Protein AF-A0AAE0QLU2-F1 (afdb_monomer)

Radius of gyration: 35.69 Å; Cα contacts (8 Å, |Δi|>4): 1053; chains: 1; bounding box: 98×75×108 Å

Foldseek 3Di:
DWADDDVQKTFDAFFFDFDFFTWTWIAGNPPRDIKIKTKGFCVVPVVLVVLVVQLQVLQCVFDFPQAWHWDDWDDDDRIIITITHDFLLFFLLLVQAAQFFADLVLLLQQLLQLLCQFDDDDDFDDDDDDDDDDDDDDDDDDDLVLLVQLQVVVVVVDQLVVNCVVSVHDSVVSVVSNVCCVVPVGSDDDPPDDDDQLADPVLLVVLLVVCVVPVVDALVVSQVVVVVVVRHDDSVSSQVSCVVVVHHDDDDDDAFDDDVQLVVLVVVQCVVCVPPDVVLQQLEKEKEKDKAALADDPDDDDDDDDPPCCPPPVNDRDDDPPRRDMWMKIWIAGPLATWDIDTDPDDDALVVVLVCCVVTVVVRCVVSVHDPLREYEDAPDCSCVPPVNVVSCVVVVHHYDDDRHRPPVPRCCVVVVVVLSVSLVSVNDPDNVSSRVSSRVVRVCPVVTDHQVPQQKFQLAQARQQWGAHPVRRIHGHDSSVMDGQDDPRDGAWDQDDDYQALLAALCNVVDRTDDRQLSSLSSSLQRSLCNQRSDGQWNHCDPPTPSNVCVVVVVLCDPPNVSHDPQSSVLSNQSNDNDSVSRDGSVVSCVRPSSVDDDDPDDDDDPDDDDDDDDDDDDDDDDDDDDDDDDDDDDDDDDDDDDDDDDDDDDDDDDDDPDDGDRGGTDDDDPPLPDDDDDDDDDDDDDDSVVVPNPRLLKFKFPDDQVVVVVLLVVLCVVVVWDWDAPDSFKIKIWDAFPVRDIWIWMWGWHDDPNITMIGIGTDDDDPSSVSVVSVVSCVVCVVGTDPDPDDDDDD

Sequence (797 aa):
MAVPFVQDWDLVQTLGEGAYGEVRLLVNRKTEEAVAVKVVDMSTAKDCMDNVKKEVCVHKMLSHPNIVRFYGHRSEGSIHYIFLEYCSGGELFDRIEPDVGMPEKDAHRFFQQLIAGVYKRHLSTTSNSQTPNSTMAKTKELSKDTRNKIVDLHQAGKTESAIGKQLGLKKSTVGAIIRKWKTYKTTNNLPRSGAPRKISPRGVKMITRTVSKNPRKTRGDLVNDLQRAGTKVTKATISNTLRHQGLKSCSARRVPLLKPVHVRARLKFAREHLDDPEEDWENVIWADETKIELFGKNSTCRVWRRKNAELHPKNTIPTVKHGGGNIMLWGCFSAKGPGRLIRVKERMNGAMYREILSKNLLPSARALKMKRGWVFQHDSDPKHTARATKEWLRKKHFKVLEWPSQSPDLNPIENLWRELKIRVAQRQPQNITALEEICMEEWAKLPATEYLHSIGITHRDIKPENILLDDKDNLKITDFGLATMFRHRGRERKLARLCGTLPYVAPELMSRSEFNAQPADVWACGIVLTAMLAGELPWDQPSESCQEYSDWLQKKTYLTPWKKIDSMPLGLLTKILLHSPEDRITIPEIKKHRWFSRSFKSGGKRQPDIHGPLTKMLRSDSERLQLAQTNSGERVQISSSQPEPQGLWEVREDVVHTEGAQVSFSQPACPDHMLLGSQLLGTPGASQNPWQRLVRRMTRFFTTLKAEASCTALRDTCINLGYTWKQSCTNQATVSTLDRRNNKLIFKIHFLEMEERILVDFRLSRGDGLEFKTIFVNLKQKLSDIISNQRVPVVFT

pLDDT: mean 73.14, std 21.71, range [20.12, 97.56]

Structure (mmCIF, N/CA/C/O backbone):
data_AF-A0AAE0QLU2-F1
#
_entry.id   AF-A0AAE0QLU2-F1
#
loop_
_atom_site.group_PDB
_atom_site.id
_atom_site.type_symbol
_atom_site.label_atom_id
_atom_site.label_alt_id
_atom_site.label_comp_id
_atom_site.label_asym_id
_atom_site.label_entity_id
_atom_site.label_seq_id
_atom_site.pdbx_PDB_ins_code
_atom_site.Cartn_x
_atom_site.Cartn_y
_atom_site.Cartn_z
_atom_site.occupancy
_atom_site.B_iso_or_equiv
_atom_site.auth_seq_id
_atom_site.auth_comp_id
_atom_site.auth_asym_id
_atom_site.auth_atom_id
_atom_site.pdbx_PDB_model_num
ATOM 1 N N . MET A 1 1 ? 9.824 13.783 -30.137 1.00 46.34 1 MET A N 1
ATOM 2 C CA . MET A 1 1 ? 11.269 14.079 -29.905 1.00 46.34 1 MET A CA 1
ATOM 3 C C . MET A 1 1 ? 11.643 13.772 -28.459 1.00 46.34 1 MET A C 1
ATOM 5 O O . MET A 1 1 ? 10.990 14.300 -27.567 1.00 46.34 1 MET A O 1
ATOM 9 N N . ALA A 1 2 ? 12.678 12.958 -28.228 1.00 58.88 2 ALA A N 1
ATOM 10 C CA . ALA A 1 2 ? 13.189 12.663 -26.885 1.00 58.88 2 ALA A CA 1
ATOM 11 C C . ALA A 1 2 ? 14.148 13.762 -26.382 1.00 58.88 2 ALA A C 1
ATOM 13 O O . ALA A 1 2 ? 14.882 14.355 -27.172 1.00 58.88 2 ALA A O 1
ATOM 14 N N . VAL A 1 3 ? 14.146 14.025 -25.072 1.00 74.00 3 VAL A N 1
ATOM 15 C CA . VAL A 1 3 ? 14.954 15.074 -24.423 1.00 74.00 3 VAL A CA 1
ATOM 16 C C . VAL A 1 3 ? 15.936 14.436 -23.432 1.00 74.00 3 VAL A C 1
ATOM 18 O O . VAL A 1 3 ? 15.477 13.745 -22.520 1.00 74.00 3 VAL A O 1
ATOM 21 N N . PRO A 1 4 ? 17.258 14.665 -23.542 1.00 77.00 4 PRO A N 1
ATOM 22 C CA . PRO A 1 4 ? 18.224 14.153 -22.573 1.00 77.00 4 PRO A CA 1
ATOM 23 C C . PRO A 1 4 ? 17.948 14.622 -21.144 1.00 77.00 4 PRO A C 1
ATOM 25 O O . PRO A 1 4 ? 17.712 15.806 -20.913 1.00 77.00 4 PRO A O 1
ATOM 28 N N . PHE A 1 5 ? 17.988 13.692 -20.186 1.00 79.56 5 PHE A N 1
ATOM 29 C CA . PHE A 1 5 ? 17.699 13.969 -18.775 1.00 79.56 5 PHE A CA 1
ATOM 30 C C . PHE A 1 5 ? 18.921 13.763 -17.880 1.00 79.56 5 PHE A C 1
ATOM 32 O O . PHE A 1 5 ? 19.340 14.682 -17.183 1.00 79.56 5 PHE A O 1
ATOM 39 N N . VAL A 1 6 ? 19.524 12.574 -17.929 1.00 80.56 6 VAL A N 1
ATOM 40 C CA . VAL A 1 6 ? 20.828 12.279 -17.309 1.00 80.56 6 VAL A CA 1
ATOM 41 C C . VAL A 1 6 ? 21.634 11.368 -18.238 1.00 80.56 6 VAL A C 1
ATOM 43 O O . VAL A 1 6 ? 21.174 11.013 -19.323 1.00 80.56 6 VAL A O 1
ATOM 46 N N . GLN A 1 7 ? 22.854 10.989 -17.848 1.00 77.94 7 GLN A N 1
ATOM 47 C CA . GLN A 1 7 ? 23.693 10.116 -18.669 1.00 77.94 7 GLN A CA 1
ATOM 48 C C . GLN A 1 7 ? 22.946 8.828 -19.057 1.00 77.94 7 GLN A C 1
ATOM 50 O O . GLN A 1 7 ? 22.469 8.085 -18.202 1.00 77.94 7 GLN A O 1
ATOM 55 N N . ASP A 1 8 ? 22.852 8.598 -20.367 1.00 74.38 8 ASP A N 1
ATOM 56 C CA . ASP A 1 8 ? 22.162 7.479 -21.021 1.00 74.38 8 ASP A CA 1
ATOM 57 C C . ASP A 1 8 ? 20.642 7.361 -20.800 1.00 74.38 8 ASP A C 1
ATOM 59 O O . ASP A 1 8 ? 20.056 6.425 -21.336 1.00 74.38 8 ASP A O 1
ATOM 63 N N . TRP A 1 9 ? 19.985 8.301 -20.110 1.00 79.25 9 TRP A N 1
ATOM 64 C CA . TRP A 1 9 ? 18.529 8.304 -19.902 1.00 79.25 9 TRP A CA 1
ATOM 65 C C . TRP A 1 9 ? 17.857 9.530 -20.524 1.00 79.25 9 TRP A C 1
ATOM 67 O O . TRP A 1 9 ? 18.190 10.670 -20.184 1.00 79.25 9 TRP A O 1
ATOM 77 N N . ASP A 1 10 ? 16.841 9.283 -21.351 1.00 73.94 10 ASP A N 1
ATOM 78 C CA . ASP A 1 10 ? 16.086 10.319 -22.056 1.00 73.94 10 ASP A CA 1
ATOM 79 C C . ASP A 1 10 ? 14.620 10.361 -21.612 1.00 73.94 10 ASP A C 1
ATOM 81 O O . ASP A 1 10 ? 13.965 9.329 -21.446 1.00 73.94 10 ASP A O 1
ATOM 85 N N . LEU A 1 11 ? 14.091 11.576 -21.452 1.00 78.00 11 LEU A N 1
ATOM 86 C CA . LEU A 1 11 ? 12.667 11.853 -21.295 1.00 78.00 11 LEU A CA 1
ATOM 87 C C . LEU A 1 11 ? 11.986 11.747 -22.660 1.00 78.00 11 LEU A C 1
ATOM 89 O O . LEU A 1 11 ? 12.156 12.603 -23.528 1.00 78.00 11 LEU A O 1
ATOM 93 N N . VAL A 1 12 ? 11.201 10.689 -22.829 1.00 69.69 12 VAL A N 1
ATOM 94 C CA . VAL A 1 12 ? 10.640 10.260 -24.113 1.00 69.69 12 VAL A CA 1
ATOM 95 C C . VAL A 1 12 ? 9.268 10.876 -24.400 1.00 69.69 12 VAL A C 1
ATOM 97 O O . VAL A 1 12 ? 9.055 11.441 -25.469 1.00 69.69 12 VAL A O 1
ATOM 100 N N . GLN A 1 13 ? 8.328 10.784 -23.458 1.00 63.75 13 GLN A N 1
ATOM 101 C CA . GLN A 1 13 ? 6.951 11.271 -23.627 1.00 63.75 13 GLN A CA 1
ATOM 102 C C . GLN A 1 13 ? 6.318 11.617 -22.279 1.00 63.75 13 GLN A C 1
ATOM 104 O O . GLN A 1 13 ? 6.710 11.052 -21.259 1.00 63.75 13 GLN A O 1
ATOM 109 N N . THR A 1 14 ? 5.305 12.480 -22.268 1.00 71.25 14 THR A N 1
ATOM 110 C CA . THR A 1 14 ? 4.490 12.745 -21.074 1.00 71.25 14 THR A CA 1
ATOM 111 C C . THR A 1 14 ? 3.438 11.644 -20.906 1.00 71.25 14 THR A C 1
ATOM 113 O O . THR A 1 14 ? 2.433 11.605 -21.610 1.00 71.25 14 THR A O 1
ATOM 116 N N . LEU A 1 15 ? 3.690 10.753 -19.944 1.00 65.00 15 LEU A N 1
ATOM 117 C CA . LEU A 1 15 ? 2.789 9.734 -19.397 1.00 65.00 15 LEU A CA 1
ATOM 118 C C . LEU A 1 15 ? 1.792 10.323 -18.376 1.00 65.00 15 LEU A C 1
ATOM 120 O O . LEU A 1 15 ? 1.421 9.634 -17.431 1.00 65.00 15 LEU A O 1
ATOM 124 N N . GLY A 1 16 ? 1.349 11.571 -18.534 1.00 62.50 16 GLY A N 1
ATOM 125 C CA . GLY A 1 16 ? 0.202 12.099 -17.792 1.00 62.50 16 GLY A CA 1
ATOM 126 C C . GLY A 1 16 ? 0.360 13.515 -17.270 1.00 62.50 16 GLY A C 1
ATOM 127 O O . GLY A 1 16 ? 1.461 13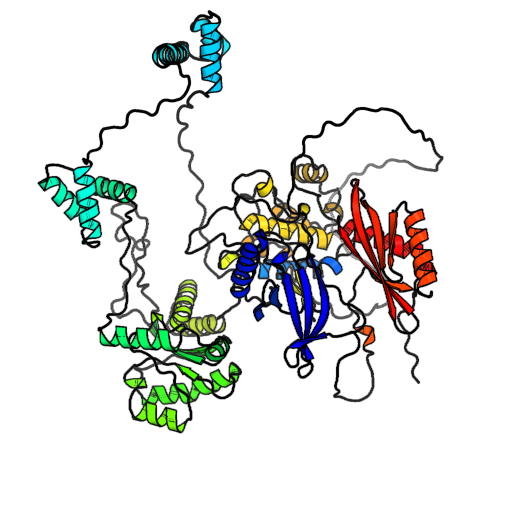.974 -16.998 1.00 62.50 16 GLY A O 1
ATOM 128 N N . GLU A 1 17 ? -0.773 14.179 -17.073 1.00 62.84 17 GLU A N 1
ATOM 129 C CA . GLU A 1 17 ? -0.896 15.520 -16.497 1.00 62.84 17 GLU A CA 1
ATOM 130 C C . GLU A 1 17 ? -1.829 15.434 -15.278 1.00 62.84 17 GLU A C 1
ATOM 132 O O . GLU A 1 17 ? -2.842 14.734 -15.318 1.00 62.84 17 GLU A O 1
ATOM 137 N N . GLY A 1 18 ? -1.517 16.145 -14.195 1.00 58.00 18 GLY A N 1
ATOM 138 C CA . GLY A 1 18 ? -2.383 16.249 -13.020 1.00 58.00 18 GLY A CA 1
ATOM 139 C C . GLY A 1 18 ? -2.135 17.537 -12.237 1.00 58.00 18 GLY A C 1
ATOM 140 O O . GLY A 1 18 ? -1.241 18.315 -12.560 1.00 58.00 18 GLY A O 1
ATOM 141 N N . ALA A 1 19 ? -2.924 17.772 -11.186 1.00 52.91 19 ALA A N 1
ATOM 142 C CA . ALA A 1 19 ? -3.040 19.081 -10.522 1.00 52.91 19 ALA A CA 1
ATOM 143 C C . ALA A 1 19 ? -1.746 19.662 -9.900 1.00 52.91 19 ALA A C 1
ATOM 145 O O . ALA A 1 19 ? -1.751 20.814 -9.473 1.00 52.91 19 ALA A O 1
ATOM 146 N N . TYR A 1 20 ? -0.659 18.885 -9.834 1.00 59.34 20 TYR A N 1
ATOM 147 C CA . TYR A 1 20 ? 0.623 19.282 -9.236 1.00 59.34 20 TYR A CA 1
ATOM 148 C C . TYR A 1 20 ? 1.846 18.993 -10.129 1.00 59.34 20 TYR A C 1
ATOM 150 O O . TYR A 1 20 ? 2.976 19.174 -9.682 1.00 59.34 20 TYR A O 1
ATOM 158 N N . GLY A 1 21 ? 1.658 18.509 -11.362 1.00 69.00 21 GLY A N 1
ATOM 159 C CA . GLY A 1 21 ? 2.773 18.154 -12.244 1.00 69.00 21 GLY A CA 1
ATOM 160 C C . GLY A 1 21 ? 2.435 17.114 -13.312 1.00 69.00 21 GLY A C 1
ATOM 161 O O . GLY A 1 21 ? 1.274 16.746 -13.500 1.00 69.00 21 GLY A O 1
ATOM 162 N N . GLU A 1 22 ? 3.467 16.627 -13.997 1.00 78.62 22 GLU A N 1
ATOM 163 C CA . GLU A 1 22 ? 3.362 15.648 -15.082 1.00 78.62 22 GLU A CA 1
ATOM 164 C C . GLU A 1 22 ? 4.066 14.328 -14.736 1.00 78.62 22 GLU A C 1
ATOM 166 O O . GLU A 1 22 ? 5.022 14.293 -13.967 1.00 78.62 22 GLU A O 1
ATOM 171 N N . VAL A 1 23 ? 3.621 13.217 -15.317 1.00 80.75 23 VAL A N 1
ATOM 172 C CA . VAL A 1 23 ? 4.369 11.951 -15.314 1.00 80.75 23 VAL A CA 1
ATOM 173 C C . VAL A 1 23 ? 4.975 11.781 -16.699 1.00 80.75 23 VAL A C 1
ATOM 175 O O . VAL A 1 23 ? 4.337 12.095 -17.696 1.00 80.75 23 VAL A O 1
ATOM 178 N N . ARG A 1 24 ? 6.213 11.298 -16.800 1.00 81.69 24 ARG A N 1
ATOM 179 C CA . ARG A 1 24 ? 6.928 11.129 -18.071 1.00 81.69 24 ARG A CA 1
ATOM 180 C C . ARG A 1 24 ? 7.547 9.742 -18.174 1.00 81.69 24 ARG A C 1
ATOM 182 O O . ARG A 1 24 ? 7.889 9.138 -17.162 1.00 81.69 24 ARG A O 1
ATOM 189 N N . LEU A 1 25 ? 7.703 9.238 -19.391 1.00 80.31 25 LEU A N 1
ATOM 190 C CA . LEU A 1 25 ? 8.492 8.044 -19.665 1.00 80.31 25 LEU A CA 1
ATOM 191 C C . LEU A 1 25 ? 9.965 8.441 -19.725 1.00 80.31 25 LEU A C 1
ATOM 193 O O . LEU A 1 25 ? 10.333 9.347 -20.473 1.00 80.31 25 LEU A O 1
ATOM 197 N N . LEU A 1 26 ? 10.786 7.728 -18.971 1.00 81.44 26 LEU A N 1
ATOM 198 C CA . LEU A 1 26 ? 12.233 7.773 -19.022 1.00 81.44 26 LEU A CA 1
ATOM 199 C C . LEU A 1 26 ? 12.724 6.441 -19.606 1.00 81.44 26 LEU A C 1
ATOM 201 O O . LEU A 1 26 ? 12.332 5.383 -19.109 1.00 81.44 26 LEU A O 1
ATOM 205 N N . VAL A 1 27 ? 13.547 6.480 -20.655 1.00 75.81 27 VAL A N 1
ATOM 206 C CA . VAL A 1 27 ? 14.111 5.272 -21.291 1.00 75.81 27 VAL A CA 1
ATOM 207 C C . VAL A 1 27 ? 15.629 5.346 -21.296 1.00 75.81 27 VAL A C 1
ATOM 209 O O . VAL A 1 27 ? 16.199 6.396 -21.603 1.00 75.81 27 VAL A O 1
ATOM 212 N N . ASN A 1 28 ? 16.289 4.237 -20.968 1.00 76.19 28 ASN A N 1
ATOM 213 C CA . ASN A 1 28 ? 17.735 4.132 -21.085 1.00 76.19 28 ASN A CA 1
ATOM 214 C C . ASN A 1 28 ? 18.152 3.750 -22.518 1.00 76.19 28 ASN A C 1
ATOM 216 O O . ASN A 1 28 ? 17.778 2.690 -23.018 1.00 76.19 28 ASN A O 1
ATOM 220 N N . ARG A 1 29 ? 18.995 4.570 -23.157 1.00 73.81 29 ARG A N 1
ATOM 221 C CA . ARG A 1 29 ? 19.495 4.361 -24.531 1.00 73.81 29 ARG A CA 1
ATOM 222 C C . ARG A 1 29 ? 20.338 3.096 -24.733 1.00 73.81 29 ARG A C 1
ATOM 224 O O . ARG A 1 29 ? 20.568 2.716 -25.875 1.00 73.81 29 ARG A O 1
ATOM 231 N N . LYS A 1 30 ? 20.870 2.497 -23.662 1.00 61.56 30 LYS A N 1
ATOM 232 C CA . LYS A 1 30 ? 21.804 1.356 -23.713 1.00 61.56 30 LYS A CA 1
ATOM 233 C C . LYS A 1 30 ? 21.201 0.048 -23.210 1.00 61.56 30 LYS A C 1
ATOM 235 O O . LYS A 1 30 ? 21.652 -1.009 -23.639 1.00 61.56 30 LYS A O 1
ATOM 240 N N . THR A 1 31 ? 20.236 0.104 -22.292 1.00 59.25 31 THR A N 1
ATOM 241 C CA . THR A 1 31 ? 19.589 -1.088 -21.713 1.00 59.25 31 THR A CA 1
ATOM 242 C C . THR A 1 31 ? 18.137 -1.282 -22.154 1.00 59.25 31 THR A C 1
ATOM 244 O O . THR A 1 31 ? 17.541 -2.289 -21.787 1.00 59.25 31 THR A O 1
ATOM 247 N N . GLU A 1 32 ? 17.565 -0.332 -22.909 1.00 61.66 32 GLU A N 1
ATOM 248 C CA . GLU A 1 32 ? 16.131 -0.246 -23.257 1.00 61.66 32 GLU A CA 1
ATOM 249 C C . GLU A 1 32 ? 15.186 -0.237 -22.026 1.00 61.66 32 GLU A C 1
ATOM 251 O O . GLU A 1 32 ? 13.967 -0.354 -22.156 1.00 61.66 32 GLU A O 1
ATOM 256 N N . GLU A 1 33 ? 15.720 -0.062 -20.809 1.00 68.75 33 GLU A N 1
ATOM 257 C CA . GLU A 1 33 ? 14.933 -0.062 -19.573 1.00 68.75 33 GLU A CA 1
ATOM 258 C C . GLU A 1 33 ? 14.012 1.162 -19.494 1.00 68.75 33 GLU A C 1
ATOM 260 O O . GLU A 1 33 ? 14.434 2.298 -19.718 1.00 68.75 33 GLU A O 1
ATOM 265 N N . ALA A 1 34 ? 12.747 0.918 -19.141 1.00 76.12 34 ALA A N 1
ATOM 266 C CA . ALA A 1 34 ? 11.672 1.905 -19.128 1.00 76.12 34 ALA A CA 1
ATOM 267 C C . ALA A 1 34 ? 11.172 2.185 -17.700 1.00 76.12 34 ALA A C 1
ATOM 269 O O . ALA A 1 34 ? 10.788 1.273 -16.965 1.00 76.12 34 ALA A O 1
ATOM 270 N N . VAL A 1 35 ? 11.139 3.463 -17.319 1.00 81.81 35 VAL A N 1
ATOM 271 C CA . VAL A 1 35 ? 10.765 3.955 -15.983 1.00 81.81 35 VAL A CA 1
ATOM 272 C C . VAL A 1 35 ? 9.762 5.098 -16.131 1.00 81.81 35 VAL A C 1
ATOM 274 O O . VAL A 1 35 ? 9.942 5.980 -16.964 1.00 81.81 35 VAL A O 1
ATOM 277 N N . ALA A 1 36 ? 8.713 5.127 -15.310 1.00 85.75 36 ALA A N 1
ATOM 278 C CA . ALA A 1 36 ? 7.830 6.287 -15.217 1.00 85.75 36 ALA A CA 1
ATOM 279 C C . ALA A 1 36 ? 8.388 7.267 -14.172 1.00 85.75 36 ALA A C 1
ATOM 281 O O . ALA A 1 36 ? 8.611 6.882 -13.027 1.00 85.75 36 ALA A O 1
ATOM 282 N N . VAL A 1 37 ? 8.613 8.530 -14.534 1.00 88.69 37 VAL A N 1
ATOM 283 C CA . VAL A 1 37 ? 9.050 9.585 -13.608 1.00 88.69 37 VAL A CA 1
ATOM 284 C C . VAL A 1 37 ? 7.939 10.615 -13.403 1.00 88.69 37 VAL A C 1
ATOM 286 O O . VAL A 1 37 ? 7.558 11.321 -14.332 1.00 88.69 37 VAL A O 1
ATOM 289 N N . LYS A 1 38 ? 7.397 10.702 -12.182 1.00 87.00 38 LYS A N 1
ATOM 290 C CA . LYS A 1 38 ? 6.434 11.737 -11.765 1.00 87.00 38 LYS A CA 1
ATOM 291 C C . LYS A 1 38 ? 7.221 12.991 -11.372 1.00 87.00 38 LYS A C 1
ATOM 293 O O . LYS A 1 38 ? 7.983 12.961 -10.406 1.00 87.00 38 LYS A O 1
ATOM 298 N N . VAL A 1 39 ? 7.071 14.047 -12.165 1.00 87.12 39 VAL A N 1
ATOM 299 C CA . VAL A 1 39 ? 7.706 15.362 -12.041 1.00 87.12 39 VAL A CA 1
ATOM 300 C C . VAL A 1 39 ? 6.713 16.313 -11.377 1.00 87.12 39 VAL A C 1
ATOM 302 O O . VAL A 1 39 ? 5.619 16.531 -11.891 1.00 87.12 39 VAL A O 1
ATOM 305 N N . VAL A 1 40 ? 7.076 16.873 -10.227 1.00 82.94 40 VAL A N 1
ATOM 306 C CA . VAL A 1 40 ? 6.217 17.746 -9.412 1.00 82.94 40 VAL A CA 1
ATOM 307 C C . VAL A 1 40 ? 6.960 19.048 -9.151 1.00 82.94 40 VAL A C 1
ATOM 309 O O . VAL A 1 40 ? 8.033 19.013 -8.550 1.00 82.94 40 VAL A O 1
ATOM 312 N N . ASP A 1 41 ? 6.412 20.188 -9.575 1.00 82.00 41 ASP A N 1
ATOM 313 C CA . ASP A 1 41 ? 7.007 21.495 -9.274 1.00 82.00 41 ASP A CA 1
ATOM 314 C C . ASP A 1 41 ? 6.378 22.111 -8.022 1.00 82.00 41 ASP A C 1
ATOM 316 O O . ASP A 1 41 ? 5.174 22.350 -7.936 1.00 82.00 41 ASP A O 1
ATOM 320 N N . MET A 1 42 ? 7.228 22.407 -7.044 1.00 74.25 42 MET A N 1
ATOM 321 C CA . MET A 1 42 ? 6.845 23.039 -5.793 1.00 74.25 42 MET A CA 1
ATOM 322 C C . MET A 1 42 ? 6.549 24.538 -5.911 1.00 74.25 42 MET A C 1
ATOM 324 O O . MET A 1 42 ? 5.968 25.095 -4.978 1.00 74.25 42 MET A O 1
ATOM 328 N N . SER A 1 43 ? 6.925 25.201 -7.013 1.00 68.31 43 SER A N 1
ATOM 329 C CA . SER A 1 43 ? 6.665 26.638 -7.193 1.00 68.31 43 SER A CA 1
ATOM 330 C C . SER A 1 43 ? 5.163 26.961 -7.227 1.00 68.31 43 SER A C 1
ATOM 332 O O . SER A 1 43 ? 4.728 27.979 -6.685 1.00 68.31 43 SER A O 1
ATOM 334 N N . THR A 1 44 ? 4.361 26.052 -7.791 1.00 60.09 44 THR A N 1
ATOM 335 C CA . THR A 1 44 ? 2.931 26.247 -8.072 1.00 60.09 44 THR A CA 1
ATOM 336 C C . THR A 1 44 ? 1.995 25.862 -6.921 1.00 60.09 44 THR A C 1
ATOM 338 O O . THR A 1 44 ? 0.826 26.243 -6.951 1.00 60.09 44 THR A O 1
ATOM 341 N N . ALA A 1 45 ? 2.462 25.145 -5.887 1.00 54.69 45 ALA A N 1
ATOM 342 C CA . ALA A 1 45 ? 1.588 24.643 -4.818 1.00 54.69 45 ALA A CA 1
ATOM 343 C C . ALA A 1 45 ? 2.288 24.514 -3.446 1.00 54.69 45 ALA A C 1
ATOM 345 O O . ALA A 1 45 ? 2.901 23.492 -3.129 1.00 54.69 45 ALA A O 1
ATOM 346 N N . LYS A 1 46 ? 2.131 25.524 -2.576 1.00 51.00 46 LYS A N 1
ATOM 347 C CA . LYS A 1 46 ? 2.794 25.587 -1.253 1.00 51.00 46 LYS A CA 1
ATOM 348 C C . LYS A 1 46 ? 2.449 24.409 -0.327 1.00 51.00 46 LYS A C 1
ATOM 350 O O . LYS A 1 46 ? 3.353 23.832 0.275 1.00 51.00 46 LYS A O 1
ATOM 355 N N . ASP A 1 47 ? 1.186 23.983 -0.274 1.00 55.75 47 ASP A N 1
ATOM 356 C CA . ASP A 1 47 ? 0.748 22.835 0.542 1.00 55.75 47 ASP A CA 1
ATOM 357 C C . ASP A 1 47 ? 1.148 21.462 -0.028 1.00 55.75 47 ASP A C 1
ATOM 359 O O . ASP A 1 47 ? 0.972 20.428 0.624 1.00 55.75 47 ASP A O 1
ATOM 363 N N . CYS A 1 48 ? 1.715 21.415 -1.239 1.00 59.81 48 CYS A N 1
ATOM 364 C CA . CYS A 1 48 ? 2.063 20.157 -1.895 1.00 59.81 48 CYS A CA 1
ATOM 365 C C . CYS A 1 48 ? 3.247 19.448 -1.217 1.00 59.81 48 CYS A C 1
ATOM 367 O O . CYS A 1 48 ? 3.270 18.219 -1.156 1.00 59.81 48 CYS A O 1
ATOM 369 N N . MET A 1 49 ? 4.185 20.191 -0.613 1.00 64.56 49 MET A N 1
ATOM 370 C CA . MET A 1 49 ? 5.455 19.643 -0.109 1.00 64.56 49 MET A CA 1
ATOM 371 C C . MET A 1 49 ? 5.225 18.547 0.928 1.00 64.56 49 MET A C 1
ATOM 373 O O . MET A 1 49 ? 5.901 17.517 0.948 1.00 64.56 49 MET A O 1
ATOM 377 N N . ASP A 1 50 ? 4.246 18.779 1.797 1.00 66.31 50 ASP A N 1
ATOM 378 C CA . ASP A 1 50 ? 3.913 17.871 2.875 1.00 66.31 50 ASP A CA 1
ATOM 379 C C . ASP A 1 50 ? 3.158 16.638 2.349 1.00 66.31 50 ASP A C 1
ATOM 381 O O . ASP A 1 50 ? 3.166 15.600 3.003 1.00 66.31 50 ASP A O 1
ATOM 385 N N . ASN A 1 51 ? 2.523 16.707 1.175 1.00 67.25 51 ASN A N 1
ATOM 386 C CA . ASN A 1 51 ? 1.870 15.566 0.526 1.00 67.25 51 ASN A CA 1
ATOM 387 C C . ASN A 1 51 ? 2.866 14.758 -0.319 1.00 67.25 51 ASN A C 1
ATOM 389 O O . ASN A 1 51 ? 2.914 13.545 -0.153 1.00 67.25 51 ASN A O 1
ATOM 393 N N . VAL A 1 52 ? 3.755 15.401 -1.087 1.00 71.88 52 VAL A N 1
ATOM 394 C CA . VAL A 1 52 ? 4.859 14.738 -1.817 1.00 71.88 52 VAL A CA 1
ATOM 395 C C . VAL A 1 52 ? 5.758 13.951 -0.859 1.00 71.88 52 VAL A C 1
ATOM 397 O O . VAL A 1 52 ? 6.049 12.779 -1.089 1.00 71.88 52 VAL A O 1
ATOM 400 N N . LYS A 1 53 ? 6.137 14.547 0.281 1.00 72.50 53 LYS A N 1
ATOM 401 C CA . LYS A 1 53 ? 6.915 13.855 1.325 1.00 72.50 53 LYS A CA 1
ATOM 402 C C . LYS A 1 53 ? 6.166 12.662 1.930 1.00 72.50 53 LYS A C 1
ATOM 404 O O . LYS A 1 53 ? 6.803 11.670 2.280 1.00 72.50 53 LYS A O 1
ATOM 409 N N . LYS A 1 54 ? 4.833 12.729 2.052 1.00 70.69 54 LYS A N 1
ATOM 410 C CA . LYS A 1 54 ? 4.004 11.596 2.503 1.00 70.69 54 LYS A CA 1
ATOM 411 C C . LYS A 1 54 ? 3.908 10.513 1.430 1.00 70.69 54 LYS A C 1
ATOM 413 O O . LYS A 1 54 ? 4.051 9.351 1.787 1.00 70.69 54 LYS A O 1
ATOM 418 N N . GLU A 1 55 ? 3.729 10.881 0.162 1.00 80.00 55 GLU A N 1
ATOM 419 C CA . GLU A 1 55 ? 3.686 9.963 -0.981 1.00 80.00 55 GLU A CA 1
ATOM 420 C C . GLU A 1 55 ? 4.990 9.166 -1.079 1.00 80.00 55 GLU A C 1
ATOM 422 O O . GLU A 1 55 ? 4.958 7.947 -0.956 1.00 80.00 55 GLU A O 1
ATOM 427 N N . VAL A 1 56 ? 6.144 9.840 -1.159 1.00 76.50 56 VAL A N 1
ATOM 428 C CA . VAL A 1 56 ? 7.472 9.197 -1.209 1.00 76.50 56 VAL A CA 1
ATOM 429 C C . VAL A 1 56 ? 7.721 8.305 0.015 1.00 76.50 56 VAL A C 1
ATOM 431 O O . VAL A 1 56 ? 8.171 7.168 -0.126 1.00 76.50 56 VAL A O 1
ATOM 434 N N . CYS A 1 57 ? 7.397 8.784 1.221 1.00 73.81 57 CYS A N 1
ATOM 435 C CA . CYS A 1 57 ? 7.587 8.025 2.462 1.00 73.81 57 CYS A CA 1
ATOM 436 C C . CYS A 1 57 ? 6.682 6.782 2.540 1.00 73.81 57 CYS A C 1
ATOM 438 O O . CYS A 1 57 ? 7.141 5.717 2.947 1.00 73.81 57 CYS A O 1
ATOM 440 N N . VAL A 1 58 ? 5.418 6.892 2.116 1.00 72.88 58 VAL A N 1
ATOM 441 C CA . VAL A 1 58 ? 4.501 5.751 2.004 1.00 72.88 58 VAL A CA 1
ATOM 442 C C . VAL A 1 58 ? 5.004 4.781 0.943 1.00 72.88 58 VAL A C 1
ATOM 444 O O . VAL A 1 58 ? 5.164 3.603 1.243 1.00 72.88 58 VAL A O 1
ATOM 447 N N . HIS A 1 59 ? 5.278 5.256 -0.272 1.00 78.38 59 HIS A N 1
ATOM 448 C CA . HIS A 1 59 ? 5.559 4.415 -1.435 1.00 78.38 59 HIS A CA 1
ATOM 449 C C . HIS A 1 59 ? 6.885 3.658 -1.298 1.00 78.38 59 HIS A C 1
ATOM 451 O O . HIS A 1 59 ? 6.931 2.474 -1.624 1.00 78.38 59 HIS A O 1
ATOM 457 N N . LYS A 1 60 ? 7.921 4.260 -0.691 1.00 73.81 60 LYS A N 1
ATOM 458 C CA . LYS A 1 60 ? 9.174 3.553 -0.356 1.00 73.81 60 LYS A CA 1
ATOM 459 C C . LYS A 1 60 ? 8.978 2.405 0.655 1.00 73.81 60 LYS A C 1
ATOM 461 O O . LYS A 1 60 ? 9.794 1.489 0.702 1.00 73.81 60 LYS A O 1
ATOM 466 N N . MET A 1 61 ? 7.892 2.399 1.437 1.00 67.19 61 MET A N 1
ATOM 467 C CA . MET A 1 61 ? 7.533 1.272 2.314 1.00 67.19 61 MET A CA 1
ATOM 468 C C . MET A 1 61 ? 6.753 0.152 1.596 1.00 67.19 61 MET A C 1
ATOM 470 O O . MET A 1 61 ? 6.438 -0.857 2.229 1.00 67.19 61 MET A O 1
ATOM 474 N N . LEU A 1 62 ? 6.408 0.305 0.311 1.00 73.38 62 LEU A N 1
ATOM 475 C CA . LEU A 1 62 ? 5.567 -0.644 -0.424 1.00 73.38 62 LEU A CA 1
ATOM 476 C C . LEU A 1 62 ? 6.386 -1.552 -1.338 1.00 73.38 62 LEU A C 1
ATOM 478 O O . LEU A 1 62 ? 7.202 -1.110 -2.142 1.00 73.38 62 LEU A O 1
ATOM 482 N N . SER A 1 63 ? 6.096 -2.849 -1.271 1.00 75.56 63 SER A N 1
ATOM 483 C CA . SER A 1 63 ? 6.601 -3.834 -2.223 1.00 75.56 63 SER A CA 1
ATOM 484 C C . SER A 1 63 ? 5.569 -4.946 -2.350 1.00 75.56 63 SER A C 1
ATOM 486 O O . SER A 1 63 ? 5.393 -5.744 -1.435 1.00 75.56 63 SER A O 1
ATOM 488 N N . HIS A 1 64 ? 4.830 -4.985 -3.456 1.00 79.81 64 HIS A N 1
ATOM 489 C CA . HIS A 1 64 ? 3.818 -6.009 -3.721 1.00 79.81 64 HIS A CA 1
ATOM 490 C C . HIS A 1 64 ? 3.651 -6.168 -5.238 1.00 79.81 64 HIS A C 1
ATOM 492 O O . HIS A 1 64 ? 3.665 -5.154 -5.925 1.00 79.81 64 HIS A O 1
ATOM 498 N N . PRO A 1 65 ? 3.454 -7.383 -5.794 1.00 82.62 65 PRO A N 1
ATOM 499 C CA . PRO A 1 65 ? 3.299 -7.569 -7.242 1.00 82.62 65 PRO A CA 1
ATOM 500 C C . PRO A 1 65 ? 2.168 -6.726 -7.847 1.00 82.62 65 PRO A C 1
ATOM 502 O O . PRO A 1 65 ? 2.287 -6.306 -8.991 1.00 82.62 65 PRO A O 1
ATOM 505 N N . ASN A 1 66 ? 1.116 -6.449 -7.062 1.00 91.31 66 ASN A N 1
ATOM 506 C CA . ASN A 1 66 ? -0.035 -5.625 -7.452 1.00 91.31 66 ASN A CA 1
ATOM 507 C C . ASN A 1 66 ? -0.000 -4.169 -6.952 1.00 91.31 66 ASN A C 1
ATOM 509 O O . ASN A 1 66 ? -1.044 -3.542 -6.790 1.00 91.31 66 ASN A O 1
ATOM 513 N N . ILE A 1 67 ? 1.186 -3.635 -6.672 1.00 89.69 67 ILE A N 1
ATOM 514 C CA . ILE A 1 67 ? 1.434 -2.210 -6.422 1.00 89.69 67 ILE A CA 1
ATOM 515 C C . ILE A 1 67 ? 2.549 -1.789 -7.385 1.00 89.69 67 ILE A C 1
ATOM 517 O O . ILE A 1 67 ? 3.494 -2.554 -7.577 1.00 89.69 67 ILE A O 1
ATOM 521 N N . VAL A 1 68 ? 2.442 -0.604 -7.994 1.00 88.81 68 VAL A N 1
ATOM 522 C CA . VAL A 1 68 ? 3.522 -0.013 -8.805 1.00 88.81 68 VAL A CA 1
ATOM 523 C C . VAL A 1 68 ? 4.792 0.058 -7.960 1.00 88.81 68 VAL A C 1
ATOM 525 O O . VAL A 1 68 ? 4.778 0.650 -6.880 1.00 88.81 68 VAL A O 1
ATOM 528 N N . ARG A 1 69 ? 5.898 -0.541 -8.408 1.00 83.19 69 ARG A N 1
ATOM 529 C CA . ARG A 1 69 ? 7.163 -0.479 -7.664 1.00 83.19 69 ARG A CA 1
ATOM 530 C C . ARG A 1 69 ? 7.731 0.947 -7.665 1.00 83.19 69 ARG A C 1
ATOM 532 O O . ARG A 1 69 ? 7.831 1.583 -8.708 1.00 83.19 69 ARG A O 1
ATOM 539 N N . PHE A 1 70 ? 8.149 1.415 -6.491 1.00 83.38 70 PHE A N 1
ATOM 540 C CA . PHE A 1 70 ? 8.967 2.617 -6.322 1.00 83.38 70 PHE A CA 1
ATOM 541 C C . PHE A 1 70 ? 10.447 2.275 -6.555 1.00 83.38 70 PHE A C 1
ATOM 543 O O . PHE A 1 70 ? 10.942 1.289 -6.000 1.00 83.38 70 PHE A O 1
ATOM 550 N N . TYR A 1 71 ? 11.151 3.079 -7.354 1.00 80.69 71 TYR A N 1
ATOM 551 C CA . TYR A 1 71 ? 12.595 2.951 -7.589 1.00 80.69 71 TYR A CA 1
ATOM 552 C C . TYR A 1 71 ? 13.414 4.012 -6.849 1.00 80.69 71 TYR A C 1
ATOM 554 O O . TYR A 1 71 ? 14.480 3.689 -6.338 1.00 80.69 71 TYR A O 1
ATOM 562 N N . GLY A 1 72 ? 12.935 5.257 -6.755 1.00 77.56 72 GLY A N 1
ATOM 563 C CA . GLY A 1 72 ? 13.695 6.331 -6.113 1.00 77.56 72 GLY A CA 1
ATOM 564 C C . GLY A 1 72 ? 13.007 7.694 -6.131 1.00 77.56 72 GLY A C 1
ATOM 565 O O . GLY A 1 72 ? 11.940 7.870 -6.718 1.00 77.56 72 GLY A O 1
ATOM 566 N N . HIS A 1 73 ? 13.649 8.679 -5.502 1.00 86.75 73 HIS A N 1
ATOM 567 C CA . HIS A 1 73 ? 13.241 10.088 -5.503 1.00 86.75 73 HIS A CA 1
ATOM 568 C C . HIS A 1 73 ? 14.476 10.991 -5.633 1.00 86.75 73 HIS A C 1
ATOM 570 O O . HIS A 1 73 ? 15.523 10.683 -5.068 1.00 86.75 73 HIS A O 1
ATOM 576 N N . ARG A 1 74 ? 14.352 12.098 -6.372 1.00 84.25 74 ARG A N 1
ATOM 577 C CA . ARG A 1 74 ? 15.364 13.160 -6.509 1.00 84.25 74 ARG A CA 1
ATOM 578 C C . ARG A 1 74 ? 14.698 14.531 -6.364 1.00 84.25 74 ARG A C 1
ATOM 580 O O . ARG A 1 74 ? 13.526 14.702 -6.698 1.00 84.25 74 ARG A O 1
ATOM 587 N N . SER A 1 75 ? 15.447 15.523 -5.894 1.00 82.62 75 SER A N 1
ATOM 588 C CA . SER A 1 75 ? 15.014 16.922 -5.803 1.00 82.62 75 SER A CA 1
ATOM 589 C C . SER A 1 75 ? 16.039 17.860 -6.428 1.00 82.62 75 SER A C 1
ATOM 591 O O . SER A 1 75 ? 17.232 17.694 -6.186 1.00 82.62 75 SER A O 1
ATOM 593 N N . GLU A 1 76 ? 15.574 18.858 -7.172 1.00 82.75 76 GLU A N 1
ATOM 594 C CA . GLU A 1 76 ? 16.404 19.834 -7.878 1.00 82.75 76 GLU A CA 1
ATOM 595 C C . GLU A 1 76 ? 15.690 21.190 -7.899 1.00 82.75 76 GLU A C 1
ATOM 597 O O . GLU A 1 76 ? 14.673 21.362 -8.569 1.00 82.75 76 GLU A O 1
ATOM 602 N N . GLY A 1 77 ? 16.173 22.147 -7.101 1.00 83.19 77 GLY A N 1
ATOM 603 C CA . GLY A 1 77 ? 15.463 23.410 -6.879 1.00 83.19 77 GLY A CA 1
ATOM 604 C C . GLY A 1 77 ? 14.064 23.176 -6.295 1.00 83.19 77 GLY A C 1
ATOM 605 O O . GLY A 1 77 ? 13.924 22.558 -5.238 1.00 83.19 77 GLY A O 1
ATOM 606 N N . SER A 1 78 ? 13.030 23.661 -6.988 1.00 80.19 78 SER A N 1
ATOM 607 C CA . SER A 1 78 ? 11.623 23.404 -6.656 1.00 80.19 78 SER A CA 1
ATOM 608 C C . SER A 1 78 ? 11.080 22.086 -7.225 1.00 80.19 78 SER A C 1
ATOM 610 O O . SER A 1 78 ? 9.978 21.687 -6.860 1.00 80.19 78 SER A O 1
ATOM 612 N N . ILE A 1 79 ? 11.815 21.388 -8.094 1.00 85.06 79 ILE A N 1
ATOM 613 C CA . ILE A 1 79 ? 11.300 20.221 -8.815 1.00 85.06 79 ILE A CA 1
ATOM 614 C C . ILE A 1 79 ? 11.620 18.929 -8.051 1.00 85.06 79 ILE A C 1
ATOM 616 O O . ILE A 1 79 ? 12.747 18.684 -7.608 1.00 85.06 79 ILE A O 1
ATOM 620 N N . HIS A 1 80 ? 10.615 18.071 -7.905 1.00 84.50 80 HIS A N 1
ATOM 621 C CA . HIS A 1 80 ? 10.730 16.721 -7.368 1.00 84.50 80 HIS A CA 1
ATOM 622 C C . HIS A 1 80 ? 10.473 15.683 -8.462 1.00 84.50 80 HIS A C 1
ATOM 624 O O . HIS A 1 80 ? 9.480 15.760 -9.177 1.00 84.50 80 HIS A O 1
ATOM 630 N N . TYR A 1 81 ? 11.346 14.681 -8.540 1.00 88.25 81 TYR A N 1
ATOM 631 C CA . TYR A 1 81 ? 11.253 13.549 -9.457 1.00 88.25 81 TYR A CA 1
ATOM 632 C C . TYR A 1 81 ? 11.035 12.270 -8.649 1.00 88.25 81 TYR A C 1
ATOM 634 O O . TYR A 1 81 ? 11.840 11.961 -7.770 1.00 88.25 81 TYR A O 1
ATOM 642 N N . ILE A 1 82 ? 9.970 11.520 -8.928 1.00 87.94 82 ILE A N 1
ATOM 643 C CA . ILE A 1 82 ? 9.672 10.225 -8.298 1.00 87.94 82 ILE A CA 1
ATOM 644 C C . ILE A 1 82 ? 9.715 9.144 -9.379 1.00 87.94 82 ILE A C 1
ATOM 646 O O . ILE A 1 82 ? 8.924 9.187 -10.316 1.00 87.94 82 ILE A O 1
ATOM 650 N N . PHE A 1 83 ? 10.628 8.182 -9.250 1.00 87.62 83 PHE A N 1
ATOM 651 C CA . PHE A 1 83 ? 10.880 7.138 -10.247 1.00 87.62 83 PHE A CA 1
ATOM 652 C C . PHE A 1 83 ? 10.119 5.854 -9.896 1.00 87.62 83 PHE A C 1
ATOM 654 O O . PHE A 1 83 ? 10.246 5.336 -8.783 1.00 87.62 83 PHE A O 1
ATOM 661 N N . LEU A 1 84 ? 9.338 5.343 -10.848 1.00 88.62 84 LEU A N 1
ATOM 662 C CA . LEU A 1 84 ? 8.314 4.310 -10.679 1.00 88.62 84 LEU A CA 1
ATOM 663 C C . LEU A 1 84 ? 8.347 3.264 -11.809 1.00 88.62 84 LEU A C 1
ATOM 665 O O . LEU A 1 84 ? 8.815 3.520 -12.917 1.00 88.62 84 LEU A O 1
ATOM 669 N N . GLU A 1 85 ? 7.790 2.086 -11.539 1.00 85.75 85 GLU A N 1
ATOM 670 C CA . GLU A 1 85 ? 7.542 1.025 -12.522 1.00 85.75 85 GLU A CA 1
ATOM 671 C C . GLU A 1 85 ? 6.617 1.497 -13.653 1.00 85.75 85 GLU A C 1
ATOM 673 O O . GLU A 1 85 ? 5.456 1.849 -13.424 1.00 85.75 85 GLU A O 1
ATOM 678 N N . TYR A 1 86 ? 7.125 1.483 -14.888 1.00 85.94 86 TYR A N 1
ATOM 679 C CA . TYR A 1 86 ? 6.316 1.769 -16.068 1.00 85.94 86 TYR A CA 1
ATOM 680 C C . TYR A 1 86 ? 5.346 0.611 -16.349 1.00 85.94 86 TYR A C 1
ATOM 682 O O . TYR A 1 86 ? 5.747 -0.548 -16.450 1.00 85.94 86 TYR A O 1
ATOM 690 N N . CYS A 1 87 ? 4.057 0.931 -16.475 1.00 83.31 87 CYS A N 1
ATOM 691 C CA . CYS A 1 87 ? 2.974 -0.039 -16.622 1.00 83.31 87 CYS A CA 1
ATOM 692 C C . CYS A 1 87 ? 2.384 0.049 -18.038 1.00 83.31 87 CYS A C 1
ATOM 694 O O . CYS A 1 87 ? 1.409 0.756 -18.289 1.00 83.31 87 CYS A O 1
ATOM 696 N N . SER A 1 88 ? 3.013 -0.655 -18.982 1.00 76.31 88 SER A N 1
ATOM 697 C CA . SER A 1 88 ? 2.731 -0.558 -20.424 1.00 76.31 88 SER A CA 1
ATOM 698 C C . SER A 1 88 ? 1.338 -1.035 -20.859 1.00 76.31 88 SER A C 1
ATOM 700 O O . SER A 1 88 ? 0.911 -0.725 -21.971 1.00 76.31 88 SER A O 1
ATOM 702 N N . GLY A 1 89 ? 0.606 -1.752 -20.002 1.00 69.12 89 GLY A N 1
ATOM 703 C CA . GLY A 1 89 ? -0.781 -2.155 -20.241 1.00 69.12 89 GLY A CA 1
ATOM 704 C C . GLY A 1 89 ? -1.803 -1.018 -20.095 1.00 69.12 89 GLY A C 1
ATOM 705 O O . GLY A 1 89 ? -2.974 -1.228 -20.430 1.00 69.12 89 GLY A O 1
ATOM 706 N N . GLY A 1 90 ? -1.383 0.165 -19.630 1.00 77.62 90 GLY A N 1
ATOM 707 C CA . GLY A 1 90 ? -2.239 1.337 -19.435 1.00 77.62 90 GLY A CA 1
ATOM 708 C C . GLY A 1 90 ? -3.096 1.252 -18.171 1.00 77.62 90 GLY A C 1
ATOM 709 O O . GLY A 1 90 ? -2.762 0.544 -17.222 1.00 77.62 90 GLY A O 1
ATOM 710 N N . GLU A 1 91 ? -4.209 1.981 -18.151 1.00 80.06 91 GLU A N 1
ATOM 711 C CA . GLU A 1 91 ? -5.140 2.015 -17.018 1.00 80.06 91 GLU A CA 1
ATOM 712 C C . GLU A 1 91 ? -6.166 0.874 -17.095 1.00 80.06 91 GLU A C 1
ATOM 714 O O . GLU A 1 91 ? -6.641 0.507 -18.172 1.00 80.06 91 GLU A O 1
ATOM 719 N N . LEU A 1 92 ? -6.594 0.349 -15.944 1.00 83.81 92 LEU A N 1
ATOM 720 C CA . LEU A 1 92 ? -7.756 -0.538 -15.857 1.00 83.81 92 LEU A CA 1
ATOM 721 C C . LEU A 1 92 ? -9.017 0.185 -16.348 1.00 83.81 92 LEU A C 1
ATOM 723 O O . LEU A 1 92 ? -9.865 -0.440 -16.985 1.00 83.81 92 LEU A O 1
ATOM 727 N N . PHE A 1 93 ? -9.103 1.501 -16.118 1.00 79.00 93 PHE A N 1
ATOM 728 C CA . PHE A 1 93 ? -10.146 2.356 -16.677 1.00 79.00 93 PHE A CA 1
ATOM 729 C C . PHE A 1 93 ? -10.309 2.166 -18.189 1.00 79.00 93 PHE A C 1
ATOM 731 O O . PHE A 1 93 ? -11.437 1.994 -18.649 1.00 79.00 93 PHE A O 1
ATOM 738 N N . ASP A 1 94 ? -9.217 2.119 -18.967 1.00 75.19 94 ASP A N 1
ATOM 739 C CA . ASP A 1 94 ? -9.276 1.944 -20.425 1.00 75.19 94 ASP A CA 1
ATOM 740 C C . ASP A 1 94 ? -10.001 0.653 -20.831 1.00 75.19 94 ASP A C 1
ATOM 742 O O . ASP A 1 94 ? -10.695 0.654 -21.849 1.00 75.19 94 ASP A O 1
ATOM 746 N N . ARG A 1 95 ? -9.897 -0.408 -20.016 1.00 79.44 95 ARG A N 1
ATOM 747 C CA . ARG A 1 95 ? -10.458 -1.746 -20.278 1.00 79.44 95 ARG A CA 1
ATOM 748 C C . ARG A 1 95 ? -11.951 -1.890 -19.961 1.00 79.44 95 ARG A C 1
ATOM 750 O O . ARG A 1 95 ? -12.519 -2.924 -20.294 1.00 79.44 95 ARG A O 1
ATOM 757 N N . ILE A 1 96 ? -12.569 -0.903 -19.310 1.00 75.12 96 ILE A N 1
ATOM 758 C CA . ILE A 1 96 ? -14.011 -0.890 -19.021 1.00 75.12 96 ILE A CA 1
ATOM 759 C C . ILE A 1 96 ? -14.755 -0.328 -20.241 1.00 75.12 96 ILE A C 1
ATOM 761 O O . ILE A 1 96 ? -14.560 0.836 -20.605 1.00 75.12 96 ILE A O 1
ATOM 765 N N . GLU A 1 97 ? -15.601 -1.138 -20.874 1.00 75.75 97 GLU A N 1
ATOM 766 C CA . GLU A 1 97 ? -16.507 -0.695 -21.937 1.00 75.75 97 GLU A CA 1
ATOM 767 C C . GLU A 1 97 ? -17.720 0.028 -21.316 1.00 75.75 97 GLU A C 1
ATOM 769 O O . GLU A 1 97 ? -18.234 -0.437 -20.293 1.00 75.75 97 GLU A O 1
ATOM 774 N N . PRO A 1 98 ? -18.181 1.173 -21.853 1.00 73.50 98 PRO A N 1
ATOM 775 C CA . PRO A 1 98 ? -19.236 1.966 -21.229 1.00 73.50 98 PRO A CA 1
ATOM 776 C C . PRO A 1 98 ? -20.564 1.245 -21.385 1.00 73.50 98 PRO A C 1
ATOM 778 O O . PRO A 1 98 ? -20.784 0.572 -22.390 1.00 73.50 98 PRO A O 1
ATOM 781 N N . ASP A 1 99 ? -21.439 1.360 -20.392 1.00 70.06 99 ASP A N 1
ATOM 782 C CA . ASP A 1 99 ? -22.739 0.680 -20.350 1.00 70.06 99 ASP A CA 1
ATOM 783 C C . ASP A 1 99 ? -22.700 -0.875 -20.411 1.00 70.06 99 ASP A C 1
ATOM 785 O O . ASP A 1 99 ? -23.741 -1.503 -20.207 1.00 70.06 99 ASP A O 1
ATOM 789 N N . VAL A 1 100 ? -21.531 -1.502 -20.620 1.00 80.62 100 VAL A N 1
ATOM 790 C CA . VAL A 1 100 ? -21.341 -2.955 -20.825 1.00 80.62 100 VAL A CA 1
ATOM 791 C C . VAL A 1 100 ? -20.398 -3.589 -19.791 1.00 80.62 100 VAL A C 1
ATOM 793 O O . VAL A 1 100 ? -20.659 -4.695 -19.324 1.00 80.62 100 VAL A O 1
ATOM 796 N N . GLY A 1 101 ? -19.314 -2.910 -19.399 1.00 82.12 101 GLY A N 1
ATOM 797 C CA . GLY A 1 101 ? -18.326 -3.408 -18.436 1.00 82.12 101 GLY A CA 1
ATOM 798 C C . GLY A 1 101 ? -17.186 -4.197 -19.089 1.00 82.12 101 GLY A C 1
ATOM 799 O O . GLY A 1 101 ? -16.538 -3.724 -20.019 1.00 82.12 101 GLY A O 1
ATOM 800 N N . MET A 1 102 ? -16.887 -5.381 -18.559 1.00 90.31 102 MET A N 1
ATOM 801 C CA . MET A 1 102 ? -15.939 -6.352 -19.114 1.00 90.31 102 MET A CA 1
ATOM 802 C C . MET A 1 102 ? -16.355 -7.783 -18.717 1.00 90.31 102 MET A C 1
ATOM 804 O O . MET A 1 102 ? -17.147 -7.950 -17.786 1.00 90.31 102 MET A O 1
ATOM 808 N N . PRO A 1 103 ? -15.819 -8.842 -19.358 1.00 93.56 103 PRO A N 1
ATOM 809 C CA . PRO A 1 103 ? -16.187 -10.221 -19.038 1.00 93.56 103 PRO A CA 1
ATOM 810 C C . PRO A 1 103 ? -16.009 -10.568 -17.551 1.00 93.56 103 PRO A C 1
ATOM 812 O O . PRO A 1 103 ? -14.970 -10.268 -16.960 1.00 93.56 103 PRO A O 1
ATOM 815 N N . GLU A 1 104 ? -16.978 -11.285 -16.964 1.00 93.25 104 GLU A N 1
ATOM 816 C CA . GLU A 1 104 ? -17.001 -11.650 -15.532 1.00 93.25 104 GLU A CA 1
ATOM 817 C C . GLU A 1 104 ? -15.673 -12.274 -15.057 1.00 93.25 104 GLU A C 1
ATOM 819 O O . GLU A 1 104 ? -15.198 -11.992 -13.958 1.00 93.25 104 GLU A O 1
ATOM 824 N N . LYS A 1 105 ? -15.038 -13.086 -15.914 1.00 93.50 105 LYS A N 1
ATOM 825 C CA . LYS A 1 105 ? -13.739 -13.732 -15.669 1.00 93.50 105 LYS A CA 1
ATOM 826 C C . LYS A 1 105 ? -12.591 -12.728 -15.487 1.00 93.50 105 LYS A C 1
ATOM 828 O O . LYS A 1 105 ? -11.718 -12.954 -14.649 1.00 93.50 105 LYS A O 1
ATOM 833 N N . ASP A 1 106 ? -12.567 -11.651 -16.265 1.00 92.31 106 ASP A N 1
ATOM 834 C CA . ASP A 1 106 ? -11.515 -10.635 -16.199 1.00 92.31 106 ASP A CA 1
ATOM 835 C C . ASP A 1 106 ? -11.769 -9.657 -15.052 1.00 92.31 106 ASP A C 1
ATOM 837 O O . ASP A 1 106 ? -10.861 -9.415 -14.257 1.00 92.31 106 ASP A O 1
ATOM 841 N N . ALA A 1 107 ? -13.022 -9.231 -14.856 1.00 95.00 107 ALA A N 1
ATOM 842 C CA . ALA A 1 107 ? -13.435 -8.488 -13.664 1.00 95.00 107 ALA A CA 1
ATOM 843 C C . ALA A 1 107 ? -13.096 -9.255 -12.367 1.00 95.00 107 ALA A C 1
ATOM 845 O O . ALA A 1 107 ? -12.605 -8.671 -11.401 1.00 95.00 107 ALA A O 1
ATOM 846 N N . HIS A 1 108 ? -13.286 -10.580 -12.352 1.00 96.44 108 HIS A N 1
ATOM 847 C CA . HIS A 1 108 ? -12.887 -11.467 -11.254 1.00 96.44 108 HIS A CA 1
ATOM 848 C C . HIS A 1 108 ? -11.369 -11.522 -11.056 1.00 96.44 108 HIS A C 1
ATOM 850 O O . HIS A 1 108 ? -10.902 -11.301 -9.936 1.00 96.44 108 HIS A O 1
ATOM 856 N N . ARG A 1 109 ? -10.591 -11.739 -12.127 1.00 95.25 109 ARG A N 1
ATOM 857 C CA . ARG A 1 109 ? -9.116 -11.741 -12.094 1.00 95.25 109 ARG A CA 1
ATOM 858 C C . ARG A 1 109 ? -8.562 -10.430 -11.533 1.00 95.25 109 ARG A C 1
ATOM 860 O O . ARG A 1 109 ? -7.758 -10.458 -10.599 1.00 95.25 109 ARG A O 1
ATOM 867 N N . PHE A 1 110 ? -9.015 -9.292 -12.055 1.00 95.38 110 PHE A N 1
ATOM 868 C CA . PHE A 1 110 ? -8.582 -7.980 -11.579 1.00 95.38 110 PHE A CA 1
ATOM 869 C C . PHE A 1 110 ? -9.047 -7.724 -10.142 1.00 95.38 110 PHE A C 1
ATOM 871 O O . PHE A 1 110 ? -8.242 -7.303 -9.315 1.00 95.38 110 PHE A O 1
ATOM 878 N N . PHE A 1 111 ? -10.285 -8.070 -9.775 1.00 96.25 111 PHE A N 1
ATOM 879 C CA . PHE A 1 111 ? -10.749 -7.910 -8.394 1.00 96.25 111 PHE A CA 1
ATOM 880 C C . PHE A 1 111 ? -9.946 -8.760 -7.397 1.00 96.25 111 PHE A C 1
ATOM 882 O O . PHE A 1 111 ? -9.609 -8.272 -6.318 1.00 96.25 111 PHE A O 1
ATOM 889 N N . GLN A 1 112 ? -9.561 -9.994 -7.751 1.00 93.25 112 GLN A N 1
ATOM 890 C CA . GLN A 1 112 ? -8.665 -10.811 -6.924 1.00 93.25 112 GLN A CA 1
ATOM 891 C C . GLN A 1 112 ? -7.299 -10.138 -6.707 1.00 93.25 112 GLN A C 1
ATOM 893 O O . GLN A 1 112 ? -6.785 -10.157 -5.584 1.00 93.25 112 GLN A O 1
ATOM 898 N N . GLN A 1 113 ? -6.729 -9.520 -7.746 1.00 93.25 113 GLN A N 1
ATOM 899 C CA . GLN A 1 113 ? -5.444 -8.814 -7.684 1.00 93.25 113 GLN A CA 1
ATOM 900 C C . GLN A 1 113 ? -5.527 -7.482 -6.911 1.00 93.25 113 GLN A C 1
ATOM 902 O O . GLN A 1 113 ? -4.665 -7.211 -6.072 1.00 93.25 113 GLN A O 1
ATOM 907 N N . LEU A 1 114 ? -6.593 -6.694 -7.100 1.00 94.31 114 LEU A N 1
ATOM 908 C CA . LEU A 1 114 ? -6.887 -5.476 -6.329 1.00 94.31 114 LEU A CA 1
ATOM 909 C C . LEU A 1 114 ? -6.978 -5.792 -4.830 1.00 94.31 114 LEU A C 1
ATOM 911 O O . LEU A 1 114 ? -6.270 -5.219 -4.000 1.00 94.31 114 LEU A O 1
ATOM 915 N N . ILE A 1 115 ? -7.788 -6.795 -4.492 1.00 93.31 115 ILE A N 1
ATOM 916 C CA . ILE A 1 115 ? -7.971 -7.291 -3.127 1.00 93.31 115 ILE A CA 1
ATOM 917 C C . ILE A 1 115 ? -6.682 -7.919 -2.554 1.00 93.31 115 ILE A C 1
ATOM 919 O O . ILE A 1 115 ? -6.526 -7.984 -1.332 1.00 93.31 115 ILE A O 1
ATOM 923 N N . ALA A 1 116 ? -5.734 -8.367 -3.385 1.00 86.00 116 ALA A N 1
ATOM 924 C CA . ALA A 1 116 ? -4.405 -8.782 -2.934 1.00 86.00 116 ALA A CA 1
ATOM 925 C C . ALA A 1 116 ? -3.504 -7.582 -2.589 1.00 86.00 116 ALA A C 1
ATOM 927 O O . ALA A 1 116 ? -2.918 -7.583 -1.507 1.00 86.00 116 ALA A O 1
ATOM 928 N N . GLY A 1 117 ? -3.446 -6.556 -3.450 1.00 84.62 117 GLY A N 1
ATOM 929 C CA . GLY A 1 117 ? -2.669 -5.330 -3.215 1.00 84.62 117 GLY A CA 1
ATOM 930 C C . GLY A 1 117 ? -3.127 -4.546 -1.983 1.00 84.62 117 GLY A C 1
ATOM 931 O O . GLY A 1 117 ? -2.306 -4.138 -1.159 1.00 84.62 117 GLY A O 1
ATOM 932 N N . VAL A 1 118 ? -4.444 -4.422 -1.787 1.00 85.19 118 VAL A N 1
ATOM 933 C CA . VAL A 1 118 ? -5.011 -3.823 -0.568 1.00 85.19 118 VAL A CA 1
ATOM 934 C C . VAL A 1 118 ? -4.779 -4.724 0.658 1.00 85.19 118 VAL A C 1
ATOM 936 O O . VAL A 1 118 ? -4.479 -4.212 1.742 1.00 85.19 118 VAL A O 1
ATOM 939 N N . TYR A 1 119 ? -4.895 -6.059 0.521 1.00 78.25 119 TYR A N 1
ATOM 940 C CA . TYR A 1 119 ? -4.921 -6.977 1.671 1.00 78.25 119 TYR A CA 1
ATOM 941 C C . TYR A 1 119 ? -4.374 -8.410 1.442 1.00 78.25 119 TYR A C 1
ATOM 943 O O . TYR A 1 119 ? -5.033 -9.276 0.860 1.00 78.25 119 TYR A O 1
ATOM 951 N N . LYS A 1 120 ? -3.233 -8.751 2.060 1.00 61.16 120 LYS A N 1
ATOM 952 C CA . LYS A 1 120 ? -2.552 -10.066 1.983 1.00 61.16 120 LYS A CA 1
ATOM 953 C C . LYS A 1 120 ? -2.263 -10.689 3.366 1.00 61.16 120 LYS A C 1
ATOM 955 O O . LYS A 1 120 ? -1.123 -10.917 3.750 1.00 61.16 120 LYS A O 1
ATOM 960 N N . ARG A 1 121 ? -3.329 -10.962 4.126 1.00 51.69 121 ARG A N 1
ATOM 961 C CA . ARG A 1 121 ? -3.365 -11.688 5.419 1.00 51.69 121 ARG A CA 1
ATOM 962 C C . ARG A 1 121 ? -2.183 -12.641 5.716 1.00 51.69 121 ARG A C 1
ATOM 964 O O . ARG A 1 121 ? -2.085 -13.700 5.102 1.00 51.69 121 ARG A O 1
ATOM 971 N N . HIS A 1 122 ? -1.443 -12.371 6.799 1.00 43.50 122 HIS A N 1
ATOM 972 C CA . HIS A 1 122 ? -0.740 -13.413 7.571 1.00 43.50 122 HIS A CA 1
ATOM 973 C C . HIS A 1 122 ? -1.746 -14.386 8.195 1.00 43.50 122 HIS A C 1
ATOM 975 O O . HIS A 1 122 ? -2.791 -13.969 8.703 1.00 43.50 122 HIS A O 1
ATOM 981 N N . LEU A 1 123 ? -1.417 -15.677 8.222 1.00 33.38 123 LEU A N 1
ATOM 982 C CA . LEU A 1 123 ? -2.263 -16.727 8.796 1.00 33.38 123 LEU A CA 1
ATOM 983 C C . LEU A 1 123 ? -2.281 -16.695 10.338 1.00 33.38 123 LEU A C 1
ATOM 985 O O . LEU A 1 123 ? -1.662 -17.521 11.001 1.00 33.38 123 LEU A O 1
ATOM 989 N N . SER A 1 124 ? -3.059 -15.776 10.918 1.00 31.78 124 SER A N 1
ATOM 990 C CA . SER A 1 124 ? -3.360 -15.750 12.355 1.00 31.78 124 SER A CA 1
ATOM 991 C C . SER A 1 124 ? -4.859 -15.917 12.648 1.00 31.78 124 SER A C 1
ATOM 993 O O . SER A 1 124 ? -5.717 -15.161 12.189 1.00 31.78 124 SER A O 1
ATOM 995 N N . THR A 1 125 ? -5.141 -16.988 13.385 1.00 27.55 125 THR A N 1
ATOM 996 C CA . THR A 1 125 ? -6.407 -17.499 13.945 1.00 27.55 125 THR A CA 1
ATOM 997 C C . THR A 1 125 ? -7.513 -16.493 14.292 1.00 27.55 125 THR A C 1
ATOM 999 O O . THR A 1 125 ? -7.255 -15.383 14.747 1.00 27.55 125 THR A O 1
ATOM 1002 N N . THR A 1 126 ? -8.758 -16.962 14.179 1.00 27.09 126 THR A N 1
ATOM 1003 C CA . THR A 1 126 ? -9.997 -16.332 14.663 1.00 27.09 126 THR A CA 1
ATOM 1004 C C . THR A 1 126 ? -9.936 -15.911 16.136 1.00 27.09 126 THR A C 1
ATOM 1006 O O . THR A 1 126 ? -9.398 -16.629 16.976 1.00 27.09 126 THR A O 1
ATOM 1009 N N . SER A 1 127 ? -10.597 -14.799 16.465 1.00 26.86 127 SER A N 1
ATOM 1010 C CA . SER A 1 127 ? -10.962 -14.422 17.835 1.00 26.86 127 SER A CA 1
ATOM 1011 C C . SER A 1 127 ? -12.444 -14.055 17.873 1.00 26.86 127 SER A C 1
ATOM 1013 O O . SER A 1 127 ? -12.840 -13.088 17.225 1.00 26.86 127 SER A O 1
ATOM 1015 N N . ASN A 1 128 ? -13.258 -14.815 18.609 1.00 28.33 128 ASN A N 1
ATOM 1016 C CA . ASN A 1 128 ? -14.701 -14.573 18.680 1.00 28.33 128 ASN A CA 1
ATOM 1017 C C . ASN A 1 128 ? -15.006 -13.214 19.324 1.00 28.33 128 ASN A C 1
ATOM 1019 O O . ASN A 1 128 ? -14.581 -12.941 20.449 1.00 28.33 128 ASN A O 1
ATOM 1023 N N . SER A 1 129 ? -15.805 -12.398 18.642 1.00 26.75 129 SER A N 1
ATOM 1024 C CA . SER A 1 129 ? -16.457 -11.225 19.218 1.00 26.75 129 SER A CA 1
ATOM 1025 C C . SER A 1 129 ? -17.528 -11.668 20.218 1.00 26.75 129 SER A C 1
ATOM 1027 O O . SER A 1 129 ? -18.486 -12.342 19.845 1.00 26.75 129 SER A O 1
ATOM 1029 N N . GLN A 1 130 ? -17.382 -11.286 21.488 1.00 28.44 130 GLN A N 1
ATOM 1030 C CA . GLN A 1 130 ? -18.467 -11.413 22.463 1.00 28.44 130 GLN A CA 1
ATOM 1031 C C . GLN A 1 130 ? -19.444 -10.244 22.315 1.00 28.44 130 GLN A C 1
ATOM 1033 O O . GLN A 1 130 ? -19.033 -9.094 22.163 1.00 28.44 130 GLN A O 1
ATOM 1038 N N . THR A 1 131 ? -20.737 -10.549 22.391 1.00 26.94 131 THR A N 1
ATOM 1039 C CA . THR A 1 131 ? -21.828 -9.569 22.391 1.00 26.94 131 THR A CA 1
ATOM 1040 C C . THR A 1 131 ? -21.732 -8.620 23.593 1.00 26.94 131 THR A C 1
ATOM 1042 O O . THR A 1 131 ? -21.447 -9.077 24.705 1.00 26.94 131 THR A O 1
ATOM 1045 N N . PRO A 1 132 ? -22.010 -7.313 23.432 1.00 28.05 132 PRO A N 1
ATOM 1046 C CA . PRO A 1 132 ? -22.058 -6.389 24.558 1.00 28.05 132 PRO A CA 1
ATOM 1047 C C . PRO A 1 132 ? -23.307 -6.653 25.413 1.00 28.05 132 PRO A C 1
ATOM 1049 O O . PRO A 1 132 ? -24.431 -6.425 24.972 1.00 28.05 132 PRO A O 1
ATOM 1052 N N . ASN A 1 133 ? -23.118 -7.103 26.657 1.00 26.72 133 ASN A N 1
ATOM 1053 C CA . ASN A 1 133 ? -24.225 -7.243 27.606 1.00 26.72 133 ASN A CA 1
ATOM 1054 C C . ASN A 1 133 ? -24.900 -5.889 27.872 1.00 26.72 133 ASN A C 1
ATOM 1056 O O . ASN A 1 133 ? -24.233 -4.893 28.172 1.00 26.72 133 ASN A O 1
ATOM 1060 N N . SER A 1 134 ? -26.234 -5.883 27.859 1.00 28.73 134 SER A N 1
ATOM 1061 C CA . SER A 1 134 ? -27.052 -4.747 28.281 1.00 28.73 134 SER A CA 1
ATOM 1062 C C . SER A 1 134 ? -26.696 -4.324 29.709 1.00 28.73 134 SER A C 1
ATOM 1064 O O . SER A 1 134 ? -26.850 -5.103 30.652 1.00 28.73 134 SER A O 1
ATOM 1066 N N . THR A 1 135 ? -26.252 -3.080 29.888 1.00 29.33 135 THR A N 1
ATOM 1067 C CA . THR A 1 135 ? -26.066 -2.476 31.215 1.00 29.33 135 THR A CA 1
ATOM 1068 C C . THR A 1 135 ? -27.152 -1.437 31.469 1.00 29.33 135 THR A C 1
ATOM 1070 O O . THR A 1 135 ? -27.572 -0.729 30.556 1.00 29.33 135 THR A O 1
ATOM 1073 N N . MET A 1 136 ? -27.658 -1.404 32.705 1.00 28.50 136 MET A N 1
ATOM 1074 C CA . MET A 1 136 ? -28.907 -0.719 33.060 1.00 28.50 136 MET A CA 1
ATOM 1075 C C . MET A 1 136 ? -28.907 0.765 32.674 1.00 28.50 136 MET A C 1
ATOM 1077 O O . MET A 1 136 ? -27.923 1.480 32.889 1.00 28.50 136 MET A O 1
ATOM 1081 N N . ALA A 1 137 ? -30.048 1.237 32.167 1.00 28.19 137 ALA A N 1
ATOM 1082 C CA . ALA A 1 137 ? -30.250 2.634 31.818 1.00 28.19 137 ALA A CA 1
ATOM 1083 C C . ALA A 1 137 ? -30.069 3.539 33.049 1.00 28.19 137 ALA A C 1
ATOM 1085 O O . ALA A 1 137 ? -30.863 3.518 33.989 1.00 28.19 137 ALA A O 1
ATOM 1086 N N . LYS A 1 138 ? -29.027 4.376 33.031 1.00 37.41 138 LYS A N 1
ATOM 1087 C CA . LYS A 1 138 ? -28.897 5.482 33.985 1.00 37.41 138 LYS A CA 1
ATOM 1088 C C . LYS A 1 138 ? -29.958 6.534 33.669 1.00 37.41 138 LYS A C 1
ATOM 1090 O O . LYS A 1 138 ? -30.227 6.813 32.502 1.00 37.41 138 LYS A O 1
ATOM 1095 N N . THR A 1 139 ? -30.522 7.144 34.708 1.00 36.66 139 THR A N 1
ATOM 1096 C CA . THR A 1 139 ? -31.492 8.244 34.600 1.00 36.66 139 THR A CA 1
ATOM 1097 C C . THR A 1 139 ? -30.977 9.337 33.658 1.00 36.66 139 THR A C 1
ATOM 1099 O O . THR A 1 139 ? -29.956 9.962 33.957 1.00 36.66 139 THR A O 1
ATOM 1102 N N . LYS A 1 140 ? -31.670 9.578 32.535 1.00 53.94 140 LYS A N 1
ATOM 1103 C CA . LYS A 1 140 ? -31.334 10.668 31.604 1.00 53.94 140 LYS A CA 1
ATOM 1104 C C . LYS A 1 140 ? -31.427 12.016 32.331 1.00 53.94 140 LYS A C 1
ATOM 1106 O O . LYS A 1 140 ? -32.472 12.342 32.890 1.00 53.94 140 LYS A O 1
ATOM 1111 N N . GLU A 1 141 ? -30.353 12.805 32.308 1.00 70.94 141 GLU A N 1
ATOM 1112 C CA . GLU A 1 141 ? -30.425 14.223 32.683 1.00 70.94 141 GLU A CA 1
ATOM 1113 C C . GLU A 1 141 ? -31.203 15.003 31.601 1.00 70.94 141 GLU A C 1
ATOM 1115 O O . GLU A 1 141 ? -31.150 14.657 30.420 1.00 70.94 141 GLU A O 1
ATOM 1120 N N . LEU A 1 142 ? -31.930 16.057 31.988 1.00 78.06 142 LEU A N 1
ATOM 1121 C CA . LEU A 1 142 ? -32.713 16.871 31.047 1.00 78.06 142 LEU A CA 1
ATOM 1122 C C . LEU A 1 142 ? -31.812 17.686 30.105 1.00 78.06 142 LEU A C 1
ATOM 1124 O O . LEU A 1 142 ? -30.763 18.188 30.526 1.00 78.06 142 LEU A O 1
ATOM 1128 N N . SER A 1 143 ? -32.242 17.874 28.849 1.00 80.56 143 SER A N 1
ATOM 1129 C CA . SER A 1 143 ? -31.492 18.666 27.859 1.00 80.56 143 SER A CA 1
ATOM 1130 C C . SER A 1 143 ? -31.318 20.125 28.304 1.00 80.56 143 SER A C 1
ATOM 1132 O O . SER A 1 143 ? -31.988 20.600 29.230 1.00 80.56 143 SER A O 1
ATOM 1134 N N . LYS A 1 144 ? -30.393 20.851 27.666 1.00 81.81 144 LYS A N 1
ATOM 1135 C CA . LYS A 1 144 ? -30.217 22.291 27.911 1.00 81.81 144 LYS A CA 1
ATOM 1136 C C . LYS A 1 144 ? -31.474 23.065 27.504 1.00 81.81 144 LYS A C 1
ATOM 1138 O O . LYS A 1 144 ? -31.944 23.909 28.250 1.00 81.81 144 LYS A O 1
ATOM 1143 N N . ASP A 1 145 ? -32.068 22.699 26.382 1.00 82.19 145 ASP A N 1
ATOM 1144 C CA . ASP A 1 145 ? -33.206 23.380 25.747 1.00 82.19 145 ASP A CA 1
ATOM 1145 C C . ASP A 1 145 ? -34.494 23.151 26.543 1.00 82.19 145 ASP A C 1
ATOM 1147 O O . ASP A 1 145 ? -35.291 24.066 26.721 1.00 82.19 145 ASP A O 1
ATOM 1151 N N . THR A 1 146 ? -34.651 21.959 27.127 1.00 83.06 146 THR A N 1
ATOM 1152 C CA . THR A 1 146 ? -35.730 21.676 28.088 1.00 83.06 146 THR A CA 1
ATOM 1153 C C . THR A 1 146 ? -35.579 22.529 29.353 1.00 83.06 146 THR A C 1
ATOM 1155 O O . THR A 1 146 ? -36.568 22.992 29.912 1.00 83.06 146 THR A O 1
ATOM 1158 N N . ARG A 1 147 ? -34.340 22.778 29.805 1.00 88.12 147 ARG A N 1
ATOM 1159 C CA . ARG A 1 147 ? -34.053 23.652 30.956 1.00 88.12 147 ARG A CA 1
ATOM 1160 C C . ARG A 1 147 ? -34.232 25.135 30.653 1.00 88.12 147 ARG A C 1
ATOM 1162 O O . ARG A 1 147 ? -34.684 25.845 31.542 1.00 88.12 147 ARG A O 1
ATOM 1169 N N . ASN A 1 148 ? -33.910 25.574 29.437 1.00 88.44 148 ASN A N 1
ATOM 1170 C CA . ASN A 1 148 ? -34.233 26.916 28.959 1.00 88.44 148 ASN A CA 1
ATOM 1171 C C . ASN A 1 148 ? -35.755 27.098 28.975 1.00 88.44 148 ASN A C 1
ATOM 1173 O O . ASN A 1 148 ? -36.235 27.887 29.774 1.00 88.44 148 ASN A O 1
ATOM 1177 N N . LYS A 1 149 ? -36.518 26.235 28.287 1.00 88.69 149 LYS A N 1
ATOM 1178 C CA . LYS A 1 149 ? -37.994 26.305 28.235 1.00 88.69 149 LYS A CA 1
ATOM 1179 C C . LYS A 1 149 ? -38.672 26.334 29.614 1.00 88.69 149 LYS A C 1
ATOM 1181 O O . LYS A 1 149 ? -39.702 26.979 29.772 1.00 88.69 149 LYS A O 1
ATOM 1186 N N . ILE A 1 150 ? -38.104 25.674 30.630 1.00 89.50 150 ILE A N 1
ATOM 1187 C CA . ILE A 1 150 ? -38.575 25.771 32.027 1.00 89.50 150 ILE A CA 1
ATOM 1188 C C . ILE A 1 150 ? -38.374 27.176 32.615 1.00 89.50 150 ILE A C 1
ATOM 1190 O O . ILE A 1 150 ? -39.247 27.668 33.325 1.00 89.50 150 ILE A O 1
ATOM 1194 N N . VAL A 1 151 ? -37.227 27.802 32.355 1.00 89.44 151 VAL A N 1
ATOM 1195 C CA . VAL A 1 151 ? -36.925 29.170 32.790 1.00 89.44 151 VAL A CA 1
ATOM 1196 C C . VAL A 1 151 ? -37.746 30.184 31.997 1.00 89.44 151 VAL A C 1
ATOM 1198 O O . VAL A 1 151 ? -38.375 31.036 32.615 1.00 89.44 151 VAL A O 1
ATOM 1201 N N . ASP A 1 152 ? -37.830 30.038 30.675 1.00 90.38 152 ASP A N 1
ATOM 1202 C CA . ASP A 1 152 ? -38.576 30.932 29.784 1.00 90.38 152 ASP A CA 1
ATOM 1203 C C . ASP A 1 152 ? -40.062 30.994 30.195 1.00 90.38 152 ASP A C 1
ATOM 1205 O O . ASP A 1 152 ? -40.622 32.071 30.400 1.00 90.38 152 ASP A O 1
ATOM 1209 N N . LEU A 1 153 ? -40.693 29.833 30.431 1.00 90.31 153 LEU A N 1
ATOM 1210 C CA . LEU A 1 153 ? -42.081 29.754 30.904 1.00 90.31 153 LEU A CA 1
ATOM 1211 C C . LEU A 1 153 ? -42.263 30.269 32.346 1.00 90.31 153 LEU A C 1
ATOM 1213 O O . LEU A 1 153 ? -43.348 30.745 32.678 1.00 90.31 153 LEU A O 1
ATOM 1217 N N . HIS A 1 154 ? -41.231 30.196 33.196 1.00 90.25 154 HIS A N 1
ATOM 1218 C CA . HIS A 1 154 ? -41.251 30.769 34.552 1.00 90.25 154 HIS A CA 1
ATOM 1219 C C . HIS A 1 154 ? -41.096 32.298 34.531 1.00 90.25 154 HIS A C 1
ATOM 1221 O O . HIS A 1 154 ? -41.725 32.992 35.327 1.00 90.25 154 HIS A O 1
ATOM 1227 N N . GLN A 1 155 ? -40.299 32.843 33.605 1.00 88.81 155 GLN A N 1
ATOM 1228 C CA . GLN A 1 155 ? -40.217 34.288 33.359 1.00 88.81 155 GLN A CA 1
ATOM 1229 C C . GLN A 1 155 ? -41.525 34.825 32.761 1.00 88.81 155 GLN A C 1
ATOM 1231 O O . GLN A 1 155 ? -41.972 35.893 33.163 1.00 88.81 155 GLN A O 1
ATOM 1236 N N . ALA A 1 156 ? -42.203 34.041 31.918 1.00 88.31 156 ALA A N 1
ATOM 1237 C CA . ALA A 1 156 ? -43.569 34.294 31.446 1.00 88.31 156 ALA A CA 1
ATOM 1238 C C . ALA A 1 156 ? -44.670 34.010 32.504 1.00 88.31 156 ALA A C 1
ATOM 1240 O O . ALA A 1 156 ? -45.810 33.705 32.156 1.00 88.31 156 ALA A O 1
ATOM 1241 N N . GLY A 1 157 ? -44.335 34.060 33.799 1.00 87.81 157 GLY A N 1
ATOM 1242 C CA . GLY A 1 157 ? -45.286 34.030 34.916 1.00 87.81 157 GLY A CA 1
ATOM 1243 C C . GLY A 1 157 ? -45.971 32.690 35.216 1.00 87.81 157 GLY A C 1
ATOM 1244 O O . GLY A 1 157 ? -46.779 32.626 36.144 1.00 87.81 157 GLY A O 1
ATOM 1245 N N . LYS A 1 158 ? -45.687 31.601 34.486 1.00 89.31 158 LYS A N 1
ATOM 1246 C CA . LYS A 1 158 ? -46.380 30.321 34.715 1.00 89.31 158 LYS A CA 1
ATOM 1247 C C . LYS A 1 158 ? -45.924 29.643 36.008 1.00 89.31 158 LYS A C 1
ATOM 1249 O O . LYS A 1 158 ? -44.745 29.615 36.350 1.00 89.31 158 LYS A O 1
ATOM 1254 N N . THR A 1 159 ? -46.869 29.019 36.711 1.00 90.56 159 THR A N 1
ATOM 1255 C CA . THR A 1 159 ? -46.579 28.274 37.945 1.00 90.56 159 THR A CA 1
ATOM 1256 C C . THR A 1 159 ? -45.811 26.979 37.658 1.00 90.56 159 THR A C 1
ATOM 1258 O O . THR A 1 159 ? -46.007 26.339 36.624 1.00 90.56 159 THR A O 1
ATOM 1261 N N . GLU A 1 160 ? -44.989 26.518 38.610 1.00 90.00 160 GLU A N 1
ATOM 1262 C CA . GLU A 1 160 ? -44.196 25.281 38.462 1.00 90.00 160 GLU A CA 1
ATOM 1263 C C . GLU A 1 160 ? -45.049 24.043 38.120 1.00 90.00 160 GLU A C 1
ATOM 1265 O O . GLU A 1 160 ? -44.577 23.114 37.464 1.00 90.00 160 GLU A O 1
ATOM 1270 N N . SER A 1 161 ? -46.312 24.029 38.564 1.00 85.69 161 SER A N 1
ATOM 1271 C CA . SER A 1 161 ? -47.272 22.958 38.274 1.00 85.69 161 SER A CA 1
ATOM 1272 C C . SER A 1 161 ? -47.745 23.002 36.817 1.00 85.69 161 SER A C 1
ATOM 1274 O O . SER A 1 161 ? -47.752 21.977 36.137 1.00 85.69 161 SER A O 1
ATOM 1276 N N . ALA A 1 162 ? -48.069 24.198 36.307 1.00 86.19 162 ALA A N 1
ATOM 1277 C CA . ALA A 1 162 ? -48.453 24.399 34.912 1.00 86.19 162 ALA A CA 1
ATOM 1278 C C . ALA A 1 162 ? -47.288 24.100 33.954 1.00 86.19 162 ALA A C 1
ATOM 1280 O O . ALA A 1 162 ? -47.482 23.409 32.957 1.00 86.19 162 ALA A O 1
ATOM 1281 N N . ILE A 1 163 ? -46.067 24.536 34.291 1.00 90.25 163 ILE A N 1
ATOM 1282 C CA . ILE A 1 163 ? -44.843 24.227 33.529 1.00 90.25 163 ILE A CA 1
ATOM 1283 C C . ILE A 1 163 ? -44.581 22.713 33.514 1.00 90.25 163 ILE A C 1
ATOM 1285 O O . ILE A 1 163 ? -44.292 22.147 32.461 1.00 90.25 163 ILE A O 1
ATOM 1289 N N . GLY A 1 164 ? -44.733 22.039 34.660 1.00 88.00 164 GLY A N 1
ATOM 1290 C CA . GLY A 1 164 ? -44.618 20.581 34.753 1.00 88.00 164 GLY A CA 1
ATOM 1291 C C . GLY A 1 164 ? -45.624 19.850 33.861 1.00 88.00 164 GLY A C 1
ATOM 1292 O O . GLY A 1 164 ? -45.228 18.989 33.076 1.00 88.00 164 GLY A O 1
ATOM 1293 N N . LYS A 1 165 ? -46.904 20.246 33.909 1.00 88.88 165 LYS A N 1
ATOM 1294 C CA . LYS A 1 165 ? -47.965 19.675 33.061 1.00 88.88 165 LYS A CA 1
ATOM 1295 C C . LYS A 1 165 ? -47.731 19.954 31.569 1.00 88.88 165 LYS A C 1
ATOM 1297 O O . LYS A 1 165 ? -47.920 19.050 30.765 1.00 88.88 165 LYS A O 1
ATOM 1302 N N . GLN A 1 166 ? -47.276 21.157 31.202 1.00 87.81 166 GLN A N 1
ATOM 1303 C CA . GLN A 1 166 ? -47.010 21.543 29.808 1.00 87.81 166 GLN A CA 1
ATOM 1304 C C . GLN A 1 166 ? -45.800 20.808 29.196 1.00 87.81 166 GLN A C 1
ATOM 1306 O O . GLN A 1 166 ? -45.788 20.565 27.993 1.00 87.81 166 GLN A O 1
ATOM 1311 N N . LEU A 1 167 ? -44.783 20.461 29.994 1.00 86.12 167 LEU A N 1
ATOM 1312 C CA . LEU A 1 167 ? -43.541 19.836 29.507 1.00 86.12 167 LEU A CA 1
ATOM 1313 C C . LEU A 1 167 ? -43.422 18.330 29.812 1.00 86.12 167 LEU A C 1
ATOM 1315 O O . LEU A 1 167 ? -42.398 17.729 29.495 1.00 86.12 167 LEU A O 1
ATOM 1319 N N . GLY A 1 168 ? -44.427 17.712 30.444 1.00 84.94 168 GLY A N 1
ATOM 1320 C CA . GLY A 1 168 ? -44.384 16.297 30.844 1.00 84.94 168 GLY A CA 1
ATOM 1321 C C . GLY A 1 168 ? -43.403 16.003 31.990 1.00 84.94 168 GLY A C 1
ATOM 1322 O O . GLY A 1 168 ? -42.844 14.909 32.071 1.00 84.94 168 GLY A O 1
ATOM 1323 N N . LEU A 1 169 ? -43.151 16.979 32.870 1.00 87.06 169 LEU A N 1
ATOM 1324 C CA . LEU A 1 169 ? -42.121 16.916 33.912 1.00 87.06 169 LEU A CA 1
ATOM 1325 C C . LEU A 1 169 ? -42.702 16.993 35.326 1.00 87.06 169 LEU A C 1
ATOM 1327 O O . LEU A 1 169 ? -43.645 17.732 35.607 1.00 87.06 169 LEU A O 1
ATOM 1331 N N . LYS A 1 170 ? -42.072 16.283 36.268 1.00 88.69 170 LYS A N 1
ATOM 1332 C CA . LYS A 1 170 ? -42.430 16.363 37.692 1.00 88.69 170 LYS A CA 1
ATOM 1333 C C . LYS A 1 170 ? -42.173 17.781 38.222 1.00 88.69 170 LYS A C 1
ATOM 1335 O O . LYS A 1 170 ? -41.071 18.308 38.060 1.00 88.69 170 LYS A O 1
ATOM 1340 N N . LYS A 1 171 ? -43.153 18.362 38.932 1.00 89.25 171 LYS A N 1
ATOM 1341 C CA . LYS A 1 171 ? -43.068 19.698 39.570 1.00 89.25 171 LYS A CA 1
ATOM 1342 C C . LYS A 1 171 ? -41.768 19.890 40.367 1.00 89.25 171 LYS A C 1
ATOM 1344 O O . LYS A 1 171 ? -41.126 20.928 40.264 1.00 89.25 171 LYS A O 1
ATOM 1349 N N . SER A 1 172 ? -41.332 18.870 41.109 1.00 84.56 172 SER A N 1
ATOM 1350 C CA . SER A 1 172 ? -40.085 18.900 41.888 1.00 84.56 172 SER A CA 1
ATOM 1351 C C . SER A 1 172 ? -38.822 19.082 41.033 1.00 84.56 172 SER A C 1
ATOM 1353 O O . SER A 1 172 ? -37.881 19.742 41.471 1.00 84.56 172 SER A O 1
ATOM 1355 N N . THR A 1 173 ? -38.800 18.553 39.807 1.00 84.94 173 THR A N 1
ATOM 1356 C CA . THR A 1 173 ? -37.708 18.745 38.840 1.00 84.94 173 THR A CA 1
ATOM 1357 C C . THR A 1 173 ? -37.726 20.162 38.265 1.00 84.94 173 THR A C 1
ATOM 1359 O O . THR A 1 173 ? -36.681 20.809 38.206 1.00 84.94 173 THR A O 1
ATOM 1362 N N . VAL A 1 174 ? -38.913 20.672 37.920 1.00 87.38 174 VAL A N 1
ATOM 1363 C CA . VAL A 1 174 ? -39.130 22.053 37.455 1.00 87.38 174 VAL A CA 1
ATOM 1364 C C . VAL A 1 174 ? -38.659 23.060 38.514 1.00 87.38 174 VAL A C 1
ATOM 1366 O O . VAL A 1 174 ? -37.768 23.864 38.242 1.00 87.38 174 VAL A O 1
ATOM 1369 N N . GLY A 1 175 ? -39.139 22.943 39.756 1.00 86.75 175 GLY A N 1
ATOM 1370 C CA . GLY A 1 175 ? -38.740 23.822 40.860 1.00 86.75 175 GLY A CA 1
ATOM 1371 C C . GLY A 1 175 ? -37.285 23.658 41.319 1.00 86.75 175 GLY A C 1
ATOM 1372 O O . GLY A 1 175 ? -36.707 24.572 41.909 1.00 86.75 175 GLY A O 1
ATOM 1373 N N . ALA A 1 176 ? -36.628 22.526 41.045 1.00 85.00 176 ALA A N 1
ATOM 1374 C CA . ALA A 1 176 ? -35.178 22.396 41.236 1.00 85.00 176 ALA A CA 1
ATOM 1375 C C . ALA A 1 176 ? -34.384 23.213 40.198 1.00 85.00 176 ALA A C 1
ATOM 1377 O O . ALA A 1 176 ? -33.399 23.865 40.547 1.00 85.00 176 ALA A O 1
ATOM 1378 N N . ILE A 1 177 ? -34.834 23.223 38.939 1.00 86.50 177 ILE A N 1
ATOM 1379 C CA . ILE A 1 177 ? -34.216 23.993 37.849 1.00 86.50 177 ILE A CA 1
ATOM 1380 C C . ILE A 1 177 ? -34.444 25.496 38.051 1.00 86.50 177 ILE A C 1
ATOM 1382 O O . ILE A 1 177 ? -33.483 26.261 37.980 1.00 86.50 177 ILE A O 1
ATOM 1386 N N . ILE A 1 178 ? -35.668 25.909 38.400 1.00 87.81 178 ILE A N 1
ATOM 1387 C CA . ILE A 1 178 ? -36.009 27.315 38.672 1.00 87.81 178 ILE A CA 1
ATOM 1388 C C . ILE A 1 178 ? -35.206 27.862 39.859 1.00 87.81 178 ILE A C 1
ATOM 1390 O O . ILE A 1 178 ? -34.608 28.930 39.738 1.00 87.81 178 ILE A O 1
ATOM 1394 N N . ARG A 1 179 ? -35.112 27.132 40.985 1.00 87.75 179 ARG A N 1
ATOM 1395 C CA . ARG A 1 179 ? -34.269 27.546 42.127 1.00 87.75 179 ARG A CA 1
ATOM 1396 C C . ARG A 1 179 ? -32.804 27.710 41.722 1.00 87.75 179 ARG A C 1
ATOM 1398 O O . ARG A 1 179 ? -32.214 28.750 41.994 1.00 87.75 179 ARG A O 1
ATOM 1405 N N . LYS A 1 180 ? -32.238 26.734 41.005 1.00 82.25 180 LYS A N 1
ATOM 1406 C CA . LYS A 1 180 ? -30.850 26.801 40.526 1.00 82.25 180 LYS A CA 1
ATOM 1407 C C . LYS A 1 180 ? -30.614 27.996 39.590 1.00 82.25 180 LYS A C 1
ATOM 1409 O O . LYS A 1 180 ? -29.586 28.658 39.714 1.00 82.25 180 LYS A O 1
ATOM 1414 N N . TRP A 1 181 ? -31.547 28.299 38.685 1.00 87.25 181 TRP A N 1
ATOM 1415 C CA . TRP A 1 181 ? -31.449 29.483 37.828 1.00 87.25 181 TRP A CA 1
ATOM 1416 C C . TRP A 1 181 ? -31.567 30.787 38.630 1.00 87.25 181 TRP A C 1
ATOM 1418 O O . TRP A 1 181 ? -30.783 31.703 38.398 1.00 87.25 181 TRP A O 1
ATOM 1428 N N . LYS A 1 182 ? -32.463 30.868 39.625 1.00 86.12 182 LYS A N 1
ATOM 1429 C CA . LYS A 1 182 ? -32.561 32.044 40.509 1.00 86.12 182 LYS A CA 1
ATOM 1430 C C . LYS A 1 182 ? -31.236 32.326 41.233 1.00 86.12 182 LYS A C 1
ATOM 1432 O O . LYS A 1 182 ? -30.825 33.483 41.262 1.00 86.12 182 LYS A O 1
ATOM 1437 N N . THR A 1 183 ? -30.553 31.291 41.735 1.00 82.19 183 THR A N 1
ATOM 1438 C CA . THR A 1 183 ? -29.258 31.410 42.435 1.00 82.19 183 THR A CA 1
ATOM 1439 C C . THR A 1 183 ? -28.075 31.706 41.506 1.00 82.19 183 THR A C 1
ATOM 1441 O O . THR A 1 183 ? -27.276 32.582 41.812 1.00 82.19 183 THR A O 1
ATOM 1444 N N . TYR A 1 184 ? -27.931 30.981 40.390 1.00 79.00 184 TYR A N 1
ATOM 1445 C CA . TYR A 1 184 ? -26.705 31.002 39.567 1.00 79.00 184 TYR A CA 1
ATOM 1446 C C . TYR A 1 184 ? -26.869 31.652 38.185 1.00 79.00 184 TYR A C 1
ATOM 1448 O O . TYR A 1 184 ? -25.936 31.620 37.386 1.00 79.00 184 TYR A O 1
ATOM 1456 N N . LYS A 1 185 ? -28.063 32.169 37.863 1.00 82.81 185 LYS A N 1
ATOM 1457 C CA . LYS A 1 185 ? -28.427 32.816 36.584 1.00 82.81 185 LYS A CA 1
ATOM 1458 C C . LYS A 1 185 ? -28.073 32.005 35.325 1.00 82.81 185 LYS A C 1
ATOM 1460 O O . LYS A 1 185 ? -27.942 32.554 34.238 1.00 82.81 185 LYS A O 1
ATOM 1465 N N . THR A 1 186 ? -27.954 30.678 35.446 1.00 77.19 186 THR A N 1
ATOM 1466 C CA . THR A 1 186 ? -27.579 29.787 34.340 1.00 77.19 186 THR A CA 1
ATOM 1467 C C . THR A 1 186 ? -28.360 28.472 34.346 1.00 77.19 186 THR A C 1
ATOM 1469 O O . THR A 1 186 ? -28.578 27.852 35.389 1.00 77.19 186 THR A O 1
ATOM 1472 N N . THR A 1 187 ? -28.752 28.015 33.155 1.00 77.38 187 THR A N 1
ATOM 1473 C CA . THR A 1 187 ? -29.371 26.699 32.918 1.00 77.38 187 THR A CA 1
ATOM 1474 C C . THR A 1 187 ? -28.335 25.581 32.740 1.00 77.38 187 THR A C 1
ATOM 1476 O O . THR A 1 187 ? -28.664 24.398 32.903 1.00 77.38 187 THR A O 1
ATOM 1479 N N . ASN A 1 188 ? -27.070 25.929 32.467 1.00 76.62 188 ASN A N 1
ATOM 1480 C CA . ASN A 1 188 ? -25.969 24.992 32.218 1.00 76.62 188 ASN A CA 1
ATOM 1481 C C . ASN A 1 188 ? -25.701 24.060 33.414 1.00 76.62 188 ASN A C 1
ATOM 1483 O O . ASN A 1 188 ? -25.972 24.395 34.570 1.00 76.62 188 ASN A O 1
ATOM 1487 N N . ASN A 1 189 ? -25.133 22.876 33.171 1.00 71.25 189 ASN A N 1
ATOM 1488 C CA . ASN A 1 189 ? -24.620 22.033 34.256 1.00 71.25 189 ASN A CA 1
ATOM 1489 C C . ASN A 1 189 ? -23.348 22.659 34.843 1.00 71.25 189 ASN A C 1
ATOM 1491 O O . ASN A 1 189 ? -22.372 22.857 34.127 1.00 71.25 189 ASN A O 1
ATOM 1495 N N . LEU A 1 190 ? -23.363 22.949 36.147 1.00 65.50 190 LEU A N 1
ATOM 1496 C CA . LEU A 1 190 ? -22.161 23.353 36.873 1.00 65.50 190 LEU A CA 1
ATOM 1497 C C . LEU A 1 190 ? -21.279 22.112 37.099 1.00 65.50 190 LEU A C 1
ATOM 1499 O O . LEU A 1 190 ? -21.824 21.032 37.363 1.00 65.50 190 LEU A O 1
ATOM 1503 N N . PRO A 1 191 ? -19.941 22.230 37.025 1.00 54.06 191 PRO A N 1
ATOM 1504 C CA . PRO A 1 191 ? -19.054 21.138 37.401 1.00 54.06 191 PRO A CA 1
ATOM 1505 C C . PRO A 1 191 ? -19.269 20.800 38.881 1.00 54.06 191 PRO A C 1
ATOM 1507 O O . PRO A 1 191 ? -19.240 21.679 39.740 1.00 54.06 191 PRO A O 1
ATOM 1510 N N . ARG A 1 192 ? -19.499 19.519 39.194 1.00 56.84 192 ARG A N 1
ATOM 1511 C CA . ARG A 1 192 ? -19.666 19.077 40.587 1.00 56.84 192 ARG A CA 1
ATOM 1512 C C . ARG A 1 192 ? -18.346 19.270 41.337 1.00 56.84 192 ARG A C 1
ATOM 1514 O O . ARG A 1 192 ? -17.311 18.800 40.863 1.00 56.84 192 ARG A O 1
ATOM 1521 N N . SER A 1 193 ? -18.395 19.892 42.513 1.00 52.88 193 SER A N 1
ATOM 1522 C CA . SER A 1 193 ? -17.251 20.022 43.421 1.00 52.88 193 SER A CA 1
ATOM 1523 C C . SER A 1 193 ? -16.696 18.638 43.766 1.00 52.88 193 SER A C 1
ATOM 1525 O O . SER A 1 193 ? -17.301 17.880 44.522 1.00 52.88 193 SER A O 1
ATOM 1527 N N . GLY A 1 194 ? -15.565 18.275 43.159 1.00 57.62 194 GLY A N 1
ATOM 1528 C CA . GLY A 1 194 ? -14.918 16.988 43.394 1.00 57.62 194 GLY A CA 1
ATOM 1529 C C . GLY A 1 194 ? -14.357 16.891 44.812 1.00 57.62 194 GLY A C 1
ATOM 1530 O O . GLY A 1 194 ? -13.922 17.891 45.382 1.00 57.62 194 GLY A O 1
ATOM 1531 N N . ALA A 1 195 ? -14.325 15.678 45.370 1.00 62.88 195 ALA A N 1
ATOM 1532 C CA . ALA A 1 195 ? -13.741 15.441 46.689 1.00 62.88 195 ALA A CA 1
ATOM 1533 C C . ALA A 1 195 ? -12.276 15.939 46.758 1.00 62.88 195 ALA A C 1
ATOM 1535 O O . ALA A 1 195 ? -11.527 15.767 45.785 1.00 62.88 195 ALA A O 1
ATOM 1536 N N . PRO A 1 196 ? -11.841 16.532 47.888 1.00 65.75 196 PRO A N 1
ATOM 1537 C CA . PRO A 1 196 ? -10.520 17.143 48.008 1.00 65.75 196 PRO A CA 1
ATOM 1538 C C . PRO A 1 196 ? -9.382 16.146 47.740 1.00 65.75 196 PRO A C 1
ATOM 1540 O O . PRO A 1 196 ? -9.435 14.965 48.099 1.00 65.75 196 PRO A O 1
ATOM 1543 N N . ARG A 1 197 ? -8.322 16.624 47.076 1.00 75.44 197 ARG A N 1
ATOM 1544 C CA . ARG A 1 197 ? -7.204 15.782 46.625 1.00 75.44 197 ARG A CA 1
ATOM 1545 C C . ARG A 1 197 ? -6.398 15.261 47.822 1.00 75.44 197 ARG A C 1
ATOM 1547 O O . ARG A 1 197 ? -5.714 16.033 48.483 1.00 75.44 197 ARG A O 1
ATOM 1554 N N . LYS A 1 198 ? -6.370 13.936 48.020 1.00 81.00 198 LYS A N 1
ATOM 1555 C CA . LYS A 1 198 ? -5.594 13.253 49.085 1.00 81.00 198 LYS A CA 1
ATOM 1556 C C . LYS A 1 198 ? -4.061 13.421 49.020 1.00 81.00 198 LYS A C 1
ATOM 1558 O O . LYS A 1 198 ? -3.371 12.901 49.887 1.00 81.00 198 LYS A O 1
ATOM 1563 N N . ILE A 1 199 ? -3.514 14.087 48.001 1.00 86.12 199 ILE A N 1
ATOM 1564 C CA . ILE A 1 199 ? -2.085 14.422 47.901 1.00 86.12 199 ILE A CA 1
ATOM 1565 C C . ILE A 1 199 ? -1.980 15.924 47.638 1.00 86.12 199 ILE A C 1
ATOM 1567 O O . ILE A 1 199 ? -2.532 16.421 46.653 1.00 86.12 199 ILE A O 1
ATOM 1571 N N . SER A 1 200 ? -1.261 16.634 48.509 1.00 87.12 200 SER A N 1
ATOM 1572 C CA . SER A 1 200 ? -1.016 18.074 48.383 1.00 87.12 200 SER A CA 1
ATOM 1573 C C . SER A 1 200 ? -0.143 18.401 47.158 1.00 87.12 200 SER A C 1
ATOM 1575 O O . SER A 1 200 ? 0.647 17.556 46.729 1.00 87.12 200 SER A O 1
ATOM 1577 N N . PRO A 1 201 ? -0.186 19.630 46.606 1.00 85.62 201 PRO A N 1
ATOM 1578 C CA . PRO A 1 201 ? 0.682 20.020 45.488 1.00 85.62 201 PRO A CA 1
ATOM 1579 C C . PRO A 1 201 ? 2.182 19.821 45.769 1.00 85.62 201 PRO A C 1
ATOM 1581 O O . PRO A 1 201 ? 2.931 19.436 44.870 1.00 85.62 201 PRO A O 1
ATOM 1584 N N . ARG A 1 202 ? 2.619 20.003 47.028 1.00 84.50 202 ARG A N 1
ATOM 1585 C CA . ARG A 1 202 ? 3.988 19.687 47.478 1.00 84.50 202 ARG A CA 1
ATOM 1586 C C . ARG A 1 202 ? 4.273 18.179 47.388 1.00 84.50 202 ARG A C 1
ATOM 1588 O O . ARG A 1 202 ? 5.293 17.792 46.823 1.00 84.50 202 ARG A O 1
ATOM 1595 N N . GLY A 1 203 ? 3.345 17.332 47.844 1.00 87.81 203 GLY A N 1
ATOM 1596 C CA . GLY A 1 203 ? 3.436 15.872 47.718 1.00 87.81 203 GLY A CA 1
ATOM 1597 C C . GLY A 1 203 ? 3.471 15.379 46.265 1.00 87.81 203 GLY A C 1
ATOM 1598 O O . GLY A 1 203 ? 4.247 14.478 45.949 1.00 87.81 203 GLY A O 1
ATOM 1599 N N . VAL A 1 204 ? 2.709 16.007 45.357 1.00 88.19 204 VAL A N 1
ATOM 1600 C CA . VAL A 1 204 ? 2.765 15.712 43.910 1.00 88.19 204 VAL A CA 1
ATOM 1601 C C . VAL A 1 204 ? 4.148 16.046 43.343 1.00 88.19 204 VAL A C 1
ATOM 1603 O O . VAL A 1 204 ? 4.780 15.179 42.739 1.00 88.19 204 VAL A O 1
ATOM 1606 N N . LYS A 1 205 ? 4.663 17.262 43.591 1.00 86.94 205 LYS A N 1
ATOM 1607 C CA . LYS A 1 205 ? 6.016 17.661 43.156 1.00 86.94 205 LYS A CA 1
ATOM 1608 C C . LYS A 1 205 ? 7.095 16.716 43.707 1.00 86.94 205 LYS A C 1
ATOM 1610 O O . LYS A 1 205 ? 8.014 16.360 42.971 1.00 86.94 205 LYS A O 1
ATOM 1615 N N . MET A 1 206 ? 6.962 16.266 44.960 1.00 88.62 206 MET A N 1
ATOM 1616 C CA . MET A 1 206 ? 7.878 15.301 45.575 1.00 88.62 206 MET A CA 1
ATOM 1617 C C . MET A 1 206 ? 7.904 13.967 44.817 1.00 88.62 206 MET A C 1
ATOM 1619 O O . MET A 1 206 ? 8.975 13.563 44.367 1.00 88.62 206 MET A O 1
ATOM 1623 N N . ILE A 1 207 ? 6.758 13.292 44.641 1.00 88.12 207 ILE A N 1
ATOM 1624 C CA . ILE A 1 207 ? 6.746 11.965 43.998 1.00 88.12 207 ILE A CA 1
ATOM 1625 C C . ILE A 1 207 ? 7.167 12.032 42.525 1.00 88.12 207 ILE A C 1
ATOM 1627 O O . ILE A 1 207 ? 7.891 11.148 42.072 1.00 88.12 207 ILE A O 1
ATOM 1631 N N . THR A 1 208 ? 6.810 13.101 41.802 1.00 84.56 208 THR A N 1
ATOM 1632 C CA . THR A 1 208 ? 7.275 13.330 40.425 1.00 84.56 208 THR A CA 1
ATOM 1633 C C . THR A 1 208 ? 8.799 13.479 40.383 1.00 84.56 208 THR A C 1
ATOM 1635 O O . THR A 1 208 ? 9.455 12.745 39.648 1.00 84.56 208 THR A O 1
ATOM 1638 N N . ARG A 1 209 ? 9.395 14.342 41.225 1.00 84.00 209 ARG A N 1
ATOM 1639 C CA . ARG A 1 209 ? 10.860 14.524 41.299 1.00 84.00 209 ARG A CA 1
ATOM 1640 C C . ARG A 1 209 ? 11.588 13.225 41.658 1.00 84.00 209 ARG A C 1
ATOM 1642 O O . ARG A 1 209 ? 12.631 12.929 41.079 1.00 84.00 209 ARG A O 1
ATOM 1649 N N . THR A 1 210 ? 11.039 12.448 42.591 1.00 82.06 210 THR A N 1
ATOM 1650 C CA . THR A 1 210 ? 11.601 11.158 43.015 1.00 82.06 210 THR A CA 1
ATOM 1651 C C . THR A 1 210 ? 11.582 10.125 41.886 1.00 82.06 210 THR A C 1
ATOM 1653 O O . THR A 1 210 ? 12.591 9.455 41.674 1.00 82.06 210 THR A O 1
ATOM 1656 N N . VAL A 1 211 ? 10.488 10.024 41.120 1.00 82.38 211 VAL A N 1
ATOM 1657 C CA . VAL A 1 211 ? 10.404 9.121 39.956 1.00 82.38 211 VAL A CA 1
ATOM 1658 C C . VAL A 1 211 ? 11.317 9.579 38.817 1.00 82.38 211 VAL A C 1
ATOM 1660 O O . VAL A 1 211 ? 11.957 8.736 38.197 1.00 82.38 211 VAL A O 1
ATOM 1663 N N . SER A 1 212 ? 11.451 10.886 38.568 1.00 74.50 212 SER A N 1
ATOM 1664 C CA . SER A 1 212 ? 12.388 11.396 37.556 1.00 74.50 212 SER A CA 1
ATOM 1665 C C . SER A 1 212 ? 13.853 11.117 37.911 1.00 74.50 212 SER A C 1
ATOM 1667 O O . SER A 1 212 ? 14.631 10.786 37.022 1.00 74.50 212 SER A O 1
ATOM 1669 N N . LYS A 1 213 ? 14.237 11.201 39.197 1.00 76.56 213 LYS A N 1
ATOM 1670 C CA . LYS A 1 213 ? 15.596 10.843 39.651 1.00 76.56 213 LYS A CA 1
ATOM 1671 C C . LYS A 1 213 ? 15.845 9.331 39.699 1.00 76.56 213 LYS A C 1
ATOM 1673 O O . LYS A 1 213 ? 16.956 8.899 39.418 1.00 76.56 213 LYS A O 1
ATOM 1678 N N . ASN A 1 214 ? 14.845 8.522 40.058 1.00 78.38 214 ASN A N 1
ATOM 1679 C CA . ASN A 1 214 ? 14.950 7.061 40.055 1.00 78.38 214 ASN A CA 1
ATOM 1680 C C . ASN A 1 214 ? 13.691 6.408 39.448 1.00 78.38 214 ASN A C 1
ATOM 1682 O O . ASN A 1 214 ? 12.774 6.025 40.184 1.00 78.38 214 ASN A O 1
ATOM 1686 N N . PRO A 1 215 ? 13.668 6.189 38.117 1.00 74.75 215 PRO A N 1
ATOM 1687 C CA . PRO A 1 215 ? 12.535 5.570 37.423 1.00 74.75 215 PRO A CA 1
ATOM 1688 C C . PRO A 1 215 ? 12.250 4.108 37.804 1.00 74.75 215 PRO A C 1
ATOM 1690 O O . PRO A 1 215 ? 11.244 3.554 37.361 1.00 74.75 215 PRO A O 1
ATOM 1693 N N . ARG A 1 216 ? 13.120 3.459 38.596 1.00 76.38 216 ARG A N 1
ATOM 1694 C CA . ARG A 1 216 ? 12.905 2.096 39.115 1.00 76.38 216 ARG A CA 1
ATOM 1695 C C . ARG A 1 216 ? 12.162 2.074 40.457 1.00 76.38 216 ARG A C 1
ATOM 1697 O O . ARG A 1 216 ? 11.694 1.004 40.842 1.00 76.38 216 ARG A O 1
ATOM 1704 N N . LYS A 1 217 ? 12.035 3.209 41.163 1.00 81.25 217 LYS A N 1
ATOM 1705 C CA . LYS A 1 217 ? 11.394 3.264 42.488 1.00 81.25 217 LYS A CA 1
ATOM 1706 C C . LYS A 1 217 ? 9.915 2.863 42.402 1.00 81.25 217 LYS A C 1
ATOM 1708 O O . LYS A 1 217 ? 9.182 3.300 41.512 1.00 81.25 217 LYS A O 1
ATOM 1713 N N . THR A 1 218 ? 9.469 1.989 43.300 1.00 82.62 218 THR A N 1
ATOM 1714 C CA . THR A 1 218 ? 8.178 1.311 43.173 1.00 82.62 218 THR A CA 1
ATOM 1715 C C . THR A 1 218 ? 7.004 2.150 43.681 1.00 82.62 218 THR A C 1
ATOM 1717 O O . THR A 1 218 ? 7.130 3.066 44.493 1.00 82.62 218 THR A O 1
ATOM 1720 N N . ARG A 1 219 ? 5.792 1.767 43.256 1.00 86.19 219 ARG A N 1
ATOM 1721 C CA . ARG A 1 219 ? 4.533 2.310 43.796 1.00 86.19 219 ARG A CA 1
ATOM 1722 C C . ARG A 1 219 ? 4.331 2.008 45.288 1.00 86.19 219 ARG A C 1
ATOM 1724 O O . ARG A 1 219 ? 3.471 2.641 45.885 1.00 86.19 219 ARG A O 1
ATOM 1731 N N . GLY A 1 220 ? 5.051 1.044 45.872 1.00 85.25 220 GLY A N 1
ATOM 1732 C CA . GLY A 1 220 ? 5.066 0.817 47.321 1.00 85.25 220 GLY A CA 1
ATOM 1733 C C . GLY A 1 220 ? 5.920 1.863 48.025 1.00 85.25 220 GLY A C 1
ATOM 1734 O O . GLY A 1 220 ? 5.433 2.577 48.890 1.00 85.25 220 GLY A O 1
ATOM 1735 N N . ASP A 1 221 ? 7.155 2.035 47.571 1.00 87.44 221 ASP A N 1
ATOM 1736 C CA . ASP A 1 221 ? 8.122 2.953 48.172 1.00 87.44 221 ASP A CA 1
ATOM 1737 C C . ASP A 1 221 ? 7.616 4.407 48.147 1.00 87.44 221 ASP A C 1
ATOM 1739 O O . ASP A 1 221 ? 7.827 5.146 49.100 1.00 87.44 221 ASP A O 1
ATOM 1743 N N . LEU A 1 222 ? 6.887 4.805 47.095 1.00 88.88 222 LEU A N 1
ATOM 1744 C CA . LEU A 1 222 ? 6.246 6.126 46.995 1.00 88.88 222 LEU A CA 1
ATOM 1745 C C . LEU A 1 222 ? 5.042 6.306 47.940 1.00 88.88 222 LEU A C 1
ATOM 1747 O O . LEU A 1 222 ? 4.759 7.432 48.348 1.00 88.88 222 LEU A O 1
ATOM 1751 N N . VAL A 1 223 ? 4.342 5.224 48.312 1.00 91.88 223 VAL A N 1
ATOM 1752 C CA . VAL A 1 223 ? 3.367 5.257 49.420 1.00 91.88 223 VAL A CA 1
ATOM 1753 C C . VAL A 1 223 ? 4.116 5.433 50.740 1.00 91.88 223 VAL A C 1
ATOM 1755 O O . VAL A 1 223 ? 3.746 6.295 51.528 1.00 91.88 223 VAL A O 1
ATOM 1758 N N . ASN A 1 224 ? 5.205 4.691 50.950 1.00 90.88 224 ASN A N 1
ATOM 1759 C CA . ASN A 1 224 ? 6.002 4.757 52.176 1.00 90.88 224 ASN A CA 1
ATOM 1760 C C . ASN A 1 224 ? 6.725 6.111 52.337 1.00 90.88 224 ASN A C 1
ATOM 1762 O O . ASN A 1 224 ? 6.962 6.548 53.461 1.00 90.88 224 ASN A O 1
ATOM 1766 N N . ASP A 1 225 ? 7.116 6.772 51.241 1.00 87.94 225 ASP A N 1
ATOM 1767 C CA . ASP A 1 225 ? 7.636 8.149 51.229 1.00 87.94 225 ASP A CA 1
ATOM 1768 C C . ASP A 1 225 ? 6.550 9.145 51.674 1.00 87.94 225 ASP A C 1
ATOM 1770 O O . ASP A 1 225 ? 6.777 9.930 52.592 1.00 87.94 225 ASP A O 1
ATOM 1774 N N . LEU A 1 226 ? 5.354 9.099 51.068 1.00 89.19 226 LEU A N 1
ATOM 1775 C CA . LEU A 1 226 ? 4.259 10.005 51.437 1.00 89.19 226 LEU A CA 1
ATOM 1776 C C . LEU A 1 226 ? 3.704 9.732 52.839 1.00 89.19 226 LEU A C 1
ATOM 1778 O O . LEU A 1 226 ? 3.355 10.683 53.529 1.00 89.19 226 LEU A O 1
ATOM 1782 N N . GLN A 1 227 ? 3.678 8.479 53.298 1.00 91.50 227 GLN A N 1
ATOM 1783 C CA . GLN A 1 227 ? 3.254 8.131 54.656 1.00 91.50 227 GLN A CA 1
ATOM 1784 C C . GLN A 1 227 ? 4.219 8.683 55.718 1.00 91.50 227 GLN A C 1
ATOM 1786 O O . GLN A 1 227 ? 3.752 9.171 56.742 1.00 91.50 227 GLN A O 1
ATOM 1791 N N . ARG A 1 228 ? 5.538 8.688 55.460 1.00 87.69 228 ARG A N 1
ATOM 1792 C CA . ARG A 1 228 ? 6.518 9.397 56.310 1.00 87.69 228 ARG A CA 1
ATOM 1793 C C . ARG A 1 228 ? 6.329 10.918 56.277 1.00 87.69 228 ARG A C 1
ATOM 1795 O O . ARG A 1 228 ? 6.558 11.572 57.281 1.00 87.69 228 ARG A O 1
ATOM 1802 N N . ALA A 1 229 ? 5.826 11.468 55.172 1.00 83.56 229 ALA A N 1
ATOM 1803 C CA . ALA A 1 229 ? 5.367 12.858 55.064 1.00 83.56 229 ALA A CA 1
ATOM 1804 C C . ALA A 1 229 ? 3.884 13.050 55.484 1.00 83.56 229 ALA A C 1
ATOM 1806 O O . ALA A 1 229 ? 3.157 13.843 54.878 1.00 83.56 229 ALA A O 1
ATOM 1807 N N . GLY A 1 230 ? 3.397 12.273 56.463 1.00 86.19 230 GLY A N 1
ATOM 1808 C CA . GLY A 1 230 ? 2.051 12.385 57.055 1.00 86.19 230 GLY A CA 1
ATOM 1809 C C . GLY A 1 230 ? 0.861 12.053 56.137 1.00 86.19 230 GLY A C 1
ATOM 1810 O O . GLY A 1 230 ? -0.292 12.151 56.548 1.00 86.19 230 GLY A O 1
ATOM 1811 N N . THR A 1 231 ? 1.097 11.654 54.885 1.00 87.88 231 THR A N 1
ATOM 1812 C CA . THR A 1 231 ? 0.080 11.583 53.824 1.00 87.88 231 THR A CA 1
ATOM 1813 C C . THR A 1 231 ? -0.254 10.126 53.466 1.00 87.88 231 THR A C 1
ATOM 1815 O O . THR A 1 231 ? 0.350 9.523 52.576 1.00 87.88 231 THR A O 1
ATOM 1818 N N . LYS A 1 232 ? -1.238 9.530 54.155 1.00 90.06 232 LYS A N 1
ATOM 1819 C CA . LYS A 1 232 ? -1.644 8.117 53.979 1.00 90.06 232 LYS A CA 1
ATOM 1820 C C . LYS A 1 232 ? -2.439 7.897 52.678 1.00 90.06 232 LYS A C 1
ATOM 1822 O O . LYS A 1 232 ? -3.590 8.319 52.558 1.00 90.06 232 LYS A O 1
ATOM 1827 N N . VAL A 1 233 ? -1.845 7.203 51.700 1.00 90.75 233 VAL A N 1
ATOM 1828 C CA . VAL A 1 233 ? -2.424 6.981 50.354 1.00 90.75 233 VAL A CA 1
ATOM 1829 C C . VAL A 1 233 ? -2.242 5.552 49.836 1.00 90.75 233 VAL A C 1
ATOM 1831 O O . VAL A 1 233 ? -1.489 4.762 50.391 1.00 90.75 233 VAL A O 1
ATOM 1834 N N . THR A 1 234 ? -2.938 5.199 48.749 1.00 90.44 234 THR A N 1
ATOM 1835 C CA . THR A 1 234 ? -2.860 3.856 48.144 1.00 90.44 234 THR A CA 1
ATOM 1836 C C . THR A 1 234 ? -1.925 3.812 46.931 1.00 90.44 234 THR A C 1
ATOM 1838 O O . THR A 1 234 ? -1.721 4.815 46.241 1.00 90.44 234 THR A O 1
ATOM 1841 N N . LYS A 1 235 ? -1.451 2.608 46.575 1.00 87.81 235 LYS A N 1
ATOM 1842 C CA . LYS A 1 235 ? -0.694 2.348 45.330 1.00 87.81 235 LYS A CA 1
ATOM 1843 C C . LYS A 1 235 ? -1.470 2.764 44.062 1.00 87.81 235 LYS A C 1
ATOM 1845 O O . LYS A 1 235 ? -0.851 3.097 43.049 1.00 87.81 235 LYS A O 1
ATOM 1850 N N . ALA A 1 236 ? -2.808 2.769 44.110 1.00 84.69 236 ALA A N 1
ATOM 1851 C CA . ALA A 1 236 ? -3.669 3.256 43.030 1.00 84.69 236 ALA A CA 1
ATOM 1852 C C . ALA A 1 236 ? -3.706 4.794 42.970 1.00 84.69 236 ALA A C 1
ATOM 1854 O O . ALA A 1 236 ? -3.603 5.360 41.883 1.00 84.69 236 ALA A O 1
ATOM 1855 N N . THR A 1 237 ? -3.757 5.469 44.126 1.00 87.88 237 THR A N 1
ATOM 1856 C CA . THR A 1 237 ? -3.659 6.936 44.233 1.00 87.88 237 THR A CA 1
ATOM 1857 C C . THR A 1 237 ? -2.361 7.433 43.592 1.00 87.88 237 THR A C 1
ATOM 1859 O O . THR A 1 237 ? -2.425 8.235 42.664 1.00 87.88 237 THR A O 1
ATOM 1862 N N . ILE A 1 238 ? -1.207 6.866 43.980 1.00 88.38 238 ILE A N 1
ATOM 1863 C CA . ILE A 1 238 ? 0.100 7.146 43.351 1.00 88.38 238 ILE A CA 1
ATOM 1864 C C . ILE A 1 238 ? 0.032 6.959 41.830 1.00 88.38 238 ILE A C 1
ATOM 1866 O O . ILE A 1 238 ? 0.445 7.833 41.069 1.00 88.38 238 ILE A O 1
ATOM 1870 N N . SER A 1 239 ? -0.510 5.825 41.371 1.00 82.94 239 SER A N 1
ATOM 1871 C CA . SER A 1 239 ? -0.555 5.500 39.943 1.00 82.94 239 SER A CA 1
ATOM 1872 C C . SER A 1 239 ? -1.433 6.452 39.127 1.00 82.94 239 SER A C 1
ATOM 1874 O O . SER A 1 239 ? -1.151 6.643 37.947 1.00 82.94 239 SER A O 1
ATOM 1876 N N . ASN A 1 240 ? -2.482 7.028 39.716 1.00 83.06 240 ASN A N 1
ATOM 1877 C CA . ASN A 1 240 ? -3.334 8.007 39.045 1.00 83.06 240 ASN A CA 1
ATOM 1878 C C . ASN A 1 240 ? -2.698 9.402 39.068 1.00 83.06 240 ASN A C 1
ATOM 1880 O O . ASN A 1 240 ? -2.680 10.071 38.039 1.00 83.06 240 ASN A O 1
ATOM 1884 N N . THR A 1 241 ? -2.091 9.812 40.185 1.00 87.69 241 THR A N 1
ATOM 1885 C CA . THR A 1 241 ? -1.360 11.085 40.273 1.00 87.69 241 THR A CA 1
ATOM 1886 C C . THR A 1 241 ? -0.191 11.141 39.288 1.00 87.69 241 THR A C 1
ATOM 1888 O O . THR A 1 241 ? -0.065 12.129 38.575 1.00 87.69 241 THR A O 1
ATOM 1891 N N . LEU A 1 242 ? 0.608 10.073 39.163 1.00 82.31 242 LEU A N 1
ATOM 1892 C CA . LEU A 1 242 ? 1.697 10.015 38.177 1.00 82.31 242 LEU A CA 1
ATOM 1893 C C . LEU A 1 242 ? 1.174 10.085 36.729 1.00 82.31 242 LEU A C 1
ATOM 1895 O O . LEU A 1 242 ? 1.731 10.827 35.924 1.00 82.31 242 LEU A O 1
ATOM 1899 N N . ARG A 1 243 ? 0.055 9.415 36.409 1.00 82.50 243 ARG A N 1
ATOM 1900 C CA . ARG A 1 243 ? -0.604 9.529 35.088 1.00 82.50 243 ARG A CA 1
ATOM 1901 C C . ARG A 1 243 ? -1.058 10.961 34.783 1.00 82.50 243 ARG A C 1
ATOM 1903 O O . ARG A 1 243 ? -0.836 11.430 33.673 1.00 82.50 243 ARG A O 1
ATOM 1910 N N . HIS A 1 244 ? -1.616 11.676 35.764 1.00 81.31 244 HIS A N 1
ATOM 1911 C CA . HIS A 1 244 ? -1.945 13.108 35.658 1.00 81.31 244 HIS A CA 1
ATOM 1912 C C . HIS A 1 244 ? -0.712 14.032 35.573 1.00 81.31 244 HIS A C 1
ATOM 1914 O O . HIS A 1 244 ? -0.858 15.242 35.422 1.00 81.31 244 HIS A O 1
ATOM 1920 N N . GLN A 1 245 ? 0.504 13.491 35.667 1.00 82.62 245 GLN A N 1
ATOM 1921 C CA . GLN A 1 245 ? 1.771 14.186 35.415 1.00 82.62 245 GLN A CA 1
ATOM 1922 C C . GLN A 1 245 ? 2.474 13.634 34.157 1.00 82.62 245 GLN A C 1
ATOM 1924 O O . GLN A 1 245 ? 3.681 13.781 34.004 1.00 82.62 245 GLN A O 1
ATOM 1929 N N . GLY A 1 246 ? 1.742 12.936 33.277 1.00 73.69 246 GLY A N 1
ATOM 1930 C CA . GLY A 1 246 ? 2.266 12.315 32.052 1.00 73.69 246 GLY A CA 1
ATOM 1931 C C . GLY A 1 246 ? 3.091 11.036 32.270 1.00 73.69 246 GLY A C 1
ATOM 1932 O O . GLY A 1 246 ? 3.416 10.334 31.310 1.00 73.69 246 GLY A O 1
ATOM 1933 N N . LEU A 1 247 ? 3.403 10.680 33.520 1.00 70.12 247 LEU A N 1
ATOM 1934 C CA . LEU A 1 247 ? 4.263 9.551 33.860 1.00 70.12 247 LEU A CA 1
ATOM 1935 C C . LEU A 1 247 ? 3.487 8.225 33.836 1.00 70.12 247 LEU A C 1
ATOM 1937 O O . LEU A 1 247 ? 2.555 7.982 34.606 1.00 70.12 247 LEU A O 1
ATOM 1941 N N . LYS A 1 248 ? 3.919 7.325 32.949 1.00 70.38 248 LYS A N 1
ATOM 1942 C CA . LYS A 1 248 ? 3.340 5.992 32.730 1.00 70.38 248 LYS A CA 1
ATOM 1943 C C . LYS A 1 248 ? 4.306 4.890 33.168 1.00 70.38 248 LYS A C 1
ATOM 1945 O O . LYS A 1 248 ? 5.446 4.832 32.715 1.00 70.38 248 LYS A O 1
ATOM 1950 N N . SER A 1 249 ? 3.831 3.965 34.002 1.00 65.06 249 SER A N 1
ATOM 1951 C CA . SER A 1 249 ? 4.591 2.754 34.334 1.00 65.06 249 SER A CA 1
ATOM 1952 C C . SER A 1 249 ? 4.730 1.876 33.085 1.00 65.06 249 SER A C 1
ATOM 1954 O O . SER A 1 249 ? 3.727 1.495 32.481 1.00 65.06 249 SER A O 1
ATOM 1956 N N . CYS A 1 250 ? 5.971 1.588 32.695 1.00 58.06 250 CYS A N 1
ATOM 1957 C CA . CYS A 1 250 ? 6.332 0.761 31.544 1.00 58.06 250 CYS A CA 1
ATOM 1958 C C . CYS A 1 250 ? 7.350 -0.301 31.981 1.00 58.06 250 CYS A C 1
ATOM 1960 O O . CYS A 1 250 ? 8.107 -0.076 32.925 1.00 58.06 250 CYS A O 1
ATOM 1962 N N . SER A 1 251 ? 7.420 -1.428 31.272 1.00 52.78 251 SER A N 1
ATOM 1963 C CA . SER A 1 251 ? 8.556 -2.347 31.400 1.00 52.78 251 SER A CA 1
ATOM 1964 C C . SER A 1 251 ? 9.834 -1.667 30.904 1.00 52.78 251 SER A C 1
ATOM 1966 O O . SER A 1 251 ? 9.820 -1.021 29.854 1.00 52.78 251 SER A O 1
ATOM 1968 N N . ALA A 1 252 ? 10.939 -1.824 31.635 1.00 48.94 252 ALA A N 1
ATOM 1969 C CA . ALA A 1 252 ? 12.248 -1.384 31.162 1.00 48.94 252 ALA A CA 1
ATOM 1970 C C . ALA A 1 252 ? 12.634 -2.143 29.880 1.00 48.94 252 ALA A C 1
ATOM 1972 O O . ALA A 1 252 ? 12.375 -3.344 29.764 1.00 48.94 252 ALA A O 1
ATOM 1973 N N . ARG A 1 253 ? 13.260 -1.451 28.920 1.00 47.44 253 ARG A N 1
ATOM 1974 C CA . ARG A 1 253 ? 13.828 -2.108 27.735 1.00 47.44 253 ARG A CA 1
ATOM 1975 C C . ARG A 1 253 ? 15.025 -2.959 28.161 1.00 47.44 253 ARG A C 1
ATOM 1977 O O . ARG A 1 253 ? 15.860 -2.494 28.933 1.00 47.44 253 ARG A O 1
ATOM 1984 N N . ARG A 1 254 ? 15.113 -4.184 27.638 1.00 58.03 254 ARG A N 1
ATOM 1985 C CA . ARG A 1 254 ? 16.352 -4.971 27.654 1.00 58.03 254 ARG A CA 1
ATOM 1986 C C . ARG A 1 254 ? 17.236 -4.461 26.512 1.00 58.03 254 ARG A C 1
ATOM 1988 O O . ARG A 1 254 ? 16.718 -4.226 25.424 1.00 58.03 254 ARG A O 1
ATOM 1995 N N . VAL A 1 255 ? 18.521 -4.262 26.783 1.00 60.69 255 VAL A N 1
ATOM 1996 C CA . VAL A 1 255 ? 19.551 -3.805 25.833 1.00 60.69 255 VAL A CA 1
ATOM 1997 C C . VAL A 1 255 ? 20.869 -4.532 26.144 1.00 60.69 255 VAL A C 1
ATOM 1999 O O . VAL A 1 255 ? 21.022 -4.982 27.285 1.00 60.69 255 VAL A O 1
ATOM 2002 N N . PRO A 1 256 ? 21.807 -4.666 25.186 1.00 72.00 256 PRO A N 1
ATOM 2003 C CA . PRO A 1 256 ? 23.132 -5.233 25.447 1.00 72.00 256 PRO A CA 1
ATOM 2004 C C . PRO A 1 256 ? 23.903 -4.462 26.529 1.00 72.00 256 PRO A C 1
ATOM 2006 O O . PRO A 1 256 ? 23.741 -3.249 26.682 1.00 72.00 256 PRO A O 1
ATOM 2009 N N . LEU A 1 257 ? 24.778 -5.152 27.267 1.00 79.81 257 LEU A N 1
ATOM 2010 C CA . LEU A 1 257 ? 25.652 -4.520 28.258 1.00 79.81 257 LEU A CA 1
ATOM 2011 C C . LEU A 1 257 ? 26.887 -3.927 27.562 1.00 79.81 257 LEU A C 1
ATOM 2013 O O . LEU A 1 257 ? 27.864 -4.623 27.281 1.00 79.81 257 LEU A O 1
ATOM 2017 N N . LEU A 1 258 ? 26.840 -2.629 27.268 1.00 80.88 258 LEU A N 1
ATOM 2018 C CA . LEU A 1 258 ? 27.922 -1.929 26.576 1.00 80.88 258 LEU A CA 1
ATOM 2019 C C . LEU A 1 258 ? 28.981 -1.403 27.557 1.00 80.88 258 LEU A C 1
ATOM 2021 O O . LEU A 1 258 ? 28.673 -0.642 28.472 1.00 80.88 258 LEU A O 1
ATOM 2025 N N . LYS A 1 259 ? 30.250 -1.763 27.325 1.00 88.94 259 LYS A N 1
ATOM 2026 C CA . LYS A 1 259 ? 31.411 -1.090 27.932 1.00 88.94 259 LYS A CA 1
ATOM 2027 C C . LYS A 1 259 ? 31.690 0.230 27.185 1.00 88.94 259 LYS A C 1
ATOM 2029 O O . LYS A 1 259 ? 31.364 0.309 25.999 1.00 88.94 259 LYS A O 1
ATOM 2034 N N . PRO A 1 260 ? 32.369 1.231 27.783 1.00 89.38 260 PRO A N 1
ATOM 2035 C CA . PRO A 1 260 ? 32.696 2.494 27.101 1.00 89.38 260 PRO A CA 1
ATOM 2036 C C . PRO A 1 260 ? 33.468 2.331 25.779 1.00 89.38 260 PRO A C 1
ATOM 2038 O O . PRO A 1 260 ? 33.321 3.141 24.867 1.00 89.38 260 PRO A O 1
ATOM 2041 N N . VAL A 1 261 ? 34.255 1.258 25.633 1.00 87.88 261 VAL A N 1
ATOM 2042 C CA . VAL A 1 261 ? 34.902 0.896 24.360 1.00 87.88 261 VAL A CA 1
ATOM 2043 C C . VAL A 1 261 ? 33.895 0.454 23.287 1.00 87.88 261 VAL A C 1
ATOM 2045 O O . VAL A 1 261 ? 34.010 0.905 22.152 1.00 87.88 261 VAL A O 1
ATOM 2048 N N . HIS A 1 262 ? 32.856 -0.319 23.636 1.00 86.88 262 HIS A N 1
ATOM 2049 C CA . HIS A 1 262 ? 31.789 -0.686 22.690 1.00 86.88 262 HIS A CA 1
ATOM 2050 C C . HIS A 1 262 ? 31.004 0.558 22.252 1.00 86.88 262 HIS A C 1
ATOM 2052 O O . HIS A 1 262 ? 30.693 0.702 21.077 1.00 86.88 262 HIS A O 1
ATOM 2058 N N . VAL A 1 263 ? 30.717 1.483 23.180 1.00 84.56 263 VAL A N 1
ATOM 2059 C CA . VAL A 1 263 ? 30.012 2.740 22.869 1.00 84.56 263 VAL A CA 1
ATOM 2060 C C . VAL A 1 263 ? 30.812 3.587 21.874 1.00 84.56 263 VAL A C 1
ATOM 2062 O O . VAL A 1 263 ? 30.245 4.043 20.886 1.00 84.56 263 VAL A O 1
ATOM 2065 N N . ARG A 1 264 ? 32.129 3.745 22.083 1.00 91.50 264 ARG A N 1
ATOM 2066 C CA . ARG A 1 264 ? 33.003 4.471 21.145 1.00 91.50 264 ARG A CA 1
ATOM 2067 C C . ARG A 1 264 ? 33.087 3.789 19.777 1.00 91.50 264 ARG A C 1
ATOM 2069 O O . ARG A 1 264 ? 32.901 4.468 18.777 1.00 91.50 264 ARG A O 1
ATOM 2076 N N . ALA A 1 265 ? 33.298 2.471 19.725 1.00 89.88 265 ALA A N 1
ATOM 2077 C CA . ALA A 1 265 ? 33.374 1.728 18.463 1.00 89.88 265 ALA A CA 1
ATOM 2078 C C . ALA A 1 265 ? 32.062 1.802 17.660 1.00 89.88 265 ALA A C 1
ATOM 2080 O O . ALA A 1 265 ? 32.079 2.087 16.467 1.00 89.88 265 ALA A O 1
ATOM 2081 N N . ARG A 1 266 ? 30.914 1.631 18.328 1.00 91.06 266 ARG A N 1
ATOM 2082 C CA . ARG A 1 266 ? 29.585 1.753 17.709 1.00 91.06 266 ARG A CA 1
ATOM 2083 C C . ARG A 1 266 ? 29.293 3.163 17.199 1.00 91.06 266 ARG A C 1
ATOM 2085 O O . ARG A 1 266 ? 28.710 3.302 16.132 1.00 91.06 266 ARG A O 1
ATOM 2092 N N . LEU A 1 267 ? 29.693 4.195 17.947 1.00 89.19 267 LEU A N 1
ATOM 2093 C CA . LEU A 1 267 ? 29.525 5.593 17.538 1.00 89.19 267 LEU A CA 1
ATOM 2094 C C . LEU A 1 267 ? 30.484 5.995 16.406 1.00 89.19 267 LEU A C 1
ATOM 2096 O O . LEU A 1 267 ? 30.118 6.842 15.602 1.00 89.19 267 LEU A O 1
ATOM 2100 N N . LYS A 1 268 ? 31.683 5.399 16.333 1.00 93.50 268 LYS A N 1
ATOM 2101 C CA . LYS A 1 268 ? 32.608 5.549 15.199 1.00 93.50 268 LYS A CA 1
ATOM 2102 C C . LYS A 1 268 ? 31.975 4.957 13.934 1.00 93.50 268 LYS A C 1
ATOM 2104 O O . LYS A 1 268 ? 31.688 5.703 13.006 1.00 93.50 268 LYS A O 1
ATOM 2109 N N . PHE A 1 269 ? 31.634 3.665 13.972 1.00 92.19 269 PHE A N 1
ATOM 2110 C CA . PHE A 1 269 ? 30.993 2.950 12.864 1.00 92.19 269 PHE A CA 1
ATOM 2111 C C . PHE A 1 269 ? 29.756 3.694 12.334 1.00 92.19 269 PHE A C 1
ATOM 2113 O O . PHE A 1 269 ? 29.695 4.012 11.154 1.00 92.19 269 PHE A O 1
ATOM 2120 N N . ALA A 1 270 ? 28.818 4.063 13.215 1.00 88.44 270 ALA A N 1
ATOM 2121 C CA . ALA A 1 270 ? 27.574 4.745 12.843 1.00 88.44 270 ALA A CA 1
ATOM 2122 C C . ALA A 1 270 ? 27.729 6.231 12.441 1.00 88.44 270 ALA A C 1
ATOM 2124 O O . ALA A 1 270 ? 26.724 6.893 12.196 1.00 88.44 270 ALA A O 1
ATOM 2125 N N . ARG A 1 271 ? 28.955 6.772 12.427 1.00 91.94 271 ARG A N 1
ATOM 2126 C CA . ARG A 1 271 ? 29.290 8.078 11.832 1.00 91.94 271 ARG A CA 1
ATOM 2127 C C . ARG A 1 271 ? 29.992 7.912 10.494 1.00 91.94 271 ARG A C 1
ATOM 2129 O O . ARG A 1 271 ? 29.667 8.627 9.563 1.00 91.94 271 ARG A O 1
ATOM 2136 N N . GLU A 1 272 ? 30.929 6.970 10.413 1.00 92.44 272 GLU A N 1
ATOM 2137 C CA . GLU A 1 272 ? 31.631 6.632 9.169 1.00 92.44 272 GLU A CA 1
ATOM 2138 C C . GLU A 1 272 ? 30.671 6.124 8.090 1.00 92.44 272 GLU A C 1
ATOM 2140 O O . GLU A 1 272 ? 30.897 6.390 6.923 1.00 92.44 272 GLU A O 1
ATOM 2145 N N . HIS A 1 273 ? 29.594 5.454 8.510 1.00 87.56 273 HIS A N 1
ATOM 2146 C CA . HIS A 1 273 ? 28.585 4.833 7.654 1.00 87.56 273 HIS A CA 1
ATOM 2147 C C . HIS A 1 273 ? 27.236 5.591 7.670 1.00 87.56 273 HIS A C 1
ATOM 2149 O O . HIS A 1 273 ? 26.180 4.989 7.465 1.00 87.56 273 HIS A O 1
ATOM 2155 N N . LEU A 1 274 ? 27.226 6.882 8.037 1.00 85.31 274 LEU A N 1
ATOM 2156 C CA . LEU A 1 274 ? 25.984 7.664 8.175 1.00 85.31 274 LEU A CA 1
ATOM 2157 C C . LEU A 1 274 ? 25.442 8.153 6.827 1.00 85.31 274 LEU A C 1
ATOM 2159 O O . LEU A 1 274 ? 24.231 8.137 6.614 1.00 85.31 274 LEU A O 1
ATOM 2163 N N . ASP A 1 275 ? 26.354 8.577 5.955 1.00 86.69 275 ASP A N 1
ATOM 2164 C CA . ASP A 1 275 ? 26.074 9.213 4.665 1.00 86.69 275 ASP A CA 1
ATOM 2165 C C . ASP A 1 275 ? 26.361 8.264 3.475 1.00 86.69 275 ASP A C 1
ATOM 2167 O O . ASP A 1 275 ? 26.374 8.691 2.320 1.00 86.69 275 ASP A O 1
ATOM 2171 N N . ASP A 1 276 ? 26.580 6.971 3.756 1.00 84.38 276 ASP A N 1
ATOM 2172 C CA . ASP A 1 276 ? 26.809 5.914 2.760 1.00 84.38 276 ASP A CA 1
ATOM 2173 C C . ASP A 1 276 ? 25.584 5.730 1.834 1.00 84.38 276 ASP A C 1
ATOM 2175 O O . ASP A 1 276 ? 24.453 5.621 2.330 1.00 84.38 276 ASP A O 1
ATOM 2179 N N . PRO A 1 277 ? 25.777 5.616 0.505 1.00 82.56 277 PRO A N 1
ATOM 2180 C CA . PRO A 1 277 ? 24.685 5.488 -0.457 1.00 82.56 277 PRO A CA 1
ATOM 2181 C C . PRO A 1 277 ? 23.950 4.142 -0.348 1.00 82.56 277 PRO A C 1
ATOM 2183 O O . PRO A 1 277 ? 24.502 3.115 0.057 1.00 82.56 277 PRO A O 1
ATOM 2186 N N . GLU A 1 278 ? 22.675 4.119 -0.745 1.00 79.69 278 GLU A N 1
ATOM 2187 C CA . GLU A 1 278 ? 21.808 2.941 -0.592 1.00 79.69 278 GLU A CA 1
ATOM 2188 C C . GLU A 1 278 ? 22.287 1.745 -1.442 1.00 79.69 278 GLU A C 1
ATOM 2190 O O . GLU A 1 278 ? 22.129 0.591 -1.036 1.00 79.69 278 GLU A O 1
ATOM 2195 N N . GLU A 1 279 ? 22.962 2.000 -2.568 1.00 79.25 279 GLU A N 1
ATOM 2196 C CA . GLU A 1 279 ? 23.548 0.992 -3.456 1.00 79.25 279 GLU A CA 1
ATOM 2197 C C . GLU A 1 279 ? 24.706 0.195 -2.837 1.00 79.25 279 GLU A C 1
ATOM 2199 O O . GLU A 1 279 ? 24.924 -0.955 -3.243 1.00 79.25 279 GLU A O 1
ATOM 2204 N N . ASP A 1 280 ? 25.436 0.764 -1.871 1.00 83.94 280 ASP A N 1
ATOM 2205 C CA . ASP A 1 280 ? 26.474 0.033 -1.136 1.00 83.94 280 ASP A CA 1
ATOM 2206 C C . ASP A 1 280 ? 25.828 -0.963 -0.164 1.00 83.94 280 ASP A C 1
ATOM 2208 O O . ASP A 1 280 ? 26.211 -2.138 -0.129 1.00 83.94 280 ASP A O 1
ATOM 2212 N N . TRP A 1 281 ? 24.758 -0.551 0.526 1.00 88.12 281 TRP A N 1
ATOM 2213 C CA . TRP A 1 281 ? 23.954 -1.421 1.392 1.00 88.12 281 TRP A CA 1
ATOM 2214 C C . TRP A 1 281 ? 23.188 -2.501 0.620 1.00 88.12 281 TRP A C 1
ATOM 2216 O O . TRP A 1 281 ? 23.075 -3.630 1.110 1.00 88.12 281 TRP A O 1
ATOM 2226 N N . GLU A 1 282 ? 22.730 -2.221 -0.609 1.00 84.44 282 GLU A N 1
ATOM 2227 C CA . GLU A 1 282 ? 22.204 -3.255 -1.515 1.00 84.44 282 GLU A CA 1
ATOM 2228 C C . GLU A 1 282 ? 23.214 -4.383 -1.765 1.00 84.44 282 GLU A C 1
ATOM 2230 O O . GLU A 1 282 ? 22.820 -5.527 -2.019 1.00 84.44 282 GLU A O 1
ATOM 2235 N N . ASN A 1 283 ? 24.510 -4.056 -1.745 1.00 90.81 283 ASN A N 1
ATOM 2236 C CA . ASN A 1 283 ? 25.599 -4.967 -2.070 1.00 90.81 283 ASN A CA 1
ATOM 2237 C C . ASN A 1 283 ? 26.190 -5.679 -0.834 1.00 90.81 283 ASN A C 1
ATOM 2239 O O . ASN A 1 283 ? 27.174 -6.412 -0.963 1.00 90.81 283 ASN A O 1
ATOM 2243 N N . VAL A 1 284 ? 25.583 -5.516 0.349 1.00 93.00 284 VAL A N 1
ATOM 2244 C CA . VAL A 1 284 ? 25.925 -6.261 1.572 1.00 93.00 284 VAL A CA 1
ATOM 2245 C C . VAL A 1 284 ? 25.104 -7.553 1.667 1.00 93.00 284 VAL A C 1
ATOM 2247 O O . VAL A 1 284 ? 23.879 -7.546 1.535 1.00 93.00 284 VAL A O 1
ATOM 2250 N N . ILE A 1 285 ? 25.772 -8.671 1.963 1.00 93.75 285 ILE A N 1
ATOM 2251 C CA . ILE A 1 285 ? 25.139 -9.883 2.495 1.00 93.75 285 ILE A CA 1
ATOM 2252 C C . ILE A 1 285 ? 25.369 -9.927 4.003 1.00 93.75 285 ILE A C 1
ATOM 2254 O O . ILE A 1 285 ? 26.505 -10.049 4.462 1.00 93.75 285 ILE A O 1
ATOM 2258 N N . TRP A 1 286 ? 24.280 -9.883 4.757 1.00 93.94 286 TRP A N 1
ATOM 2259 C CA . TRP A 1 286 ? 24.252 -10.001 6.212 1.00 93.94 286 TRP A CA 1
ATOM 2260 C C . TRP A 1 286 ? 24.055 -11.464 6.600 1.00 93.94 286 TRP A C 1
ATOM 2262 O O . TRP A 1 286 ? 23.200 -12.128 6.008 1.00 93.94 286 TRP A O 1
ATOM 2272 N N . ALA A 1 287 ? 24.793 -11.971 7.587 1.00 93.69 287 ALA A N 1
ATOM 2273 C CA . ALA A 1 287 ? 24.628 -13.332 8.096 1.00 93.69 287 ALA A CA 1
ATOM 2274 C C . ALA A 1 287 ? 24.790 -13.407 9.616 1.00 93.69 287 ALA A C 1
ATOM 2276 O O . ALA A 1 287 ? 25.594 -12.689 10.208 1.00 93.69 287 ALA A O 1
ATOM 2277 N N . ASP A 1 288 ? 24.022 -14.299 10.240 1.00 93.25 288 ASP A N 1
ATOM 2278 C CA . ASP A 1 288 ? 24.005 -14.486 11.692 1.00 93.25 288 ASP A CA 1
ATOM 2279 C C . ASP A 1 288 ? 23.426 -15.871 12.042 1.00 93.25 288 ASP A C 1
ATOM 2281 O O . ASP A 1 288 ? 22.864 -16.566 11.184 1.00 93.25 288 ASP A O 1
ATOM 2285 N N . GLU A 1 289 ? 23.520 -16.265 13.309 1.00 92.50 289 GLU A N 1
ATOM 2286 C CA . GLU A 1 289 ? 22.829 -17.439 13.836 1.00 92.50 289 GLU A CA 1
ATOM 2287 C C . GLU A 1 289 ? 21.590 -17.057 14.649 1.00 92.50 289 GLU A C 1
ATOM 2289 O O . GLU A 1 289 ? 21.492 -15.992 15.258 1.00 92.50 289 GLU A O 1
ATOM 2294 N N . THR A 1 290 ? 20.613 -17.962 14.720 1.00 91.94 290 THR A N 1
ATOM 2295 C CA . THR A 1 290 ? 19.478 -17.769 15.616 1.00 91.94 290 THR A CA 1
ATOM 2296 C C . THR A 1 290 ? 18.943 -19.072 16.192 1.00 91.94 290 THR A C 1
ATOM 2298 O O . THR A 1 290 ? 18.692 -20.047 15.485 1.00 91.94 290 THR A O 1
ATOM 2301 N N . LYS A 1 291 ? 18.718 -19.071 17.508 1.00 90.50 291 LYS A N 1
ATOM 2302 C CA . LYS A 1 291 ? 18.037 -20.157 18.217 1.00 90.50 291 LYS A CA 1
ATOM 2303 C C . LYS A 1 291 ? 16.522 -19.975 18.104 1.00 90.50 291 LYS A C 1
ATOM 2305 O O . LYS A 1 291 ? 16.011 -18.886 18.387 1.00 90.50 291 LYS A O 1
ATOM 2310 N N . ILE A 1 292 ? 15.804 -21.041 17.755 1.00 87.88 292 ILE A N 1
ATOM 2311 C CA . ILE A 1 292 ? 14.338 -21.108 17.823 1.00 87.88 292 ILE A CA 1
ATOM 2312 C C . ILE A 1 292 ? 13.935 -22.283 18.720 1.00 87.88 292 ILE A C 1
ATOM 2314 O O . ILE A 1 292 ? 14.451 -23.392 18.592 1.00 87.88 292 ILE A O 1
ATOM 2318 N N . GLU A 1 293 ? 13.048 -22.010 19.674 1.00 84.38 293 GLU A N 1
ATOM 2319 C CA . GLU A 1 293 ? 12.616 -22.939 20.725 1.00 84.38 293 GLU A CA 1
ATOM 2320 C C . GLU A 1 293 ? 11.270 -23.564 20.320 1.00 84.38 293 GLU A C 1
ATOM 2322 O O . GLU A 1 293 ? 10.365 -22.844 19.899 1.00 84.38 293 GLU A O 1
ATOM 2327 N N . LEU A 1 294 ? 11.149 -24.894 20.415 1.00 77.56 294 LEU A N 1
ATOM 2328 C CA . LEU A 1 294 ? 9.933 -25.634 20.049 1.00 77.56 294 LEU A CA 1
ATOM 2329 C C . LEU A 1 294 ? 8.838 -25.407 21.101 1.00 77.56 294 LEU A C 1
ATOM 2331 O O . LEU A 1 294 ? 7.739 -24.958 20.778 1.00 77.56 294 LEU A O 1
ATOM 2335 N N . PHE A 1 295 ? 9.168 -25.645 22.373 1.00 64.25 295 PHE A N 1
ATOM 2336 C CA . PHE A 1 295 ? 8.313 -25.326 23.514 1.00 64.25 295 PHE A CA 1
ATOM 2337 C C . PHE A 1 295 ? 8.925 -24.221 24.381 1.00 64.25 295 PHE A C 1
ATOM 2339 O O . PHE A 1 295 ? 10.119 -24.221 24.667 1.00 64.25 295 PHE A O 1
ATOM 2346 N N . GLY A 1 296 ? 8.071 -23.308 24.857 1.00 54.25 296 GLY A N 1
ATOM 2347 C CA . GLY A 1 296 ? 8.447 -22.230 25.776 1.00 54.25 296 GLY A CA 1
ATOM 2348 C C . GLY A 1 296 ? 8.540 -20.852 25.119 1.00 54.25 296 GLY A C 1
ATOM 2349 O O . GLY A 1 296 ? 9.621 -20.346 24.835 1.00 54.25 296 GLY A O 1
ATOM 2350 N N . LYS A 1 297 ? 7.403 -20.159 24.966 1.00 52.59 297 LYS A N 1
ATOM 2351 C CA . LYS A 1 297 ? 7.437 -18.714 24.692 1.00 52.59 297 LYS A CA 1
ATOM 2352 C C . LYS A 1 297 ? 7.980 -17.979 25.920 1.00 52.59 297 LYS A C 1
ATOM 2354 O O . LYS A 1 297 ? 7.273 -17.825 26.910 1.00 52.59 297 LYS A O 1
ATOM 2359 N N . ASN A 1 298 ? 9.176 -17.401 25.801 1.00 47.53 298 ASN A N 1
ATOM 2360 C CA . ASN A 1 298 ? 9.755 -16.462 26.775 1.00 47.53 298 ASN A CA 1
ATOM 2361 C C . ASN A 1 298 ? 8.948 -15.139 26.946 1.00 47.53 298 ASN A C 1
ATOM 2363 O O . ASN A 1 298 ? 9.347 -14.241 27.690 1.00 47.53 298 ASN A O 1
ATOM 2367 N N . SER A 1 299 ? 7.792 -14.999 26.280 1.00 44.81 299 SER A N 1
ATOM 2368 C CA . SER A 1 299 ? 6.788 -13.965 26.549 1.00 44.81 299 SER A CA 1
ATOM 2369 C C . SER A 1 299 ? 5.786 -14.435 27.608 1.00 44.81 299 SER A C 1
ATOM 2371 O O . SER A 1 299 ? 5.075 -15.417 27.394 1.00 44.81 299 SER A O 1
ATOM 2373 N N . THR A 1 300 ? 5.649 -13.691 28.706 1.00 47.47 300 THR A N 1
ATOM 2374 C CA . THR A 1 300 ? 4.665 -13.966 29.763 1.00 47.47 300 THR A CA 1
ATOM 2375 C C . THR A 1 300 ? 3.225 -13.885 29.245 1.00 47.47 300 THR A C 1
ATOM 2377 O O . THR A 1 300 ? 2.652 -12.801 29.113 1.00 47.47 300 THR A O 1
ATOM 2380 N N . CYS A 1 301 ? 2.616 -15.043 28.974 1.00 46.97 301 CYS A N 1
ATOM 2381 C CA . CYS A 1 301 ? 1.195 -15.116 28.652 1.00 46.97 301 CYS A CA 1
ATOM 2382 C C . CYS A 1 301 ? 0.357 -14.731 29.881 1.00 46.97 301 CYS A C 1
ATOM 2384 O O . CYS A 1 301 ? 0.674 -15.112 31.009 1.00 46.97 301 CYS A O 1
ATOM 2386 N N . ARG A 1 302 ? -0.719 -13.969 29.669 1.00 53.22 302 ARG A N 1
ATOM 2387 C CA . ARG A 1 302 ? -1.677 -13.599 30.718 1.00 53.22 302 ARG A CA 1
ATOM 2388 C C . ARG A 1 302 ? -2.982 -14.334 30.468 1.00 53.22 302 ARG A C 1
ATOM 2390 O O . ARG A 1 302 ? -3.677 -14.014 29.508 1.00 53.22 302 ARG A O 1
ATOM 2397 N N . VAL A 1 303 ? -3.316 -15.282 31.338 1.00 46.94 303 VAL A N 1
ATOM 2398 C CA . VAL A 1 303 ? -4.608 -15.974 31.288 1.00 46.94 303 VAL A CA 1
ATOM 2399 C C . VAL A 1 303 ? -5.624 -15.244 32.162 1.00 46.94 303 VAL A C 1
ATOM 2401 O O . VAL A 1 303 ? -5.342 -14.904 33.312 1.00 46.94 303 VAL A O 1
ATOM 2404 N N . TRP A 1 304 ? -6.821 -15.026 31.622 1.00 53.56 304 TRP A N 1
ATOM 2405 C CA . TRP A 1 304 ? -7.979 -14.572 32.385 1.00 53.56 304 TRP A CA 1
ATOM 2406 C C . TRP A 1 304 ? -8.611 -15.774 33.089 1.00 53.56 304 TRP A C 1
ATOM 2408 O O . TRP A 1 304 ? -9.148 -16.663 32.433 1.00 53.56 304 TRP A O 1
ATOM 2418 N N . ARG A 1 305 ? -8.551 -15.812 34.423 1.00 66.19 305 ARG A N 1
ATOM 2419 C CA . ARG A 1 305 ? -9.089 -16.917 35.228 1.00 66.19 305 ARG A CA 1
ATOM 2420 C C . ARG A 1 305 ? -9.835 -16.419 36.461 1.00 66.19 305 ARG A C 1
ATOM 2422 O O . ARG A 1 305 ? -9.548 -15.341 36.978 1.00 66.19 305 ARG A O 1
ATOM 2429 N N . ARG A 1 306 ? -10.779 -17.230 36.944 1.00 49.12 306 ARG A N 1
ATOM 2430 C CA . ARG A 1 306 ? -11.440 -17.023 38.243 1.00 49.12 306 ARG A CA 1
ATOM 2431 C C . ARG A 1 306 ? -10.431 -17.238 39.386 1.00 49.12 306 ARG A C 1
ATOM 2433 O O . ARG A 1 306 ? -9.405 -17.902 39.204 1.00 49.12 306 ARG A O 1
ATOM 2440 N N . LYS A 1 307 ? -10.724 -16.675 40.564 1.00 44.59 307 LYS A N 1
ATOM 2441 C CA . LYS A 1 307 ? -9.955 -16.912 41.800 1.00 44.59 307 LYS A CA 1
ATOM 2442 C C . LYS A 1 307 ? -9.901 -18.424 42.090 1.00 44.59 307 LYS A C 1
ATOM 2444 O O . LYS A 1 307 ? -10.861 -19.123 41.779 1.00 44.59 307 LYS A O 1
ATOM 2449 N N . ASN A 1 308 ? -8.791 -18.919 42.637 1.00 58.12 308 ASN A N 1
ATOM 2450 C CA . ASN A 1 308 ? -8.513 -20.331 42.944 1.00 58.12 308 ASN A CA 1
ATOM 2451 C C . ASN A 1 308 ? -8.401 -21.279 41.728 1.00 58.12 308 ASN A C 1
ATOM 2453 O O . ASN A 1 308 ? -7.930 -22.400 41.882 1.00 58.12 308 ASN A O 1
ATOM 2457 N N . ALA A 1 309 ? -8.732 -20.855 40.501 1.00 58.09 309 ALA A N 1
ATOM 2458 C CA . ALA A 1 309 ? -8.551 -21.668 39.291 1.00 58.09 309 ALA A CA 1
ATOM 2459 C C . ALA A 1 309 ? -7.079 -21.702 38.804 1.00 58.09 309 ALA A C 1
ATOM 2461 O O . ALA A 1 309 ? -6.828 -21.673 37.599 1.00 58.09 309 ALA A O 1
ATOM 2462 N N . GLU A 1 310 ? -6.108 -21.692 39.727 1.00 58.50 310 GLU A N 1
ATOM 2463 C CA . GLU A 1 310 ? -4.669 -21.536 39.455 1.00 58.50 310 GLU A CA 1
ATOM 2464 C C . GLU A 1 310 ? -4.118 -22.678 38.582 1.00 58.50 310 GLU A C 1
ATOM 2466 O O . GLU A 1 310 ? -3.438 -22.426 37.591 1.00 58.50 310 GLU A O 1
ATOM 2471 N N . LEU A 1 311 ? -4.434 -23.922 38.963 1.00 67.50 311 LEU A N 1
ATOM 2472 C CA . LEU A 1 311 ? -3.790 -25.152 38.475 1.00 67.50 311 LEU A CA 1
ATOM 2473 C C . LEU A 1 311 ? -4.553 -25.848 37.336 1.00 67.50 311 LEU A C 1
ATOM 2475 O O . LEU A 1 311 ? -4.121 -26.883 36.838 1.00 67.50 311 LEU A O 1
ATOM 2479 N N . HIS A 1 312 ? -5.697 -25.301 36.922 1.00 63.44 312 HIS A N 1
ATOM 2480 C CA . HIS A 1 312 ? -6.516 -25.889 35.865 1.00 63.44 312 HIS A CA 1
ATOM 2481 C C . HIS A 1 312 ? -5.740 -25.906 34.527 1.00 63.44 312 HIS A C 1
ATOM 2483 O O . HIS A 1 312 ? -5.220 -24.854 34.155 1.00 63.44 312 HIS A O 1
ATOM 2489 N N . PRO A 1 313 ? -5.703 -27.010 33.748 1.00 66.62 313 PRO A N 1
ATOM 2490 C CA . PRO A 1 313 ? -4.830 -27.131 32.568 1.00 66.62 313 PRO A CA 1
ATOM 2491 C C . PRO A 1 313 ? -4.968 -26.024 31.510 1.00 66.62 313 PRO A C 1
ATOM 2493 O O . PRO A 1 313 ? -3.985 -25.624 30.902 1.00 66.62 313 PRO A O 1
ATOM 2496 N N . LYS A 1 314 ? -6.171 -25.458 31.320 1.00 55.84 314 LYS A N 1
ATOM 2497 C CA . LYS A 1 314 ? -6.391 -24.312 30.402 1.00 55.84 314 LYS A CA 1
ATOM 2498 C C . LYS A 1 314 ? -5.800 -22.978 30.909 1.00 55.84 314 LYS A C 1
ATOM 2500 O O . LYS A 1 314 ? -5.815 -21.992 30.179 1.00 55.84 314 LYS A O 1
ATOM 2505 N N . ASN A 1 315 ? -5.319 -22.941 32.154 1.00 61.88 315 ASN A N 1
ATOM 2506 C CA . ASN A 1 315 ? -4.780 -21.763 32.839 1.00 61.88 315 ASN A CA 1
ATOM 2507 C C . ASN A 1 315 ? -3.282 -21.872 33.163 1.00 61.88 315 ASN A C 1
ATOM 2509 O O . ASN A 1 315 ? -2.666 -20.859 33.503 1.00 61.88 315 ASN A O 1
ATOM 2513 N N . THR A 1 316 ? -2.704 -23.069 33.062 1.00 60.69 316 THR A N 1
ATOM 2514 C CA . THR A 1 316 ? -1.273 -23.321 33.234 1.00 60.69 316 THR A CA 1
ATOM 2515 C C . THR A 1 316 ? -0.558 -23.305 31.881 1.00 60.69 316 THR A C 1
ATOM 2517 O O . THR A 1 316 ? -1.163 -23.490 30.827 1.00 60.69 316 THR A O 1
ATOM 2520 N N . ILE A 1 317 ? 0.752 -23.056 31.898 1.00 58.12 317 ILE A N 1
ATOM 2521 C CA . ILE A 1 317 ? 1.631 -23.310 30.750 1.00 58.12 317 ILE A CA 1
ATOM 2522 C C . ILE A 1 317 ? 2.452 -24.544 31.137 1.00 58.12 317 ILE A C 1
ATOM 2524 O O . ILE A 1 317 ? 3.134 -24.474 32.163 1.00 58.12 317 ILE A O 1
ATOM 2528 N N . PRO A 1 318 ? 2.400 -25.659 30.387 1.00 57.66 318 PRO A N 1
ATOM 2529 C CA . PRO A 1 318 ? 3.177 -26.844 30.726 1.00 57.66 318 PRO A CA 1
ATOM 2530 C C . PRO A 1 318 ? 4.675 -26.537 30.632 1.00 57.66 318 PRO A C 1
ATOM 2532 O O . PRO A 1 318 ? 5.175 -26.103 29.593 1.00 57.66 318 PRO A O 1
ATOM 2535 N N . THR A 1 319 ? 5.394 -26.757 31.732 1.00 52.38 319 THR A N 1
ATOM 2536 C CA . THR A 1 319 ? 6.851 -26.632 31.802 1.00 52.38 319 THR A CA 1
ATOM 2537 C C . THR A 1 319 ? 7.496 -28.009 31.694 1.00 52.38 319 THR A C 1
ATOM 2539 O O . THR A 1 319 ? 7.159 -28.947 32.410 1.00 52.38 319 THR A O 1
ATOM 2542 N N . VAL A 1 320 ? 8.445 -28.133 30.772 1.00 55.97 320 VAL A N 1
ATOM 2543 C CA . VAL A 1 320 ? 9.145 -29.383 30.461 1.00 55.97 320 VAL A CA 1
ATOM 2544 C C . VAL A 1 320 ? 10.502 -29.408 31.161 1.00 55.97 320 VAL A C 1
ATOM 2546 O O . VAL A 1 320 ? 11.302 -28.491 30.987 1.00 55.97 320 VAL A O 1
ATOM 2549 N N . LYS A 1 321 ? 10.778 -30.464 31.944 1.00 48.34 321 LYS A N 1
ATOM 2550 C CA . LYS A 1 321 ? 11.998 -30.576 32.776 1.00 48.34 321 LYS A CA 1
ATOM 2551 C C . LYS A 1 321 ? 13.312 -30.468 31.985 1.00 48.34 321 LYS A C 1
ATOM 2553 O O . LYS A 1 321 ? 14.325 -30.081 32.560 1.00 48.34 321 LYS A O 1
ATOM 2558 N N . HIS A 1 322 ? 13.309 -30.791 30.689 1.00 45.44 322 HIS A N 1
ATOM 2559 C CA . HIS A 1 322 ? 14.517 -30.894 29.860 1.00 45.44 322 HIS A CA 1
ATOM 2560 C C . HIS A 1 322 ? 14.447 -30.036 28.584 1.00 45.44 322 HIS A C 1
ATOM 2562 O O . HIS A 1 322 ? 14.549 -30.530 27.466 1.00 45.44 322 HIS A O 1
ATOM 2568 N N . GLY A 1 323 ? 14.260 -28.722 28.743 1.00 52.22 323 GLY A N 1
ATOM 2569 C CA . GLY A 1 323 ? 14.628 -27.728 27.718 1.00 52.22 323 GLY A CA 1
ATOM 2570 C C . GLY A 1 323 ? 13.791 -27.680 26.431 1.00 52.22 323 GLY A C 1
ATOM 2571 O O . GLY A 1 323 ? 14.109 -26.889 25.548 1.00 52.22 323 GLY A O 1
ATOM 2572 N N . GLY A 1 324 ? 12.739 -28.495 26.316 1.00 62.38 324 GLY A N 1
ATOM 2573 C CA . GLY A 1 324 ? 11.625 -28.315 25.375 1.00 62.38 324 GLY A CA 1
ATOM 2574 C C . GLY A 1 324 ? 11.920 -28.400 23.881 1.00 62.38 324 GLY A C 1
ATOM 2575 O O . GLY A 1 324 ? 11.039 -28.072 23.097 1.00 62.38 324 GLY A O 1
ATOM 2576 N N . GLY A 1 325 ? 13.111 -28.848 23.482 1.00 76.88 325 GLY A N 1
ATOM 2577 C CA . GLY A 1 325 ? 13.529 -28.886 22.082 1.00 76.88 325 GLY A CA 1
ATOM 2578 C C . GLY A 1 325 ? 13.837 -27.494 21.518 1.00 76.88 325 GLY A C 1
ATOM 2579 O O . GLY A 1 325 ? 13.142 -26.509 21.759 1.00 76.88 325 GLY A O 1
ATOM 2580 N N . ASN A 1 326 ? 14.916 -27.394 20.753 1.00 85.75 326 ASN A N 1
ATOM 2581 C CA . ASN A 1 326 ? 15.268 -26.184 20.019 1.00 85.75 326 ASN A CA 1
ATOM 2582 C C . ASN A 1 326 ? 16.139 -26.540 18.814 1.00 85.75 326 ASN A C 1
ATOM 2584 O O . ASN A 1 326 ? 16.760 -27.603 18.788 1.00 85.75 326 ASN A O 1
ATOM 2588 N N . ILE A 1 327 ? 16.189 -25.636 17.842 1.00 90.12 327 ILE A N 1
ATOM 2589 C CA . ILE A 1 327 ? 17.142 -25.684 16.735 1.00 90.12 327 ILE A CA 1
ATOM 2590 C C . ILE A 1 327 ? 17.983 -24.412 16.731 1.00 90.12 327 ILE A C 1
ATOM 2592 O O . ILE A 1 327 ? 17.481 -23.321 17.015 1.00 90.12 327 ILE A O 1
ATOM 2596 N N . MET A 1 328 ? 19.262 -24.563 16.393 1.00 91.94 328 MET A N 1
ATOM 2597 C CA . MET A 1 328 ? 20.091 -23.455 15.941 1.00 91.94 328 MET A CA 1
ATOM 2598 C C . MET A 1 328 ? 19.988 -23.388 14.418 1.00 91.94 328 MET A C 1
ATOM 2600 O O . MET A 1 328 ? 20.146 -24.403 13.737 1.00 91.94 328 MET A O 1
ATOM 2604 N N . LEU A 1 329 ? 19.724 -22.200 13.893 1.00 93.69 329 LEU A N 1
ATOM 2605 C CA . LEU A 1 329 ? 19.723 -21.909 12.467 1.00 93.69 329 LEU A CA 1
ATOM 2606 C C . LEU A 1 329 ? 20.892 -20.978 12.144 1.00 93.69 329 LEU A C 1
ATOM 2608 O O . LEU A 1 329 ? 21.193 -20.087 12.933 1.00 93.69 329 LEU A O 1
ATOM 2612 N N . TRP A 1 330 ? 21.509 -21.157 10.980 1.00 95.06 330 TRP A N 1
ATOM 2613 C CA . TRP A 1 330 ? 22.330 -20.134 10.327 1.00 95.06 330 TRP A CA 1
ATOM 2614 C C . TRP A 1 330 ? 21.606 -19.687 9.063 1.00 95.06 330 TRP A C 1
ATOM 2616 O O . TRP A 1 330 ? 21.020 -20.516 8.360 1.00 95.06 330 TRP A O 1
ATOM 2626 N N . GLY A 1 331 ? 21.667 -18.401 8.741 1.00 94.12 331 GLY A N 1
ATOM 2627 C CA . GLY A 1 331 ? 21.201 -17.915 7.450 1.00 94.12 331 GLY A CA 1
ATOM 2628 C C . GLY A 1 331 ? 21.724 -16.529 7.124 1.00 94.12 331 GLY A C 1
ATOM 2629 O O . GLY A 1 331 ? 22.314 -15.848 7.963 1.00 94.12 331 GLY A O 1
ATOM 2630 N N . CYS A 1 332 ? 21.503 -16.123 5.879 1.00 93.88 332 CYS A N 1
ATOM 2631 C CA . CYS A 1 332 ? 21.950 -14.835 5.367 1.00 93.88 332 CYS A CA 1
ATOM 2632 C C . CYS A 1 332 ? 20.894 -14.171 4.478 1.00 93.88 332 CYS A C 1
ATOM 2634 O O . CYS A 1 332 ? 20.046 -14.860 3.915 1.00 93.88 332 CYS A O 1
ATOM 2636 N N . PHE A 1 333 ? 20.956 -12.852 4.299 1.00 93.38 333 PHE A N 1
ATOM 2637 C CA . PHE A 1 333 ? 20.072 -12.101 3.397 1.00 93.38 333 PHE A CA 1
ATOM 2638 C C . PHE A 1 333 ? 20.777 -10.855 2.825 1.00 93.38 333 PHE A C 1
ATOM 2640 O O . PHE A 1 333 ? 21.810 -10.431 3.343 1.00 93.38 333 PHE A O 1
ATOM 2647 N N . SER A 1 334 ? 20.215 -10.258 1.774 1.00 90.38 334 SER A N 1
ATOM 2648 C CA . SER A 1 334 ? 20.558 -8.903 1.307 1.00 90.38 334 SER A CA 1
ATOM 2649 C C . SER A 1 334 ? 19.284 -8.106 1.008 1.00 90.38 334 SER A C 1
ATOM 2651 O O . SER A 1 334 ? 18.177 -8.639 1.121 1.00 90.38 334 SER A O 1
ATOM 2653 N N . ALA A 1 335 ? 19.406 -6.848 0.568 1.00 82.88 335 ALA A N 1
ATOM 2654 C CA . ALA A 1 335 ? 18.259 -6.041 0.122 1.00 82.88 335 ALA A CA 1
ATOM 2655 C C . ALA A 1 335 ? 17.403 -6.731 -0.966 1.00 82.88 335 ALA A C 1
ATOM 2657 O O . ALA A 1 335 ? 16.214 -6.449 -1.105 1.00 82.88 335 ALA A O 1
ATOM 2658 N N . LYS A 1 336 ? 17.992 -7.680 -1.708 1.00 81.31 336 LYS A N 1
ATOM 2659 C CA . LYS A 1 336 ? 17.336 -8.453 -2.773 1.00 81.31 336 LYS A CA 1
ATOM 2660 C C . LYS A 1 336 ? 16.518 -9.647 -2.262 1.00 81.31 336 LYS A C 1
ATOM 2662 O O . LYS A 1 336 ? 15.758 -10.222 -3.037 1.00 81.31 336 LYS A O 1
ATOM 2667 N N . GLY A 1 337 ? 16.653 -10.019 -0.986 1.00 81.75 337 GLY A N 1
ATOM 2668 C CA . GLY A 1 337 ? 15.881 -11.088 -0.350 1.00 81.75 337 GLY A CA 1
ATOM 2669 C C . GLY A 1 337 ? 16.700 -12.042 0.534 1.00 81.75 337 GLY A C 1
ATOM 2670 O O . GLY A 1 337 ? 17.898 -11.836 0.752 1.00 81.75 337 GLY A O 1
ATOM 2671 N N . PRO A 1 338 ? 16.058 -13.098 1.066 1.00 89.00 338 PRO A N 1
ATOM 2672 C CA . PRO A 1 338 ? 16.716 -14.150 1.828 1.00 89.00 338 PRO A CA 1
ATOM 2673 C C . PRO A 1 338 ? 17.658 -14.972 0.945 1.00 89.00 338 PRO A C 1
ATOM 2675 O O . PRO A 1 338 ? 17.305 -15.433 -0.139 1.00 89.00 338 PRO A O 1
ATOM 2678 N N . GLY A 1 339 ? 18.854 -15.216 1.464 1.00 90.06 339 GLY A N 1
ATOM 2679 C CA . GLY A 1 339 ? 19.697 -16.325 1.047 1.00 90.06 339 GLY A CA 1
ATOM 2680 C C . GLY A 1 339 ? 19.265 -17.629 1.721 1.00 90.06 339 GLY A C 1
ATOM 2681 O O . GLY A 1 339 ? 18.157 -17.763 2.247 1.00 90.06 339 GLY A O 1
ATOM 2682 N N . ARG A 1 340 ? 20.160 -18.616 1.724 1.00 92.94 340 ARG A N 1
ATOM 2683 C CA . ARG A 1 340 ? 19.899 -19.931 2.321 1.00 92.94 340 ARG A CA 1
ATOM 2684 C C . ARG A 1 340 ? 19.760 -19.853 3.843 1.00 92.94 340 ARG A C 1
ATOM 2686 O O . ARG A 1 340 ? 20.480 -19.109 4.505 1.00 92.94 340 ARG A O 1
ATOM 2693 N N . LEU A 1 341 ? 18.876 -20.698 4.368 1.00 94.06 341 LEU A N 1
ATOM 2694 C CA . LEU A 1 341 ? 18.742 -21.033 5.783 1.00 94.06 341 LEU A CA 1
ATOM 2695 C C . LEU A 1 341 ? 19.147 -22.498 5.967 1.00 94.06 341 LEU A C 1
ATOM 2697 O O . LEU A 1 341 ? 18.756 -23.343 5.164 1.00 94.06 341 LEU A O 1
ATOM 2701 N N . ILE A 1 342 ? 19.904 -22.803 7.017 1.00 93.62 342 ILE A N 1
ATOM 2702 C CA . ILE A 1 342 ? 20.302 -24.170 7.374 1.00 93.62 342 ILE A CA 1
ATOM 2703 C C . ILE A 1 342 ? 20.141 -24.399 8.875 1.00 93.62 342 ILE A C 1
ATOM 2705 O O . ILE A 1 342 ? 20.333 -23.482 9.675 1.00 93.62 342 ILE A O 1
ATOM 2709 N N . ARG A 1 343 ? 19.870 -25.642 9.275 1.00 93.06 343 ARG A N 1
ATOM 2710 C CA . ARG A 1 343 ? 19.987 -26.072 10.670 1.00 93.06 343 ARG A CA 1
ATOM 2711 C C . ARG A 1 343 ? 21.424 -26.456 10.995 1.00 93.06 343 ARG A C 1
ATOM 2713 O O . ARG A 1 343 ? 22.044 -27.261 10.304 1.00 93.06 343 ARG A O 1
ATOM 2720 N N . VAL A 1 344 ? 21.920 -25.929 12.106 1.00 90.25 344 VAL A N 1
ATOM 2721 C CA . VAL A 1 344 ? 23.209 -26.292 12.693 1.00 90.25 344 VAL A CA 1
ATOM 2722 C C . VAL A 1 344 ? 22.930 -27.352 13.762 1.00 90.25 344 VAL A C 1
ATOM 2724 O O . VAL A 1 344 ? 22.242 -27.080 14.746 1.00 90.25 344 VAL A O 1
ATOM 2727 N N . LYS A 1 345 ? 23.384 -28.592 13.533 1.00 84.19 345 LYS A N 1
ATOM 2728 C CA . LYS A 1 345 ? 23.072 -29.741 14.409 1.00 84.19 345 LYS A CA 1
ATOM 2729 C C . LYS A 1 345 ? 23.902 -29.771 15.697 1.00 84.19 345 LYS A C 1
ATOM 2731 O O . LYS A 1 345 ? 23.433 -30.298 16.700 1.00 84.19 345 LYS A O 1
ATOM 2736 N N . GLU A 1 346 ? 25.098 -29.191 15.670 1.00 85.31 346 GLU A N 1
ATOM 2737 C CA . GLU A 1 346 ? 26.087 -29.234 16.753 1.00 85.31 346 GLU A CA 1
ATOM 2738 C C . GLU A 1 346 ? 26.518 -27.827 17.193 1.00 85.31 346 GLU A C 1
ATOM 2740 O O . GLU A 1 346 ? 26.163 -26.820 16.575 1.00 85.31 346 GLU A O 1
ATOM 2745 N N . ARG A 1 347 ? 27.321 -27.734 18.263 1.00 81.38 347 ARG A N 1
ATOM 2746 C CA . ARG A 1 347 ? 27.900 -26.459 18.704 1.00 81.38 347 ARG A CA 1
ATOM 2747 C C . ARG A 1 347 ? 28.875 -25.940 17.646 1.00 81.38 347 ARG A C 1
ATOM 2749 O O . ARG A 1 347 ? 29.919 -26.542 17.408 1.00 81.38 347 ARG A O 1
ATOM 2756 N N . MET A 1 348 ? 28.558 -24.795 17.043 1.00 84.94 348 MET A N 1
ATOM 2757 C CA . MET A 1 348 ? 29.361 -24.245 15.954 1.00 84.94 348 MET A CA 1
ATOM 2758 C C . MET A 1 348 ? 30.786 -23.890 16.397 1.00 84.94 348 MET A C 1
ATOM 2760 O O . MET A 1 348 ? 30.998 -23.026 17.246 1.00 84.94 348 MET A O 1
ATOM 2764 N N . ASN A 1 349 ? 31.760 -24.558 15.781 1.00 89.94 349 ASN A N 1
ATOM 2765 C CA . ASN A 1 349 ? 33.181 -24.242 15.874 1.00 89.94 349 ASN A CA 1
ATOM 2766 C C . ASN A 1 349 ? 33.655 -23.528 14.591 1.00 89.94 349 ASN A C 1
ATOM 2768 O O . ASN A 1 349 ? 32.950 -23.496 13.579 1.00 89.94 349 ASN A O 1
ATOM 2772 N N . GLY A 1 350 ? 34.869 -22.970 14.609 1.00 88.00 350 GLY A N 1
ATOM 2773 C CA . GLY A 1 350 ? 35.409 -22.221 13.467 1.00 88.00 350 GLY A CA 1
ATOM 2774 C C . GLY A 1 350 ? 35.620 -23.047 12.187 1.00 88.00 350 GLY A C 1
ATOM 2775 O O . GLY A 1 350 ? 35.671 -22.466 11.106 1.00 88.00 350 GLY A O 1
ATOM 2776 N N . ALA A 1 351 ? 35.732 -24.379 12.267 1.00 89.31 351 ALA A N 1
ATOM 2777 C CA . ALA A 1 351 ? 35.836 -25.240 11.086 1.00 89.31 351 ALA A CA 1
ATOM 2778 C C . ALA A 1 351 ? 34.469 -25.432 10.414 1.00 89.31 351 ALA A C 1
ATOM 2780 O O . ALA A 1 351 ? 34.338 -25.120 9.230 1.00 89.31 351 ALA A O 1
ATOM 2781 N N . MET A 1 352 ? 33.444 -25.818 11.184 1.00 90.38 352 MET A N 1
ATOM 2782 C CA . MET A 1 352 ? 32.069 -25.919 10.683 1.00 90.38 352 MET A CA 1
ATOM 2783 C C . MET A 1 352 ? 31.555 -24.562 10.177 1.00 90.38 352 MET A C 1
ATOM 2785 O O . MET A 1 352 ? 30.871 -24.520 9.161 1.00 90.38 352 MET A O 1
ATOM 2789 N N . TYR A 1 353 ? 31.939 -23.439 10.797 1.00 91.38 353 TYR A N 1
ATOM 2790 C CA . TYR A 1 353 ? 31.598 -22.108 10.279 1.00 91.38 353 TYR A CA 1
ATOM 2791 C C . TYR A 1 353 ? 32.152 -21.861 8.862 1.00 91.38 353 TYR A C 1
ATOM 2793 O O . TYR A 1 353 ? 31.404 -21.481 7.961 1.00 91.38 353 TYR A O 1
ATOM 2801 N N . ARG A 1 354 ? 33.443 -22.141 8.618 1.00 92.19 354 ARG A N 1
ATOM 2802 C CA . ARG A 1 354 ? 34.046 -22.016 7.273 1.00 92.19 354 ARG A CA 1
ATOM 2803 C C . ARG A 1 354 ? 33.368 -22.932 6.251 1.00 92.19 354 ARG A C 1
ATOM 2805 O O . ARG A 1 354 ? 33.163 -22.529 5.108 1.00 92.19 354 ARG A O 1
ATOM 2812 N N . GLU A 1 355 ? 32.994 -24.144 6.657 1.00 91.44 355 GLU A N 1
ATOM 2813 C CA . GLU A 1 355 ? 32.244 -25.074 5.810 1.00 91.44 355 GLU A CA 1
ATOM 2814 C C . GLU A 1 355 ? 30.846 -24.535 5.464 1.00 91.44 355 GLU A C 1
ATOM 2816 O O . GLU A 1 355 ? 30.462 -24.532 4.292 1.00 91.44 355 GLU A O 1
ATOM 2821 N N . ILE A 1 356 ? 30.120 -24.008 6.455 1.00 91.00 356 ILE A N 1
ATOM 2822 C CA . ILE A 1 356 ? 28.807 -23.370 6.296 1.00 91.00 356 ILE A CA 1
ATOM 2823 C C . ILE A 1 356 ? 28.882 -22.219 5.291 1.00 91.00 356 ILE A C 1
ATOM 2825 O O . ILE A 1 356 ? 28.094 -22.207 4.339 1.00 91.00 356 ILE A O 1
ATOM 2829 N N . LEU A 1 357 ? 29.856 -21.310 5.430 1.00 91.56 357 LEU A N 1
ATOM 2830 C CA . LEU A 1 357 ? 30.062 -20.227 4.464 1.00 91.56 357 LEU A CA 1
ATOM 2831 C C . LEU A 1 357 ? 30.379 -20.779 3.067 1.00 91.56 357 LEU A C 1
ATOM 2833 O O . LEU A 1 357 ? 29.774 -20.352 2.082 1.00 91.56 357 LEU A O 1
ATOM 2837 N N . SER A 1 358 ? 31.269 -21.770 2.968 1.00 90.06 358 SER A N 1
ATOM 2838 C CA . SER A 1 358 ? 31.645 -22.374 1.684 1.00 90.06 358 SER A CA 1
ATOM 2839 C C . SER A 1 358 ? 30.469 -23.043 0.965 1.00 90.06 358 SER A C 1
ATOM 2841 O O . SER A 1 358 ? 30.381 -22.954 -0.260 1.00 90.06 358 SER A O 1
ATOM 2843 N N . LYS A 1 359 ? 29.578 -23.717 1.704 1.00 90.94 359 LYS A N 1
ATOM 2844 C CA . LYS A 1 359 ? 28.431 -24.461 1.156 1.00 90.94 359 LYS A CA 1
ATOM 2845 C C . LYS A 1 359 ? 27.178 -23.601 0.949 1.00 90.94 359 LYS A C 1
ATOM 2847 O O . LYS A 1 359 ? 26.325 -23.991 0.154 1.00 90.94 359 LYS A O 1
ATOM 2852 N N . ASN A 1 360 ? 27.042 -22.453 1.626 1.00 92.81 360 ASN A N 1
ATOM 2853 C CA . ASN A 1 360 ? 25.779 -21.696 1.647 1.00 92.81 360 ASN A CA 1
ATOM 2854 C C . ASN A 1 360 ? 25.896 -20.208 1.304 1.00 92.81 360 ASN A C 1
ATOM 2856 O O . ASN A 1 360 ? 25.019 -19.709 0.595 1.00 92.81 360 ASN A O 1
ATOM 2860 N N . LEU A 1 361 ? 26.955 -19.504 1.720 1.00 91.31 361 LEU A N 1
ATOM 2861 C CA . LEU A 1 361 ? 27.098 -18.072 1.427 1.00 91.31 361 LEU A CA 1
ATOM 2862 C C . LEU A 1 361 ? 27.297 -17.834 -0.078 1.00 91.31 361 LEU A C 1
ATOM 2864 O O . LEU A 1 361 ? 26.571 -17.047 -0.680 1.00 91.31 361 LEU A O 1
ATOM 2868 N N . LEU A 1 362 ? 28.218 -18.570 -0.710 1.00 87.69 362 LEU A N 1
ATOM 2869 C CA . LEU A 1 362 ? 28.500 -18.430 -2.146 1.00 87.69 362 LEU A CA 1
ATOM 2870 C C . LEU A 1 362 ? 27.293 -18.786 -3.042 1.00 87.69 362 LEU A C 1
ATOM 2872 O O . LEU A 1 362 ? 26.984 -17.998 -3.938 1.00 87.69 362 LEU A O 1
ATOM 2876 N N . PRO A 1 363 ? 26.552 -19.893 -2.818 1.00 91.88 363 PRO A N 1
ATOM 2877 C CA . PRO A 1 363 ? 25.296 -20.133 -3.531 1.00 91.88 363 PRO A CA 1
ATOM 2878 C C . PRO A 1 363 ? 24.219 -19.074 -3.275 1.00 91.88 363 PRO A C 1
ATOM 2880 O O . PRO A 1 363 ? 23.473 -18.759 -4.197 1.00 91.88 363 PRO A O 1
ATOM 2883 N N . SER A 1 364 ? 24.151 -18.491 -2.072 1.00 91.56 364 SER A N 1
ATOM 2884 C CA . SER A 1 364 ? 23.203 -17.406 -1.771 1.00 91.56 364 SER A CA 1
ATOM 2885 C C . SER A 1 364 ? 23.547 -16.126 -2.533 1.00 91.56 364 SER A C 1
ATOM 2887 O O . SER A 1 364 ? 22.672 -15.554 -3.174 1.00 91.56 364 SER A O 1
ATOM 2889 N N . ALA A 1 365 ? 24.823 -15.725 -2.560 1.00 90.81 365 ALA A N 1
ATOM 2890 C CA . ALA A 1 365 ? 25.301 -14.574 -3.332 1.00 90.81 365 ALA A CA 1
ATOM 2891 C C . ALA A 1 365 ? 24.993 -14.703 -4.838 1.00 90.81 365 ALA A C 1
ATOM 2893 O O . ALA A 1 365 ? 24.624 -13.726 -5.492 1.00 90.81 365 ALA A O 1
ATOM 2894 N N . ARG A 1 366 ? 25.109 -15.925 -5.381 1.00 89.50 366 ARG A N 1
ATOM 2895 C CA . ARG A 1 366 ? 24.747 -16.247 -6.772 1.00 89.50 366 ARG A CA 1
ATOM 2896 C C . ARG A 1 366 ? 23.234 -16.182 -7.000 1.00 89.50 366 ARG A C 1
ATOM 2898 O O . ARG A 1 366 ? 22.804 -15.529 -7.945 1.00 89.50 366 ARG A O 1
ATOM 2905 N N . ALA A 1 367 ? 22.435 -16.811 -6.135 1.00 87.06 367 ALA A N 1
ATOM 2906 C CA . ALA A 1 367 ? 20.973 -16.817 -6.245 1.00 87.06 367 ALA A CA 1
ATOM 2907 C C . ALA A 1 367 ? 20.370 -15.403 -6.139 1.00 87.06 367 ALA A C 1
ATOM 2909 O O . ALA A 1 367 ? 19.478 -15.053 -6.907 1.00 87.06 367 ALA A O 1
ATOM 2910 N N . LEU A 1 368 ? 20.917 -14.568 -5.249 1.00 85.00 368 LEU A N 1
ATOM 2911 C CA . LEU A 1 368 ? 20.529 -13.166 -5.064 1.00 85.00 368 LEU A CA 1
ATOM 2912 C C . LEU A 1 368 ? 21.071 -12.223 -6.157 1.00 85.00 368 LEU A C 1
ATOM 2914 O O . LEU A 1 368 ? 20.773 -11.033 -6.121 1.00 85.00 368 LEU A O 1
ATOM 2918 N N . LYS A 1 369 ? 21.857 -12.714 -7.130 1.00 89.25 369 LYS A N 1
ATOM 2919 C CA . LYS A 1 369 ? 22.485 -11.904 -8.195 1.00 89.25 369 LYS A CA 1
ATOM 2920 C C . LYS A 1 369 ? 23.221 -10.670 -7.631 1.00 89.25 369 LYS A C 1
ATOM 2922 O O . LYS A 1 369 ? 22.937 -9.528 -8.010 1.00 89.25 369 LYS A O 1
ATOM 2927 N N . MET A 1 370 ? 24.120 -10.880 -6.668 1.00 88.31 370 MET A N 1
ATOM 2928 C CA . MET A 1 370 ? 24.914 -9.796 -6.064 1.00 88.31 370 MET A CA 1
ATOM 2929 C C . MET A 1 370 ? 25.900 -9.184 -7.078 1.00 88.31 370 MET A C 1
ATOM 2931 O O . MET A 1 370 ? 26.367 -9.882 -7.983 1.00 88.31 370 MET A O 1
ATOM 2935 N N . LYS A 1 371 ? 26.210 -7.882 -6.950 1.00 87.19 371 LYS A N 1
ATOM 2936 C CA . LYS A 1 371 ? 27.154 -7.185 -7.847 1.00 87.19 371 LYS A CA 1
ATOM 2937 C C . LYS A 1 371 ? 28.588 -7.692 -7.563 1.00 87.19 371 LYS A C 1
ATOM 2939 O O . LYS A 1 371 ? 28.845 -8.343 -6.546 1.00 87.19 371 LYS A O 1
ATOM 2944 N N . ARG A 1 372 ? 29.560 -7.419 -8.448 1.00 85.62 372 ARG A N 1
ATOM 2945 C CA . ARG A 1 372 ? 30.985 -7.666 -8.122 1.00 85.62 372 ARG A CA 1
ATOM 2946 C C . ARG A 1 372 ? 31.382 -6.818 -6.898 1.00 85.62 372 ARG A C 1
ATOM 2948 O O . ARG A 1 372 ? 30.797 -5.767 -6.659 1.00 85.62 372 ARG A O 1
ATOM 2955 N N . GLY A 1 373 ? 32.348 -7.293 -6.108 1.00 86.44 373 GLY A N 1
ATOM 2956 C CA . GLY A 1 373 ? 32.822 -6.578 -4.911 1.00 86.44 373 GLY A CA 1
ATOM 2957 C C . GLY A 1 373 ? 31.848 -6.542 -3.722 1.00 86.44 373 GLY A C 1
ATOM 2958 O O . GLY A 1 373 ? 32.056 -5.733 -2.819 1.00 86.44 373 GLY A O 1
ATOM 2959 N N . TRP A 1 374 ? 30.811 -7.392 -3.715 1.00 91.56 374 TRP A N 1
ATOM 2960 C CA . TRP A 1 374 ? 29.846 -7.498 -2.614 1.00 91.56 374 TRP A CA 1
ATOM 2961 C C . TRP A 1 374 ? 30.518 -7.732 -1.254 1.00 91.56 374 TRP A C 1
ATOM 2963 O O . TRP A 1 374 ? 31.553 -8.398 -1.149 1.00 91.56 374 TRP A O 1
ATOM 2973 N N . VAL A 1 375 ? 29.915 -7.166 -0.210 1.00 93.88 375 VAL A N 1
ATOM 2974 C CA . VAL A 1 375 ? 30.460 -7.141 1.152 1.00 93.88 375 VAL A CA 1
ATOM 2975 C C . VAL A 1 375 ? 29.778 -8.203 2.007 1.00 93.88 375 VAL A C 1
ATOM 2977 O O . VAL A 1 375 ? 28.567 -8.390 1.931 1.00 93.88 375 VAL A O 1
ATOM 2980 N N . PHE A 1 376 ? 30.542 -8.894 2.844 1.00 95.06 376 PHE A N 1
ATOM 2981 C CA . PHE A 1 376 ? 30.034 -9.846 3.824 1.00 95.06 376 PHE A CA 1
ATOM 2982 C C . PHE A 1 376 ? 30.014 -9.227 5.225 1.00 95.06 376 PHE A C 1
ATOM 2984 O O . PHE A 1 376 ? 31.062 -8.838 5.741 1.00 95.06 376 PHE A O 1
ATOM 2991 N N . GLN A 1 377 ? 28.845 -9.176 5.860 1.00 94.56 377 GLN A N 1
ATOM 2992 C CA . GLN A 1 377 ? 28.712 -8.862 7.280 1.00 94.56 377 GLN A CA 1
ATOM 2993 C C . GLN A 1 377 ? 28.468 -10.147 8.080 1.00 94.56 377 GLN A C 1
ATOM 2995 O O . GLN A 1 377 ? 27.678 -11.009 7.698 1.00 94.56 377 GLN A O 1
ATOM 3000 N N . HIS A 1 378 ? 29.167 -10.239 9.209 1.00 91.44 378 HIS A N 1
ATOM 3001 C CA . HIS A 1 378 ? 28.956 -11.219 10.267 1.00 91.44 378 HIS A CA 1
ATOM 3002 C C . HIS A 1 378 ? 29.342 -10.599 11.616 1.00 91.44 378 HIS A C 1
ATOM 3004 O O . HIS A 1 378 ? 30.020 -9.569 11.660 1.00 91.44 378 HIS A O 1
ATOM 3010 N N . ASP A 1 379 ? 28.895 -11.197 12.719 1.00 86.06 379 ASP A N 1
ATOM 3011 C CA . ASP A 1 379 ? 29.185 -10.686 14.059 1.00 86.06 379 ASP A CA 1
ATOM 3012 C C . ASP A 1 379 ? 30.639 -10.963 14.519 1.00 86.06 379 ASP A C 1
ATOM 3014 O O . ASP A 1 379 ? 31.389 -11.738 13.920 1.00 86.06 379 ASP A O 1
ATOM 3018 N N . SER A 1 380 ? 31.033 -10.333 15.626 1.00 84.81 380 SER A N 1
ATOM 3019 C CA . SER A 1 380 ? 32.394 -10.369 16.174 1.00 84.81 380 SER A CA 1
ATOM 3020 C C . SER A 1 380 ? 32.697 -11.593 17.071 1.00 84.81 380 SER A C 1
ATOM 3022 O O . SER A 1 380 ? 33.634 -11.529 17.871 1.00 84.81 380 SER A O 1
ATOM 3024 N N . ASP A 1 381 ? 31.934 -12.692 16.987 1.00 84.88 381 ASP A N 1
ATOM 3025 C CA . ASP A 1 381 ? 32.137 -13.926 17.770 1.00 84.88 381 ASP A CA 1
ATOM 3026 C C . ASP A 1 381 ? 33.581 -14.481 17.632 1.00 84.88 381 ASP A C 1
ATOM 3028 O O . ASP A 1 381 ? 34.185 -14.405 16.554 1.00 84.88 381 ASP A O 1
ATOM 3032 N N . PRO A 1 382 ? 34.178 -15.070 18.687 1.00 86.25 382 PRO A N 1
ATOM 3033 C CA . PRO A 1 382 ? 35.449 -15.798 18.601 1.00 86.25 382 PRO A CA 1
ATOM 3034 C C . PRO A 1 382 ? 35.586 -16.770 17.409 1.00 86.25 382 PRO A C 1
ATOM 3036 O O . PRO A 1 382 ? 36.654 -16.836 16.802 1.00 86.25 382 PRO A O 1
ATOM 3039 N N . LYS A 1 383 ? 34.528 -17.494 17.012 1.00 86.38 383 LYS A N 1
ATOM 3040 C CA . LYS A 1 383 ? 34.532 -18.436 15.871 1.00 86.38 383 LYS A CA 1
ATOM 3041 C C . LYS A 1 383 ? 34.682 -17.729 14.515 1.00 86.38 383 LYS A C 1
ATOM 3043 O O . LYS A 1 383 ? 35.274 -18.281 13.581 1.00 86.38 383 LYS A O 1
ATOM 3048 N N . HIS A 1 384 ? 34.198 -16.490 14.438 1.00 87.81 384 HIS A N 1
ATOM 3049 C CA . HIS A 1 384 ? 34.263 -15.598 13.282 1.00 87.81 384 HIS A CA 1
ATOM 3050 C C . HIS A 1 384 ? 35.601 -14.858 13.214 1.00 87.81 384 HIS A C 1
ATOM 3052 O O . HIS A 1 384 ? 36.212 -14.751 12.151 1.00 87.81 384 HIS A O 1
ATOM 3058 N N . THR A 1 385 ? 36.075 -14.380 14.364 1.00 86.38 385 THR A N 1
ATOM 3059 C CA . THR A 1 385 ? 37.255 -13.515 14.481 1.00 86.38 385 THR A CA 1
ATOM 3060 C C . THR A 1 385 ? 38.581 -14.270 14.624 1.00 86.38 385 THR A C 1
ATOM 3062 O O . THR A 1 385 ? 39.639 -13.650 14.474 1.00 86.38 385 THR A O 1
ATOM 3065 N N . ALA A 1 386 ? 38.545 -15.589 14.850 1.00 90.06 386 ALA A N 1
ATOM 3066 C CA . ALA A 1 386 ? 39.716 -16.464 14.908 1.00 90.06 386 ALA A CA 1
ATOM 3067 C C . ALA A 1 386 ? 40.631 -16.338 13.675 1.00 90.06 386 ALA A C 1
ATOM 3069 O O . ALA A 1 386 ? 40.167 -16.258 12.535 1.00 90.06 386 ALA A O 1
ATOM 3070 N N . ARG A 1 387 ? 41.951 -16.414 13.904 1.00 91.06 387 ARG A N 1
ATOM 3071 C CA . ARG A 1 387 ? 42.999 -16.259 12.877 1.00 91.06 387 ARG A CA 1
ATOM 3072 C C . ARG A 1 387 ? 42.754 -17.123 11.633 1.00 91.06 387 ARG A C 1
ATOM 3074 O O . ARG A 1 387 ? 42.679 -16.583 10.535 1.00 91.06 387 ARG A O 1
ATOM 3081 N N . ALA A 1 388 ? 42.516 -18.424 11.812 1.00 91.56 388 ALA A N 1
ATOM 3082 C CA . ALA A 1 388 ? 42.248 -19.352 10.709 1.00 91.56 388 ALA A CA 1
ATOM 3083 C C . ALA A 1 388 ? 40.955 -19.035 9.924 1.00 91.56 388 ALA A C 1
ATOM 3085 O O . ALA A 1 388 ? 40.854 -19.359 8.742 1.00 91.56 388 ALA A O 1
ATOM 3086 N N . THR A 1 389 ? 39.960 -18.393 10.548 1.00 91.50 389 THR A N 1
ATOM 3087 C CA . THR A 1 389 ? 38.744 -17.931 9.858 1.00 91.50 389 THR A CA 1
ATOM 3088 C C . THR A 1 389 ? 39.037 -16.674 9.035 1.00 91.50 389 THR A C 1
ATOM 3090 O O . THR A 1 389 ? 38.688 -16.635 7.857 1.00 91.50 389 THR A O 1
ATOM 3093 N N . LYS A 1 390 ? 39.768 -15.697 9.591 1.00 90.69 390 LYS A N 1
ATOM 3094 C CA . LYS A 1 390 ? 40.219 -14.494 8.862 1.00 90.69 390 LYS A CA 1
ATOM 3095 C C . LYS A 1 390 ? 41.135 -14.828 7.678 1.00 90.69 390 LYS A C 1
ATOM 3097 O O . LYS A 1 390 ? 40.937 -14.315 6.579 1.00 90.69 390 LYS A O 1
ATOM 3102 N N . GLU A 1 391 ? 42.102 -15.725 7.868 1.00 92.44 391 GLU A N 1
ATOM 3103 C CA . GLU A 1 391 ? 43.005 -16.188 6.805 1.00 92.44 391 GLU A CA 1
ATOM 3104 C C . GLU A 1 391 ? 42.252 -16.936 5.692 1.00 92.44 391 GLU A C 1
ATOM 3106 O O . GLU A 1 391 ? 42.548 -16.735 4.513 1.00 92.44 391 GLU A O 1
ATOM 3111 N N . TRP A 1 392 ? 41.233 -17.733 6.038 1.00 93.25 392 TRP A N 1
ATOM 3112 C CA . TRP A 1 392 ? 40.365 -18.395 5.060 1.00 93.25 392 TRP A CA 1
ATOM 3113 C C . TRP A 1 392 ? 39.493 -17.403 4.280 1.00 93.25 392 TRP A C 1
ATOM 3115 O O . TRP A 1 392 ? 39.413 -17.510 3.057 1.00 93.25 392 TRP A O 1
ATOM 3125 N N . LEU A 1 393 ? 38.894 -16.412 4.954 1.00 91.38 393 LEU A N 1
ATOM 3126 C CA . LEU A 1 393 ? 38.101 -15.360 4.305 1.00 91.38 393 LEU A CA 1
ATOM 3127 C C . LEU A 1 393 ? 38.955 -14.566 3.301 1.00 91.38 393 LEU A C 1
ATOM 3129 O O . LEU A 1 393 ? 38.537 -14.378 2.158 1.00 91.38 393 LEU A O 1
ATOM 3133 N N . ARG A 1 394 ? 40.196 -14.220 3.683 1.00 90.38 394 ARG A N 1
ATOM 3134 C CA . ARG A 1 394 ? 41.196 -13.602 2.795 1.00 90.38 394 ARG A CA 1
ATOM 3135 C C . ARG A 1 394 ? 41.543 -14.501 1.602 1.00 90.38 394 ARG A C 1
ATOM 3137 O O . ARG A 1 394 ? 41.496 -14.035 0.470 1.00 90.38 394 ARG A O 1
ATOM 3144 N N . LYS A 1 395 ? 41.826 -15.794 1.824 1.00 91.81 395 LYS A N 1
ATOM 3145 C CA . LYS A 1 395 ? 42.124 -16.777 0.753 1.00 91.81 395 LYS A CA 1
ATOM 3146 C C . LYS A 1 395 ? 40.931 -17.043 -0.183 1.00 91.81 395 LYS A C 1
ATOM 3148 O O . LYS A 1 395 ? 41.112 -17.572 -1.275 1.00 91.81 395 LYS A O 1
ATOM 3153 N N . LYS A 1 396 ? 39.710 -16.691 0.228 1.00 87.31 396 LYS A N 1
ATOM 3154 C CA . LYS A 1 396 ? 38.492 -16.746 -0.595 1.00 87.31 396 LYS A CA 1
ATOM 3155 C C . LYS A 1 396 ? 38.072 -15.385 -1.172 1.00 87.31 396 LYS A C 1
ATOM 3157 O O . LYS A 1 396 ? 37.035 -15.323 -1.823 1.00 87.31 396 LYS A O 1
ATOM 3162 N N . HIS A 1 397 ? 38.880 -14.338 -0.985 1.00 87.56 397 HIS A N 1
ATOM 3163 C CA . HIS A 1 397 ? 38.655 -12.980 -1.497 1.00 87.56 397 HIS A CA 1
ATOM 3164 C C . HIS A 1 397 ? 37.315 -12.343 -1.068 1.00 87.56 397 HIS A C 1
ATOM 3166 O O . HIS A 1 397 ? 36.746 -11.535 -1.799 1.00 87.56 397 HIS A O 1
ATOM 3172 N N . PHE A 1 398 ? 36.806 -12.671 0.126 1.00 88.00 398 PHE A N 1
ATOM 3173 C CA . PHE A 1 398 ? 35.634 -11.985 0.679 1.00 88.00 398 PHE A CA 1
ATOM 3174 C C . PHE A 1 398 ? 36.026 -10.613 1.254 1.00 88.00 398 PHE A C 1
ATOM 3176 O O . PHE A 1 398 ? 36.875 -10.538 2.145 1.00 88.00 398 PHE A O 1
ATOM 3183 N N . LYS A 1 399 ? 35.371 -9.536 0.798 1.00 91.50 399 LYS A N 1
ATOM 3184 C CA . LYS A 1 399 ? 35.409 -8.219 1.456 1.00 91.50 399 LYS A CA 1
ATOM 3185 C C . LYS A 1 399 ? 34.500 -8.287 2.686 1.00 91.50 399 LYS A C 1
ATOM 3187 O O . LYS A 1 399 ? 33.297 -8.475 2.539 1.00 91.50 399 LYS A O 1
ATOM 3192 N N . VAL A 1 400 ? 35.063 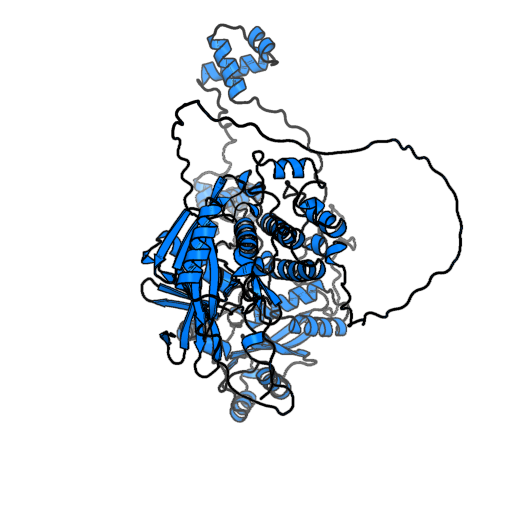-8.184 3.887 1.00 92.69 400 VAL A N 1
ATOM 3193 C CA . VAL A 1 400 ? 34.318 -8.274 5.157 1.00 92.69 400 VAL A CA 1
ATOM 3194 C C . VAL A 1 400 ? 34.055 -6.868 5.698 1.00 92.69 400 VAL A C 1
ATOM 3196 O O . VAL A 1 400 ? 34.962 -6.038 5.672 1.00 92.69 400 VAL A O 1
ATOM 3199 N N . LEU A 1 401 ? 32.841 -6.598 6.184 1.00 91.81 401 LEU A N 1
ATOM 3200 C CA . LEU A 1 401 ? 32.493 -5.332 6.840 1.00 91.81 401 LEU A CA 1
ATOM 3201 C C . LEU A 1 401 ? 33.156 -5.239 8.226 1.00 91.81 401 LEU A C 1
ATOM 3203 O O . LEU A 1 401 ? 33.098 -6.196 9.001 1.00 91.81 401 LEU A O 1
ATOM 3207 N N . GLU A 1 402 ? 33.748 -4.092 8.577 1.00 90.31 402 GLU A N 1
ATOM 3208 C CA . GLU A 1 402 ? 34.217 -3.859 9.950 1.00 90.31 402 GLU A CA 1
ATOM 3209 C C . GLU A 1 402 ? 33.004 -3.720 10.881 1.00 90.31 402 GLU A C 1
ATOM 3211 O O . GLU A 1 402 ? 32.237 -2.768 10.771 1.00 90.31 402 GLU A O 1
ATOM 3216 N N . TRP A 1 403 ? 32.810 -4.679 11.792 1.00 91.31 403 TRP A N 1
ATOM 3217 C CA . TRP A 1 403 ? 31.608 -4.737 12.627 1.00 91.31 403 TRP A CA 1
ATOM 3218 C C . TRP A 1 403 ? 31.890 -4.462 14.114 1.00 91.31 403 TRP A C 1
ATOM 3220 O O . TRP A 1 403 ? 32.679 -5.191 14.730 1.00 91.31 403 TRP A O 1
ATOM 3230 N N . PRO A 1 404 ? 31.231 -3.465 14.741 1.00 90.81 404 PRO A N 1
ATOM 3231 C CA . PRO A 1 404 ? 31.444 -3.150 16.149 1.00 90.81 404 PRO A CA 1
ATOM 3232 C C . PRO A 1 404 ? 30.805 -4.201 17.071 1.00 90.81 404 PRO A C 1
ATOM 3234 O O . PRO A 1 404 ? 29.596 -4.438 17.034 1.00 90.81 404 PRO A O 1
ATOM 3237 N N . SER A 1 405 ? 31.600 -4.786 17.969 1.00 86.81 405 SER A N 1
ATOM 3238 C CA . SER A 1 405 ? 31.157 -5.824 18.912 1.00 86.81 405 SER A CA 1
ATOM 3239 C C . SER A 1 405 ? 29.950 -5.407 19.768 1.00 86.81 405 SER A C 1
ATOM 3241 O O . SER A 1 405 ? 29.859 -4.265 20.220 1.00 86.81 405 SER A O 1
ATOM 3243 N N . GLN A 1 406 ? 29.071 -6.371 20.081 1.00 82.69 406 GLN A N 1
ATOM 3244 C CA . GLN A 1 406 ? 27.840 -6.172 20.872 1.00 82.69 406 GLN A CA 1
ATOM 3245 C C . GLN A 1 406 ? 26.837 -5.196 20.213 1.00 82.69 406 GLN A C 1
ATOM 3247 O O . GLN A 1 406 ? 26.315 -4.284 20.861 1.00 82.69 406 GLN A O 1
ATOM 3252 N N . SER A 1 407 ? 26.545 -5.415 18.923 1.00 87.38 407 SER A N 1
ATOM 3253 C CA . SER A 1 407 ? 25.645 -4.568 18.111 1.00 87.38 407 SER A CA 1
ATOM 3254 C C . SER A 1 407 ? 24.505 -5.312 17.386 1.00 87.38 407 SER A C 1
ATOM 3256 O O . SER A 1 407 ? 24.289 -5.065 16.200 1.00 87.38 407 SER A O 1
ATOM 3258 N N . PRO A 1 408 ? 23.735 -6.198 18.053 1.00 81.75 408 PRO A N 1
ATOM 3259 C CA . PRO A 1 408 ? 22.605 -6.888 17.416 1.00 81.75 408 PRO A CA 1
ATOM 3260 C C . PRO A 1 408 ? 21.507 -5.916 16.953 1.00 81.75 408 PRO A C 1
ATOM 3262 O O . PRO A 1 408 ? 20.811 -6.174 15.984 1.00 81.75 408 PRO A O 1
ATOM 3265 N N . ASP A 1 409 ? 21.380 -4.754 17.600 1.00 77.94 409 ASP A N 1
ATOM 3266 C CA . ASP A 1 409 ? 20.442 -3.693 17.228 1.00 77.94 409 ASP A CA 1
ATOM 3267 C C . ASP A 1 409 ? 20.875 -2.866 16.002 1.00 77.94 409 ASP A C 1
ATOM 3269 O O . ASP A 1 409 ? 20.085 -2.053 15.527 1.00 77.94 409 ASP A O 1
ATOM 3273 N N . LEU A 1 410 ? 22.089 -3.091 15.481 1.00 85.19 410 LEU A N 1
ATOM 3274 C CA . LEU A 1 410 ? 22.520 -2.604 14.166 1.00 85.19 410 LEU A CA 1
ATOM 3275 C C . LEU A 1 410 ? 22.400 -3.683 13.073 1.00 85.19 410 LEU A C 1
ATOM 3277 O O . LEU A 1 410 ? 22.345 -3.327 11.901 1.00 85.19 410 LEU A O 1
ATOM 3281 N N . ASN A 1 411 ? 22.357 -4.978 13.420 1.00 88.06 411 ASN A N 1
ATOM 3282 C CA . ASN A 1 411 ? 22.287 -6.067 12.439 1.00 88.06 411 ASN A CA 1
ATOM 3283 C C . ASN A 1 411 ? 20.835 -6.248 11.944 1.00 88.06 411 ASN A C 1
ATOM 3285 O O . ASN A 1 411 ? 19.991 -6.720 12.713 1.00 88.06 411 ASN A O 1
ATOM 3289 N N . PRO A 1 412 ? 20.481 -5.923 10.683 1.00 86.06 412 PRO A N 1
ATOM 3290 C CA . PRO A 1 412 ? 19.079 -5.907 10.279 1.00 86.06 412 PRO A CA 1
ATOM 3291 C C . PRO A 1 412 ? 18.457 -7.310 10.201 1.00 86.06 412 PRO A C 1
ATOM 3293 O O . PRO A 1 412 ? 17.230 -7.421 10.279 1.00 86.06 412 PRO A O 1
ATOM 3296 N N . ILE A 1 413 ? 19.269 -8.377 10.127 1.00 88.44 413 ILE A N 1
ATOM 3297 C CA . ILE A 1 413 ? 18.796 -9.771 10.119 1.00 88.44 413 ILE A CA 1
ATOM 3298 C C . ILE A 1 413 ? 18.053 -10.151 11.411 1.00 88.44 413 ILE A C 1
ATOM 3300 O O . ILE A 1 413 ? 17.152 -10.981 11.365 1.00 88.44 413 ILE A O 1
ATOM 3304 N N . GLU A 1 414 ? 18.317 -9.484 12.541 1.00 84.38 414 GLU A N 1
ATOM 3305 C CA . GLU A 1 414 ? 17.565 -9.685 13.791 1.00 84.38 414 GLU A CA 1
ATOM 3306 C C . GLU A 1 414 ? 16.082 -9.288 13.656 1.00 84.38 414 GLU A C 1
ATOM 3308 O O . GLU A 1 414 ? 15.213 -9.839 14.342 1.00 84.38 414 GLU A O 1
ATOM 3313 N N . ASN A 1 415 ? 15.742 -8.398 12.714 1.00 80.69 415 ASN A N 1
ATOM 3314 C CA . ASN A 1 415 ? 14.347 -8.117 12.370 1.00 80.69 415 ASN A CA 1
ATOM 3315 C C . ASN A 1 415 ? 13.712 -9.291 11.607 1.00 80.69 415 ASN A C 1
ATOM 3317 O O . ASN A 1 415 ? 12.577 -9.667 11.910 1.00 80.69 415 ASN A O 1
ATOM 3321 N N . LEU A 1 416 ? 14.453 -9.918 10.686 1.00 82.69 416 LEU A N 1
ATOM 3322 C CA . LEU A 1 416 ? 14.009 -11.119 9.970 1.00 82.69 416 LEU A CA 1
ATOM 3323 C C . LEU A 1 416 ? 13.898 -12.319 10.926 1.00 82.69 416 LEU A C 1
ATOM 3325 O O . LEU A 1 416 ? 12.903 -13.036 10.879 1.00 82.69 416 LEU A O 1
ATOM 3329 N N . TRP A 1 417 ? 14.840 -12.503 11.859 1.00 87.56 417 TRP A N 1
ATOM 3330 C CA . TRP A 1 417 ? 14.750 -13.524 12.911 1.00 87.56 417 TRP A CA 1
ATOM 3331 C C . TRP A 1 417 ? 13.546 -13.321 13.819 1.00 87.56 417 TRP A C 1
ATOM 3333 O O . TRP A 1 417 ? 12.876 -14.289 14.185 1.00 87.56 417 TRP A O 1
ATOM 3343 N N . ARG A 1 418 ? 13.247 -12.073 14.188 1.00 77.38 418 ARG A N 1
ATOM 3344 C CA . ARG A 1 418 ? 12.054 -11.740 14.965 1.00 77.38 418 ARG A CA 1
ATOM 3345 C C . ARG A 1 418 ? 10.772 -12.082 14.208 1.00 77.38 418 ARG A C 1
ATOM 3347 O O . ARG A 1 418 ? 9.872 -12.662 14.811 1.00 77.38 418 ARG A O 1
ATOM 3354 N N . GLU A 1 419 ? 10.689 -11.740 12.927 1.00 76.44 419 GLU A N 1
ATOM 3355 C CA . GLU A 1 419 ? 9.517 -12.023 12.094 1.00 76.44 419 GLU A CA 1
ATOM 3356 C C . GLU A 1 419 ? 9.349 -13.529 11.840 1.00 76.44 419 GLU A C 1
ATOM 3358 O O . GLU A 1 419 ? 8.267 -14.073 12.062 1.00 76.44 419 GLU A O 1
ATOM 3363 N N . LEU A 1 420 ? 10.432 -14.244 11.514 1.00 83.44 420 LEU A N 1
ATOM 3364 C CA . LEU A 1 420 ? 10.440 -15.703 11.389 1.00 83.44 420 LEU A CA 1
ATOM 3365 C C . LEU A 1 420 ? 9.913 -16.368 12.671 1.00 83.44 420 LEU A C 1
ATOM 3367 O O . LEU A 1 420 ? 8.980 -17.167 12.619 1.00 83.44 420 LEU A O 1
ATOM 3371 N N . LYS A 1 421 ? 10.434 -15.975 13.842 1.00 80.81 421 LYS A N 1
ATOM 3372 C CA . LYS A 1 421 ? 9.974 -16.476 15.152 1.00 80.81 421 LYS A CA 1
ATOM 3373 C C . LYS A 1 421 ? 8.493 -16.171 15.415 1.00 80.81 421 LYS A C 1
ATOM 3375 O O . LYS A 1 421 ? 7.842 -16.955 16.101 1.00 80.81 421 LYS A O 1
ATOM 3380 N N . ILE A 1 422 ? 7.935 -15.083 14.874 1.00 69.56 422 ILE A N 1
ATOM 3381 C CA . ILE A 1 422 ? 6.498 -14.779 14.967 1.00 69.56 422 ILE A CA 1
ATOM 3382 C C . ILE A 1 422 ? 5.679 -15.735 14.089 1.00 69.56 422 ILE A C 1
ATOM 3384 O O . ILE A 1 422 ? 4.724 -16.326 14.595 1.00 69.56 422 ILE A O 1
ATOM 3388 N N . ARG A 1 423 ? 6.055 -15.935 12.818 1.00 78.38 423 ARG A N 1
ATOM 3389 C CA . ARG A 1 423 ? 5.332 -16.816 11.875 1.00 78.38 423 ARG A CA 1
ATOM 3390 C C . ARG A 1 423 ? 5.387 -18.286 12.286 1.00 78.38 423 ARG A C 1
ATOM 3392 O O . ARG A 1 423 ? 4.353 -18.944 12.393 1.00 78.38 423 ARG A O 1
ATOM 3399 N N . VAL A 1 424 ? 6.575 -18.776 12.638 1.00 82.56 424 VAL A N 1
ATOM 3400 C CA . VAL A 1 424 ? 6.787 -20.129 13.180 1.00 82.56 424 VAL A CA 1
ATOM 3401 C C . VAL A 1 424 ? 5.909 -20.352 14.420 1.00 82.56 424 VAL A C 1
ATOM 3403 O O . VAL A 1 424 ? 5.222 -21.366 14.540 1.00 82.56 424 VAL A O 1
ATOM 3406 N N . ALA A 1 425 ? 5.827 -19.360 15.312 1.00 72.88 425 ALA A N 1
ATOM 3407 C CA . ALA A 1 425 ? 5.004 -19.431 16.517 1.00 72.88 425 ALA A CA 1
ATOM 3408 C C . ALA A 1 425 ? 3.490 -19.193 16.304 1.00 72.88 425 ALA A C 1
ATOM 3410 O O . ALA A 1 425 ? 2.737 -19.266 17.286 1.00 72.88 425 ALA A O 1
ATOM 3411 N N . GLN A 1 426 ? 3.049 -18.901 15.072 1.00 70.69 426 GLN A N 1
ATOM 3412 C CA . GLN A 1 426 ? 1.647 -18.962 14.628 1.00 70.69 426 GLN A CA 1
ATOM 3413 C C . GLN A 1 426 ? 1.305 -20.354 14.072 1.00 70.69 426 GLN A C 1
ATOM 3415 O O . GLN A 1 426 ? 0.217 -20.854 14.349 1.00 70.69 426 GLN A O 1
ATOM 3420 N N . ARG A 1 427 ? 2.244 -21.003 13.363 1.00 75.19 427 ARG A N 1
ATOM 3421 C CA . ARG A 1 427 ? 2.105 -22.368 12.810 1.00 75.19 427 ARG A CA 1
ATOM 3422 C C . ARG A 1 427 ? 2.089 -23.492 13.858 1.00 75.19 427 ARG A C 1
ATOM 3424 O O . ARG A 1 427 ? 1.652 -24.585 13.526 1.00 75.19 427 ARG A O 1
ATOM 3431 N N . GLN A 1 428 ? 2.537 -23.232 15.091 1.00 77.62 428 GLN A N 1
ATOM 3432 C CA . GLN A 1 428 ? 2.538 -24.183 16.222 1.00 77.62 428 GLN A CA 1
ATOM 3433 C C . GLN A 1 428 ? 3.168 -25.558 15.886 1.00 77.62 428 GLN A C 1
ATOM 3435 O O . GLN A 1 428 ? 2.480 -26.581 15.946 1.00 77.62 428 GLN A O 1
ATOM 3440 N N . PRO A 1 429 ? 4.470 -25.610 15.535 1.00 81.12 429 PRO A N 1
ATOM 3441 C CA . PRO A 1 429 ? 5.178 -26.872 15.314 1.00 81.12 429 PRO A CA 1
ATOM 3442 C C . PRO A 1 429 ? 5.117 -27.776 16.554 1.00 81.12 429 PRO A C 1
ATOM 3444 O O . PRO A 1 429 ? 5.281 -27.308 17.677 1.00 81.12 429 PRO A O 1
ATOM 3447 N N . GLN A 1 430 ? 4.892 -29.075 16.337 1.00 80.62 430 GLN A N 1
ATOM 3448 C CA . GLN A 1 430 ? 4.716 -30.070 17.409 1.00 80.62 430 GLN A CA 1
ATOM 3449 C C . GLN A 1 430 ? 5.992 -30.875 17.711 1.00 80.62 430 GLN A C 1
ATOM 3451 O O . GLN A 1 430 ? 6.130 -31.444 18.790 1.00 80.62 430 GLN A O 1
ATOM 3456 N N . ASN A 1 431 ? 6.934 -30.928 16.766 1.00 85.25 431 ASN A N 1
ATOM 3457 C CA . ASN A 1 431 ? 8.206 -31.636 16.894 1.00 85.25 431 ASN A CA 1
ATOM 3458 C C . ASN A 1 431 ? 9.341 -30.857 16.197 1.00 85.25 431 ASN A C 1
ATOM 3460 O O . ASN A 1 431 ? 9.098 -29.867 15.505 1.00 85.25 431 ASN A O 1
ATOM 3464 N N . ILE A 1 432 ? 10.587 -31.296 16.399 1.00 85.62 432 ILE A N 1
ATOM 3465 C CA . ILE A 1 432 ? 11.789 -30.597 15.912 1.00 85.62 432 ILE A CA 1
ATOM 3466 C C . ILE A 1 432 ? 11.890 -30.594 14.374 1.00 85.62 432 ILE A C 1
ATOM 3468 O O . ILE A 1 432 ? 12.353 -29.604 13.814 1.00 85.62 432 ILE A O 1
ATOM 3472 N N . THR A 1 433 ? 11.432 -31.648 13.694 1.00 87.06 433 THR A N 1
ATOM 3473 C CA . THR A 1 433 ? 11.442 -31.735 12.222 1.00 87.06 433 THR A CA 1
ATOM 3474 C C . THR A 1 433 ? 10.446 -30.750 11.614 1.00 87.06 433 THR A C 1
ATOM 3476 O O . THR A 1 433 ? 10.831 -29.901 10.819 1.00 87.06 433 THR A O 1
ATOM 3479 N N . ALA A 1 434 ? 9.201 -30.752 12.100 1.00 86.12 434 ALA A N 1
ATOM 3480 C CA . ALA A 1 434 ? 8.179 -29.79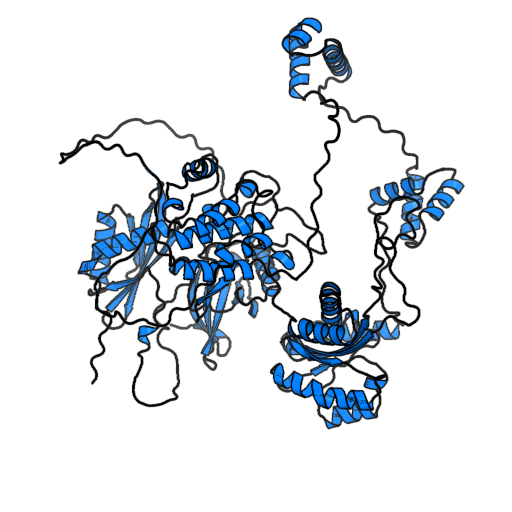1 11.690 1.00 86.12 434 ALA A CA 1
ATOM 3481 C C . ALA A 1 434 ? 8.585 -28.339 12.008 1.00 86.12 434 ALA A C 1
ATOM 3483 O O . ALA A 1 434 ? 8.264 -27.425 11.254 1.00 86.12 434 ALA A O 1
ATOM 3484 N N . LEU A 1 435 ? 9.310 -28.103 13.111 1.00 89.25 435 LEU A N 1
ATOM 3485 C CA . LEU A 1 435 ? 9.890 -26.791 13.413 1.00 89.25 435 LEU A CA 1
ATOM 3486 C C . LEU A 1 435 ? 10.908 -26.362 12.346 1.00 89.25 435 LEU A C 1
ATOM 3488 O O . LEU A 1 435 ? 10.864 -25.216 11.909 1.00 89.25 435 LEU A O 1
ATOM 3492 N N . GLU A 1 436 ? 11.804 -27.255 11.926 1.00 91.50 436 GLU A N 1
ATOM 3493 C CA . GLU A 1 436 ? 12.802 -26.993 10.882 1.00 91.50 436 GLU A CA 1
ATOM 3494 C C . GLU A 1 436 ? 12.149 -26.723 9.516 1.00 91.50 436 GLU A C 1
ATOM 3496 O O . GLU A 1 436 ? 12.426 -25.689 8.907 1.00 91.50 436 GLU A O 1
ATOM 3501 N N . GLU A 1 437 ? 11.214 -27.576 9.091 1.00 90.31 437 GLU A N 1
ATOM 3502 C CA . GLU A 1 437 ? 10.430 -27.425 7.856 1.00 90.31 437 GLU A CA 1
ATOM 3503 C C . GLU A 1 437 ? 9.676 -26.088 7.821 1.00 90.31 437 GLU A C 1
ATOM 3505 O O . GLU A 1 437 ? 9.806 -25.322 6.866 1.00 90.31 437 GLU A O 1
ATOM 3510 N N . ILE A 1 438 ? 8.949 -25.755 8.896 1.00 89.69 438 ILE A N 1
ATOM 3511 C CA . ILE A 1 438 ? 8.210 -24.490 9.017 1.00 89.69 438 ILE A CA 1
ATOM 3512 C C . ILE A 1 438 ? 9.162 -23.283 9.010 1.00 89.69 438 ILE A C 1
ATOM 3514 O O . ILE A 1 438 ? 8.816 -22.239 8.455 1.00 89.69 438 ILE A O 1
ATOM 3518 N N . CYS A 1 439 ? 10.366 -23.396 9.584 1.00 90.12 439 CYS A N 1
ATOM 3519 C CA . CYS A 1 439 ? 11.365 -22.328 9.501 1.00 90.12 439 CYS A CA 1
ATOM 3520 C C . CYS A 1 439 ? 11.864 -22.118 8.064 1.00 90.12 439 CYS A C 1
ATOM 3522 O O . CYS A 1 439 ? 11.971 -20.973 7.631 1.00 90.12 439 CYS A O 1
ATOM 3524 N N . MET A 1 440 ? 12.130 -23.190 7.311 1.00 90.50 440 MET A N 1
ATOM 3525 C CA . MET A 1 440 ? 12.542 -23.095 5.903 1.00 90.50 440 MET A CA 1
ATOM 3526 C C . MET A 1 440 ? 11.413 -22.539 5.019 1.00 90.50 440 MET A C 1
ATOM 3528 O O . MET A 1 440 ? 11.647 -21.610 4.244 1.00 90.50 440 MET A O 1
ATOM 3532 N N . GLU A 1 441 ? 10.182 -23.037 5.196 1.00 86.44 441 GLU A N 1
ATOM 3533 C CA . GLU A 1 441 ? 8.960 -22.532 4.553 1.00 86.44 441 GLU A CA 1
ATOM 3534 C C . GLU A 1 441 ? 8.785 -21.018 4.759 1.00 86.44 441 GLU A C 1
ATOM 3536 O O . GLU A 1 441 ? 8.564 -20.279 3.802 1.00 86.44 441 GLU A O 1
ATOM 3541 N N . GLU A 1 442 ? 8.821 -20.546 6.009 1.00 83.88 442 GLU A N 1
ATOM 3542 C CA . GLU A 1 442 ? 8.525 -19.145 6.335 1.00 83.88 442 GLU A CA 1
ATOM 3543 C C . GLU A 1 442 ? 9.687 -18.196 6.024 1.00 83.88 442 GLU A C 1
ATOM 3545 O O . GLU A 1 442 ? 9.445 -17.026 5.727 1.00 83.88 442 GLU A O 1
ATOM 3550 N N . TRP A 1 443 ? 10.928 -18.691 6.009 1.00 86.62 443 TRP A N 1
ATOM 3551 C CA . TRP A 1 443 ? 12.096 -17.929 5.564 1.00 86.62 443 TRP A CA 1
ATOM 3552 C C . TRP A 1 443 ? 12.089 -17.679 4.054 1.00 86.62 443 TRP A C 1
ATOM 3554 O O . TRP A 1 443 ? 12.326 -16.554 3.622 1.00 86.62 443 TRP A O 1
ATOM 3564 N N . ALA A 1 444 ? 11.718 -18.681 3.248 1.00 81.81 444 ALA A N 1
ATOM 3565 C CA . ALA A 1 444 ? 11.499 -18.506 1.808 1.00 81.81 444 ALA A CA 1
ATOM 3566 C C . ALA A 1 444 ? 10.340 -17.532 1.490 1.00 81.81 444 ALA A C 1
ATOM 3568 O O . ALA A 1 444 ? 10.248 -17.009 0.382 1.00 81.81 444 ALA A O 1
ATOM 3569 N N . LYS A 1 445 ? 9.473 -17.251 2.474 1.00 73.62 445 LYS A N 1
ATOM 3570 C CA . LYS A 1 445 ? 8.411 -16.232 2.430 1.00 73.62 445 LYS A CA 1
ATOM 3571 C C . LYS A 1 445 ? 8.867 -14.891 3.038 1.00 73.62 445 LYS A C 1
ATOM 3573 O O . LYS A 1 445 ? 8.035 -14.096 3.480 1.00 73.62 445 LYS A O 1
ATOM 3578 N N . LEU A 1 446 ? 10.162 -14.591 3.074 1.00 67.12 446 LEU A N 1
ATOM 3579 C CA . LEU A 1 446 ? 10.681 -13.245 3.341 1.00 67.12 446 LEU A CA 1
ATOM 3580 C C . LEU A 1 446 ? 11.299 -12.652 2.059 1.00 67.12 446 LEU A C 1
ATOM 3582 O O . LEU A 1 446 ? 11.729 -13.404 1.194 1.00 67.12 446 LEU A O 1
ATOM 3586 N N . PRO A 1 447 ? 11.348 -11.318 1.912 1.00 55.41 447 PRO A N 1
ATOM 3587 C CA . PRO A 1 447 ? 10.318 -10.389 2.359 1.00 55.41 447 PRO A CA 1
ATOM 3588 C C . PRO A 1 447 ? 9.050 -10.600 1.503 1.00 55.41 447 PRO A C 1
ATOM 3590 O O . PRO A 1 447 ? 8.916 -10.007 0.434 1.00 55.41 447 PRO A O 1
ATOM 3593 N N . ALA A 1 448 ? 8.105 -11.452 1.932 1.00 42.97 448 ALA A N 1
ATOM 3594 C CA . ALA A 1 448 ? 6.856 -11.662 1.188 1.00 42.97 448 ALA A CA 1
ATOM 3595 C C . ALA A 1 448 ? 5.900 -10.469 1.309 1.00 42.97 448 ALA A C 1
ATOM 3597 O O . ALA A 1 448 ? 4.888 -10.531 2.004 1.00 42.97 448 ALA A O 1
ATOM 3598 N N . THR A 1 449 ? 6.213 -9.438 0.530 1.00 42.06 449 THR A N 1
ATOM 3599 C CA . THR A 1 449 ? 5.275 -8.514 -0.104 1.00 42.06 449 THR A CA 1
ATOM 3600 C C . THR A 1 449 ? 4.175 -7.997 0.824 1.00 42.06 449 THR A C 1
ATOM 3602 O O . THR A 1 449 ? 3.054 -8.522 0.829 1.00 42.06 449 THR A O 1
ATOM 3605 N N . GLU A 1 450 ? 4.504 -7.012 1.651 1.00 46.0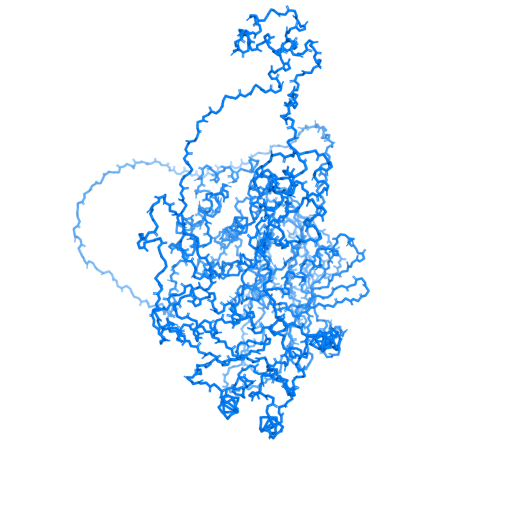6 450 GLU A N 1
ATOM 3606 C CA . GLU A 1 450 ? 3.578 -6.495 2.654 1.00 46.06 450 GLU A CA 1
ATOM 3607 C C . GLU A 1 450 ? 2.484 -5.632 2.007 1.00 46.06 450 GLU A C 1
ATOM 3609 O O . GLU A 1 450 ? 2.707 -4.944 1.013 1.00 46.06 450 GLU A O 1
ATOM 3614 N N . TYR A 1 451 ? 1.269 -5.710 2.551 1.00 67.06 451 TYR A N 1
ATOM 3615 C CA . TYR A 1 451 ? 0.072 -5.098 1.974 1.00 67.06 451 TYR A CA 1
ATOM 3616 C C . TYR A 1 451 ? -0.321 -3.833 2.732 1.00 67.06 451 TYR A C 1
ATOM 3618 O O . TYR A 1 451 ? -0.078 -3.740 3.936 1.00 67.06 451 TYR A O 1
ATOM 3626 N N . LEU A 1 452 ? -0.995 -2.891 2.063 1.00 73.81 452 LEU A N 1
ATOM 3627 C CA . LEU A 1 452 ? -1.362 -1.583 2.635 1.00 73.81 452 LEU A CA 1
ATOM 3628 C C . LEU A 1 452 ? -1.950 -1.723 4.051 1.00 73.81 452 LEU A C 1
ATOM 3630 O O . LEU A 1 452 ? -1.432 -1.184 5.033 1.00 73.81 452 LEU A O 1
ATOM 3634 N N . HIS A 1 453 ? -2.977 -2.561 4.187 1.00 77.94 453 HIS A N 1
ATOM 3635 C CA . HIS A 1 453 ? -3.692 -2.753 5.446 1.00 77.94 453 HIS A CA 1
ATOM 3636 C C . HIS A 1 453 ? -2.925 -3.520 6.552 1.00 77.94 453 HIS A C 1
ATOM 3638 O O . HIS A 1 453 ? -3.429 -3.521 7.676 1.00 77.94 453 HIS A O 1
ATOM 3644 N N . SER A 1 454 ? -1.752 -4.147 6.327 1.00 69.69 454 SER A N 1
ATOM 3645 C CA . SER A 1 454 ? -0.942 -4.748 7.421 1.00 69.69 454 SER A CA 1
ATOM 3646 C C . SER A 1 454 ? -0.075 -3.706 8.088 1.00 69.69 454 SER A C 1
ATOM 3648 O O . SER A 1 454 ? -0.203 -3.471 9.292 1.00 69.69 454 SER A O 1
ATOM 3650 N N . ILE A 1 455 ? 0.771 -3.072 7.273 1.00 69.44 455 ILE A N 1
ATOM 3651 C CA . ILE A 1 455 ? 1.707 -2.013 7.670 1.00 69.44 455 ILE A CA 1
ATOM 3652 C C . ILE A 1 455 ? 0.972 -0.786 8.213 1.00 69.44 455 ILE A C 1
ATOM 3654 O O . ILE A 1 455 ? 1.551 0.019 8.937 1.00 69.44 455 ILE A O 1
ATOM 3658 N N . GLY A 1 456 ? -0.336 -0.708 7.948 1.00 75.50 456 GLY A N 1
ATOM 3659 C CA . GLY A 1 456 ? -1.245 0.232 8.577 1.00 75.50 456 GLY A CA 1
ATOM 3660 C C . GLY A 1 456 ? -1.544 1.436 7.710 1.00 75.50 456 GLY A C 1
ATOM 3661 O O . GLY A 1 456 ? -1.816 2.496 8.260 1.00 75.50 456 GLY A O 1
ATOM 3662 N N . ILE A 1 457 ? -1.475 1.282 6.391 1.00 81.81 457 ILE A N 1
ATOM 3663 C CA . ILE A 1 457 ? -1.687 2.314 5.379 1.00 81.81 457 ILE A CA 1
ATOM 3664 C C . ILE A 1 457 ? -3.035 2.071 4.683 1.00 81.81 457 ILE A C 1
ATOM 3666 O O . ILE A 1 457 ? -3.447 0.933 4.473 1.00 81.81 457 ILE A O 1
ATOM 3670 N N . THR A 1 458 ? -3.738 3.150 4.361 1.00 85.19 458 THR A N 1
ATOM 3671 C CA . THR A 1 458 ? -4.973 3.173 3.557 1.00 85.19 458 THR A CA 1
ATOM 3672 C C . THR A 1 458 ? -4.737 4.005 2.299 1.00 85.19 458 THR A C 1
ATOM 3674 O O . THR A 1 458 ? -3.910 4.921 2.341 1.00 85.19 458 THR A O 1
ATOM 3677 N N . HIS A 1 459 ? -5.422 3.682 1.199 1.00 87.12 459 HIS A N 1
ATOM 3678 C CA . HIS A 1 459 ? -5.220 4.338 -0.096 1.00 87.12 459 HIS A CA 1
ATOM 3679 C C . HIS A 1 459 ? -6.064 5.608 -0.237 1.00 87.12 459 HIS A C 1
ATOM 3681 O O . HIS A 1 459 ? -5.539 6.671 -0.555 1.00 87.12 459 HIS A O 1
ATOM 3687 N N . ARG A 1 460 ? -7.364 5.507 0.077 1.00 83.69 460 ARG A N 1
ATOM 3688 C CA . ARG A 1 460 ? -8.372 6.589 0.056 1.00 83.69 460 ARG A CA 1
ATOM 3689 C C . ARG A 1 460 ? -8.757 7.177 -1.310 1.00 83.69 460 ARG A C 1
ATOM 3691 O O . ARG A 1 460 ? -9.737 7.906 -1.359 1.00 83.69 460 ARG A O 1
ATOM 3698 N N . ASP A 1 461 ? -8.071 6.836 -2.399 1.00 85.38 461 ASP A N 1
ATOM 3699 C CA . ASP A 1 461 ? -8.506 7.155 -3.775 1.00 85.38 461 ASP A CA 1
ATOM 3700 C C . ASP A 1 461 ? -8.323 5.921 -4.682 1.00 85.38 461 ASP A C 1
ATOM 3702 O O . ASP A 1 461 ? -7.458 5.882 -5.554 1.00 85.38 461 ASP A O 1
ATOM 3706 N N . ILE A 1 462 ? -9.053 4.837 -4.373 1.00 88.88 462 ILE A N 1
ATOM 3707 C CA . ILE A 1 462 ? -9.089 3.603 -5.183 1.00 88.88 462 ILE A CA 1
ATOM 3708 C C . ILE A 1 462 ? -10.180 3.753 -6.245 1.00 88.88 462 ILE A C 1
ATOM 3710 O O . ILE A 1 462 ? -11.358 3.837 -5.909 1.00 88.88 462 ILE A O 1
ATOM 3714 N N . LYS A 1 463 ? -9.773 3.753 -7.512 1.00 84.81 463 LYS A N 1
ATOM 3715 C CA . LYS A 1 463 ? -10.618 3.941 -8.701 1.00 84.81 463 LYS A CA 1
ATOM 3716 C C . LYS A 1 463 ? -9.880 3.404 -9.943 1.00 84.81 463 LYS A C 1
ATOM 3718 O O . LYS A 1 463 ? -8.658 3.254 -9.854 1.00 84.81 463 LYS A O 1
ATOM 3723 N N . PRO A 1 464 ? -10.548 3.072 -11.064 1.00 82.38 464 PRO A N 1
ATOM 3724 C CA . PRO A 1 464 ? -9.924 2.391 -12.206 1.00 82.38 464 PRO A CA 1
ATOM 3725 C C . PRO A 1 464 ? -8.781 3.164 -12.890 1.00 82.38 464 PRO A C 1
ATOM 3727 O O . PRO A 1 464 ? -7.959 2.549 -13.562 1.00 82.38 464 PRO A O 1
ATOM 3730 N N . GLU A 1 465 ? -8.719 4.484 -12.718 1.00 81.88 465 GLU A N 1
ATOM 3731 C CA . GLU A 1 465 ? -7.679 5.395 -13.217 1.00 81.88 465 GLU A CA 1
ATOM 3732 C C . GLU A 1 465 ? -6.392 5.296 -12.376 1.00 81.88 465 GLU A C 1
ATOM 3734 O O . GLU A 1 465 ? -5.283 5.345 -12.898 1.00 81.88 465 GLU A O 1
ATOM 3739 N N . ASN A 1 466 ? -6.526 5.066 -11.063 1.00 87.44 466 ASN A N 1
ATOM 3740 C CA . ASN A 1 466 ? -5.402 4.856 -10.136 1.00 87.44 466 ASN A CA 1
ATOM 3741 C C . ASN A 1 466 ? -4.988 3.368 -10.061 1.00 87.44 466 ASN A C 1
ATOM 3743 O O . ASN A 1 466 ? -4.364 2.906 -9.099 1.00 87.44 466 ASN A O 1
ATOM 3747 N N . ILE A 1 467 ? -5.361 2.592 -11.079 1.00 90.75 467 ILE A N 1
ATOM 3748 C CA . ILE A 1 467 ? -5.088 1.167 -11.205 1.00 90.75 467 ILE A CA 1
ATOM 3749 C C . ILE A 1 467 ? -4.534 0.926 -12.611 1.00 90.75 467 ILE A C 1
ATOM 3751 O O . ILE A 1 467 ? -5.256 1.032 -13.596 1.00 90.75 467 ILE A O 1
ATOM 3755 N N . LEU A 1 468 ? -3.252 0.587 -12.707 1.00 87.88 468 LEU A N 1
ATOM 3756 C CA . LEU A 1 468 ? -2.553 0.333 -13.968 1.00 87.88 468 LEU A CA 1
ATOM 3757 C C . LEU A 1 468 ? -2.437 -1.171 -14.260 1.00 87.88 468 LEU A C 1
ATOM 3759 O O . LEU A 1 468 ? -2.753 -2.013 -13.413 1.00 87.88 468 LEU A O 1
ATOM 3763 N N . LEU A 1 469 ? -1.961 -1.508 -15.458 1.00 84.38 469 LEU A N 1
ATOM 3764 C CA . LEU A 1 469 ? -1.738 -2.870 -15.938 1.00 84.38 469 LEU A CA 1
ATOM 3765 C C . LEU A 1 469 ? -0.302 -3.038 -16.458 1.00 84.38 469 LEU A C 1
ATOM 3767 O O . LEU A 1 469 ? 0.214 -2.174 -17.167 1.00 84.38 469 LEU A O 1
ATOM 3771 N N . ASP A 1 470 ? 0.351 -4.150 -16.116 1.00 79.38 470 ASP A N 1
ATOM 3772 C CA . ASP A 1 470 ? 1.657 -4.515 -16.685 1.00 79.38 470 ASP A CA 1
ATOM 3773 C C . ASP A 1 470 ? 1.542 -5.134 -18.096 1.00 79.38 470 ASP A C 1
ATOM 3775 O O . ASP A 1 470 ? 0.456 -5.248 -18.668 1.00 79.38 470 ASP A O 1
ATOM 3779 N N . ASP A 1 471 ? 2.675 -5.558 -18.661 1.00 74.62 471 ASP A N 1
ATOM 3780 C CA . ASP A 1 471 ? 2.780 -6.155 -20.001 1.00 74.62 471 ASP A CA 1
ATOM 3781 C C . ASP A 1 471 ? 2.036 -7.500 -20.169 1.00 74.62 471 ASP A C 1
ATOM 3783 O O . ASP A 1 471 ? 1.969 -8.040 -21.275 1.00 74.62 471 ASP A O 1
ATOM 3787 N N . LYS A 1 472 ? 1.490 -8.056 -19.079 1.00 74.12 472 LYS A N 1
ATOM 3788 C CA . LYS A 1 472 ? 0.795 -9.351 -19.003 1.00 74.12 472 LYS A CA 1
ATOM 3789 C C . LYS A 1 472 ? -0.638 -9.207 -18.466 1.00 74.12 472 LYS A C 1
ATOM 3791 O O . LYS A 1 472 ? -1.253 -10.206 -18.088 1.00 74.12 472 LYS A O 1
ATOM 3796 N N . ASP A 1 473 ? -1.172 -7.984 -18.417 1.00 81.56 473 ASP A N 1
ATOM 3797 C CA . ASP A 1 473 ? -2.445 -7.645 -17.772 1.00 81.56 473 ASP A CA 1
ATOM 3798 C C . ASP A 1 473 ? -2.509 -8.086 -16.292 1.00 81.56 473 ASP A C 1
ATOM 3800 O O . ASP A 1 473 ? -3.509 -8.652 -15.842 1.00 81.56 473 ASP A O 1
ATOM 3804 N N . ASN A 1 474 ? -1.459 -7.837 -15.502 1.00 86.19 474 ASN A N 1
ATOM 3805 C CA . ASN A 1 474 ? -1.570 -7.842 -14.041 1.00 86.19 474 ASN A CA 1
ATOM 3806 C C . ASN A 1 474 ? -1.813 -6.432 -13.510 1.00 86.19 474 ASN A C 1
ATOM 3808 O O . ASN A 1 474 ? -1.114 -5.484 -13.858 1.00 86.19 474 ASN A O 1
ATOM 3812 N N . LEU A 1 475 ? -2.773 -6.330 -12.597 1.00 92.56 475 LEU A N 1
ATOM 3813 C CA . LEU A 1 475 ? -3.162 -5.111 -11.907 1.00 92.56 475 LEU A CA 1
ATOM 3814 C C . LEU A 1 475 ? -2.048 -4.553 -11.015 1.00 92.56 475 LEU A C 1
ATOM 3816 O O . LEU A 1 475 ? -1.458 -5.301 -10.232 1.00 92.56 475 LEU A O 1
ATOM 3820 N N . LYS A 1 476 ? -1.848 -3.232 -11.070 1.00 89.69 476 LYS A N 1
ATOM 3821 C CA . LYS A 1 476 ? -0.856 -2.432 -10.338 1.00 89.69 476 LYS A CA 1
ATOM 3822 C C . LYS A 1 476 ? -1.519 -1.194 -9.712 1.00 89.69 476 LYS A C 1
ATOM 3824 O O . LYS A 1 476 ? -1.871 -0.260 -10.422 1.00 89.69 476 LYS A O 1
ATOM 3829 N N . ILE A 1 477 ? -1.692 -1.148 -8.389 1.00 92.06 477 ILE A N 1
ATOM 3830 C CA . ILE A 1 477 ? -2.222 0.050 -7.699 1.00 92.06 477 ILE A CA 1
ATOM 3831 C C . ILE A 1 477 ? -1.176 1.181 -7.734 1.00 92.06 477 ILE A C 1
ATOM 3833 O O . ILE A 1 477 ? -0.001 0.919 -7.454 1.00 92.06 477 ILE A O 1
ATOM 3837 N N . THR A 1 478 ? -1.601 2.411 -8.047 1.00 88.56 478 THR A N 1
ATOM 3838 C CA . THR A 1 478 ? -0.748 3.612 -8.147 1.00 88.56 478 THR A CA 1
ATOM 3839 C C . THR A 1 478 ? -1.363 4.845 -7.459 1.00 88.56 478 THR A C 1
ATOM 3841 O O . THR A 1 478 ? -2.494 4.802 -6.990 1.00 88.56 478 THR A O 1
ATOM 3844 N N . ASP A 1 479 ? -0.608 5.949 -7.449 1.00 82.56 479 ASP A N 1
ATOM 3845 C CA . ASP A 1 479 ? -0.936 7.274 -6.893 1.00 82.56 479 ASP A CA 1
ATOM 3846 C C . ASP A 1 479 ? -1.223 7.312 -5.379 1.00 82.56 479 ASP A C 1
ATOM 3848 O O . ASP A 1 479 ? -2.338 7.519 -4.897 1.00 82.56 479 ASP A O 1
ATOM 3852 N N . PHE A 1 480 ? -0.149 7.185 -4.596 1.00 82.69 480 PHE A N 1
ATOM 3853 C CA . PHE A 1 480 ? -0.194 7.227 -3.132 1.00 82.69 480 PHE A CA 1
ATOM 3854 C C . PHE A 1 480 ? -0.271 8.655 -2.549 1.00 82.69 480 PHE A C 1
ATOM 3856 O O . PHE A 1 480 ? -0.146 8.819 -1.333 1.00 82.69 480 PHE A O 1
ATOM 3863 N N . GLY A 1 481 ? -0.523 9.689 -3.365 1.00 71.62 481 GLY A N 1
ATOM 3864 C CA . GLY A 1 481 ? -0.605 11.093 -2.928 1.00 71.62 481 GLY A CA 1
ATOM 3865 C C . GLY A 1 481 ? -1.687 11.371 -1.873 1.00 71.62 481 GLY A C 1
ATOM 3866 O O . GLY A 1 481 ? -1.534 12.255 -1.026 1.00 71.62 481 GLY A O 1
ATOM 3867 N N . LEU A 1 482 ? -2.762 10.571 -1.858 1.00 72.81 482 LEU A N 1
ATOM 3868 C CA . LEU A 1 482 ? -3.804 10.604 -0.823 1.00 72.81 482 LEU A CA 1
ATOM 3869 C C . LEU A 1 482 ? -3.662 9.508 0.248 1.00 72.81 482 LEU A C 1
ATOM 3871 O O . LEU A 1 482 ? -4.426 9.516 1.223 1.00 72.81 482 LEU A O 1
ATOM 3875 N N . ALA A 1 483 ? -2.675 8.618 0.153 1.00 81.38 483 ALA A N 1
ATOM 3876 C CA . ALA A 1 483 ? -2.502 7.527 1.105 1.00 81.38 483 ALA A CA 1
ATOM 3877 C C . ALA A 1 483 ? -2.102 8.025 2.507 1.00 81.38 483 ALA A C 1
ATOM 3879 O O . ALA A 1 483 ? -1.514 9.095 2.689 1.00 81.38 483 ALA A O 1
ATOM 3880 N N . THR A 1 484 ? -2.432 7.266 3.559 1.00 79.00 484 THR A N 1
ATOM 3881 C CA . THR A 1 484 ? -2.006 7.638 4.920 1.00 79.00 484 THR A CA 1
ATOM 3882 C C . THR A 1 484 ? -1.918 6.466 5.892 1.00 79.00 484 THR A C 1
ATOM 3884 O O . THR A 1 484 ? -2.684 5.508 5.808 1.00 79.00 484 THR A O 1
ATOM 3887 N N . MET A 1 485 ? -1.019 6.566 6.877 1.00 78.75 485 MET A N 1
ATOM 3888 C CA . MET A 1 485 ? -0.960 5.622 7.997 1.00 78.75 485 MET A CA 1
ATOM 3889 C C . MET A 1 485 ? -2.167 5.802 8.931 1.00 78.75 485 MET A C 1
ATOM 3891 O O . MET A 1 485 ? -2.308 6.847 9.570 1.00 78.75 485 MET A O 1
ATOM 3895 N N . PHE A 1 486 ? -3.002 4.778 9.077 1.00 79.31 486 PHE A N 1
ATOM 3896 C CA . PHE A 1 486 ? -4.037 4.666 10.109 1.00 79.31 486 PHE A CA 1
ATOM 3897 C C . PHE A 1 486 ? -3.599 3.797 11.304 1.00 79.31 486 PHE A C 1
ATOM 3899 O O . PHE A 1 486 ? -4.092 4.015 12.409 1.00 79.31 486 PHE A O 1
ATOM 3906 N N . ARG A 1 487 ? -2.649 2.861 11.140 1.00 76.75 487 ARG A N 1
ATOM 3907 C CA . ARG A 1 487 ? -2.128 2.003 12.226 1.00 76.75 487 ARG A CA 1
ATOM 3908 C C . ARG A 1 487 ? -0.611 2.144 12.372 1.00 76.75 487 ARG A C 1
ATOM 3910 O O . ARG A 1 487 ? 0.119 2.018 11.404 1.00 76.75 487 ARG A O 1
ATOM 3917 N N . HIS A 1 488 ? -0.118 2.345 13.596 1.00 65.44 488 HIS A N 1
ATOM 3918 C CA . HIS A 1 488 ? 1.319 2.374 13.904 1.00 65.44 488 HIS A CA 1
ATOM 3919 C C . HIS A 1 488 ? 1.586 1.839 15.322 1.00 65.44 488 HIS A C 1
ATOM 3921 O O . HIS A 1 488 ? 0.902 2.201 16.281 1.00 65.44 488 HIS A O 1
ATOM 3927 N N . ARG A 1 489 ? 2.584 0.951 15.475 1.00 62.56 489 ARG A N 1
ATOM 3928 C CA . ARG A 1 489 ? 2.978 0.311 16.759 1.00 62.56 489 ARG A CA 1
ATOM 3929 C C . ARG A 1 489 ? 1.803 -0.322 17.531 1.00 62.56 489 ARG A C 1
ATOM 3931 O O . ARG A 1 489 ? 1.735 -0.221 18.756 1.00 62.56 489 ARG A O 1
ATOM 3938 N N . GLY A 1 490 ? 0.874 -0.960 16.815 1.00 55.59 490 GLY A N 1
ATOM 3939 C CA . GLY A 1 490 ? -0.306 -1.608 17.407 1.00 55.59 490 GLY A CA 1
ATOM 3940 C C . GLY A 1 490 ? -1.353 -0.637 17.968 1.00 55.59 490 GLY A C 1
ATOM 3941 O O . GLY A 1 490 ? -2.176 -1.036 18.785 1.00 55.59 490 GLY A O 1
ATOM 3942 N N . ARG A 1 491 ? -1.311 0.638 17.564 1.00 58.62 491 ARG A N 1
ATOM 3943 C CA . ARG A 1 491 ? -2.375 1.620 17.794 1.00 58.62 491 ARG A CA 1
ATOM 3944 C C . ARG A 1 491 ? -2.989 2.009 16.465 1.00 58.62 491 ARG A C 1
ATOM 3946 O O . ARG A 1 491 ? -2.255 2.248 15.510 1.00 58.62 491 ARG A O 1
ATOM 3953 N N . GLU A 1 492 ? -4.304 2.121 16.443 1.00 81.12 492 GLU A N 1
ATOM 3954 C CA . GLU A 1 492 ? -5.061 2.657 15.317 1.00 81.12 492 GLU A CA 1
ATOM 3955 C C . GLU A 1 492 ? -5.510 4.081 15.648 1.00 81.12 492 GLU A C 1
ATOM 3957 O O . GLU A 1 492 ? -5.804 4.394 16.806 1.00 81.12 492 GLU A O 1
ATOM 3962 N N . ARG A 1 493 ? -5.530 4.946 14.634 1.00 82.25 493 ARG A N 1
ATOM 3963 C CA . ARG A 1 493 ? -6.246 6.219 14.646 1.00 82.25 493 ARG A CA 1
ATOM 3964 C C . ARG A 1 493 ? -7.408 6.126 13.668 1.00 82.25 493 ARG A C 1
ATOM 3966 O O . ARG A 1 493 ? -7.273 5.525 12.602 1.00 82.25 493 ARG A O 1
ATOM 3973 N N . LYS A 1 494 ? -8.514 6.775 14.011 1.00 84.50 494 LYS A N 1
ATOM 3974 C CA . LYS A 1 494 ? -9.516 7.143 13.018 1.00 84.50 494 LYS A CA 1
ATOM 3975 C C . LYS A 1 494 ? -8.994 8.276 12.135 1.00 84.50 494 LYS A C 1
ATOM 3977 O O . LYS A 1 494 ? -7.976 8.907 12.440 1.00 84.50 494 LYS A O 1
ATOM 3982 N N . LEU A 1 495 ? -9.697 8.515 11.039 1.00 82.69 495 LEU A N 1
ATOM 3983 C CA . LEU A 1 495 ? -9.456 9.615 10.114 1.00 82.69 495 LEU A CA 1
ATOM 3984 C C . LEU A 1 495 ? -10.657 10.570 10.138 1.00 82.69 495 LEU A C 1
ATOM 3986 O O . LEU A 1 495 ? -11.767 10.144 10.433 1.00 82.69 495 LEU A O 1
ATOM 3990 N N . ALA A 1 496 ? -10.413 11.851 9.857 1.00 74.62 496 ALA A N 1
ATOM 3991 C CA . ALA A 1 496 ? -11.415 12.923 9.941 1.00 74.62 496 ALA A CA 1
ATOM 3992 C C . ALA A 1 496 ? -11.424 13.861 8.714 1.00 74.62 496 ALA A C 1
ATOM 3994 O O . ALA A 1 496 ? -12.206 14.802 8.664 1.00 74.62 496 ALA A O 1
ATOM 3995 N N . ARG A 1 497 ? -10.542 13.634 7.726 1.00 73.69 497 ARG A N 1
ATOM 3996 C CA . ARG A 1 497 ? -10.487 14.425 6.484 1.00 73.69 497 ARG A CA 1
ATOM 3997 C C . ARG A 1 497 ? -11.134 13.637 5.350 1.00 73.69 497 ARG A C 1
ATOM 3999 O O . ARG A 1 497 ? -10.577 12.605 4.963 1.00 73.69 497 ARG A O 1
ATOM 4006 N N . LEU A 1 498 ? -12.242 14.147 4.818 1.00 71.06 498 LEU A N 1
ATOM 4007 C CA . LEU A 1 498 ? -12.796 13.717 3.535 1.00 71.06 498 LEU A CA 1
ATOM 4008 C C . LEU A 1 498 ? -11.800 14.058 2.413 1.00 71.06 498 LEU A C 1
ATOM 4010 O O . LEU A 1 498 ? -11.217 15.140 2.388 1.00 71.06 498 LEU A O 1
ATOM 4014 N N . CYS A 1 499 ? -11.543 13.091 1.539 1.00 68.94 499 CYS A N 1
ATOM 4015 C CA . CYS A 1 499 ? -10.792 13.220 0.288 1.00 68.94 499 CYS A CA 1
ATOM 4016 C C . CYS A 1 499 ? -10.896 11.892 -0.468 1.00 68.94 499 CYS A C 1
ATOM 4018 O O . CYS A 1 499 ? -10.986 10.846 0.181 1.00 68.94 499 CYS A O 1
ATOM 4020 N N . GLY A 1 500 ? -10.820 11.940 -1.794 1.00 67.94 500 GLY A N 1
ATOM 4021 C CA . GLY A 1 500 ? -11.117 10.809 -2.665 1.00 67.94 500 GLY A CA 1
ATOM 4022 C C . GLY A 1 500 ? -12.261 11.164 -3.612 1.00 67.94 500 GLY A C 1
ATOM 4023 O O . GLY A 1 500 ? -13.107 12.002 -3.301 1.00 67.94 500 GLY A O 1
ATOM 4024 N N . THR A 1 501 ? -12.264 10.536 -4.780 1.00 70.75 501 THR A N 1
ATOM 4025 C CA . THR A 1 501 ? -13.172 10.863 -5.888 1.00 70.75 501 THR A CA 1
ATOM 4026 C C . THR A 1 501 ? -14.612 10.436 -5.551 1.00 70.75 501 THR A C 1
ATOM 4028 O O . THR A 1 501 ? -14.836 9.268 -5.237 1.00 70.75 501 THR A O 1
ATOM 4031 N N . LEU A 1 502 ? -15.583 11.364 -5.594 1.00 76.06 502 LEU A N 1
ATOM 4032 C CA . LEU A 1 502 ? -16.893 11.241 -4.915 1.00 76.06 502 LEU A CA 1
ATOM 4033 C C . LEU A 1 502 ? -17.670 9.913 -5.106 1.00 76.06 502 LEU A C 1
ATOM 4035 O O . LEU A 1 502 ? -18.102 9.373 -4.085 1.00 76.06 502 LEU A O 1
ATOM 4039 N N . PRO A 1 503 ? -17.779 9.303 -6.307 1.00 79.75 503 PRO A N 1
ATOM 4040 C CA . PRO A 1 503 ? -18.495 8.028 -6.478 1.00 79.75 503 PRO A CA 1
ATOM 4041 C C . PRO A 1 503 ? -17.894 6.871 -5.665 1.00 79.75 503 PRO A C 1
ATOM 4043 O O . PRO A 1 503 ? -18.592 5.943 -5.250 1.00 79.75 503 PRO A O 1
ATOM 4046 N N . TYR A 1 504 ? -16.581 6.944 -5.422 1.00 86.38 504 TYR A N 1
ATOM 4047 C CA . TYR A 1 504 ? -15.766 5.955 -4.716 1.00 86.38 504 TYR A CA 1
ATOM 4048 C C . TYR A 1 504 ? -15.635 6.252 -3.212 1.00 86.38 504 TYR A C 1
ATOM 4050 O O . TYR A 1 504 ? -15.155 5.403 -2.457 1.00 86.38 504 TYR A O 1
ATOM 4058 N N . VAL A 1 505 ? -16.064 7.434 -2.755 1.00 84.19 505 VAL A N 1
ATOM 4059 C CA . VAL A 1 505 ? -16.095 7.811 -1.334 1.00 84.19 505 VAL A CA 1
ATOM 4060 C C . VAL A 1 505 ? -17.170 6.995 -0.615 1.00 84.19 505 VAL A C 1
ATOM 4062 O O . VAL A 1 505 ? -18.267 6.801 -1.129 1.00 84.19 505 VAL A O 1
ATOM 4065 N N . ALA A 1 506 ? -16.859 6.499 0.584 1.00 89.31 506 ALA A N 1
ATOM 4066 C CA . ALA A 1 506 ? -17.803 5.738 1.403 1.00 89.31 506 ALA A CA 1
ATOM 4067 C C . ALA A 1 506 ? -18.703 6.671 2.244 1.00 89.31 506 ALA A C 1
ATOM 4069 O O . ALA A 1 506 ? -18.220 7.705 2.716 1.00 89.31 506 ALA A O 1
ATOM 4070 N N . PRO A 1 507 ? -19.982 6.331 2.496 1.00 92.00 507 PRO A N 1
ATOM 4071 C CA . PRO A 1 507 ? -20.953 7.229 3.141 1.00 92.00 507 PRO A CA 1
ATOM 4072 C C . PRO A 1 507 ? -20.541 7.705 4.540 1.00 92.00 507 PRO A C 1
ATOM 4074 O O . PRO A 1 507 ? -20.909 8.804 4.963 1.00 92.00 507 PRO A O 1
ATOM 4077 N N . GLU A 1 508 ? -19.736 6.931 5.271 1.00 89.38 508 GLU A N 1
ATOM 4078 C CA . GLU A 1 508 ? -19.215 7.340 6.575 1.00 89.38 508 GLU A CA 1
ATOM 4079 C C . GLU A 1 508 ? -18.171 8.471 6.517 1.00 89.38 508 GLU A C 1
ATOM 4081 O O . GLU A 1 508 ? -17.936 9.105 7.542 1.00 89.38 508 GLU A O 1
ATOM 4086 N N . LEU A 1 509 ? -17.572 8.762 5.352 1.00 85.25 509 LEU A N 1
ATOM 4087 C CA . LEU A 1 509 ? -16.679 9.918 5.162 1.00 85.25 509 LEU A CA 1
ATOM 4088 C C . LEU A 1 509 ? -17.469 11.227 5.044 1.00 85.25 509 LEU A C 1
ATOM 4090 O O . LEU A 1 509 ? -16.951 12.280 5.406 1.00 85.25 509 LEU A O 1
ATOM 4094 N N . MET A 1 510 ? -18.704 11.154 4.537 1.00 79.69 510 MET A N 1
ATOM 4095 C CA . MET A 1 510 ? -19.600 12.302 4.355 1.00 79.69 510 MET A CA 1
ATOM 4096 C C . MET A 1 510 ? -20.432 12.578 5.616 1.00 79.69 510 MET A C 1
ATOM 4098 O O . MET A 1 510 ? -20.723 13.727 5.926 1.00 79.69 510 MET A O 1
ATOM 4102 N N . SER A 1 511 ? -20.802 11.529 6.359 1.00 79.00 511 SER A N 1
ATOM 4103 C CA . SER A 1 511 ? -21.738 11.618 7.494 1.00 79.00 511 SER A CA 1
ATOM 4104 C C . SER A 1 511 ? -21.099 11.586 8.890 1.00 79.00 511 SER A C 1
ATOM 4106 O O . SER A 1 511 ? -21.788 11.869 9.873 1.00 79.00 511 SER A O 1
ATOM 4108 N N . ARG A 1 512 ? -19.807 11.242 9.035 1.00 79.38 512 ARG A N 1
ATOM 4109 C CA . ARG A 1 512 ? -19.142 11.118 10.351 1.00 79.38 512 ARG A CA 1
ATOM 4110 C C . ARG A 1 512 ? -17.884 11.979 10.452 1.00 79.38 512 ARG A C 1
ATOM 4112 O O . ARG A 1 512 ? -17.003 11.922 9.604 1.00 79.38 512 ARG A O 1
ATOM 4119 N N . SER A 1 513 ? -17.738 12.681 11.577 1.00 73.00 513 SER A N 1
ATOM 4120 C CA . SER A 1 513 ? -16.537 13.468 11.905 1.00 73.00 513 SER A CA 1
ATOM 4121 C C . SER A 1 513 ? -15.289 12.623 12.195 1.00 73.00 513 SER A C 1
ATOM 4123 O O . SER A 1 513 ? -14.175 13.136 12.145 1.00 73.00 513 SER A O 1
ATOM 4125 N N . GLU A 1 514 ? -15.452 11.327 12.478 1.00 85.31 514 GLU A N 1
ATOM 4126 C CA . GLU A 1 514 ? -14.353 10.365 12.515 1.00 85.31 514 GLU A CA 1
ATOM 4127 C C . GLU A 1 514 ? -14.778 8.994 11.961 1.00 85.31 514 GLU A C 1
ATOM 4129 O O . GLU A 1 514 ? -15.730 8.383 12.460 1.00 85.31 514 GLU A O 1
ATOM 4134 N N . PHE A 1 515 ? -13.998 8.447 11.028 1.00 83.50 515 PHE A N 1
ATOM 4135 C CA . PHE A 1 515 ? -14.242 7.155 10.379 1.00 83.50 515 PHE A CA 1
ATOM 4136 C C . PHE A 1 515 ? -13.052 6.185 10.487 1.00 83.50 515 PHE A C 1
ATOM 4138 O O . PHE A 1 515 ? -11.907 6.569 10.752 1.00 83.50 515 PHE A O 1
ATOM 4145 N N . ASN A 1 516 ? -13.334 4.895 10.286 1.00 84.56 516 ASN A N 1
ATOM 4146 C CA . ASN A 1 516 ? -12.328 3.835 10.226 1.00 84.56 516 ASN A CA 1
ATOM 4147 C C . ASN A 1 516 ? -11.765 3.742 8.800 1.00 84.56 516 ASN A C 1
ATOM 4149 O O . ASN A 1 516 ? -12.519 3.776 7.836 1.00 84.56 516 ASN A O 1
ATOM 4153 N N . ALA A 1 517 ? -10.450 3.580 8.654 1.00 85.12 517 ALA A N 1
ATOM 4154 C CA . ALA A 1 517 ? -9.807 3.613 7.339 1.00 85.12 517 ALA A CA 1
ATOM 4155 C C . ALA A 1 517 ? -10.124 2.393 6.447 1.00 85.12 517 ALA A C 1
ATOM 4157 O O . ALA A 1 517 ? -10.355 2.536 5.250 1.00 85.12 517 ALA A O 1
ATOM 4158 N N . GLN A 1 518 ? -10.137 1.184 7.019 1.00 88.75 518 GLN A N 1
ATOM 4159 C CA . GLN A 1 518 ? -10.230 -0.050 6.227 1.00 88.75 518 GLN A CA 1
ATOM 4160 C C . GLN A 1 518 ? -11.585 -0.263 5.517 1.00 88.75 518 GLN A C 1
ATOM 4162 O O . GLN A 1 518 ? -11.551 -0.679 4.358 1.00 88.75 518 GLN A O 1
ATOM 4167 N N . PRO A 1 519 ? -12.759 0.024 6.126 1.00 91.00 519 PRO A N 1
ATOM 4168 C CA . PRO A 1 519 ? -14.052 -0.102 5.442 1.00 91.00 519 PRO A CA 1
ATOM 4169 C C . PRO A 1 519 ? -14.223 0.829 4.234 1.00 91.00 519 PRO A C 1
ATOM 4171 O O . PRO A 1 519 ? -14.978 0.488 3.323 1.00 91.00 519 PRO A O 1
ATOM 4174 N N . ALA A 1 520 ? -13.521 1.967 4.199 1.00 89.62 520 ALA A N 1
ATOM 4175 C CA . ALA A 1 520 ? -13.592 2.925 3.097 1.00 89.62 520 ALA A CA 1
ATOM 4176 C C . ALA A 1 520 ? -12.855 2.423 1.840 1.00 89.62 520 ALA A C 1
ATOM 4178 O O . ALA A 1 520 ? -13.430 2.424 0.756 1.00 89.62 520 ALA A O 1
ATOM 4179 N N . ASP A 1 521 ? -11.633 1.886 1.983 1.00 91.62 521 ASP A N 1
ATOM 4180 C CA . ASP A 1 521 ? -10.937 1.225 0.861 1.00 91.62 521 ASP A CA 1
ATOM 4181 C C . ASP A 1 521 ? -11.741 0.009 0.341 1.00 91.62 521 ASP A C 1
ATOM 4183 O O . ASP A 1 521 ? -11.754 -0.266 -0.858 1.00 91.62 521 ASP A O 1
ATOM 4187 N N . VAL A 1 522 ? -12.443 -0.714 1.229 1.00 94.38 522 VAL A N 1
ATOM 4188 C CA . VAL A 1 522 ? -13.326 -1.839 0.857 1.00 94.38 522 VAL A CA 1
ATOM 4189 C C . VAL A 1 522 ? -14.518 -1.380 0.021 1.00 94.38 522 VAL A C 1
ATOM 4191 O O . VAL A 1 522 ? -14.813 -2.004 -0.997 1.00 94.38 522 VAL A O 1
ATOM 4194 N N . TRP A 1 523 ? -15.180 -0.294 0.426 1.00 95.75 523 TRP A N 1
ATOM 4195 C CA . TRP A 1 523 ? -16.276 0.315 -0.329 1.00 95.75 523 TRP A CA 1
ATOM 4196 C C . TRP A 1 523 ? -15.829 0.697 -1.742 1.00 95.75 523 TRP A C 1
ATOM 4198 O O . TRP A 1 523 ? -16.431 0.247 -2.715 1.00 95.75 523 TRP A O 1
ATOM 4208 N N . ALA A 1 524 ? -14.715 1.425 -1.859 1.00 92.38 524 ALA A N 1
ATOM 4209 C CA . ALA A 1 524 ? -14.156 1.847 -3.141 1.00 92.38 524 ALA A CA 1
ATOM 4210 C C . ALA A 1 524 ? -13.830 0.654 -4.066 1.00 92.38 524 ALA A C 1
ATOM 4212 O O . ALA A 1 524 ? -14.141 0.690 -5.256 1.00 92.38 524 ALA A O 1
ATOM 4213 N N . CYS A 1 525 ? -13.317 -0.460 -3.521 1.00 96.44 525 CYS A N 1
ATOM 4214 C CA . CYS A 1 525 ? -13.144 -1.705 -4.285 1.00 96.44 525 CYS A CA 1
ATOM 4215 C C . CYS A 1 525 ? -14.476 -2.262 -4.835 1.00 96.44 525 CYS A C 1
ATOM 4217 O O . CYS A 1 525 ? -14.490 -2.848 -5.916 1.00 96.44 525 CYS A O 1
ATOM 4219 N N . GLY A 1 526 ? -15.592 -2.091 -4.119 1.00 96.81 526 GLY A N 1
ATOM 4220 C CA . GLY A 1 526 ? -16.933 -2.466 -4.585 1.00 96.81 526 GLY A CA 1
ATOM 4221 C C . GLY A 1 526 ? -17.452 -1.584 -5.720 1.00 96.81 526 GLY A C 1
ATOM 4222 O O . GLY A 1 526 ? -18.063 -2.096 -6.657 1.00 96.81 526 GLY A O 1
ATOM 4223 N N . ILE A 1 527 ? -17.158 -0.282 -5.684 1.00 95.38 527 ILE A N 1
ATOM 4224 C CA . ILE A 1 527 ? -17.483 0.648 -6.777 1.00 95.38 527 ILE A CA 1
ATOM 4225 C C . ILE A 1 527 ? -16.670 0.291 -8.031 1.00 95.38 527 ILE A C 1
ATOM 4227 O O . ILE A 1 527 ? -17.247 0.138 -9.104 1.00 95.38 527 ILE A O 1
ATOM 4231 N N . VAL A 1 528 ? -15.363 0.022 -7.890 1.00 94.62 528 VAL A N 1
ATOM 4232 C CA . VAL A 1 528 ? -14.511 -0.485 -8.988 1.00 94.62 528 VAL A CA 1
ATOM 4233 C C . VAL A 1 528 ? -15.051 -1.801 -9.562 1.00 94.62 528 VAL A C 1
ATOM 4235 O O . VAL A 1 528 ? -15.112 -1.954 -10.779 1.00 94.62 528 VAL A O 1
ATOM 4238 N N . LEU A 1 529 ? -15.487 -2.744 -8.718 1.00 97.56 529 LEU A N 1
ATOM 4239 C CA . LEU A 1 529 ? -16.097 -3.995 -9.185 1.00 97.56 529 LEU A CA 1
ATOM 4240 C C . LEU A 1 529 ? -17.425 -3.765 -9.926 1.00 97.56 529 LEU A C 1
ATOM 4242 O O . LEU A 1 529 ? -17.690 -4.443 -10.913 1.00 97.56 529 LEU A O 1
ATOM 4246 N N . THR A 1 530 ? -18.233 -2.802 -9.482 1.00 94.38 530 THR A N 1
ATOM 4247 C CA . THR A 1 530 ? -19.486 -2.423 -10.154 1.00 94.38 530 THR A CA 1
ATOM 4248 C C . THR A 1 530 ? -19.198 -1.848 -11.543 1.00 94.38 530 THR A C 1
ATOM 4250 O O . THR A 1 530 ? -19.755 -2.334 -12.524 1.00 94.38 530 THR A O 1
ATOM 4253 N N . ALA A 1 531 ? -18.244 -0.916 -11.651 1.00 88.56 531 ALA A N 1
ATOM 4254 C CA . ALA A 1 531 ? -17.817 -0.346 -12.929 1.00 88.56 531 ALA A CA 1
ATOM 4255 C C . ALA A 1 531 ? -17.264 -1.417 -13.891 1.00 88.56 531 ALA A C 1
ATOM 4257 O O . ALA A 1 531 ? -17.639 -1.442 -15.061 1.00 88.56 531 ALA A O 1
ATOM 4258 N N . MET A 1 532 ? -16.442 -2.358 -13.400 1.00 94.06 532 MET A N 1
ATOM 4259 C CA . MET A 1 532 ? -15.962 -3.485 -14.214 1.00 94.06 532 MET A CA 1
ATOM 4260 C C . MET A 1 532 ? -17.089 -4.412 -14.698 1.00 94.06 532 MET A C 1
ATOM 4262 O O . MET A 1 532 ? -16.955 -4.989 -15.768 1.00 94.06 532 MET A O 1
ATOM 4266 N N . LEU A 1 533 ? -18.176 -4.590 -13.942 1.00 93.38 533 LEU A N 1
ATOM 4267 C CA . LEU A 1 533 ? -19.246 -5.538 -14.292 1.00 93.38 533 LEU A CA 1
ATOM 4268 C C . LEU A 1 533 ? -20.421 -4.925 -15.071 1.00 93.38 533 LEU A C 1
ATOM 4270 O O . LEU A 1 533 ? -21.173 -5.684 -15.670 1.00 93.38 533 LEU A O 1
ATOM 4274 N N . ALA A 1 534 ? -20.603 -3.600 -15.048 1.00 83.75 534 ALA A N 1
ATOM 4275 C CA . ALA A 1 534 ? -21.767 -2.931 -15.648 1.00 83.75 534 ALA A CA 1
ATOM 4276 C C . ALA A 1 534 ? -21.435 -1.762 -16.596 1.00 83.75 534 ALA A C 1
ATOM 4278 O O . ALA A 1 534 ? -22.332 -1.254 -17.270 1.00 83.75 534 ALA A O 1
ATOM 4279 N N . GLY A 1 535 ? -20.179 -1.302 -16.639 1.00 76.00 535 GLY A N 1
ATOM 4280 C CA . GLY A 1 535 ? -19.752 -0.206 -17.520 1.00 76.00 535 GLY A CA 1
ATOM 4281 C C . GLY A 1 535 ? -20.264 1.183 -17.127 1.00 76.00 535 GLY A C 1
ATOM 4282 O O . GLY A 1 535 ? -20.104 2.130 -17.892 1.00 76.00 535 GLY A O 1
ATOM 4283 N N . GLU A 1 536 ? -20.879 1.313 -15.953 1.00 78.12 536 GLU A N 1
ATOM 4284 C CA . GLU A 1 536 ? -21.441 2.551 -15.403 1.00 78.12 536 GLU A CA 1
ATOM 4285 C C . GLU A 1 536 ? -21.178 2.622 -13.885 1.00 78.12 536 GLU A C 1
ATOM 4287 O O . GLU A 1 536 ? -20.927 1.598 -13.236 1.00 78.12 536 GLU A O 1
ATOM 4292 N N . LEU A 1 537 ? -21.221 3.827 -13.310 1.00 82.00 537 LEU A N 1
ATOM 4293 C CA . LEU A 1 537 ? -21.099 4.033 -11.864 1.00 82.00 537 LEU A CA 1
ATOM 4294 C C . LEU A 1 537 ? -22.475 3.979 -11.175 1.00 82.00 537 LEU A C 1
ATOM 4296 O O . LEU A 1 537 ? -23.464 4.427 -11.751 1.00 82.00 537 LEU A O 1
ATOM 4300 N N . PRO A 1 538 ? -22.559 3.469 -9.931 1.00 82.19 538 PRO A N 1
ATOM 4301 C CA . PRO A 1 538 ? -23.838 3.258 -9.250 1.00 82.19 538 PRO A CA 1
ATOM 4302 C C . PRO A 1 538 ? -24.527 4.533 -8.733 1.00 82.19 538 PRO A C 1
ATOM 4304 O O . PRO A 1 538 ? -25.714 4.484 -8.428 1.00 82.19 538 PRO A O 1
ATOM 4307 N N . TRP A 1 539 ? -23.783 5.632 -8.582 1.00 83.25 539 TRP A N 1
ATOM 4308 C CA . TRP A 1 539 ? -24.215 6.947 -8.086 1.00 83.25 539 TRP A CA 1
ATOM 4309 C C . TRP A 1 539 ? -23.050 7.940 -8.221 1.00 83.25 539 TRP A C 1
ATOM 4311 O O . TRP A 1 539 ? -21.892 7.517 -8.231 1.00 83.25 539 TRP A O 1
ATOM 4321 N N . ASP A 1 540 ? -23.317 9.250 -8.238 1.00 67.69 540 ASP A N 1
ATOM 4322 C CA . ASP A 1 540 ? -22.259 10.275 -8.142 1.00 67.69 540 ASP A CA 1
ATOM 4323 C C . ASP A 1 540 ? -21.653 10.362 -6.735 1.00 67.69 540 ASP A C 1
ATOM 4325 O O . ASP A 1 540 ? -20.466 10.633 -6.568 1.00 67.69 540 ASP A O 1
ATOM 4329 N N . GLN A 1 541 ? -22.476 10.141 -5.706 1.00 76.06 541 GLN A N 1
ATOM 4330 C CA . GLN A 1 541 ? -22.074 10.149 -4.300 1.00 76.06 541 GLN A CA 1
ATOM 4331 C C . GLN A 1 541 ? -23.117 9.424 -3.429 1.00 76.06 541 GLN A C 1
ATOM 4333 O O . GLN A 1 541 ? -24.315 9.525 -3.702 1.00 76.06 541 GLN A O 1
ATOM 4338 N N . PRO A 1 542 ? -22.716 8.738 -2.344 1.00 84.12 542 PRO A N 1
ATOM 4339 C CA . PRO A 1 542 ? -23.649 8.055 -1.450 1.00 84.12 542 PRO A CA 1
ATOM 4340 C C . PRO A 1 542 ? -24.285 9.008 -0.414 1.00 84.12 542 PRO A C 1
ATOM 4342 O O . PRO A 1 542 ? -24.107 8.843 0.797 1.00 84.12 542 PRO A O 1
ATOM 4345 N N . SER A 1 543 ? -25.031 10.011 -0.892 1.00 81.56 543 SER A N 1
ATOM 4346 C CA . SER A 1 543 ? -25.803 10.969 -0.083 1.00 81.56 543 SER A CA 1
ATOM 4347 C C . SER A 1 543 ? -27.313 10.741 -0.194 1.00 81.56 543 SER A C 1
ATOM 4349 O O . SER A 1 543 ? -27.804 10.261 -1.209 1.00 81.56 543 SER A O 1
ATOM 4351 N N . GLU A 1 544 ? -28.078 11.157 0.820 1.00 76.00 544 GLU A N 1
ATOM 4352 C CA . GLU A 1 544 ? -29.556 11.090 0.813 1.00 76.00 544 GLU A CA 1
ATOM 4353 C C . GLU A 1 544 ? -30.199 11.935 -0.308 1.00 76.00 544 GLU A C 1
ATOM 4355 O O . GLU A 1 544 ? -31.347 11.711 -0.673 1.00 76.00 544 GLU A O 1
ATOM 4360 N N . SER A 1 545 ? -29.449 12.879 -0.888 1.00 79.00 545 SER A N 1
ATOM 4361 C CA . SER A 1 545 ? -29.843 13.661 -2.066 1.00 79.00 545 SER A CA 1
ATOM 4362 C C . SER A 1 545 ? -29.623 12.956 -3.414 1.00 79.00 545 SER A C 1
ATOM 4364 O O . SER A 1 545 ? -30.055 13.485 -4.434 1.00 79.00 545 SER A O 1
ATOM 4366 N N . CYS A 1 546 ? -28.956 11.797 -3.451 1.00 80.00 546 CYS A N 1
ATOM 4367 C CA . CYS A 1 546 ? -28.807 10.989 -4.662 1.00 80.00 546 CYS A CA 1
ATOM 4368 C C . CYS A 1 546 ? -29.945 9.960 -4.748 1.00 80.00 546 CYS A C 1
ATOM 4370 O O . CYS A 1 546 ? -30.178 9.175 -3.818 1.00 80.00 546 CYS A O 1
ATOM 4372 N N . GLN A 1 547 ? -30.652 9.955 -5.880 1.00 79.31 547 GLN A N 1
ATOM 4373 C CA . GLN A 1 547 ? -31.795 9.074 -6.106 1.00 79.31 547 GLN A CA 1
ATOM 4374 C C . GLN A 1 547 ? -31.341 7.620 -6.279 1.00 79.31 547 GLN A C 1
ATOM 4376 O O . GLN A 1 547 ? -31.882 6.729 -5.627 1.00 79.31 547 GLN A O 1
ATOM 4381 N N . GLU A 1 548 ? -30.289 7.379 -7.062 1.00 82.50 548 GLU A N 1
ATOM 4382 C CA . GLU A 1 548 ? -29.737 6.044 -7.317 1.00 82.50 548 GLU A CA 1
ATOM 4383 C C . GLU A 1 548 ? -29.204 5.388 -6.031 1.00 82.50 548 GLU A C 1
ATOM 4385 O O . GLU A 1 548 ? -29.381 4.187 -5.801 1.00 82.50 548 GLU A O 1
ATOM 4390 N N . TYR A 1 549 ? -28.618 6.186 -5.133 1.00 88.56 54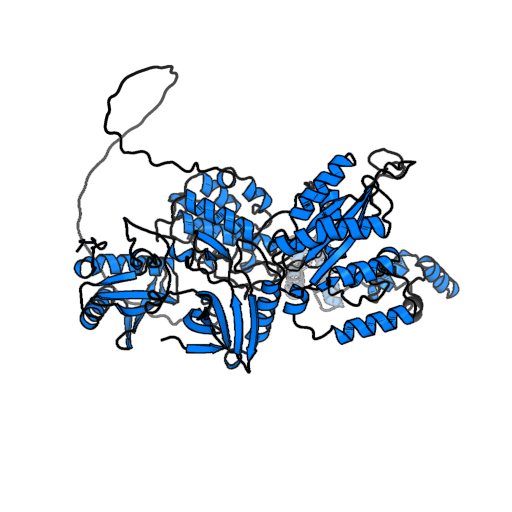9 TYR A N 1
ATOM 4391 C CA . TYR A 1 549 ? -28.202 5.716 -3.815 1.00 88.56 549 TYR A CA 1
ATOM 4392 C C . TYR A 1 549 ? -29.393 5.433 -2.890 1.00 88.56 549 TYR A C 1
ATOM 4394 O O . TYR A 1 549 ? -29.421 4.404 -2.211 1.00 88.56 549 TYR A O 1
ATOM 4402 N N . SER A 1 550 ? -30.415 6.291 -2.896 1.00 89.06 550 SER A N 1
ATOM 4403 C CA . SER A 1 550 ? -31.661 6.056 -2.153 1.00 89.06 550 SER A CA 1
ATOM 4404 C C . SER A 1 550 ? -32.376 4.782 -2.625 1.00 89.06 550 SER A C 1
ATOM 4406 O O . SER A 1 550 ? -32.878 4.002 -1.812 1.00 89.06 550 SER A O 1
ATOM 4408 N N . ASP A 1 551 ? -32.342 4.510 -3.928 1.00 89.38 551 ASP A N 1
ATOM 4409 C CA . ASP A 1 551 ? -32.881 3.304 -4.552 1.00 89.38 551 ASP A CA 1
ATOM 4410 C C . ASP A 1 551 ? -32.081 2.043 -4.200 1.00 89.38 551 ASP A C 1
ATOM 4412 O O . ASP A 1 551 ? -32.666 0.980 -3.961 1.00 89.38 551 ASP A O 1
ATOM 4416 N N . TRP A 1 552 ? -30.758 2.158 -4.061 1.00 92.94 552 TRP A N 1
ATOM 4417 C CA . TRP A 1 552 ? -29.910 1.098 -3.515 1.00 92.94 552 TRP A CA 1
ATOM 4418 C C . TRP A 1 552 ? -30.212 0.792 -2.042 1.00 92.94 552 TRP A C 1
ATOM 4420 O O . TRP A 1 552 ? -30.339 -0.380 -1.678 1.00 92.94 552 TRP A O 1
ATOM 4430 N N . LEU A 1 553 ? -30.412 1.812 -1.198 1.00 91.56 553 LEU A N 1
ATOM 4431 C CA . LEU A 1 553 ? -30.841 1.622 0.196 1.00 91.56 553 LEU A CA 1
ATOM 4432 C C . LEU A 1 553 ? -32.223 0.943 0.278 1.00 91.56 553 LEU A C 1
ATOM 4434 O O . LEU A 1 553 ? -32.446 0.092 1.142 1.00 91.56 553 LEU A O 1
ATOM 4438 N N . GLN A 1 554 ? -33.116 1.242 -0.673 1.00 92.62 554 GLN A N 1
ATOM 4439 C CA . GLN A 1 554 ? -34.408 0.567 -0.874 1.00 92.62 554 GLN A CA 1
ATOM 4440 C C . GLN A 1 554 ? -34.293 -0.804 -1.581 1.00 92.62 554 GLN A C 1
ATOM 4442 O O . GLN A 1 554 ? -35.305 -1.466 -1.807 1.00 92.62 554 GLN A O 1
ATOM 4447 N N . LYS A 1 555 ? -33.074 -1.269 -1.895 1.00 92.12 555 LYS A N 1
ATOM 4448 C CA . LYS A 1 555 ? -32.753 -2.554 -2.550 1.00 92.12 555 LYS A CA 1
ATOM 4449 C C . LYS A 1 555 ? -33.371 -2.743 -3.945 1.00 92.12 555 LYS A C 1
ATOM 4451 O O . LYS A 1 555 ? -33.624 -3.882 -4.348 1.00 92.12 555 LYS A O 1
ATOM 4456 N N . LYS A 1 556 ? -33.560 -1.667 -4.719 1.00 92.19 556 LYS A N 1
ATOM 4457 C CA . LYS A 1 556 ? -34.083 -1.692 -6.104 1.00 92.19 556 LYS A CA 1
ATOM 4458 C C . LYS A 1 556 ? -33.056 -2.230 -7.115 1.00 92.19 556 LYS A C 1
ATOM 4460 O O . LYS A 1 556 ? -32.680 -1.581 -8.083 1.00 92.19 556 LYS A O 1
ATOM 4465 N N . THR A 1 557 ? -32.620 -3.468 -6.904 1.00 92.50 557 THR A N 1
ATOM 4466 C CA . THR A 1 557 ? -31.613 -4.175 -7.720 1.00 92.50 557 THR A CA 1
ATOM 4467 C C . THR A 1 557 ? -32.081 -4.547 -9.137 1.00 92.50 557 THR A C 1
ATOM 4469 O O . THR A 1 557 ? -31.320 -5.130 -9.900 1.00 92.50 557 THR A O 1
ATOM 4472 N N . TYR A 1 558 ? -33.309 -4.177 -9.511 1.00 89.44 558 TYR A N 1
ATOM 4473 C CA . TYR A 1 558 ? -33.838 -4.236 -10.878 1.00 89.44 558 TYR A CA 1
ATOM 4474 C C . TYR A 1 558 ? -33.515 -2.981 -11.718 1.00 89.44 558 TYR A C 1
ATOM 4476 O O . TYR A 1 558 ? -33.787 -2.957 -12.919 1.00 89.44 558 TYR A O 1
ATOM 4484 N N . LEU A 1 559 ? -32.939 -1.939 -11.109 1.00 81.38 559 LEU A N 1
ATOM 4485 C CA . LEU A 1 559 ? -32.433 -0.745 -11.795 1.00 81.38 559 LEU A CA 1
ATOM 4486 C C . LEU A 1 559 ? -30.969 -0.935 -12.233 1.00 81.38 559 LEU A C 1
ATOM 4488 O O . LEU A 1 559 ? -30.300 -1.884 -11.821 1.00 81.38 559 LEU A O 1
ATOM 4492 N N . THR A 1 560 ? -30.457 -0.047 -13.085 1.00 72.62 560 THR A N 1
ATOM 4493 C CA . THR A 1 560 ? -29.016 0.038 -13.375 1.00 72.62 560 THR A CA 1
ATOM 4494 C C . THR A 1 560 ? -28.231 0.540 -12.150 1.00 72.62 560 THR A C 1
ATOM 4496 O O . THR A 1 560 ? -28.805 1.233 -11.311 1.00 72.62 560 THR A O 1
ATOM 4499 N N . PRO A 1 561 ? -26.939 0.182 -11.996 1.00 85.62 561 PRO A N 1
ATOM 4500 C CA . PRO A 1 561 ? -26.200 -0.855 -12.733 1.00 85.62 561 PRO A CA 1
ATOM 4501 C C . PRO A 1 561 ? -26.646 -2.287 -12.422 1.00 85.62 561 PRO A C 1
ATOM 4503 O O . PRO A 1 561 ? -26.383 -3.206 -13.192 1.00 85.62 561 PRO A O 1
ATOM 4506 N N . TRP A 1 562 ? -27.326 -2.492 -11.297 1.00 93.38 562 TRP A N 1
ATOM 4507 C CA . TRP A 1 562 ? -27.550 -3.797 -10.666 1.00 93.38 562 TRP A CA 1
ATOM 4508 C C . TRP A 1 562 ? -28.187 -4.842 -11.588 1.00 93.38 562 TRP A C 1
ATOM 4510 O O . TRP A 1 562 ? -27.759 -5.993 -11.574 1.00 93.38 562 TRP A O 1
ATOM 4520 N N . LYS A 1 563 ? -29.127 -4.434 -12.450 1.00 90.06 563 LYS A N 1
ATOM 4521 C CA . LYS A 1 563 ? -29.795 -5.306 -13.431 1.00 90.06 563 LYS A CA 1
ATOM 4522 C C . LYS A 1 563 ? -28.867 -5.899 -14.501 1.00 90.06 563 LYS A C 1
ATOM 4524 O O . LYS A 1 563 ? -29.247 -6.873 -15.141 1.00 90.06 563 LYS A O 1
ATOM 4529 N N . LYS A 1 564 ? -27.687 -5.304 -14.723 1.00 88.38 564 LYS A N 1
ATOM 4530 C CA . LYS A 1 564 ? -26.654 -5.802 -15.650 1.00 88.38 564 LYS A CA 1
ATOM 4531 C C . LYS A 1 564 ? -25.733 -6.842 -14.989 1.00 88.38 564 LYS A C 1
ATOM 4533 O O . LYS A 1 564 ? -24.946 -7.478 -15.680 1.00 88.38 564 LYS A O 1
ATOM 4538 N N . ILE A 1 565 ? -25.804 -7.012 -13.663 1.00 93.62 565 ILE A N 1
ATOM 4539 C CA . ILE A 1 565 ? -24.836 -7.787 -12.877 1.00 93.62 565 ILE A CA 1
ATOM 4540 C C . ILE A 1 565 ? -25.440 -9.119 -12.415 1.00 93.62 565 ILE A C 1
ATOM 4542 O O . ILE A 1 565 ? -26.451 -9.152 -11.715 1.00 93.62 565 ILE A O 1
ATOM 4546 N N . ASP A 1 566 ? -24.756 -10.221 -12.731 1.00 93.88 566 ASP A N 1
ATOM 4547 C CA . ASP A 1 566 ? -25.140 -11.571 -12.307 1.00 93.88 566 ASP A CA 1
ATOM 4548 C C . ASP A 1 566 ? -25.373 -11.692 -10.789 1.00 93.88 566 ASP A C 1
ATOM 4550 O O . ASP A 1 566 ? -24.669 -11.111 -9.958 1.00 93.88 566 ASP A O 1
ATOM 4554 N N . SER A 1 567 ? -26.313 -12.559 -10.404 1.00 93.56 567 SER A N 1
ATOM 4555 C CA . SER A 1 567 ? -26.716 -12.765 -9.001 1.00 93.56 567 SER A CA 1
ATOM 4556 C C . SER A 1 567 ? -25.562 -13.147 -8.055 1.00 93.56 567 SER A C 1
ATOM 4558 O O . SER A 1 567 ? -25.581 -12.798 -6.871 1.00 93.56 567 SER A O 1
ATOM 4560 N N . MET A 1 568 ? -24.532 -13.835 -8.561 1.00 93.38 568 MET A N 1
ATOM 4561 C CA . MET A 1 568 ? -23.374 -14.289 -7.782 1.00 93.38 568 MET A CA 1
ATOM 4562 C C . MET A 1 568 ? -22.409 -13.137 -7.405 1.00 93.38 568 MET A C 1
ATOM 4564 O O . MET A 1 568 ? -22.142 -12.990 -6.205 1.00 93.38 568 MET A O 1
ATOM 4568 N N . PRO A 1 569 ? -21.916 -12.291 -8.341 1.00 95.44 569 PRO A N 1
ATOM 4569 C CA . PRO A 1 569 ? -21.216 -11.052 -7.990 1.00 95.44 569 PRO A CA 1
ATOM 4570 C C . PRO A 1 569 ? -22.115 -10.019 -7.291 1.00 95.44 569 PRO A C 1
ATOM 4572 O O . PRO A 1 569 ? -21.674 -9.401 -6.320 1.00 95.44 569 PRO A O 1
ATOM 4575 N N . LEU A 1 570 ? -23.386 -9.866 -7.680 1.00 96.88 570 LEU A N 1
ATOM 4576 C CA . LEU A 1 570 ? -24.319 -8.945 -7.012 1.00 96.88 570 LEU A CA 1
ATOM 4577 C C . LEU A 1 570 ? -24.515 -9.312 -5.524 1.00 96.88 570 LEU A C 1
ATOM 4579 O O . LEU A 1 570 ? -24.507 -8.452 -4.639 1.00 96.88 570 LEU A O 1
ATOM 4583 N N . GLY A 1 571 ? -24.571 -10.610 -5.209 1.00 96.12 571 GLY A N 1
ATOM 4584 C CA . GLY A 1 571 ? -24.592 -11.142 -3.840 1.00 96.12 571 GLY A CA 1
ATOM 4585 C C . GLY A 1 571 ? -23.293 -10.953 -3.034 1.00 96.12 571 GLY A C 1
ATOM 4586 O O . GLY A 1 571 ? -23.253 -11.309 -1.845 1.00 96.12 571 GLY A O 1
ATOM 4587 N N . LEU A 1 572 ? -22.218 -10.447 -3.655 1.00 97.19 572 LEU A N 1
ATOM 4588 C CA . LEU A 1 572 ? -21.022 -9.907 -2.994 1.00 97.19 572 LEU A CA 1
ATOM 4589 C C . LEU A 1 572 ? -21.114 -8.378 -2.865 1.00 97.19 572 LEU A C 1
ATOM 4591 O O . LEU A 1 572 ? -20.899 -7.858 -1.770 1.00 97.19 572 LEU A O 1
ATOM 4595 N N . LEU A 1 573 ? -21.483 -7.672 -3.938 1.00 97.56 573 LEU A N 1
ATOM 4596 C CA . LEU A 1 573 ? -21.646 -6.211 -3.951 1.00 97.56 573 LEU A CA 1
ATOM 4597 C C . LEU A 1 573 ? -22.625 -5.721 -2.874 1.00 97.56 573 LEU A C 1
ATOM 4599 O O . LEU A 1 573 ? -22.292 -4.807 -2.127 1.00 97.56 573 LEU A O 1
ATOM 4603 N N . THR A 1 574 ? -23.751 -6.412 -2.676 1.00 96.50 574 THR A N 1
ATOM 4604 C CA . THR A 1 574 ? -24.732 -6.151 -1.594 1.00 96.50 574 THR A CA 1
ATOM 4605 C C . THR A 1 574 ? -24.175 -6.254 -0.166 1.00 96.50 574 THR A C 1
ATOM 4607 O O . THR A 1 574 ? -24.847 -5.853 0.780 1.00 96.50 574 THR A O 1
ATOM 4610 N N . LYS A 1 575 ? -22.955 -6.779 0.015 1.00 97.06 575 LYS A N 1
ATOM 4611 C CA . LYS A 1 575 ? -22.255 -6.884 1.309 1.00 97.06 575 LYS A CA 1
ATOM 4612 C C . LYS A 1 575 ? -21.067 -5.921 1.413 1.00 97.06 575 LYS A C 1
ATOM 4614 O O . LYS A 1 575 ? -20.702 -5.525 2.518 1.00 97.06 575 LYS A O 1
ATOM 4619 N N . ILE A 1 576 ? -20.471 -5.551 0.275 1.00 96.62 576 ILE A N 1
ATOM 4620 C CA . ILE A 1 576 ? -19.402 -4.544 0.174 1.00 96.62 576 ILE A CA 1
ATOM 4621 C C . ILE A 1 576 ? -19.982 -3.127 0.246 1.00 96.62 576 ILE A C 1
ATOM 4623 O O . ILE A 1 576 ? -19.441 -2.281 0.950 1.00 96.62 576 ILE A O 1
ATOM 4627 N N . LEU A 1 577 ? -21.102 -2.872 -0.429 1.00 96.38 577 LEU A N 1
ATOM 4628 C CA . LEU A 1 577 ? -21.734 -1.554 -0.521 1.00 96.38 577 LEU A CA 1
ATOM 4629 C C . LEU A 1 577 ? -22.828 -1.359 0.547 1.00 96.38 577 LEU A C 1
ATOM 4631 O O . LEU A 1 577 ? -23.881 -0.773 0.300 1.00 96.38 577 LEU A O 1
ATOM 4635 N N . LEU A 1 578 ? -22.577 -1.854 1.764 1.00 94.88 578 LEU A N 1
ATOM 4636 C CA . LEU A 1 578 ? -23.416 -1.577 2.934 1.00 94.88 578 LEU A CA 1
ATOM 4637 C C . LEU A 1 578 ? -23.102 -0.188 3.505 1.00 94.88 578 LEU A C 1
ATOM 4639 O O . LEU A 1 578 ? -21.938 0.133 3.766 1.00 94.88 578 LEU A O 1
ATOM 4643 N N . HIS A 1 579 ? -24.151 0.609 3.737 1.00 92.62 579 HIS A N 1
ATOM 4644 C CA . HIS A 1 579 ? -24.057 1.957 4.312 1.00 92.62 579 HIS A CA 1
ATOM 4645 C C . HIS A 1 579 ? -23.283 1.955 5.636 1.00 92.62 579 HIS A C 1
ATOM 4647 O O . HIS A 1 579 ? -22.347 2.729 5.812 1.00 92.62 579 HIS A O 1
ATOM 4653 N N . SER A 1 580 ? -23.642 1.054 6.555 1.00 91.44 580 SER A N 1
ATOM 4654 C CA . SER A 1 580 ? -22.952 0.893 7.835 1.00 91.44 580 SER A CA 1
ATOM 4655 C C . SER A 1 580 ? -21.556 0.281 7.629 1.00 91.44 580 SER A C 1
ATOM 4657 O O . SER A 1 580 ? -21.468 -0.867 7.189 1.00 91.44 580 SER A O 1
ATOM 4659 N N . PRO A 1 581 ? -20.456 0.986 7.963 1.00 91.50 581 PRO A N 1
ATOM 4660 C CA . PRO A 1 581 ? -19.103 0.435 7.889 1.00 91.50 581 PRO A CA 1
ATOM 4661 C C . PRO A 1 581 ? -18.808 -0.579 9.003 1.00 91.50 581 PRO A C 1
ATOM 4663 O O . PRO A 1 581 ? -17.792 -1.266 8.934 1.00 91.50 581 PRO A O 1
ATOM 4666 N N . GLU A 1 582 ? -19.662 -0.665 10.029 1.00 90.06 582 GLU A N 1
ATOM 4667 C CA . GLU A 1 582 ? -19.591 -1.688 11.075 1.00 90.06 582 GLU A CA 1
ATOM 4668 C C . GLU A 1 582 ? -20.139 -3.047 10.602 1.00 90.06 582 GLU A C 1
ATOM 4670 O O . GLU A 1 582 ? -19.616 -4.081 11.013 1.00 90.06 582 GLU A O 1
ATOM 4675 N N . ASP A 1 583 ? -21.141 -3.047 9.714 1.00 91.75 583 ASP A N 1
ATOM 4676 C CA . ASP A 1 583 ? -21.769 -4.258 9.152 1.00 91.75 583 ASP A CA 1
ATOM 4677 C C . ASP A 1 583 ? -21.182 -4.663 7.781 1.00 91.75 583 ASP A C 1
ATOM 4679 O O . ASP A 1 583 ? -21.493 -5.728 7.241 1.00 91.75 583 ASP A O 1
ATOM 4683 N N . ARG A 1 584 ? -20.333 -3.807 7.197 1.00 95.19 584 ARG A N 1
ATOM 4684 C CA . ARG A 1 584 ? -19.698 -3.995 5.885 1.00 95.19 584 ARG A CA 1
ATOM 4685 C C . ARG A 1 584 ? -18.718 -5.171 5.897 1.00 95.19 584 ARG A C 1
ATOM 4687 O O . ARG A 1 584 ? -17.851 -5.264 6.764 1.00 95.19 584 ARG A O 1
ATOM 4694 N N . ILE A 1 585 ? -18.816 -6.046 4.892 1.00 93.94 585 ILE A N 1
ATOM 4695 C CA . ILE A 1 585 ? -18.007 -7.273 4.801 1.00 93.94 585 ILE A CA 1
ATOM 4696 C C . ILE A 1 585 ? -16.499 -6.983 4.832 1.00 93.94 585 ILE A C 1
ATOM 4698 O O . ILE A 1 585 ? -15.988 -6.154 4.078 1.00 93.94 585 ILE A O 1
ATOM 4702 N N . THR A 1 586 ? -15.752 -7.698 5.674 1.00 90.38 586 THR A N 1
ATOM 4703 C CA . THR A 1 586 ? -14.299 -7.508 5.760 1.00 90.38 586 THR A CA 1
ATOM 4704 C C . THR A 1 586 ? -13.573 -8.249 4.634 1.00 90.38 586 THR A C 1
ATOM 4706 O O . THR A 1 586 ? -14.053 -9.255 4.110 1.00 90.38 586 THR A O 1
ATOM 4709 N N . ILE A 1 587 ? -12.363 -7.820 4.261 1.00 88.25 587 ILE A N 1
ATOM 4710 C CA . ILE A 1 587 ? -11.604 -8.490 3.187 1.00 88.25 587 ILE A CA 1
ATOM 4711 C C . ILE A 1 587 ? -11.323 -9.990 3.473 1.00 88.25 587 ILE A C 1
ATOM 4713 O O . ILE A 1 587 ? -11.435 -10.800 2.549 1.00 88.25 587 ILE A O 1
ATOM 4717 N N . PRO A 1 588 ? -11.038 -10.429 4.720 1.00 85.81 588 PRO A N 1
ATOM 4718 C CA . PRO A 1 588 ? -11.026 -11.851 5.091 1.00 85.81 588 PRO A CA 1
ATOM 4719 C C . PRO A 1 588 ? -12.313 -12.639 4.805 1.00 85.81 588 PRO A C 1
ATOM 4721 O O . PRO A 1 588 ? -12.263 -13.867 4.777 1.00 85.81 588 PRO A O 1
ATOM 4724 N N . GLU A 1 589 ? -13.452 -11.972 4.632 1.00 90.25 589 GLU A N 1
ATOM 4725 C CA . GLU A 1 589 ? -14.755 -12.575 4.331 1.00 90.25 589 GLU A CA 1
ATOM 4726 C C . GLU A 1 589 ? -15.101 -12.454 2.845 1.00 90.25 589 GLU A C 1
ATOM 4728 O O . GLU A 1 589 ? -15.596 -13.425 2.276 1.00 90.25 589 GLU A O 1
ATOM 4733 N N . ILE A 1 590 ? -14.715 -11.353 2.182 1.00 92.44 590 ILE A N 1
ATOM 4734 C CA . ILE A 1 590 ? -14.686 -11.253 0.710 1.00 92.44 590 ILE A CA 1
ATOM 4735 C C . ILE A 1 590 ? -13.932 -12.456 0.130 1.00 92.44 590 ILE A C 1
ATOM 4737 O O . ILE A 1 590 ? -14.455 -13.146 -0.740 1.00 92.44 590 ILE A O 1
ATOM 4741 N N . LYS A 1 591 ? -12.756 -12.792 0.684 1.00 88.31 591 LYS A N 1
ATOM 4742 C CA . LYS A 1 591 ? -11.941 -13.941 0.240 1.00 88.31 591 LYS A CA 1
ATOM 4743 C C . LYS A 1 591 ? -12.576 -15.325 0.464 1.00 88.31 591 LYS A C 1
ATOM 4745 O O . LYS A 1 591 ? -12.072 -16.300 -0.087 1.00 88.31 591 LYS A O 1
ATOM 4750 N N . LYS A 1 592 ? -13.657 -15.417 1.249 1.00 90.62 592 LYS A N 1
ATOM 4751 C CA . LYS A 1 592 ? -14.459 -16.640 1.464 1.00 90.62 592 LYS A CA 1
ATOM 4752 C C . LYS A 1 592 ? -15.749 -16.659 0.638 1.00 90.62 592 LYS A C 1
ATOM 4754 O O . LYS A 1 592 ? -16.504 -17.628 0.715 1.00 90.62 592 LYS A O 1
ATOM 4759 N N . HIS A 1 593 ? -16.078 -15.574 -0.063 1.00 94.81 593 HIS A N 1
ATOM 4760 C CA . HIS A 1 593 ? -17.338 -15.484 -0.791 1.00 94.81 593 HIS A CA 1
ATOM 4761 C C . HIS A 1 593 ? -17.314 -16.404 -2.013 1.00 94.81 593 HIS A C 1
ATOM 4763 O O . HIS A 1 593 ? -16.306 -16.471 -2.715 1.00 94.81 593 HIS A O 1
ATOM 4769 N N . ARG A 1 594 ? -18.433 -17.093 -2.286 1.00 93.25 594 ARG A N 1
ATOM 4770 C CA . ARG A 1 594 ? -18.547 -18.071 -3.385 1.00 93.25 594 ARG A CA 1
ATOM 4771 C C . ARG A 1 594 ? -18.097 -17.502 -4.731 1.00 93.25 594 ARG A C 1
ATOM 4773 O O . ARG A 1 594 ? -17.473 -18.229 -5.496 1.00 93.25 594 ARG A O 1
ATOM 4780 N N . TRP A 1 595 ? -18.365 -16.220 -4.992 1.00 95.19 595 TRP A N 1
ATOM 4781 C CA . TRP A 1 595 ? -17.884 -15.541 -6.192 1.00 95.19 595 TRP A CA 1
ATOM 4782 C C . TRP A 1 595 ? -16.356 -15.410 -6.207 1.00 95.19 595 TRP A C 1
ATOM 4784 O O . TRP A 1 595 ? -15.696 -15.883 -7.127 1.00 95.19 595 TRP A O 1
ATOM 4794 N N . PHE A 1 596 ? -15.768 -14.844 -5.150 1.00 92.19 596 PHE A N 1
ATOM 4795 C CA . PHE A 1 596 ? -14.322 -14.620 -5.064 1.00 92.19 596 PHE A CA 1
ATOM 4796 C C . PHE A 1 596 ? -13.522 -15.928 -5.137 1.00 92.19 596 PHE A C 1
ATOM 4798 O O . PHE A 1 596 ? -12.487 -15.982 -5.796 1.00 92.19 596 PHE A O 1
ATOM 4805 N N . SER A 1 597 ? -14.008 -16.990 -4.488 1.00 90.06 597 SER A N 1
ATOM 4806 C CA . SER A 1 597 ? -13.370 -18.312 -4.468 1.00 90.06 597 SER A CA 1
ATOM 4807 C C . SER A 1 597 ? -13.654 -19.170 -5.717 1.00 90.06 597 SER A C 1
ATOM 4809 O O . SER A 1 597 ? -13.143 -20.286 -5.806 1.00 90.06 597 SER A O 1
ATOM 4811 N N . ARG A 1 598 ? -14.462 -18.690 -6.676 1.00 87.75 598 ARG A N 1
ATOM 4812 C CA . ARG A 1 598 ? -14.770 -19.389 -7.937 1.00 87.75 598 ARG A CA 1
ATOM 4813 C C . ARG A 1 598 ? -13.501 -19.580 -8.773 1.00 87.75 598 ARG A C 1
ATOM 4815 O O . ARG A 1 598 ? -12.706 -18.658 -8.922 1.00 87.75 598 ARG A O 1
ATOM 4822 N N . SER A 1 599 ? -13.337 -20.760 -9.370 1.00 76.88 599 SER A N 1
ATOM 4823 C CA . SER A 1 599 ? -12.312 -21.004 -10.391 1.00 76.88 599 SER A CA 1
ATOM 4824 C C . SER A 1 599 ? -12.949 -20.975 -11.778 1.00 76.88 599 SER A C 1
ATOM 4826 O O . SER A 1 599 ? -13.801 -21.807 -12.096 1.00 76.88 599 SER A O 1
ATOM 4828 N N . PHE A 1 600 ? -12.529 -20.027 -12.613 1.00 75.81 600 PHE A N 1
ATOM 4829 C CA . PHE A 1 600 ? -12.844 -20.032 -14.038 1.00 75.81 600 PHE A CA 1
ATOM 4830 C C . PHE A 1 600 ? -11.824 -20.914 -14.755 1.00 75.81 600 PHE A C 1
ATOM 4832 O O . PHE A 1 600 ? -10.672 -20.512 -14.929 1.00 75.81 600 PHE A O 1
ATOM 4839 N N . LYS A 1 601 ? -12.238 -22.111 -15.190 1.00 52.91 601 LYS A N 1
ATOM 4840 C CA . LYS A 1 601 ? -11.391 -22.974 -16.027 1.00 52.91 601 LYS A CA 1
ATOM 4841 C C . LYS A 1 601 ? -10.922 -22.181 -17.255 1.00 52.91 601 LYS A C 1
ATOM 4843 O O . LYS A 1 601 ? -11.732 -21.554 -17.939 1.00 52.91 601 LYS A O 1
ATOM 4848 N N . SER A 1 602 ? -9.628 -22.226 -17.564 1.00 40.97 602 SER A N 1
ATOM 4849 C CA . SER A 1 602 ? -9.148 -21.770 -18.870 1.00 40.97 602 SER A CA 1
ATOM 4850 C C . SER A 1 602 ? -9.607 -22.767 -19.924 1.00 40.97 602 SER A C 1
ATOM 4852 O O . SER A 1 602 ? -9.029 -23.841 -20.061 1.00 40.97 602 SER A O 1
ATOM 4854 N N . GLY A 1 603 ? -10.685 -22.424 -20.628 1.00 38.09 603 GLY A N 1
ATOM 4855 C CA . GLY A 1 603 ? -11.143 -23.188 -21.778 1.00 38.09 603 GLY A CA 1
ATOM 4856 C C . GLY A 1 603 ? -10.063 -23.198 -22.854 1.00 38.09 603 GLY A C 1
ATOM 4857 O O . GLY A 1 603 ? -9.675 -22.141 -23.351 1.00 38.09 603 GLY A O 1
ATOM 4858 N N . GLY A 1 604 ? -9.587 -24.391 -23.212 1.00 32.25 604 GLY A N 1
ATOM 4859 C CA . GLY A 1 604 ? -8.918 -24.586 -24.492 1.00 32.25 604 GLY A CA 1
ATOM 4860 C C . GLY A 1 604 ? -9.886 -24.269 -25.633 1.00 32.25 604 GLY A C 1
ATOM 4861 O O . GLY A 1 604 ? -11.105 -24.346 -25.459 1.00 32.25 604 GLY A O 1
ATOM 4862 N N . LYS A 1 605 ? -9.347 -23.904 -26.800 1.00 36.06 605 LYS A N 1
ATOM 4863 C CA . LYS A 1 605 ? -10.155 -23.646 -27.999 1.00 36.06 605 LYS A CA 1
ATOM 4864 C C . LYS A 1 605 ? -11.003 -24.888 -28.310 1.00 36.06 605 LYS A C 1
ATOM 4866 O O . LYS A 1 605 ? -10.441 -25.941 -28.591 1.00 36.06 605 LYS A O 1
ATOM 4871 N N . ARG A 1 606 ? -12.330 -24.756 -28.294 1.00 29.06 606 ARG A N 1
ATOM 4872 C CA . ARG A 1 606 ? -13.217 -25.659 -29.039 1.00 29.06 606 ARG A CA 1
ATOM 4873 C C . ARG A 1 606 ? -13.464 -25.037 -30.406 1.00 29.06 606 ARG A C 1
ATOM 4875 O O . ARG A 1 606 ? -13.702 -23.833 -30.487 1.00 29.06 606 ARG A O 1
ATOM 4882 N N . GLN A 1 607 ? -13.360 -25.843 -31.456 1.00 28.22 607 GLN A N 1
ATOM 4883 C CA . GLN A 1 607 ? -13.852 -25.467 -32.778 1.00 28.22 607 GLN A CA 1
ATOM 4884 C C . GLN A 1 607 ? -15.393 -25.513 -32.783 1.00 28.22 607 GLN A C 1
ATOM 4886 O O . GLN A 1 607 ? -15.988 -26.141 -31.902 1.00 28.22 607 GLN A O 1
ATOM 4891 N N . PRO A 1 608 ? -16.053 -24.809 -33.718 1.00 29.03 608 PRO A N 1
ATOM 4892 C CA . PRO A 1 608 ? -17.496 -24.894 -33.887 1.00 29.03 608 PRO A CA 1
ATOM 4893 C C . PRO A 1 608 ? -17.854 -26.182 -34.639 1.00 29.03 608 PRO A C 1
ATOM 4895 O O . PRO A 1 608 ? -17.987 -26.173 -35.861 1.00 29.03 608 PRO A O 1
ATOM 4898 N N . ASP A 1 609 ? -18.005 -27.288 -33.910 1.00 26.41 609 ASP A N 1
ATOM 4899 C CA . ASP A 1 609 ? -18.494 -28.540 -34.491 1.00 26.41 609 ASP A CA 1
ATOM 4900 C C . ASP A 1 609 ? -19.965 -28.385 -34.897 1.00 26.41 609 ASP A C 1
ATOM 4902 O O . ASP A 1 609 ? -20.882 -28.360 -34.072 1.00 26.41 609 ASP A O 1
ATOM 4906 N N . ILE A 1 610 ? -20.184 -28.253 -36.203 1.00 35.59 610 ILE A N 1
ATOM 4907 C CA . ILE A 1 610 ? -21.504 -28.305 -36.820 1.00 35.59 610 ILE A CA 1
ATOM 4908 C C . ILE A 1 610 ? -21.980 -29.757 -36.747 1.00 35.59 610 ILE A C 1
ATOM 4910 O O . ILE A 1 610 ? -21.402 -30.577 -37.450 1.00 35.59 610 ILE A O 1
ATOM 4914 N N . HIS A 1 611 ? -23.009 -30.060 -35.945 1.00 29.02 611 HIS A N 1
ATOM 4915 C CA . HIS A 1 611 ? -24.093 -31.031 -36.224 1.00 29.02 611 HIS A CA 1
ATOM 4916 C C . HIS A 1 611 ? -25.066 -31.138 -35.026 1.00 29.02 611 HIS A C 1
ATOM 4918 O O . HIS A 1 611 ? -24.657 -31.376 -33.892 1.00 29.02 611 HIS A O 1
ATOM 4924 N N . GLY A 1 612 ? -26.374 -31.016 -35.290 1.00 25.58 612 GLY A N 1
ATOM 4925 C CA . GLY A 1 612 ? -27.418 -31.690 -34.496 1.00 25.58 612 GLY A CA 1
ATOM 4926 C C . GLY A 1 612 ? -27.613 -33.136 -34.996 1.00 25.58 612 GLY A C 1
ATOM 4927 O O . GLY A 1 612 ? -26.987 -33.483 -35.999 1.00 25.58 612 GLY A O 1
ATOM 4928 N N . PRO A 1 613 ? -28.475 -33.978 -34.378 1.00 32.25 613 PRO A N 1
ATOM 4929 C CA . PRO A 1 613 ? -29.832 -33.597 -33.964 1.00 32.25 613 PRO A CA 1
ATOM 4930 C C . PRO A 1 613 ? -30.298 -34.158 -32.591 1.00 32.25 613 PRO A C 1
ATOM 4932 O O . PRO A 1 613 ? -29.519 -34.661 -31.788 1.00 32.25 613 PRO A O 1
ATOM 4935 N N . LEU A 1 614 ? -31.603 -34.032 -32.314 1.00 28.73 614 LEU A N 1
ATOM 4936 C CA . LEU A 1 614 ? -32.304 -34.458 -31.092 1.00 28.73 614 LEU A CA 1
ATOM 4937 C C . LEU A 1 614 ? -32.389 -35.990 -30.930 1.00 28.73 614 LEU A C 1
ATOM 4939 O O . LEU A 1 614 ? -32.699 -36.677 -31.900 1.00 28.73 614 LEU A O 1
ATOM 4943 N N . THR A 1 615 ? -32.406 -36.494 -29.682 1.00 25.12 615 THR A N 1
ATOM 4944 C CA . THR A 1 615 ? -33.567 -37.263 -29.149 1.00 25.12 615 THR A CA 1
ATOM 4945 C C . THR A 1 615 ? -33.561 -37.476 -27.614 1.00 25.12 615 THR A C 1
ATOM 4947 O O . THR A 1 615 ? -32.507 -37.510 -26.996 1.00 25.12 615 THR A O 1
ATOM 4950 N N . LYS A 1 616 ? -34.784 -37.567 -27.043 1.00 26.48 616 LYS A N 1
ATOM 4951 C CA . LYS A 1 616 ? -35.339 -38.399 -25.922 1.00 26.48 616 LYS A CA 1
ATOM 4952 C C . LYS A 1 616 ? -34.351 -39.181 -25.009 1.00 26.48 616 LYS A C 1
ATOM 4954 O O . LYS A 1 616 ? -33.376 -39.711 -25.511 1.00 26.48 616 LYS A O 1
ATOM 4959 N N . MET A 1 617 ? -34.577 -39.453 -23.708 1.00 23.73 617 MET A N 1
ATOM 4960 C CA . MET A 1 617 ? -35.729 -39.401 -22.753 1.00 23.73 617 MET A CA 1
ATOM 4961 C C . MET A 1 617 ? -35.161 -39.551 -21.295 1.00 23.73 617 MET A C 1
ATOM 4963 O O . MET A 1 617 ? -33.948 -39.693 -21.189 1.00 23.73 617 MET A O 1
ATOM 4967 N N . LEU A 1 618 ? -35.823 -39.547 -20.115 1.00 24.34 618 LEU A N 1
ATOM 4968 C CA . LEU A 1 618 ? -37.208 -39.549 -19.553 1.00 24.34 618 LEU A CA 1
ATOM 4969 C C . LEU A 1 618 ? -37.333 -38.415 -18.469 1.00 24.34 618 LEU A C 1
ATOM 4971 O O . LEU A 1 618 ? -36.379 -37.660 -18.317 1.00 24.34 618 LEU A O 1
ATOM 4975 N N . ARG A 1 619 ? -38.478 -38.030 -17.858 1.00 22.69 619 ARG A N 1
ATOM 4976 C CA . ARG A 1 619 ? -39.341 -38.589 -16.755 1.00 22.69 619 ARG A CA 1
ATOM 4977 C C . ARG A 1 619 ? -38.611 -39.114 -15.504 1.00 22.69 619 ARG A C 1
ATOM 4979 O O . ARG A 1 619 ? -37.577 -39.750 -15.656 1.00 22.69 619 ARG A O 1
ATOM 4986 N N . SER A 1 620 ? -39.088 -38.927 -14.263 1.00 25.06 620 SER A N 1
ATOM 4987 C CA . SER A 1 620 ? -40.402 -38.494 -13.698 1.00 25.06 620 SER A CA 1
ATOM 4988 C C . SER A 1 620 ? -40.317 -37.149 -12.938 1.00 25.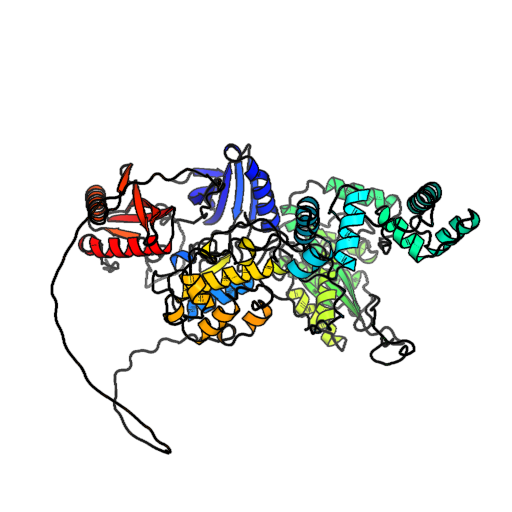06 620 SER A C 1
ATOM 4990 O O . SER A 1 620 ? -39.274 -36.889 -12.348 1.00 25.06 620 SER A O 1
ATOM 4992 N N . ASP A 1 621 ? -41.265 -36.198 -12.943 1.00 22.88 621 ASP A N 1
ATOM 4993 C CA . ASP A 1 621 ? -42.747 -36.160 -12.778 1.00 22.88 621 ASP A CA 1
ATOM 4994 C C . ASP A 1 621 ? -43.211 -35.780 -11.341 1.00 22.88 621 ASP A C 1
ATOM 4996 O O . ASP A 1 621 ? -42.546 -36.101 -10.360 1.00 22.88 621 ASP A O 1
ATOM 5000 N N . SER A 1 622 ? -44.371 -35.102 -11.270 1.00 22.64 622 SER A N 1
ATOM 5001 C CA . SER A 1 622 ? -45.114 -34.570 -10.097 1.00 22.64 622 SER A CA 1
ATOM 5002 C C . SER A 1 622 ? -44.584 -33.299 -9.384 1.00 22.64 622 SER A C 1
ATOM 5004 O O . SER A 1 622 ? -43.453 -33.266 -8.918 1.00 22.64 622 SER A O 1
ATOM 5006 N N . GLU A 1 623 ? -45.373 -32.224 -9.196 1.00 24.52 623 GLU A N 1
ATOM 5007 C CA . GLU A 1 623 ? -46.704 -31.909 -9.760 1.00 24.52 623 GLU A CA 1
ATOM 5008 C C . GLU A 1 623 ? -46.982 -30.384 -9.883 1.00 24.52 623 GLU A C 1
ATOM 5010 O O . GLU A 1 623 ? -46.580 -29.600 -9.032 1.00 24.52 623 GLU A O 1
ATOM 5015 N N . ARG A 1 624 ? -47.707 -30.021 -10.959 1.00 23.73 624 ARG A N 1
ATOM 5016 C CA . ARG A 1 624 ? -48.746 -28.964 -11.130 1.00 23.73 624 ARG A CA 1
ATOM 5017 C C . ARG A 1 624 ? -48.576 -27.554 -10.501 1.00 23.73 624 ARG A C 1
ATOM 5019 O O . ARG A 1 624 ? -48.543 -27.407 -9.292 1.00 23.73 624 ARG A O 1
ATOM 5026 N N . LEU A 1 625 ? -48.467 -26.490 -11.323 1.00 22.69 625 LEU A N 1
ATOM 5027 C CA . LEU A 1 625 ? -49.548 -25.636 -11.921 1.00 22.69 625 LEU A CA 1
ATOM 5028 C C . LEU A 1 625 ? -50.093 -24.549 -10.950 1.00 22.69 625 LEU A C 1
ATOM 5030 O O . LEU A 1 625 ? -50.065 -24.742 -9.747 1.00 22.69 625 LEU A O 1
ATOM 5034 N N . GLN A 1 626 ? -50.551 -23.361 -11.380 1.00 23.05 626 GLN A N 1
ATOM 5035 C CA . GLN A 1 626 ? -51.363 -23.016 -12.569 1.00 23.05 626 GLN A CA 1
ATOM 5036 C C . GLN A 1 626 ? -50.898 -21.759 -13.348 1.00 23.05 626 GLN A C 1
ATOM 5038 O O . GLN A 1 626 ? -50.026 -21.020 -12.898 1.00 23.05 626 GLN A O 1
ATOM 5043 N N . LEU A 1 627 ? -51.512 -21.521 -14.521 1.00 23.23 627 LEU A N 1
ATOM 5044 C CA . LEU A 1 627 ? -51.377 -20.310 -15.347 1.00 23.23 627 LEU A CA 1
ATOM 5045 C C . LEU A 1 627 ? -52.655 -19.449 -15.323 1.00 23.23 627 LEU A C 1
ATOM 5047 O O . LEU A 1 627 ? -53.755 -19.991 -15.303 1.00 23.23 627 LEU A O 1
ATOM 5051 N N . ALA A 1 628 ? -52.477 -18.142 -15.523 1.00 23.33 628 ALA A N 1
ATOM 5052 C CA . ALA A 1 628 ? -53.306 -17.266 -16.367 1.00 23.33 628 ALA A CA 1
ATOM 5053 C C . ALA A 1 628 ? -52.344 -16.170 -16.895 1.00 23.33 628 ALA A C 1
ATOM 5055 O O . ALA A 1 628 ? -51.591 -15.623 -16.096 1.00 23.33 628 ALA A O 1
ATOM 5056 N N . GLN A 1 629 ? -52.111 -15.895 -18.186 1.00 21.42 629 GLN A N 1
ATOM 5057 C CA . GLN A 1 629 ? -52.983 -15.718 -19.362 1.00 21.42 629 GLN A CA 1
ATOM 5058 C C . GLN A 1 629 ? -54.049 -14.625 -19.209 1.00 21.42 629 GLN A C 1
ATOM 5060 O O . GLN A 1 629 ? -55.090 -14.888 -18.624 1.00 21.42 629 GLN A O 1
ATOM 5065 N N . THR A 1 630 ? -53.808 -13.462 -19.835 1.00 21.75 630 THR A N 1
ATOM 5066 C CA . THR A 1 630 ? -54.605 -12.942 -20.976 1.00 21.75 630 THR A CA 1
ATOM 5067 C C . THR A 1 630 ? -53.885 -11.783 -21.699 1.00 21.75 630 THR A C 1
ATOM 5069 O O . THR A 1 630 ? -53.125 -11.055 -21.071 1.00 21.75 630 THR A O 1
ATOM 5072 N N . ASN A 1 631 ? -54.127 -11.681 -23.016 1.00 21.47 631 ASN A N 1
ATOM 5073 C CA . ASN A 1 631 ? -54.243 -10.528 -23.951 1.00 21.47 631 ASN A CA 1
ATOM 5074 C C . ASN A 1 631 ? -54.013 -9.090 -23.407 1.00 21.47 631 ASN A C 1
ATOM 5076 O O . ASN A 1 631 ? -54.323 -8.822 -22.254 1.00 21.47 631 ASN A O 1
ATOM 5080 N N . SER A 1 632 ? -53.597 -8.061 -24.167 1.00 23.69 632 SER A N 1
ATOM 5081 C CA . SER A 1 632 ? -53.308 -7.799 -25.611 1.00 23.69 632 SER A CA 1
ATOM 5082 C C . SER A 1 632 ? -52.522 -6.454 -25.685 1.00 23.69 632 SER A C 1
ATOM 5084 O O . SER A 1 632 ? -52.376 -5.811 -24.652 1.00 23.69 632 SER A O 1
ATOM 5086 N N . GLY A 1 633 ? -51.988 -5.891 -26.780 1.00 22.11 633 GLY A N 1
ATOM 5087 C CA . GLY A 1 633 ? -51.931 -6.224 -28.211 1.00 22.11 633 GLY A CA 1
ATOM 5088 C C . GLY A 1 633 ? -51.981 -4.931 -29.064 1.00 22.11 633 GLY A C 1
ATOM 5089 O O . GLY A 1 633 ? -53.016 -4.283 -29.064 1.00 22.11 633 GLY A O 1
ATOM 5090 N N . GLU A 1 634 ? -50.892 -4.608 -29.787 1.00 22.03 634 GLU A N 1
ATOM 5091 C CA . GLU A 1 634 ? -50.762 -3.563 -30.850 1.00 22.03 634 GLU A CA 1
ATOM 5092 C C . GLU A 1 634 ? -51.021 -2.058 -30.500 1.00 22.03 634 GLU A C 1
ATOM 5094 O O . GLU A 1 634 ? -51.593 -1.759 -29.461 1.00 22.03 634 GLU A O 1
ATOM 5099 N N . ARG A 1 635 ? -50.642 -1.023 -31.297 1.00 21.28 635 ARG A N 1
ATOM 5100 C CA . ARG A 1 635 ? -49.420 -0.705 -32.110 1.00 21.28 635 ARG A CA 1
ATOM 5101 C C . ARG A 1 635 ? -49.502 0.765 -32.651 1.00 21.28 635 ARG A C 1
ATOM 5103 O O . ARG A 1 635 ? -50.600 1.262 -32.830 1.00 21.28 635 ARG A O 1
ATOM 5110 N N . VAL A 1 636 ? -48.363 1.390 -33.018 1.00 21.27 636 VAL A N 1
ATOM 5111 C CA . VAL A 1 636 ? -48.192 2.603 -33.899 1.00 21.27 636 VAL A CA 1
ATOM 5112 C C . VAL A 1 636 ? -48.568 4.031 -33.385 1.00 21.27 636 VAL A C 1
ATOM 5114 O O . VAL A 1 636 ? -49.740 4.361 -33.349 1.00 21.27 636 VAL A O 1
ATOM 5117 N N . GLN A 1 637 ? -47.536 4.892 -33.185 1.00 21.41 637 GLN A N 1
ATOM 5118 C CA . GLN A 1 637 ? -47.396 6.373 -33.442 1.00 21.41 637 GLN A CA 1
ATOM 5119 C C . GLN A 1 637 ? -48.516 7.363 -32.937 1.00 21.41 637 GLN A C 1
ATOM 5121 O O . GLN A 1 637 ? -49.478 6.921 -32.336 1.00 21.41 637 GLN A O 1
ATOM 5126 N N . ILE A 1 638 ? -48.474 8.719 -32.984 1.00 20.64 638 ILE A N 1
ATOM 5127 C CA . ILE A 1 638 ? -47.783 9.768 -33.788 1.00 20.64 638 ILE A CA 1
ATOM 5128 C C . ILE A 1 638 ? -47.473 11.057 -32.950 1.00 20.64 638 ILE A C 1
ATOM 5130 O O . ILE A 1 638 ? -48.285 11.470 -32.137 1.00 20.64 638 ILE A O 1
ATOM 5134 N N . SER A 1 639 ? -46.312 11.686 -33.222 1.00 20.12 639 SER A N 1
ATOM 5135 C CA . SER A 1 639 ? -45.853 13.106 -33.088 1.00 20.12 639 SER A CA 1
ATOM 5136 C C . SER A 1 639 ? -46.228 14.093 -31.941 1.00 20.12 639 SER A C 1
ATOM 5138 O O . SER A 1 639 ? -47.383 14.403 -31.696 1.00 20.12 639 SER A O 1
ATOM 5140 N N . SER A 1 640 ? -45.170 14.760 -31.441 1.00 23.11 640 SER A N 1
ATOM 5141 C CA . SER A 1 640 ? -44.971 16.216 -31.185 1.00 23.11 640 SER A CA 1
ATOM 5142 C C . SER A 1 640 ? -45.970 17.115 -30.423 1.00 23.11 640 SER A C 1
ATOM 5144 O O . SER A 1 640 ? -47.022 17.460 -30.948 1.00 23.11 640 SER A O 1
ATOM 5146 N N . SER A 1 641 ? -45.461 17.784 -29.372 1.00 22.50 641 SER A N 1
ATOM 5147 C CA . SER A 1 641 ? -45.649 19.240 -29.152 1.00 22.50 641 SER A CA 1
ATOM 5148 C C . SER A 1 641 ? -44.622 19.833 -28.163 1.00 22.50 641 SER A C 1
ATOM 5150 O O . SER A 1 641 ? -44.440 19.292 -27.074 1.00 22.50 641 SER A O 1
ATOM 5152 N N . GLN A 1 642 ? -44.000 20.965 -28.512 1.00 23.17 642 GLN A N 1
ATOM 5153 C CA . GLN A 1 642 ? -43.277 21.871 -27.591 1.00 23.17 642 GLN A CA 1
ATOM 5154 C C . GLN A 1 642 ? -44.296 22.869 -26.975 1.00 23.17 642 GLN A C 1
ATOM 5156 O O . GLN A 1 642 ? -45.378 23.012 -27.554 1.00 23.17 642 GLN A O 1
ATOM 5161 N N . PRO A 1 643 ? -44.020 23.543 -25.834 1.00 26.72 643 PRO A N 1
ATOM 5162 C CA . PRO A 1 643 ? -43.277 24.812 -25.919 1.00 26.72 643 PRO A CA 1
ATOM 5163 C C . PRO A 1 643 ? -42.376 25.174 -24.709 1.00 26.72 643 PRO A C 1
ATOM 5165 O O . PRO A 1 643 ? -42.487 24.630 -23.613 1.00 26.72 643 PRO A O 1
ATOM 5168 N N . GLU A 1 644 ? -41.521 26.174 -24.927 1.00 21.52 644 GLU A N 1
ATOM 5169 C CA . GLU A 1 644 ? -40.811 26.995 -23.925 1.00 21.52 644 GLU A CA 1
ATOM 5170 C C . GLU A 1 644 ? -41.462 28.408 -23.851 1.00 21.52 644 GLU A C 1
ATOM 5172 O O . GLU A 1 644 ? -42.365 28.686 -24.642 1.00 21.52 644 GLU A O 1
ATOM 5177 N N . PRO A 1 645 ? -40.945 29.389 -23.077 1.00 40.59 645 PRO A N 1
ATOM 5178 C CA . PRO A 1 645 ? -40.601 29.388 -21.645 1.00 40.59 645 PRO A CA 1
ATOM 5179 C C . PRO A 1 645 ? -41.225 30.600 -20.898 1.00 40.59 645 PRO A C 1
ATOM 5181 O O . PRO A 1 645 ? -41.712 31.529 -21.537 1.00 40.59 645 PRO A O 1
ATOM 5184 N N . GLN A 1 646 ? -41.106 30.666 -19.559 1.00 20.95 646 GLN A N 1
ATOM 5185 C CA . GLN A 1 646 ? -40.880 31.914 -18.780 1.00 20.95 646 GLN A CA 1
ATOM 5186 C C . GLN A 1 646 ? -40.784 31.647 -17.262 1.00 20.95 646 GLN A C 1
ATOM 5188 O O . GLN A 1 646 ? -41.400 30.710 -16.763 1.00 20.95 646 GLN A O 1
ATOM 5193 N N . GLY A 1 647 ? -40.048 32.493 -16.522 1.00 22.61 647 GLY A N 1
ATOM 5194 C CA . GLY A 1 647 ? -40.044 32.489 -15.046 1.00 22.61 647 GLY A CA 1
ATOM 5195 C C . GLY A 1 647 ? -38.704 32.848 -14.390 1.00 22.61 647 GLY A C 1
ATOM 5196 O O . GLY A 1 647 ? -37.973 31.961 -13.959 1.00 22.61 647 GLY A O 1
ATOM 5197 N N . LEU A 1 648 ? -38.390 34.144 -14.270 1.00 21.23 648 LEU A N 1
ATOM 5198 C CA . LEU A 1 648 ? -37.251 34.624 -13.471 1.00 21.23 648 LEU A CA 1
ATOM 5199 C C . LEU A 1 648 ? -37.492 34.420 -11.965 1.00 21.23 648 LEU A C 1
ATOM 5201 O O . LEU A 1 648 ? -38.556 34.778 -11.464 1.00 21.23 648 LEU A O 1
ATOM 5205 N N . TRP A 1 649 ? -36.465 33.987 -11.232 1.00 20.52 649 TRP A N 1
ATOM 5206 C CA . TRP A 1 649 ? -36.222 34.418 -9.849 1.00 20.52 649 TRP A CA 1
ATOM 5207 C C . TRP A 1 649 ? -34.730 34.307 -9.507 1.00 20.52 649 TRP A C 1
ATOM 5209 O O . TRP A 1 649 ? -34.019 33.446 -10.024 1.00 20.52 649 TRP A O 1
ATOM 5219 N N . GLU A 1 650 ? -34.239 35.238 -8.692 1.00 20.81 650 GLU A N 1
ATOM 5220 C CA . GLU A 1 650 ? -32.808 35.419 -8.435 1.00 20.81 650 GLU A CA 1
ATOM 5221 C C . GLU A 1 650 ? -32.271 34.390 -7.431 1.00 20.81 650 GLU A C 1
ATOM 5223 O O . GLU A 1 650 ? -32.796 34.237 -6.325 1.00 20.81 650 GLU A O 1
ATOM 5228 N N . VAL A 1 651 ? -31.169 33.724 -7.783 1.00 21.02 651 VAL A N 1
ATOM 5229 C CA . VAL A 1 651 ? -30.411 32.891 -6.842 1.00 21.02 651 VAL A CA 1
ATOM 5230 C C . VAL A 1 651 ? -29.490 33.795 -6.028 1.00 21.02 651 VAL A C 1
ATOM 5232 O O . VAL A 1 651 ? -28.579 34.411 -6.577 1.00 21.02 651 VAL A O 1
ATOM 5235 N N . ARG A 1 652 ? -29.695 33.852 -4.708 1.00 20.42 652 ARG A N 1
ATOM 5236 C CA . ARG A 1 652 ? -28.706 34.441 -3.795 1.00 20.42 652 ARG A CA 1
ATOM 5237 C C . ARG A 1 652 ? -27.494 33.525 -3.679 1.00 20.42 652 ARG A C 1
ATOM 5239 O O . ARG A 1 652 ? -27.642 32.327 -3.449 1.00 20.42 652 ARG A O 1
ATOM 5246 N N . GLU A 1 653 ? -26.307 34.106 -3.798 1.00 23.03 653 GLU A N 1
ATOM 5247 C CA . GLU A 1 653 ? -25.050 33.409 -3.549 1.00 23.03 653 GLU A CA 1
ATOM 5248 C C . GLU A 1 653 ? -24.869 33.126 -2.050 1.00 23.03 653 GLU A C 1
ATOM 5250 O O . GLU A 1 653 ? -24.915 34.041 -1.232 1.00 23.03 653 GLU A O 1
ATOM 5255 N N . ASP A 1 654 ? -24.582 31.870 -1.707 1.00 20.62 654 ASP A N 1
ATOM 5256 C CA . ASP A 1 654 ? -23.926 31.490 -0.452 1.00 20.62 654 ASP A CA 1
ATOM 5257 C C . ASP A 1 654 ? -22.839 30.457 -0.800 1.00 20.62 654 ASP A C 1
ATOM 5259 O O . ASP A 1 654 ? -23.091 29.261 -0.979 1.00 20.62 654 ASP A O 1
ATOM 5263 N N . VAL A 1 655 ? -21.615 30.948 -1.020 1.00 21.78 655 VAL A N 1
ATOM 5264 C CA . VAL A 1 655 ? -20.514 30.167 -1.607 1.00 21.78 655 VAL A CA 1
ATOM 5265 C C . VAL A 1 655 ? -19.846 29.275 -0.559 1.00 21.78 655 VAL A C 1
ATOM 5267 O O . VAL A 1 655 ? -19.006 29.716 0.227 1.00 21.78 655 VAL A O 1
ATOM 5270 N N . VAL A 1 656 ? -20.133 27.972 -0.606 1.00 22.16 656 VAL A N 1
ATOM 5271 C CA . VAL A 1 656 ? -19.301 26.965 0.068 1.00 22.16 656 VAL A CA 1
ATOM 5272 C C . VAL A 1 656 ? -18.064 26.691 -0.792 1.00 22.16 656 VAL A C 1
ATOM 5274 O O . VAL A 1 656 ? -18.128 25.972 -1.787 1.00 22.16 656 VAL A O 1
ATOM 5277 N N . HIS A 1 657 ? -16.923 27.262 -0.404 1.00 21.91 657 HIS A N 1
ATOM 5278 C CA . HIS A 1 657 ? -15.646 27.078 -1.099 1.00 21.91 657 HIS A CA 1
ATOM 5279 C C . HIS A 1 657 ? -15.156 25.617 -1.054 1.00 21.91 657 HIS A C 1
ATOM 5281 O O . HIS A 1 657 ? -14.532 25.182 -0.086 1.00 21.91 657 HIS A O 1
ATOM 5287 N N . THR A 1 658 ? -15.366 24.865 -2.136 1.00 23.75 658 THR A N 1
ATOM 5288 C CA . THR A 1 658 ? -14.667 23.594 -2.384 1.00 23.75 658 THR A CA 1
ATOM 5289 C C . THR A 1 658 ? -13.295 23.847 -3.008 1.00 23.75 658 THR A C 1
ATOM 5291 O O . THR A 1 658 ? -13.154 23.891 -4.232 1.00 23.75 658 THR A O 1
ATOM 5294 N N . GLU A 1 659 ? -12.268 24.001 -2.173 1.00 25.67 659 GLU A N 1
ATOM 5295 C CA . GLU A 1 659 ? -10.876 23.934 -2.629 1.00 25.67 659 GLU A CA 1
ATOM 5296 C C . GLU A 1 659 ? -10.490 22.500 -3.034 1.00 25.67 659 GLU A C 1
ATOM 5298 O O . GLU A 1 659 ? -10.876 21.529 -2.381 1.00 25.67 659 GLU A O 1
ATOM 5303 N N . GLY A 1 660 ? -9.673 22.366 -4.085 1.00 29.22 660 GLY A N 1
ATOM 5304 C CA . GLY A 1 660 ? -9.101 21.082 -4.508 1.00 29.22 660 GLY A CA 1
ATOM 5305 C C . GLY A 1 660 ? -9.928 20.313 -5.543 1.00 29.22 660 GLY A C 1
ATOM 5306 O O . GLY A 1 660 ? -10.433 19.228 -5.265 1.00 29.22 660 GLY A O 1
ATOM 5307 N N . ALA A 1 661 ? -9.997 20.826 -6.775 1.00 25.89 661 ALA A N 1
ATOM 5308 C CA . ALA A 1 661 ? -10.485 20.052 -7.916 1.00 25.89 661 ALA A CA 1
ATOM 5309 C C . ALA A 1 661 ? -9.558 18.844 -8.181 1.00 25.89 661 ALA A C 1
ATOM 5311 O O . ALA A 1 661 ? -8.436 19.012 -8.660 1.00 25.89 661 ALA A O 1
ATOM 5312 N N . GLN A 1 662 ? -10.010 17.626 -7.858 1.00 32.88 662 GLN A N 1
ATOM 5313 C CA . GLN A 1 662 ? -9.248 16.402 -8.128 1.00 32.88 662 GLN A CA 1
ATOM 5314 C C . GLN A 1 662 ? -9.176 16.110 -9.635 1.00 32.88 662 GLN A C 1
ATOM 5316 O O . GLN A 1 662 ? -10.197 16.051 -10.316 1.00 32.88 662 GLN A O 1
ATOM 5321 N N . VAL A 1 663 ? -7.961 15.851 -10.124 1.00 31.12 663 VAL A N 1
ATOM 5322 C CA . VAL A 1 663 ? -7.658 15.354 -11.475 1.00 31.12 663 VAL A CA 1
ATOM 5323 C C . VAL A 1 663 ? -6.731 14.144 -11.322 1.00 31.12 663 VAL A C 1
ATOM 5325 O O . VAL A 1 663 ? -5.795 14.203 -10.525 1.00 31.12 663 VAL A O 1
ATOM 5328 N N . SER A 1 664 ? -7.000 13.046 -12.034 1.00 33.84 664 SER A N 1
ATOM 5329 C CA . SER A 1 664 ? -6.197 11.812 -11.957 1.00 33.84 664 SER A CA 1
ATOM 5330 C C . SER A 1 664 ? -4.969 11.848 -12.864 1.00 33.84 664 SER A C 1
ATOM 5332 O O . SER A 1 664 ? -5.059 12.271 -14.015 1.00 33.84 664 SER A O 1
ATOM 5334 N N . PHE A 1 665 ? -3.852 11.303 -12.378 1.00 38.53 665 PHE A N 1
ATOM 5335 C CA . PHE A 1 665 ? -2.608 11.129 -13.137 1.00 38.53 665 PHE A CA 1
ATOM 5336 C C . PHE A 1 665 ? -2.690 9.925 -14.109 1.00 38.53 665 PHE A C 1
ATOM 5338 O O . PHE A 1 665 ? -2.037 8.901 -13.910 1.00 38.53 665 PHE A O 1
ATOM 5345 N N . SER A 1 666 ? -3.527 10.051 -15.144 1.00 38.53 666 SER A N 1
ATOM 5346 C CA . SER A 1 666 ? -3.704 9.072 -16.241 1.00 38.53 666 SER A CA 1
ATOM 5347 C C . SER A 1 666 ? -2.470 8.982 -17.160 1.00 38.53 666 SER A C 1
ATOM 5349 O O . SER A 1 666 ? -1.849 10.008 -17.422 1.00 38.53 666 SER A O 1
ATOM 5351 N N . GLN A 1 667 ? -2.119 7.797 -17.689 1.00 33.97 667 GLN A N 1
ATOM 5352 C CA . GLN A 1 667 ? -0.916 7.583 -18.522 1.00 33.97 667 GLN A CA 1
ATOM 5353 C C . GLN A 1 667 ? -1.224 7.405 -20.026 1.00 33.97 667 GLN A C 1
ATOM 5355 O O . GLN A 1 667 ? -1.554 6.299 -20.461 1.00 33.97 667 GLN A O 1
ATOM 5360 N N . PRO A 1 668 ? -1.083 8.442 -20.878 1.00 34.59 668 PRO A N 1
ATOM 5361 C CA . PRO A 1 668 ? -1.194 8.302 -22.326 1.00 34.59 668 PRO A CA 1
ATOM 5362 C C . PRO A 1 668 ? 0.110 7.863 -23.006 1.00 34.59 668 PRO A C 1
ATOM 5364 O O . PRO A 1 668 ? 1.180 8.415 -22.769 1.00 34.59 668 PRO A O 1
ATOM 5367 N N . ALA A 1 669 ? -0.019 6.939 -23.961 1.00 36.16 669 ALA A N 1
ATOM 5368 C CA . ALA A 1 669 ? 0.999 6.680 -24.977 1.00 36.16 669 ALA A CA 1
ATOM 5369 C C . ALA A 1 669 ? 0.828 7.641 -26.171 1.00 36.16 669 ALA A C 1
ATOM 5371 O O . ALA A 1 669 ? -0.255 7.700 -26.771 1.00 36.16 669 ALA A O 1
ATOM 5372 N N . CYS A 1 670 ? 1.892 8.364 -26.513 1.00 36.00 670 CYS A N 1
ATOM 5373 C CA . CYS A 1 670 ? 2.059 9.208 -27.698 1.00 36.00 670 CYS A CA 1
ATOM 5374 C C . CYS A 1 670 ? 2.684 8.394 -28.863 1.00 36.00 670 CYS A C 1
ATOM 5376 O O . CYS A 1 670 ? 3.314 7.369 -28.590 1.00 36.00 670 CYS A O 1
ATOM 5378 N N . PRO A 1 671 ? 2.524 8.781 -30.146 1.00 32.38 671 PRO A N 1
ATOM 5379 C CA . PRO A 1 671 ? 2.862 7.890 -31.263 1.00 32.38 671 PRO A CA 1
ATOM 5380 C C . PRO A 1 671 ? 4.350 7.664 -31.533 1.00 32.38 671 PRO A C 1
ATOM 5382 O O . PRO A 1 671 ? 4.731 6.533 -31.825 1.00 32.38 671 PRO A O 1
ATOM 5385 N N . ASP A 1 672 ? 5.178 8.709 -31.423 1.00 33.94 672 ASP A N 1
ATOM 5386 C CA . ASP A 1 672 ? 6.567 8.749 -31.916 1.00 33.94 672 ASP A CA 1
ATOM 5387 C C . ASP A 1 672 ? 7.470 7.617 -31.386 1.00 33.94 672 ASP A C 1
ATOM 5389 O O . ASP A 1 672 ? 8.494 7.306 -31.984 1.00 33.94 672 ASP A O 1
ATOM 5393 N N . HIS A 1 673 ? 7.103 6.994 -30.261 1.00 34.34 673 HIS A N 1
ATOM 5394 C CA . HIS A 1 673 ? 7.851 5.907 -29.624 1.00 34.34 673 HIS A CA 1
ATOM 5395 C C . HIS A 1 673 ? 7.133 4.547 -29.689 1.00 34.34 673 HIS A C 1
ATOM 5397 O O . HIS A 1 673 ? 7.307 3.694 -28.821 1.00 34.34 673 HIS A O 1
ATOM 5403 N N . MET A 1 674 ? 6.371 4.310 -30.762 1.00 35.78 674 MET A N 1
ATOM 5404 C CA . MET A 1 674 ? 6.097 2.951 -31.255 1.00 35.78 674 MET A CA 1
ATOM 5405 C C . MET A 1 674 ? 7.279 2.351 -32.038 1.00 35.78 674 MET A C 1
ATOM 5407 O O . MET A 1 674 ? 7.319 1.140 -32.245 1.00 35.78 674 MET A O 1
ATOM 5411 N N . LEU A 1 675 ? 8.247 3.181 -32.445 1.00 32.69 675 LEU A N 1
ATOM 5412 C CA . LEU A 1 675 ? 9.421 2.796 -33.229 1.00 32.69 675 LEU A CA 1
ATOM 5413 C C . LEU A 1 675 ? 10.715 2.949 -32.415 1.00 32.69 675 LEU A C 1
ATOM 5415 O O . LEU A 1 675 ? 11.474 3.890 -32.616 1.00 32.69 675 LEU A O 1
ATOM 5419 N N . LEU A 1 676 ? 10.972 2.012 -31.500 1.00 27.05 676 LEU A N 1
ATOM 5420 C CA . LEU A 1 676 ? 12.317 1.697 -30.999 1.00 27.05 676 LEU A CA 1
ATOM 5421 C C . LEU A 1 676 ? 12.297 0.325 -30.307 1.00 27.05 676 LEU A C 1
ATOM 5423 O O . LEU A 1 676 ? 11.557 0.120 -29.346 1.00 27.05 676 LEU A O 1
ATOM 5427 N N . GLY A 1 677 ? 13.086 -0.615 -30.824 1.00 26.06 677 GLY A N 1
ATOM 5428 C CA . GLY A 1 677 ? 13.256 -1.953 -30.257 1.00 26.06 677 GLY A CA 1
ATOM 5429 C C . GLY A 1 677 ? 14.093 -2.838 -31.177 1.00 26.06 677 GLY A C 1
ATOM 5430 O O . GLY A 1 677 ? 13.684 -3.130 -32.301 1.00 26.06 677 GLY A O 1
ATOM 5431 N N . SER A 1 678 ? 15.276 -3.242 -30.715 1.00 26.44 678 SER A N 1
ATOM 5432 C CA . SER A 1 678 ? 16.252 -4.021 -31.490 1.00 26.44 678 SER A CA 1
ATOM 5433 C C . SER A 1 678 ? 17.082 -4.889 -30.527 1.00 26.44 678 SER A C 1
ATOM 5435 O O . SER A 1 678 ? 17.647 -4.368 -29.579 1.00 26.44 678 SER A O 1
ATOM 5437 N N . GLN A 1 679 ? 17.247 -6.207 -30.704 1.00 28.06 679 GLN A N 1
ATOM 5438 C CA . GLN A 1 679 ? 17.375 -6.915 -31.983 1.00 28.06 679 GLN A CA 1
ATOM 5439 C C . GLN A 1 679 ? 16.971 -8.412 -31.923 1.00 28.06 679 GLN A C 1
ATOM 5441 O O . GLN A 1 679 ? 16.480 -8.925 -30.921 1.00 28.06 679 GLN A O 1
ATOM 5446 N N . LEU A 1 680 ? 17.168 -9.095 -33.055 1.00 26.67 680 LEU A N 1
ATOM 5447 C CA . LEU A 1 680 ? 16.763 -10.465 -33.396 1.00 26.67 680 LEU A CA 1
ATOM 5448 C C . LEU A 1 680 ? 17.428 -11.601 -32.596 1.00 26.67 680 LEU A C 1
ATOM 5450 O O . LEU A 1 680 ? 18.626 -11.557 -32.333 1.00 26.67 680 LEU A O 1
ATOM 5454 N N . LEU A 1 681 ? 16.659 -12.684 -32.395 1.00 26.75 681 LEU A N 1
ATOM 5455 C CA . LEU A 1 681 ? 16.926 -14.082 -32.822 1.00 26.75 681 LEU A CA 1
ATOM 5456 C C . LEU A 1 681 ? 15.788 -14.997 -32.300 1.00 26.75 681 LEU A C 1
ATOM 5458 O O . LEU A 1 681 ? 15.332 -14.812 -31.177 1.00 26.75 681 LEU A O 1
ATOM 5462 N N . GLY A 1 682 ? 15.273 -16.005 -33.016 1.00 25.38 682 GLY A N 1
ATOM 5463 C CA . GLY A 1 682 ? 15.482 -16.443 -34.406 1.00 25.38 682 GLY A CA 1
ATOM 5464 C C . GLY A 1 682 ? 14.627 -17.702 -34.715 1.00 25.38 682 GLY A C 1
ATOM 5465 O O . GLY A 1 682 ? 14.139 -18.337 -33.784 1.00 25.38 682 GLY A O 1
ATOM 5466 N N . THR A 1 683 ? 14.372 -18.130 -35.961 1.00 28.48 683 THR A N 1
ATOM 5467 C CA . THR A 1 683 ? 14.783 -17.530 -37.247 1.00 28.48 683 THR A CA 1
ATOM 5468 C C . THR A 1 683 ? 13.648 -17.500 -38.308 1.00 28.48 683 THR A C 1
ATOM 5470 O O . THR A 1 683 ? 13.087 -16.413 -38.442 1.00 28.48 683 THR A O 1
ATOM 5473 N N . PRO A 1 684 ? 13.251 -18.558 -39.069 1.00 35.88 684 PRO A N 1
ATOM 5474 C CA . PRO A 1 684 ? 12.451 -18.334 -40.286 1.00 35.88 684 PRO A CA 1
ATOM 5475 C C . PRO A 1 684 ? 10.957 -18.705 -40.176 1.00 35.88 684 PRO A C 1
ATOM 5477 O O . PRO A 1 684 ? 10.598 -19.699 -39.549 1.00 35.88 684 PRO A O 1
ATOM 5480 N N . GLY A 1 685 ? 10.096 -17.965 -40.891 1.00 31.14 685 GLY A N 1
ATOM 5481 C CA . GLY A 1 685 ? 8.789 -18.475 -41.347 1.00 31.14 685 GLY A CA 1
ATOM 5482 C C . GLY A 1 685 ? 7.526 -17.671 -41.008 1.00 31.14 685 GLY A C 1
ATOM 5483 O O . GLY A 1 685 ? 6.493 -17.955 -41.602 1.00 31.14 685 GLY A O 1
ATOM 5484 N N . ALA A 1 686 ? 7.566 -16.680 -40.106 1.00 30.98 686 ALA A N 1
ATOM 5485 C CA . ALA A 1 686 ? 6.431 -15.767 -39.872 1.00 30.98 686 ALA A CA 1
ATOM 5486 C C . ALA A 1 686 ? 6.841 -14.477 -39.131 1.00 30.98 686 ALA A C 1
ATOM 5488 O O . ALA A 1 686 ? 6.988 -14.470 -37.908 1.00 30.98 686 ALA A O 1
ATOM 5489 N N . SER A 1 687 ? 6.975 -13.358 -39.847 1.00 36.25 687 SER A N 1
ATOM 5490 C CA . SER A 1 687 ? 7.198 -12.032 -39.256 1.00 36.25 687 SER A CA 1
ATOM 5491 C C . SER A 1 687 ? 5.891 -11.438 -38.704 1.00 36.25 687 SER A C 1
ATOM 5493 O O . SER A 1 687 ? 5.048 -10.924 -39.436 1.00 36.25 687 SER A O 1
ATOM 5495 N N . GLN A 1 688 ? 5.706 -11.487 -37.380 1.00 32.31 688 GLN A N 1
ATOM 5496 C CA . GLN A 1 688 ? 4.647 -10.730 -36.696 1.00 32.31 688 GLN A CA 1
ATOM 5497 C C . GLN A 1 688 ? 5.040 -9.243 -36.637 1.00 32.31 688 GLN A C 1
ATOM 5499 O O . GLN A 1 688 ? 6.119 -8.897 -36.159 1.00 32.31 688 GLN A O 1
ATOM 5504 N N . ASN A 1 689 ? 4.173 -8.366 -37.145 1.00 35.16 689 ASN A N 1
ATOM 5505 C CA . ASN A 1 689 ? 4.513 -6.975 -37.455 1.00 35.16 689 ASN A CA 1
ATOM 5506 C C . ASN A 1 689 ? 4.358 -6.057 -36.209 1.00 35.16 689 ASN A C 1
ATOM 5508 O O . ASN A 1 689 ? 3.308 -6.145 -35.559 1.00 35.16 689 ASN A O 1
ATOM 5512 N N . PRO A 1 690 ? 5.319 -5.169 -35.849 1.00 37.41 690 PRO A N 1
ATOM 5513 C CA . PRO A 1 690 ? 5.273 -4.374 -34.607 1.00 37.41 690 PRO A CA 1
ATOM 5514 C C . PRO A 1 690 ? 3.985 -3.565 -34.400 1.00 37.41 690 PRO A C 1
ATOM 5516 O O . PRO A 1 690 ? 3.495 -3.460 -33.274 1.00 37.41 690 PRO A O 1
ATOM 5519 N N . TRP A 1 691 ? 3.375 -3.101 -35.494 1.00 35.50 691 TRP A N 1
ATOM 5520 C CA . TRP A 1 691 ? 2.079 -2.414 -35.546 1.00 35.50 691 TRP A CA 1
ATOM 5521 C C . TRP A 1 691 ? 0.936 -3.123 -34.799 1.00 35.50 691 TRP A C 1
ATOM 5523 O O . TRP A 1 691 ? -0.007 -2.478 -34.344 1.00 35.50 691 TRP A O 1
ATOM 5533 N N . GLN A 1 692 ? 1.017 -4.443 -34.609 1.00 36.28 692 GLN A N 1
ATOM 5534 C CA . GLN A 1 692 ? 0.016 -5.222 -33.871 1.00 36.28 692 GLN A CA 1
ATOM 5535 C C . GLN A 1 692 ? 0.077 -5.029 -32.341 1.00 36.28 692 GLN A C 1
ATOM 5537 O O . GLN A 1 692 ? -0.797 -5.531 -31.634 1.00 36.28 692 GLN A O 1
ATOM 5542 N N . ARG A 1 693 ? 1.083 -4.310 -31.814 1.00 37.56 693 ARG A N 1
ATOM 5543 C CA . ARG A 1 693 ? 1.317 -4.109 -30.366 1.00 37.56 693 ARG A CA 1
ATOM 5544 C C . ARG A 1 693 ? 0.968 -2.702 -29.857 1.00 37.56 693 ARG A C 1
ATOM 5546 O O . ARG A 1 693 ? 1.257 -2.386 -28.705 1.00 37.56 693 ARG A O 1
ATOM 5553 N N . LEU A 1 694 ? 0.299 -1.893 -30.684 1.00 38.34 694 LEU A N 1
ATOM 5554 C CA . LEU A 1 694 ? -0.407 -0.669 -30.283 1.00 38.34 694 LEU A CA 1
ATOM 5555 C C . LEU A 1 694 ? -1.212 -0.890 -28.988 1.00 38.34 694 LEU A C 1
ATOM 5557 O O . LEU A 1 694 ? -2.030 -1.813 -28.913 1.00 38.34 694 LEU A O 1
ATOM 5561 N N . VAL A 1 695 ? -1.029 -0.022 -27.983 1.00 41.09 695 VAL A N 1
ATOM 5562 C CA . VAL A 1 695 ? -1.842 -0.052 -26.754 1.00 41.09 695 VAL A CA 1
ATOM 5563 C C . VAL A 1 695 ? -3.312 0.087 -27.151 1.00 41.09 695 VAL A C 1
ATOM 5565 O O . VAL A 1 695 ? -3.703 1.089 -27.753 1.00 41.09 695 VAL A O 1
ATOM 5568 N N . ARG A 1 696 ? -4.132 -0.920 -26.819 1.00 42.78 696 ARG A N 1
ATOM 5569 C CA . ARG A 1 696 ? -5.559 -1.001 -27.185 1.00 42.78 696 ARG A CA 1
ATOM 5570 C C . ARG A 1 696 ? -6.414 -0.018 -26.375 1.00 42.78 696 ARG A C 1
ATOM 5572 O O . ARG A 1 696 ? -7.281 -0.427 -25.608 1.00 42.78 696 ARG A O 1
ATOM 5579 N N . ARG A 1 697 ? -6.172 1.284 -26.555 1.00 50.69 697 ARG A N 1
ATOM 5580 C CA . ARG A 1 697 ? -7.007 2.360 -26.015 1.00 50.69 697 ARG A CA 1
ATOM 5581 C C . ARG A 1 697 ? -8.295 2.485 -26.807 1.00 50.69 697 ARG A C 1
ATOM 5583 O O . ARG A 1 697 ? -8.283 2.641 -28.025 1.00 50.69 697 ARG A O 1
ATOM 5590 N N . MET A 1 698 ? -9.407 2.422 -26.084 1.00 56.69 698 MET A N 1
ATOM 5591 C CA . MET A 1 698 ? -10.744 2.436 -26.665 1.00 56.69 698 MET A CA 1
ATOM 5592 C C . MET A 1 698 ? -11.082 3.793 -27.298 1.00 56.69 698 MET A C 1
ATOM 5594 O O . MET A 1 698 ? -11.698 3.817 -28.360 1.00 5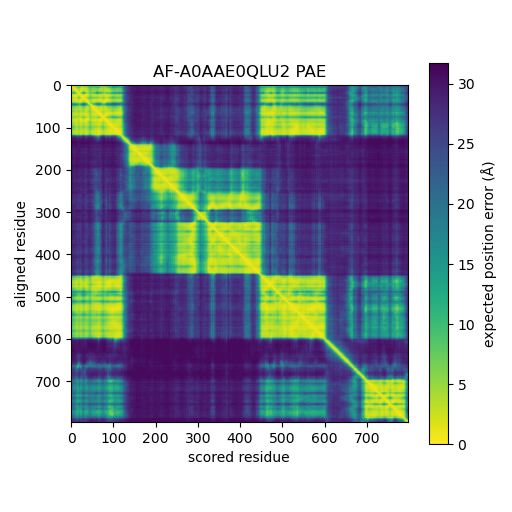6.69 698 MET A O 1
ATOM 5598 N N . THR A 1 699 ? -10.617 4.900 -26.701 1.00 72.12 699 THR A N 1
ATOM 5599 C CA . THR A 1 699 ? -10.892 6.299 -27.093 1.00 72.12 699 THR A CA 1
ATOM 5600 C C . THR A 1 699 ? -10.070 6.798 -28.294 1.00 72.12 699 THR A C 1
ATOM 5602 O O . THR A 1 699 ? -9.683 7.966 -28.368 1.00 72.12 699 THR A O 1
ATOM 5605 N N . ARG A 1 700 ? -9.781 5.896 -29.243 1.00 77.00 700 ARG A N 1
ATOM 5606 C CA . ARG A 1 700 ? -8.986 6.153 -30.454 1.00 77.00 700 ARG A CA 1
ATOM 5607 C C . ARG A 1 700 ? -9.634 5.575 -31.716 1.00 77.00 700 ARG A C 1
ATOM 5609 O O . ARG A 1 700 ? -10.356 4.568 -31.673 1.00 77.00 700 ARG A O 1
ATOM 5616 N N . PHE A 1 701 ? -9.349 6.199 -32.856 1.00 77.75 701 PHE A N 1
ATOM 5617 C CA . PHE A 1 701 ? -9.565 5.640 -34.195 1.00 77.75 701 PHE A CA 1
ATOM 5618 C C . PHE A 1 701 ? -8.640 6.298 -35.228 1.00 77.75 701 PHE A C 1
ATOM 5620 O O . PHE A 1 701 ? -8.155 7.406 -35.012 1.00 77.75 701 PHE A O 1
ATOM 5627 N N . PHE A 1 702 ? -8.413 5.607 -36.347 1.00 80.62 702 PHE A N 1
ATOM 5628 C CA . PHE A 1 702 ? -7.760 6.166 -37.532 1.00 80.62 702 PHE A CA 1
ATOM 5629 C C . PHE A 1 702 ? -8.815 6.670 -38.517 1.00 80.62 702 PHE A C 1
ATOM 5631 O O . PHE A 1 702 ? -9.802 5.963 -38.756 1.00 80.62 702 PHE A O 1
ATOM 5638 N N . THR A 1 703 ? -8.597 7.841 -39.111 1.00 82.25 703 THR A N 1
ATOM 5639 C CA . THR A 1 703 ? -9.429 8.335 -40.216 1.00 82.25 703 THR A CA 1
ATOM 5640 C C . THR A 1 703 ? -8.880 7.918 -41.582 1.00 82.25 703 THR A C 1
ATOM 5642 O O . THR A 1 703 ? -7.727 7.505 -41.719 1.00 82.25 703 THR A O 1
ATOM 5645 N N . THR A 1 704 ? -9.730 8.014 -42.604 1.00 81.00 704 THR A N 1
ATOM 5646 C CA . THR A 1 704 ? -9.384 7.912 -44.034 1.00 81.00 704 THR A CA 1
ATOM 5647 C C . THR A 1 704 ? -9.086 9.276 -44.675 1.00 81.00 704 THR A C 1
ATOM 5649 O O . THR A 1 704 ? -8.743 9.342 -45.852 1.00 81.00 704 THR A O 1
ATOM 5652 N N . LEU A 1 705 ? -9.221 10.368 -43.915 1.00 81.56 705 LEU A N 1
ATOM 5653 C CA . LEU A 1 705 ? -9.084 11.750 -44.377 1.00 81.56 705 LEU A CA 1
ATOM 5654 C C . LEU A 1 705 ? -7.795 12.400 -43.849 1.00 81.56 705 LEU A C 1
ATOM 5656 O O . LEU A 1 705 ? -7.310 12.063 -42.770 1.00 81.56 705 LEU A O 1
ATOM 5660 N N . LYS A 1 706 ? -7.290 13.413 -44.565 1.00 80.88 706 LYS A N 1
ATOM 5661 C CA . LYS A 1 706 ? -6.187 14.275 -44.095 1.00 80.88 706 LYS A CA 1
ATOM 5662 C C . LYS A 1 706 ? -6.566 15.034 -42.812 1.00 80.88 706 LYS A C 1
ATOM 5664 O O . LYS A 1 706 ? -7.747 15.131 -42.472 1.00 80.88 706 LYS A O 1
ATOM 5669 N N . ALA A 1 707 ? -5.574 15.581 -42.103 1.00 73.62 707 ALA A N 1
ATOM 5670 C CA . ALA A 1 707 ? -5.754 16.176 -40.771 1.00 73.62 707 ALA A CA 1
ATOM 5671 C C . ALA A 1 707 ? -6.818 17.286 -40.724 1.00 73.62 707 ALA A C 1
ATOM 5673 O O . ALA A 1 707 ? -7.695 17.255 -39.864 1.00 73.62 707 ALA A O 1
ATOM 5674 N N . GLU A 1 708 ? -6.789 18.218 -41.676 1.00 80.75 708 GLU A N 1
ATOM 5675 C CA . GLU A 1 708 ? -7.730 19.343 -41.747 1.00 80.75 708 GLU A CA 1
ATOM 5676 C C . GLU A 1 708 ? -9.175 18.879 -41.992 1.00 80.75 708 GLU A C 1
ATOM 5678 O O . GLU A 1 708 ? -10.066 19.191 -41.206 1.00 80.75 708 GLU A O 1
ATOM 5683 N N . ALA A 1 709 ? -9.400 18.034 -43.004 1.00 83.19 709 ALA A N 1
ATOM 5684 C CA . ALA A 1 709 ? -10.717 17.461 -43.294 1.00 83.19 709 ALA A CA 1
ATOM 5685 C C . ALA A 1 709 ? -11.241 16.572 -42.147 1.00 83.19 709 ALA A C 1
ATOM 5687 O O . ALA A 1 709 ? -12.426 16.625 -41.815 1.00 83.19 709 ALA A O 1
ATOM 5688 N N . SER A 1 710 ? -10.355 15.810 -41.491 1.00 84.50 710 SER A N 1
ATOM 5689 C CA . SER A 1 710 ? -10.683 15.055 -40.274 1.00 84.50 710 SER A CA 1
ATOM 5690 C C . SER A 1 710 ? -11.121 15.982 -39.139 1.00 84.50 710 SER A C 1
ATOM 5692 O O . SER A 1 710 ? -12.074 15.667 -38.433 1.00 84.50 710 SER A O 1
ATOM 5694 N N . CYS A 1 711 ? -10.445 17.121 -38.963 1.00 86.00 711 CYS A N 1
ATOM 5695 C CA . CYS A 1 711 ? -10.738 18.106 -37.923 1.00 86.00 711 CYS A CA 1
ATOM 5696 C C . CYS A 1 711 ? -12.086 18.804 -38.156 1.00 86.00 711 CYS A C 1
ATOM 5698 O O . CYS A 1 711 ? -12.892 18.883 -37.229 1.00 86.00 711 CYS A O 1
ATOM 5700 N N . THR A 1 712 ? -12.374 19.217 -39.395 1.00 88.19 712 THR A N 1
ATOM 5701 C CA . THR A 1 712 ? -13.661 19.818 -39.787 1.00 88.19 712 THR A CA 1
ATOM 5702 C C . THR A 1 712 ? -14.825 18.849 -39.570 1.00 88.19 712 THR A C 1
ATOM 5704 O O . THR A 1 712 ? -15.747 19.173 -38.827 1.00 88.19 712 THR A O 1
ATOM 5707 N N . ALA A 1 713 ? -14.744 17.614 -40.080 1.00 88.38 713 ALA A N 1
ATOM 5708 C CA . ALA A 1 713 ? -15.795 16.612 -39.870 1.00 88.38 713 ALA A CA 1
ATOM 5709 C C . ALA A 1 713 ? -16.049 16.314 -38.375 1.00 88.38 713 ALA A C 1
ATOM 5711 O O . ALA A 1 713 ? -17.194 16.122 -37.953 1.00 88.38 713 ALA A O 1
ATOM 5712 N N . LEU A 1 714 ? -14.993 16.323 -37.549 1.00 89.69 714 LEU A N 1
ATOM 5713 C CA . LEU A 1 714 ? -15.105 16.166 -36.097 1.00 89.69 714 LEU A CA 1
ATOM 5714 C C . LEU A 1 714 ? -15.794 17.360 -35.426 1.00 89.69 714 LEU A C 1
ATOM 5716 O O . LEU A 1 714 ? -16.651 17.176 -34.561 1.00 89.69 714 LEU A O 1
ATOM 5720 N N . ARG A 1 715 ? -15.406 18.576 -35.823 1.00 91.88 715 ARG A N 1
ATOM 5721 C CA . ARG A 1 715 ? -15.958 19.840 -35.334 1.00 91.88 715 ARG A CA 1
ATOM 5722 C C . ARG A 1 715 ? -17.447 19.931 -35.630 1.00 91.88 715 ARG A C 1
ATOM 5724 O O . ARG A 1 715 ? -18.225 20.183 -34.713 1.00 91.88 715 ARG A O 1
ATOM 5731 N N . ASP A 1 716 ? -17.834 19.670 -36.870 1.00 91.25 716 ASP A N 1
ATOM 5732 C CA . ASP A 1 716 ? -19.220 19.781 -37.318 1.00 91.25 716 ASP A CA 1
ATOM 5733 C C . ASP A 1 716 ? -20.093 18.719 -36.640 1.00 91.25 716 ASP A C 1
ATOM 5735 O O . ASP A 1 716 ? -21.182 19.023 -36.160 1.00 91.25 716 ASP A O 1
ATOM 5739 N N . THR A 1 717 ? -19.580 17.494 -36.466 1.00 91.44 717 THR A N 1
ATOM 5740 C CA . THR A 1 717 ? -20.273 16.441 -35.702 1.00 91.44 717 THR A CA 1
ATOM 5741 C C . THR A 1 717 ? -20.455 16.815 -34.226 1.00 91.44 717 THR A C 1
ATOM 5743 O O . THR A 1 717 ? -21.516 16.556 -33.661 1.00 91.44 717 THR A O 1
ATOM 5746 N N . CYS A 1 718 ? -19.464 17.455 -33.595 1.00 90.69 718 CYS A N 1
ATOM 5747 C CA . CYS A 1 718 ? -19.585 17.969 -32.227 1.00 90.69 718 CYS A CA 1
ATOM 5748 C C . CYS A 1 718 ? -20.615 19.108 -32.123 1.00 90.69 718 CYS A C 1
ATOM 5750 O O . CYS A 1 718 ? -21.448 19.089 -31.219 1.00 90.69 718 CYS A O 1
ATOM 5752 N N . ILE A 1 719 ? -20.605 20.066 -33.056 1.00 90.88 719 ILE A N 1
ATOM 5753 C CA . ILE A 1 719 ? -21.560 21.187 -33.083 1.00 90.88 719 ILE A CA 1
ATOM 5754 C C . ILE A 1 719 ? -22.992 20.675 -33.317 1.00 90.88 719 ILE A C 1
ATOM 5756 O O . ILE A 1 719 ? -23.905 21.063 -32.591 1.00 90.88 719 ILE A O 1
ATOM 5760 N N . ASN A 1 720 ? -23.178 19.719 -34.232 1.00 90.81 720 ASN A N 1
ATOM 5761 C CA . ASN A 1 720 ? -24.459 19.046 -34.494 1.00 90.81 720 ASN A CA 1
ATOM 5762 C C . ASN A 1 720 ? -24.960 18.173 -33.321 1.00 90.81 720 ASN A C 1
ATOM 5764 O O . ASN A 1 720 ? -26.102 17.716 -33.334 1.00 90.81 720 ASN A O 1
ATOM 5768 N N . LEU A 1 721 ? -24.122 17.929 -32.309 1.00 88.12 721 LEU A N 1
ATOM 5769 C CA . LEU A 1 721 ? -24.482 17.294 -31.036 1.00 88.12 721 LEU A CA 1
ATOM 5770 C C . LEU A 1 721 ? -24.700 18.305 -29.893 1.00 88.12 721 LEU A C 1
ATOM 5772 O O . LEU A 1 721 ? -24.939 17.896 -28.758 1.00 88.12 721 LEU A O 1
ATOM 5776 N N . GLY A 1 722 ? -24.617 19.610 -30.172 1.00 87.12 722 GLY A N 1
ATOM 5777 C CA . GLY A 1 722 ? -24.727 20.677 -29.174 1.00 87.12 722 GLY A CA 1
ATOM 5778 C C . GLY A 1 722 ? -23.462 20.893 -28.335 1.00 87.12 722 GLY A C 1
ATOM 5779 O O . GLY A 1 722 ? -23.522 21.565 -27.308 1.00 87.12 722 GLY A O 1
ATOM 5780 N N . TYR A 1 723 ? -22.315 20.327 -28.729 1.00 92.94 723 TYR A N 1
ATOM 5781 C CA . TYR A 1 723 ? -21.067 20.447 -27.974 1.00 92.94 723 TYR A CA 1
ATOM 5782 C C . TYR A 1 723 ? -20.282 21.701 -28.381 1.00 92.94 723 TYR A C 1
ATOM 5784 O O . TYR A 1 723 ? -20.054 21.969 -29.563 1.00 92.94 723 TYR A O 1
ATOM 5792 N N . THR A 1 724 ? -19.774 22.439 -27.395 1.00 91.38 724 THR A N 1
ATOM 5793 C CA . THR A 1 724 ? -18.940 23.624 -27.614 1.00 91.38 724 THR A CA 1
ATOM 5794 C C . THR A 1 724 ? -17.537 23.215 -28.057 1.00 91.38 724 THR A C 1
ATOM 5796 O O . THR A 1 724 ? -16.785 22.616 -27.285 1.00 91.38 724 THR A O 1
ATOM 5799 N N . TRP A 1 725 ? -17.154 23.590 -29.278 1.00 93.69 725 TRP A N 1
ATOM 5800 C CA . TRP A 1 725 ? -15.816 23.374 -29.833 1.00 93.69 725 TRP A CA 1
ATOM 5801 C C . TRP A 1 725 ? -14.925 24.612 -29.667 1.00 93.69 725 TRP A C 1
ATOM 5803 O O . TRP A 1 725 ? -15.270 25.699 -30.129 1.00 93.69 725 TRP A O 1
ATOM 5813 N N . LYS A 1 726 ? -13.737 24.444 -29.078 1.00 90.31 726 LYS A N 1
ATOM 5814 C CA . LYS A 1 726 ? -12.669 25.454 -29.060 1.00 90.31 726 LYS A CA 1
ATOM 5815 C C . LYS A 1 726 ? -11.362 24.834 -29.542 1.00 90.31 726 LYS A C 1
ATOM 5817 O O . LYS A 1 726 ? -10.771 24.008 -28.851 1.00 90.31 726 LYS A O 1
ATOM 5822 N N . GLN A 1 727 ? -10.885 25.254 -30.707 1.00 85.25 727 GLN A N 1
ATOM 5823 C CA . GLN A 1 727 ? -9.588 24.817 -31.218 1.00 85.25 727 GLN A CA 1
ATOM 5824 C C . GLN A 1 727 ? -8.450 25.560 -30.498 1.00 85.25 727 GLN A C 1
ATOM 5826 O O . GLN A 1 727 ? -8.536 26.772 -30.302 1.00 85.25 727 GLN A O 1
ATOM 5831 N N . SER A 1 728 ? -7.417 24.829 -30.074 1.00 72.00 728 SER A N 1
ATOM 5832 C CA . SER A 1 728 ? -6.255 25.378 -29.352 1.00 72.00 728 SER A CA 1
ATOM 5833 C C . SER A 1 728 ? -5.057 25.580 -30.282 1.00 72.00 728 SER A C 1
ATOM 5835 O O . SER A 1 728 ? -4.336 26.564 -30.157 1.00 72.00 728 SER A O 1
ATOM 5837 N N . CYS A 1 729 ? -4.852 24.655 -31.223 1.00 70.94 729 CYS A N 1
ATOM 5838 C CA . CYS A 1 729 ? -3.883 24.748 -32.316 1.00 70.94 729 CYS A CA 1
ATOM 5839 C C . CYS A 1 729 ? -4.337 23.852 -33.487 1.00 70.94 729 CYS A C 1
ATOM 5841 O O . CYS A 1 729 ? -5.406 23.240 -33.427 1.00 70.94 729 CYS A O 1
ATOM 5843 N N . THR A 1 730 ? -3.538 23.741 -34.552 1.00 65.25 730 THR A N 1
ATOM 5844 C CA . THR A 1 730 ? -3.834 22.863 -35.704 1.00 65.25 730 THR A CA 1
ATOM 5845 C C . THR A 1 730 ? -4.126 21.421 -35.279 1.00 65.25 730 THR A C 1
ATOM 5847 O O . THR A 1 730 ? -5.106 20.833 -35.728 1.00 65.25 730 THR A O 1
ATOM 5850 N N . ASN A 1 731 ? -3.331 20.886 -34.346 1.00 72.75 731 ASN A N 1
ATOM 5851 C CA . ASN A 1 731 ? -3.347 19.472 -33.968 1.00 72.75 731 ASN A CA 1
ATOM 5852 C C . ASN A 1 731 ? -4.080 19.199 -32.637 1.00 72.75 731 ASN A C 1
ATOM 5854 O O . ASN A 1 731 ? -4.097 18.055 -32.183 1.00 72.75 731 ASN A O 1
ATOM 5858 N N . GLN A 1 732 ? -4.687 20.210 -31.996 1.00 81.12 732 GLN A N 1
ATOM 5859 C CA . GLN A 1 732 ? -5.429 20.037 -30.740 1.00 81.12 732 GLN A CA 1
ATOM 5860 C C . GLN A 1 732 ? -6.700 20.894 -30.675 1.00 81.12 732 GLN A C 1
ATOM 5862 O O . GLN A 1 732 ? -6.661 22.121 -30.809 1.00 81.12 732 GLN A O 1
ATOM 5867 N N . ALA A 1 733 ? -7.814 20.244 -30.344 1.00 85.06 733 ALA A N 1
ATOM 5868 C CA . ALA A 1 733 ? -9.078 20.883 -30.000 1.00 85.06 733 ALA A CA 1
ATOM 5869 C C . ALA A 1 733 ? -9.515 20.541 -28.569 1.00 85.06 733 ALA A C 1
ATOM 5871 O O . ALA A 1 733 ? -9.139 19.510 -28.015 1.00 85.06 733 ALA A O 1
ATOM 5872 N N . THR A 1 734 ? -10.334 21.406 -27.980 1.00 88.50 734 THR A N 1
ATOM 5873 C CA . THR A 1 734 ? -11.024 21.190 -26.706 1.00 88.50 734 THR A CA 1
ATOM 5874 C C . THR A 1 734 ? -12.524 21.193 -26.965 1.00 88.50 734 THR A C 1
ATOM 5876 O O . THR A 1 734 ? -13.047 22.134 -27.562 1.00 88.50 734 THR A O 1
ATOM 5879 N N . VAL A 1 735 ? -13.220 20.162 -26.497 1.00 90.00 735 VAL A N 1
ATOM 5880 C CA . VAL A 1 735 ? -14.679 20.054 -26.549 1.00 90.00 735 VAL A CA 1
ATOM 5881 C C . VAL A 1 735 ? -15.228 20.159 -25.132 1.00 90.00 735 VAL A C 1
ATOM 5883 O O . VAL A 1 735 ? -14.700 19.543 -24.205 1.00 90.00 735 VAL A O 1
ATOM 5886 N N . SER A 1 736 ? -16.277 20.960 -24.963 1.00 89.31 736 SER A N 1
ATOM 5887 C CA . SER A 1 736 ? -17.002 21.124 -23.705 1.00 89.31 736 SER A CA 1
ATOM 5888 C C . SER A 1 736 ? -18.482 20.853 -23.931 1.00 89.31 736 SER A C 1
ATOM 5890 O O . SER A 1 736 ? -19.078 21.367 -24.872 1.00 89.31 736 SER A O 1
ATOM 5892 N N . THR A 1 737 ? -19.085 20.085 -23.037 1.00 90.75 737 THR A N 1
ATOM 5893 C CA . THR A 1 737 ? -20.507 19.744 -23.057 1.00 90.75 737 THR A CA 1
ATOM 5894 C C . THR A 1 737 ? -21.032 19.616 -21.623 1.00 90.75 737 THR A C 1
ATOM 5896 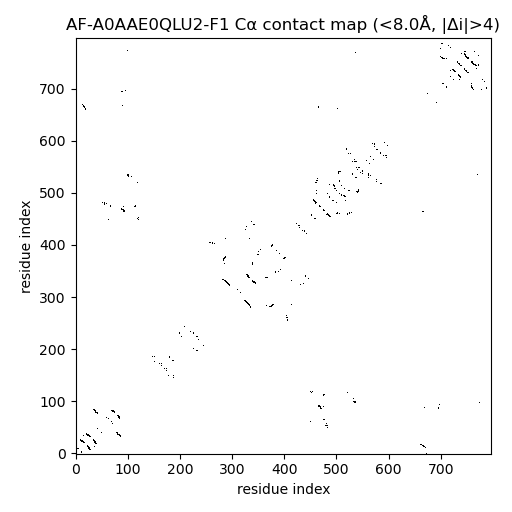O O . THR A 1 737 ? -20.284 19.814 -20.658 1.00 90.75 737 THR A O 1
ATOM 5899 N N . LEU A 1 738 ? -22.316 19.310 -21.480 1.00 83.06 738 LEU A N 1
ATOM 5900 C CA . LEU A 1 738 ? -22.886 18.794 -20.245 1.00 83.06 738 LEU A CA 1
ATOM 5901 C C . LEU A 1 738 ? -22.987 17.263 -20.334 1.00 83.06 738 LEU A C 1
ATOM 5903 O O . LEU A 1 738 ? -23.199 16.716 -21.418 1.00 83.06 738 LEU A O 1
ATOM 5907 N N . ASP A 1 739 ? -22.798 16.577 -19.210 1.00 74.00 739 ASP A N 1
ATOM 5908 C CA . ASP A 1 739 ? -23.152 15.158 -19.075 1.00 74.00 739 ASP A CA 1
ATOM 5909 C C . ASP A 1 739 ? -24.678 14.984 -18.904 1.00 74.00 739 ASP A C 1
ATOM 5911 O O . ASP A 1 739 ? -25.422 15.962 -18.769 1.00 74.00 739 ASP A O 1
ATOM 5915 N N . ARG A 1 740 ? -25.167 13.736 -18.859 1.00 65.75 740 ARG A N 1
ATOM 5916 C CA . ARG A 1 740 ? -26.586 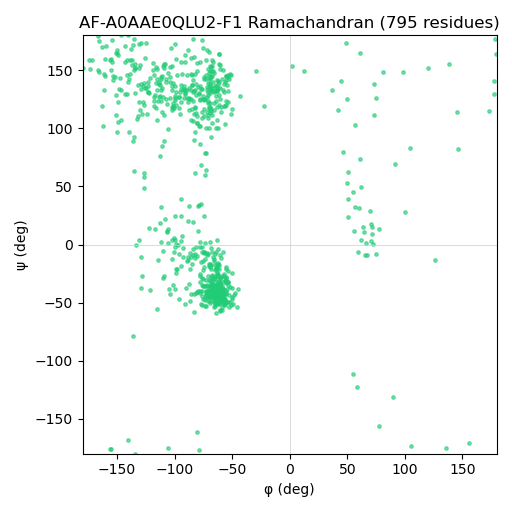13.415 -18.582 1.00 65.75 740 ARG A CA 1
ATOM 5917 C C . ARG A 1 740 ? -27.116 13.953 -17.233 1.00 65.75 740 ARG A C 1
ATOM 5919 O O . ARG A 1 740 ? -28.307 13.819 -16.962 1.00 65.75 740 ARG A O 1
ATOM 5926 N N . ARG A 1 741 ? -26.258 14.535 -16.386 1.00 57.62 741 ARG A N 1
ATOM 5927 C CA . ARG A 1 741 ? -26.541 15.067 -15.042 1.00 57.62 741 ARG A CA 1
ATOM 5928 C C . ARG A 1 741 ? -26.296 16.587 -14.938 1.00 57.62 741 ARG A C 1
ATOM 5930 O O . ARG A 1 741 ? -26.286 17.127 -13.834 1.00 57.62 741 ARG A O 1
ATOM 5937 N N . ASN A 1 742 ? -26.145 17.291 -16.067 1.00 71.69 742 ASN A N 1
ATOM 5938 C CA . ASN A 1 742 ? -25.850 18.730 -16.168 1.00 71.69 742 ASN A CA 1
ATOM 5939 C C . ASN A 1 742 ? -24.489 19.194 -15.589 1.00 71.69 742 ASN A C 1
ATOM 5941 O O . ASN A 1 742 ? -24.259 20.400 -15.448 1.00 71.69 742 ASN A O 1
ATOM 5945 N N . ASN A 1 743 ? -23.536 18.296 -15.315 1.00 71.38 743 ASN A N 1
ATOM 5946 C CA . ASN A 1 743 ? -22.172 18.696 -14.951 1.00 71.38 743 ASN A CA 1
ATOM 5947 C C . ASN A 1 743 ? -21.346 19.050 -16.196 1.00 71.38 743 ASN A C 1
ATOM 5949 O O . ASN A 1 743 ? -21.503 18.460 -17.262 1.00 71.38 743 ASN A O 1
ATOM 5953 N N . LYS A 1 744 ? -20.388 19.977 -16.052 1.00 73.75 744 LYS A N 1
ATOM 5954 C CA . LYS A 1 744 ? -19.466 20.349 -17.141 1.00 73.75 744 LYS A CA 1
ATOM 5955 C C . LYS A 1 744 ? -18.452 19.239 -17.432 1.00 73.75 744 LYS A C 1
ATOM 5957 O O . LYS A 1 744 ? -17.500 19.047 -16.669 1.00 73.75 744 LYS A O 1
ATOM 5962 N N . LEU A 1 745 ? -18.628 18.594 -18.581 1.00 79.38 745 LEU A N 1
ATOM 5963 C CA . LEU A 1 745 ? -17.758 17.571 -19.147 1.00 79.38 745 LEU A CA 1
ATOM 5964 C C . LEU A 1 745 ? -16.853 18.205 -20.216 1.00 79.38 745 LEU A C 1
ATOM 5966 O O . LEU A 1 745 ? -17.334 18.855 -21.143 1.00 79.38 745 LEU A O 1
ATOM 5970 N N . ILE A 1 746 ? -15.536 18.053 -20.080 1.00 79.56 746 ILE A N 1
ATOM 5971 C CA . ILE A 1 746 ? -14.531 18.681 -20.950 1.00 79.56 746 ILE A CA 1
ATOM 5972 C C . ILE A 1 746 ? -13.485 17.642 -21.346 1.00 79.56 746 ILE A C 1
ATOM 5974 O O . ILE A 1 746 ? -12.911 16.974 -20.480 1.00 79.56 746 ILE A O 1
ATOM 5978 N N . PHE A 1 747 ? -13.188 17.543 -22.640 1.00 79.75 747 PHE A N 1
ATOM 5979 C CA . PHE A 1 747 ? -12.154 16.661 -23.177 1.00 79.75 747 PHE A CA 1
ATOM 5980 C C . PHE A 1 747 ? -11.344 17.334 -24.291 1.00 79.75 747 PHE A C 1
ATOM 5982 O O . PHE A 1 747 ? -11.853 18.154 -25.054 1.00 79.75 747 PHE A O 1
ATOM 5989 N N . LYS A 1 748 ? -10.058 16.989 -24.377 1.00 81.69 748 LYS A N 1
ATOM 5990 C CA . LYS A 1 748 ? -9.150 17.389 -25.457 1.00 81.69 748 LYS A CA 1
ATOM 5991 C C . LYS A 1 748 ? -9.122 16.305 -26.532 1.00 81.69 748 LYS A C 1
ATOM 5993 O O . LYS A 1 748 ? -9.181 15.113 -26.225 1.00 81.69 748 LYS A O 1
ATOM 5998 N N . ILE A 1 749 ? -8.965 16.714 -27.781 1.00 84.44 749 ILE A N 1
ATOM 5999 C CA . ILE A 1 749 ? -8.813 15.838 -28.941 1.00 84.44 749 ILE A CA 1
ATOM 6000 C C . ILE A 1 749 ? -7.503 16.204 -29.627 1.00 84.44 749 ILE A C 1
ATOM 6002 O O . ILE A 1 749 ? -7.250 17.384 -29.868 1.00 84.44 749 ILE A O 1
ATOM 6006 N N . HIS A 1 750 ? -6.683 15.200 -29.926 1.00 79.75 750 HIS A N 1
ATOM 6007 C CA . HIS A 1 750 ? -5.392 15.367 -30.585 1.00 79.75 750 HIS A CA 1
ATOM 6008 C C . HIS A 1 750 ? -5.427 14.693 -31.953 1.00 79.75 750 HIS A C 1
ATOM 6010 O O . HIS A 1 750 ? -5.860 13.544 -32.061 1.00 79.75 750 HIS A O 1
ATOM 6016 N N . PHE A 1 751 ? -4.951 15.403 -32.971 1.00 80.38 751 PHE A N 1
ATOM 6017 C CA . PHE A 1 751 ? -4.761 14.888 -34.323 1.00 80.38 751 PHE A CA 1
ATOM 6018 C C . PHE A 1 751 ? -3.281 14.570 -34.504 1.00 80.38 751 PHE A C 1
ATOM 6020 O O . PHE A 1 751 ? -2.421 15.438 -34.343 1.00 80.38 751 PHE A O 1
ATOM 6027 N N . LEU A 1 752 ? -2.992 13.301 -34.770 1.00 72.56 752 LEU A N 1
ATOM 6028 C CA . LEU A 1 752 ? -1.646 12.750 -34.759 1.00 72.56 752 LEU A CA 1
ATOM 6029 C C . LEU A 1 752 ? -1.378 12.110 -36.121 1.00 72.56 752 LEU A C 1
ATOM 6031 O O . LEU A 1 752 ? -2.019 11.127 -36.488 1.00 72.56 752 LEU A O 1
ATOM 6035 N N . GLU A 1 753 ? -0.468 12.705 -36.882 1.00 71.69 753 GLU A N 1
ATOM 6036 C CA . GLU A 1 753 ? -0.102 12.247 -38.221 1.00 71.69 753 GLU A CA 1
ATOM 6037 C C . GLU A 1 753 ? 0.789 11.002 -38.127 1.00 71.69 753 GLU A C 1
ATOM 6039 O O . GLU A 1 753 ? 1.758 10.972 -37.367 1.00 71.69 753 GLU A O 1
ATOM 6044 N N . MET A 1 754 ? 0.412 9.940 -38.840 1.00 59.56 754 MET A N 1
ATOM 6045 C CA . MET A 1 754 ? 1.064 8.633 -38.805 1.00 59.56 754 MET A CA 1
ATOM 6046 C C . MET A 1 754 ? 1.130 8.056 -40.220 1.00 59.56 754 MET A C 1
ATOM 6048 O O . MET A 1 754 ? 0.173 7.443 -40.697 1.00 59.56 754 MET A O 1
ATOM 6052 N N . GLU A 1 755 ? 2.276 8.248 -40.876 1.00 66.50 755 GLU A N 1
ATOM 6053 C CA . GLU A 1 755 ? 2.514 7.843 -42.269 1.00 66.50 755 GLU A CA 1
ATOM 6054 C C . GLU A 1 755 ? 1.446 8.445 -43.204 1.00 66.50 755 GLU A C 1
ATOM 6056 O O . GLU A 1 755 ? 1.409 9.660 -43.374 1.00 66.50 755 GLU A O 1
ATOM 6061 N N . GLU A 1 756 ? 0.552 7.636 -43.778 1.00 60.38 756 GLU A N 1
ATOM 6062 C CA . GLU A 1 756 ? -0.516 8.102 -44.679 1.00 60.38 756 GLU A CA 1
ATOM 6063 C C . GLU A 1 756 ? -1.867 8.366 -43.981 1.00 60.38 756 GLU A C 1
ATOM 6065 O O . GLU A 1 756 ? -2.866 8.646 -44.649 1.00 60.38 756 GLU A O 1
ATOM 6070 N N . ARG A 1 757 ? -1.960 8.223 -42.650 1.00 68.06 757 ARG A N 1
ATOM 6071 C CA . ARG A 1 757 ? -3.238 8.255 -41.910 1.00 68.06 757 ARG A CA 1
ATOM 6072 C C . ARG A 1 757 ? -3.163 9.132 -40.662 1.00 68.06 757 ARG A C 1
ATOM 6074 O O . ARG A 1 757 ? -2.107 9.313 -40.067 1.00 68.06 757 ARG A O 1
ATOM 6081 N N . ILE A 1 758 ? -4.312 9.645 -40.221 1.00 78.94 758 ILE A N 1
ATOM 6082 C CA . ILE A 1 758 ? -4.411 10.436 -38.987 1.00 78.94 758 ILE A CA 1
ATOM 6083 C C . ILE A 1 758 ? -5.021 9.582 -37.875 1.00 78.94 758 ILE A C 1
ATOM 6085 O O . ILE A 1 758 ? -6.109 9.021 -38.022 1.00 78.94 758 ILE A O 1
ATOM 6089 N N . LEU A 1 759 ? -4.324 9.501 -36.744 1.00 79.19 759 LEU A N 1
ATOM 6090 C CA . LEU A 1 759 ? -4.830 8.949 -35.493 1.00 79.19 759 LEU A CA 1
ATOM 6091 C C . LEU A 1 759 ? -5.498 10.068 -34.684 1.00 79.19 759 LEU A C 1
ATOM 6093 O O . LEU A 1 759 ? -4.880 11.094 -34.399 1.00 79.19 759 LEU A O 1
ATOM 6097 N N . VAL A 1 760 ? -6.749 9.857 -34.275 1.00 81.44 760 VAL A N 1
ATOM 6098 C CA . VAL A 1 760 ? -7.495 10.794 -33.421 1.00 81.44 760 VAL A CA 1
ATOM 6099 C C . VAL A 1 760 ? -7.515 10.260 -31.984 1.00 81.44 760 VAL A C 1
ATOM 6101 O O . VAL A 1 760 ? -8.025 9.166 -31.731 1.00 81.44 760 VAL A O 1
ATOM 6104 N N . ASP A 1 761 ? -6.937 11.018 -31.044 1.00 78.06 761 ASP A N 1
ATOM 6105 C CA . ASP A 1 761 ? -6.760 10.638 -29.631 1.00 78.06 761 ASP A CA 1
ATOM 6106 C C . ASP A 1 761 ? -7.560 11.547 -28.684 1.00 78.06 761 ASP A C 1
ATOM 6108 O O . ASP A 1 761 ? -7.203 12.708 -28.446 1.00 78.06 761 ASP A O 1
ATOM 6112 N N . PHE A 1 762 ? -8.641 11.000 -28.124 1.00 82.19 762 PHE A N 1
ATOM 6113 C CA . PHE A 1 762 ? -9.533 11.693 -27.197 1.00 82.19 762 PHE A CA 1
ATOM 6114 C C . PHE A 1 762 ? -9.072 11.482 -25.749 1.00 82.19 762 PHE A C 1
ATOM 6116 O O . PHE A 1 762 ? -8.892 10.343 -25.305 1.00 82.19 762 PHE A O 1
ATOM 6123 N N . ARG A 1 763 ? -8.943 12.576 -24.988 1.00 70.25 763 ARG A N 1
ATOM 6124 C CA . ARG A 1 763 ? -8.514 12.583 -23.581 1.00 70.25 763 ARG A CA 1
ATOM 6125 C C . ARG A 1 763 ? -9.457 13.416 -22.718 1.00 70.25 763 ARG A C 1
ATOM 6127 O O . ARG A 1 763 ? -9.608 14.615 -22.950 1.00 70.25 763 ARG A O 1
ATOM 6134 N N . LEU A 1 764 ? -10.039 12.805 -21.689 1.00 71.62 764 LEU A N 1
ATOM 6135 C CA . LEU A 1 764 ? -10.786 13.515 -20.649 1.00 71.62 764 LEU A CA 1
ATOM 6136 C C . LEU A 1 764 ? -9.917 14.614 -20.010 1.00 71.62 764 LEU A C 1
ATOM 6138 O O . LEU A 1 764 ? -8.708 14.458 -19.855 1.00 71.62 764 LEU A O 1
ATOM 6142 N N . SER A 1 765 ? -10.529 15.736 -19.640 1.00 67.56 765 SER A N 1
ATOM 6143 C CA . SER A 1 765 ? -9.885 16.809 -18.867 1.00 67.56 765 SER A CA 1
ATOM 6144 C C . SER A 1 765 ? -10.694 17.218 -17.631 1.00 67.56 765 SER A C 1
ATOM 6146 O O . SER A 1 765 ? -10.106 17.669 -16.651 1.00 67.56 765 SER A O 1
ATOM 6148 N N . ARG A 1 766 ? -12.025 17.054 -17.645 1.00 58.34 766 ARG A N 1
ATOM 6149 C CA . ARG A 1 766 ? -12.920 17.274 -16.495 1.00 58.34 766 ARG A CA 1
ATOM 6150 C C . ARG A 1 766 ? -14.258 16.557 -16.708 1.00 58.34 766 ARG A C 1
ATOM 6152 O O . ARG A 1 766 ? -14.743 16.565 -17.831 1.00 58.34 766 ARG A O 1
ATOM 6159 N N . GLY A 1 767 ? -14.873 16.037 -15.645 1.00 62.25 767 GLY A N 1
ATOM 6160 C CA . GLY A 1 767 ? -16.197 15.388 -15.669 1.00 62.25 767 GLY A CA 1
ATOM 6161 C C . GLY A 1 767 ? -16.124 13.861 -15.558 1.00 62.25 767 GLY A C 1
ATOM 6162 O O . GLY A 1 767 ? -15.049 13.320 -15.301 1.00 62.25 767 GLY A O 1
ATOM 6163 N N . ASP A 1 768 ? -17.260 13.177 -15.714 1.00 66.62 768 ASP A N 1
ATOM 6164 C CA . ASP A 1 768 ? -17.341 11.713 -15.623 1.00 66.62 768 ASP A CA 1
ATOM 6165 C C . ASP A 1 768 ? -16.679 11.018 -16.832 1.00 66.62 768 ASP A C 1
ATOM 6167 O O . ASP A 1 768 ? -16.913 11.353 -17.996 1.00 66.62 768 ASP A O 1
ATOM 6171 N N . GLY A 1 769 ? -15.821 10.034 -16.552 1.00 64.88 769 GLY A N 1
ATOM 6172 C CA . GLY A 1 769 ? -15.061 9.331 -17.582 1.00 64.88 769 GLY A CA 1
ATOM 6173 C C . GLY A 1 769 ? -15.871 8.329 -18.407 1.00 64.88 769 GLY A C 1
ATOM 6174 O O . GLY A 1 769 ? -15.540 8.102 -19.572 1.00 64.88 769 GLY A O 1
ATOM 6175 N N . LEU A 1 770 ? -16.910 7.717 -17.839 1.00 65.44 770 LEU A N 1
ATOM 6176 C CA . LEU A 1 770 ? -17.758 6.754 -18.539 1.00 65.44 770 LEU A CA 1
ATOM 6177 C C . LEU A 1 770 ? -18.744 7.490 -19.453 1.00 65.44 770 LEU A C 1
ATOM 6179 O O . LEU A 1 770 ? -18.862 7.106 -20.613 1.00 65.44 770 LEU A O 1
ATOM 6183 N N . GLU A 1 771 ? -19.317 8.614 -19.012 1.00 73.12 771 GLU A N 1
ATOM 6184 C CA . GLU A 1 771 ? -20.050 9.553 -19.880 1.00 73.12 771 GLU A CA 1
ATOM 6185 C C . GLU A 1 771 ? -19.171 10.037 -21.046 1.00 73.12 771 GLU A C 1
ATOM 6187 O O . GLU A 1 771 ? -19.576 9.943 -22.205 1.00 73.12 771 GLU A O 1
ATOM 6192 N N . PHE A 1 772 ? -17.927 10.460 -20.782 1.00 78.25 772 PHE A N 1
ATOM 6193 C CA . PHE A 1 772 ? -16.964 10.814 -21.837 1.00 78.25 772 PHE A CA 1
ATOM 6194 C C . PHE A 1 772 ? -16.708 9.665 -22.824 1.00 78.25 772 PHE A C 1
ATOM 6196 O O . PHE A 1 772 ? -16.689 9.889 -24.037 1.00 78.25 772 PHE A O 1
ATOM 6203 N N . LYS A 1 773 ? -16.546 8.427 -22.340 1.00 72.56 773 LYS A N 1
ATOM 6204 C CA . LYS A 1 773 ? -16.383 7.261 -23.217 1.00 72.56 773 LYS A CA 1
ATOM 6205 C C . LYS A 1 773 ? -17.655 6.956 -24.022 1.00 72.56 773 LYS A C 1
ATOM 6207 O O . LYS A 1 773 ? -17.538 6.601 -25.192 1.00 72.56 773 LYS A O 1
ATOM 6212 N N . THR A 1 774 ? -18.846 7.132 -23.452 1.00 76.00 774 THR A N 1
ATOM 6213 C CA . THR A 1 774 ? -20.132 6.990 -24.159 1.00 76.00 774 THR A CA 1
ATOM 6214 C C . THR A 1 774 ? -20.297 8.057 -25.244 1.00 76.00 774 THR A C 1
ATOM 6216 O O . THR A 1 774 ? -20.685 7.734 -26.368 1.00 76.00 774 THR A O 1
ATOM 6219 N N . ILE A 1 775 ? -19.908 9.308 -24.972 1.00 83.12 775 ILE A N 1
ATOM 6220 C CA . ILE A 1 775 ? -19.846 10.374 -25.984 1.00 83.12 775 ILE A CA 1
ATOM 6221 C C . ILE A 1 775 ? -18.833 10.035 -27.081 1.00 83.12 775 ILE A C 1
ATOM 6223 O O . ILE A 1 775 ? -19.147 10.182 -28.260 1.00 83.12 775 ILE A O 1
ATOM 6227 N N . PHE A 1 776 ? -17.653 9.518 -26.730 1.00 83.88 776 PHE A N 1
ATOM 6228 C CA . PHE A 1 776 ? -16.686 9.041 -27.718 1.00 83.88 776 PHE A CA 1
ATOM 6229 C C . PHE A 1 776 ? -17.264 7.921 -28.604 1.00 83.88 776 PHE A C 1
ATOM 6231 O O . PHE A 1 776 ? -17.060 7.950 -29.815 1.00 83.88 776 PHE A O 1
ATOM 6238 N N . VAL A 1 777 ? -18.006 6.956 -28.044 1.00 80.12 777 VAL A N 1
ATOM 6239 C CA . VAL A 1 777 ? -18.651 5.883 -28.827 1.00 80.12 777 VAL A CA 1
ATOM 6240 C C . VAL A 1 777 ? -19.729 6.446 -29.763 1.00 80.12 777 VAL A C 1
ATOM 6242 O O . VAL A 1 777 ? -19.752 6.076 -30.934 1.00 80.12 777 VAL A O 1
ATOM 6245 N N . ASN A 1 778 ? -20.559 7.385 -29.298 1.00 84.00 778 ASN A N 1
ATOM 6246 C CA . ASN A 1 778 ? -21.566 8.080 -30.114 1.00 84.00 778 ASN A CA 1
ATOM 6247 C C . ASN A 1 778 ? -20.920 8.875 -31.270 1.00 84.00 778 ASN A C 1
ATOM 6249 O O . ASN A 1 778 ? -21.302 8.714 -32.430 1.00 84.00 778 ASN A O 1
ATOM 6253 N N . LEU A 1 779 ? -19.872 9.658 -30.980 1.00 86.38 779 LEU A N 1
ATOM 6254 C CA . LEU A 1 779 ? -19.066 10.343 -31.997 1.00 86.38 779 LEU A CA 1
ATOM 6255 C C . LEU A 1 779 ? -18.485 9.340 -33.003 1.00 86.38 779 LEU A C 1
ATOM 6257 O O . LEU A 1 779 ? -18.646 9.512 -34.206 1.00 86.38 779 LEU A O 1
ATOM 6261 N N . LYS A 1 780 ? -17.874 8.249 -32.529 1.00 82.62 780 LYS A N 1
ATOM 6262 C CA . LYS A 1 780 ? -17.285 7.202 -33.377 1.00 82.62 780 LYS A CA 1
ATOM 6263 C C . LYS A 1 780 ? -18.315 6.499 -34.271 1.00 82.62 780 LYS A C 1
ATOM 6265 O O . LYS A 1 780 ? -17.977 6.125 -35.387 1.00 82.62 780 LYS A O 1
ATOM 6270 N N . GLN A 1 781 ? -19.559 6.336 -33.819 1.00 83.31 781 GLN A N 1
ATOM 6271 C CA . GLN A 1 781 ? -20.655 5.818 -34.648 1.00 83.31 781 GLN A CA 1
ATOM 6272 C C . GLN A 1 781 ? -21.073 6.829 -35.728 1.00 83.31 781 GLN A C 1
ATOM 6274 O O . GLN A 1 781 ? -21.193 6.463 -36.897 1.00 83.31 781 GLN A O 1
ATOM 6279 N N . LYS A 1 782 ? -21.224 8.109 -35.360 1.00 86.12 782 LYS A N 1
ATOM 6280 C CA . LYS A 1 782 ? -21.580 9.211 -36.277 1.00 86.12 782 LYS A CA 1
ATOM 6281 C C . LYS A 1 782 ? -20.492 9.570 -37.294 1.00 86.12 782 LYS A C 1
ATOM 6283 O O . LYS A 1 782 ? -20.792 10.215 -38.288 1.00 86.12 782 LYS A O 1
ATOM 6288 N N . LEU A 1 783 ? -19.255 9.146 -37.051 1.00 86.62 783 LEU A N 1
ATOM 6289 C CA . LEU A 1 783 ? -18.088 9.361 -37.912 1.00 86.62 783 LEU A CA 1
ATOM 6290 C C . LEU A 1 783 ? -17.672 8.091 -38.676 1.00 86.62 783 LEU A C 1
ATOM 6292 O O . LEU A 1 783 ? -16.563 8.028 -39.205 1.00 86.62 783 LEU A O 1
ATOM 6296 N N . SER A 1 784 ? -18.527 7.064 -38.709 1.00 84.25 784 SER A N 1
ATOM 6297 C CA . SER A 1 784 ? -18.222 5.752 -39.302 1.00 84.25 784 SER A CA 1
ATOM 6298 C C . SER A 1 784 ? -17.733 5.827 -40.754 1.00 84.25 784 SER A C 1
ATOM 6300 O O . SER A 1 784 ? -16.816 5.090 -41.113 1.00 84.25 784 SER A O 1
ATOM 6302 N N . ASP A 1 785 ? -18.256 6.767 -41.541 1.00 83.06 785 ASP A N 1
ATOM 6303 C CA . ASP A 1 785 ? -17.901 6.970 -42.953 1.00 83.06 785 ASP A CA 1
ATOM 6304 C C . ASP A 1 785 ? -16.461 7.476 -43.160 1.00 83.06 785 ASP A C 1
ATOM 6306 O O . ASP A 1 785 ? -15.846 7.210 -44.193 1.00 83.06 785 ASP A O 1
ATOM 6310 N N . ILE A 1 786 ? -15.892 8.175 -42.167 1.00 82.50 786 ILE A N 1
ATOM 6311 C CA . ILE A 1 786 ? -14.509 8.685 -42.208 1.00 82.50 786 ILE A CA 1
ATOM 6312 C C . ILE A 1 786 ? -13.520 7.796 -41.444 1.00 82.50 786 ILE A C 1
ATOM 6314 O O . ILE A 1 786 ? -12.339 8.133 -41.353 1.00 82.50 786 ILE A O 1
ATOM 6318 N N . ILE A 1 787 ? -13.980 6.687 -40.856 1.00 82.88 787 ILE A N 1
ATOM 6319 C CA . ILE A 1 787 ? -13.168 5.781 -40.036 1.00 82.88 787 ILE A CA 1
ATOM 6320 C C . ILE A 1 787 ? -12.641 4.620 -40.879 1.00 82.88 787 ILE A C 1
ATOM 6322 O O . ILE A 1 787 ? -13.376 3.917 -41.571 1.00 82.88 787 ILE A O 1
ATOM 6326 N N . SER A 1 788 ? -11.340 4.353 -40.768 1.00 72.25 788 SER A N 1
ATOM 6327 C CA . SER A 1 788 ? -10.720 3.226 -41.464 1.00 72.25 788 SER A CA 1
ATOM 6328 C C . SER A 1 788 ? -11.109 1.888 -40.819 1.00 72.25 788 SER A C 1
ATOM 6330 O O . SER A 1 788 ? -10.488 1.450 -39.849 1.00 72.25 788 SER A O 1
ATOM 6332 N N . ASN A 1 789 ? -12.076 1.187 -41.416 1.00 53.84 789 ASN A N 1
ATOM 6333 C CA . ASN A 1 789 ? -12.542 -0.136 -40.972 1.00 53.84 789 ASN A CA 1
ATOM 6334 C C . ASN A 1 789 ? -11.555 -1.299 -41.234 1.00 53.84 789 ASN A C 1
ATOM 6336 O O . ASN A 1 789 ? -11.771 -2.415 -40.757 1.00 53.84 789 ASN A O 1
ATOM 6340 N N . GLN A 1 790 ? -10.453 -1.071 -41.959 1.00 44.78 790 GLN A N 1
ATOM 6341 C CA . GLN A 1 790 ? -9.423 -2.092 -42.177 1.00 44.78 790 GLN A CA 1
ATOM 6342 C C . GLN A 1 790 ? -8.663 -2.435 -40.884 1.00 44.78 790 GLN A C 1
ATOM 6344 O O . GLN A 1 790 ? -7.844 -1.651 -40.401 1.00 44.78 790 GLN A O 1
ATOM 6349 N N . ARG A 1 791 ? -8.801 -3.680 -40.410 1.00 44.88 791 ARG A N 1
ATOM 6350 C CA . ARG A 1 791 ? -7.647 -4.376 -39.816 1.00 44.88 791 ARG A CA 1
ATOM 6351 C C . ARG A 1 791 ? -6.677 -4.664 -40.958 1.00 44.88 791 ARG A C 1
ATOM 6353 O O . ARG A 1 791 ? -7.089 -5.316 -41.911 1.00 44.88 791 ARG A O 1
ATOM 6360 N N . VAL A 1 792 ? -5.441 -4.171 -40.866 1.00 36.25 792 VAL A N 1
ATOM 6361 C CA . VAL A 1 792 ? -4.432 -4.243 -41.941 1.00 36.25 792 VAL A CA 1
ATOM 6362 C C . VAL A 1 792 ? -4.285 -5.679 -42.475 1.00 36.25 792 VAL A C 1
ATOM 6364 O O . VAL A 1 792 ? -3.792 -6.541 -41.740 1.00 36.25 792 VAL A O 1
ATOM 6367 N N . PRO A 1 793 ? -4.686 -5.958 -43.730 1.00 31.03 793 PRO A N 1
ATOM 6368 C CA . PRO A 1 793 ? -4.350 -7.199 -44.411 1.00 31.03 793 PRO A CA 1
ATOM 6369 C C . PRO A 1 793 ? -2.901 -7.093 -44.892 1.00 31.03 793 PRO A C 1
ATOM 6371 O O . PRO A 1 793 ? -2.557 -6.153 -45.605 1.00 31.03 793 PRO A O 1
ATOM 6374 N N . VAL A 1 794 ? -2.046 -8.040 -44.509 1.00 30.94 794 VAL A N 1
ATOM 6375 C CA . VAL A 1 794 ? -0.667 -8.088 -45.012 1.00 30.94 794 VAL A CA 1
ATOM 6376 C C . VAL A 1 794 ? -0.667 -8.841 -46.338 1.00 30.94 794 VAL A C 1
ATOM 6378 O O . VAL A 1 794 ? -0.839 -10.059 -46.359 1.00 30.94 794 VAL A O 1
ATOM 6381 N N . VAL A 1 795 ? -0.482 -8.110 -47.438 1.00 26.50 795 VAL A N 1
ATOM 6382 C CA . VAL A 1 795 ? -0.036 -8.696 -48.707 1.00 26.50 795 VAL A CA 1
ATOM 6383 C C . VAL A 1 795 ? 1.461 -8.975 -48.572 1.00 26.50 795 VAL A C 1
ATOM 6385 O O . VAL A 1 795 ? 2.196 -8.134 -48.058 1.00 26.50 795 VAL A O 1
ATOM 6388 N N . PHE A 1 796 ? 1.901 -10.162 -48.986 1.00 30.41 796 PHE A N 1
ATOM 6389 C CA . PHE A 1 796 ? 3.311 -10.545 -48.963 1.00 30.41 796 PHE A CA 1
ATOM 6390 C C . PHE A 1 796 ? 3.945 -10.301 -50.334 1.00 30.41 796 PHE A C 1
ATOM 6392 O O . PHE A 1 796 ? 3.558 -10.945 -51.310 1.00 30.41 796 PHE A O 1
ATOM 6399 N N . THR A 1 797 ? 4.931 -9.407 -50.364 1.00 30.19 797 THR A N 1
ATOM 6400 C CA . THR A 1 797 ? 5.912 -9.190 -51.438 1.00 30.19 797 THR A CA 1
ATOM 6401 C C . THR A 1 797 ? 7.241 -8.848 -50.784 1.00 30.19 797 THR A C 1
ATOM 6403 O O . THR A 1 797 ? 7.222 -7.873 -49.997 1.00 30.19 797 THR A O 1
#

Nearest PDB structures (foldseek):
  4fsu-assembly1_A  TM=9.707E-01  e=1.552E-30  Homo sapiens
  4ft7-assembly1_A  TM=9.401E-01  e=8.642E-31  Homo sapiens
  3ot3-assembly1_A  TM=9.695E-01  e=5.567E-30  Homo sapiens
  4ftt-assembly1_A  TM=9.366E-01  e=6.887E-30  Homo sapiens
  4ftm-assembly1_A  TM=9.382E-01  e=5.204E-29  Homo sapiens

Secondary structure (DSSP, 8-state):
--EEEETTEEEEEEEEEETTEEEEEEEETTT--EEEEEEEETTS-TTHHHHHHHHHHHHHT---TTBPPEEEEEEETTEEEEEEE--TTEETGGGPBTTTB--HHHHHHHHHHHHHHH---------PPPP------PPPPPPHHHHHHHHHHHHTT--HHHHHHHHT--HHHHHHHHHHHHHHS--SPPPP-PPPPSS-HHHHHHHHHHHHH-TT--TTHHHHHHHHTT----HHHHHHHHHTTT----PPPP-----HHHHHHHHHHHHHTSS--HHHHHTEEEEEEEEEESS--SS-------TT-SS-TTTS-PPPTTTT-EEEEEEEEETTEEEEEEEE-S---HHHHHHHIIIIIHHHHHHTTPPTTPEEE----HHHHSHHHHHHHHHTT-EE----SS-TTT-THHHHHHHHHHHHHHH---SHHHHHHHHHHHHTTTT----HHHHTEE-S--SGGGEEE-TT--EEE--GGG-EE-EETTEE--B----S-GGGS-HHHHH-SSB-HHHHHHHHHHHHHHHHHHSS-S-S-SSTT-HHHHHHHTT-TTSTTGGGS-HHHHHHHHHHS-S-TTTSPPHHHHTTSTTTT-----PPPPP------------------------------------------PPPP--------------PPPGGGSS--------SS----GGGGS---TTEEEBSS-HHHHHHHHHHHHHTTTPEEEEEETTEEEEEEE-TTS-EEEEEEEEEEETTEEEEEEEEEES-HHHHHHHHHHHHHHTGGGB----------

Solvent-accessible surface area (backbone atoms only — not comparable to full-atom values): 48009 Å² total; per-residue (Å²): 125,70,42,85,71,55,93,63,30,26,42,52,48,67,32,20,58,35,87,59,38,37,25,26,35,33,38,28,81,84,75,71,49,64,34,27,33,40,39,33,50,45,85,84,37,82,77,44,60,70,34,53,55,46,18,54,59,53,42,72,72,48,48,39,91,26,33,53,45,60,76,50,74,52,78,56,93,55,35,34,39,37,35,30,57,54,45,75,51,30,38,49,43,55,65,40,38,54,74,56,8,41,61,69,70,56,41,47,53,46,48,55,36,52,50,39,34,48,48,64,82,75,86,70,82,92,77,86,84,77,81,84,76,90,70,83,85,71,84,80,78,82,54,65,66,62,43,42,54,54,45,55,43,44,74,68,71,45,49,50,60,57,52,11,67,76,69,79,42,59,40,70,59,46,49,50,50,49,51,47,27,71,77,66,76,46,71,71,87,74,83,75,87,69,81,80,72,84,62,52,75,68,54,50,54,48,55,52,54,50,38,72,76,38,79,80,69,46,59,62,57,56,32,56,52,34,41,74,68,76,38,81,64,48,56,63,55,55,57,50,54,36,44,78,68,76,47,73,95,71,84,80,83,87,74,79,89,73,50,77,66,40,50,50,46,44,54,48,53,62,54,78,59,61,82,62,60,69,71,60,57,50,30,31,39,42,39,55,74,48,79,49,64,63,47,76,75,92,63,88,80,83,74,91,71,65,87,90,49,63,80,43,74,97,55,49,79,93,80,61,96,76,72,41,51,68,47,40,34,39,37,32,32,37,77,80,32,59,37,52,72,46,77,48,92,64,87,83,44,46,64,58,47,54,49,49,43,67,71,36,49,58,57,23,45,57,74,59,65,58,59,89,90,41,32,39,39,54,68,67,47,69,52,55,64,33,67,74,38,48,54,49,38,57,77,67,69,58,46,66,55,92,60,52,57,92,43,67,93,74,44,69,62,56,57,54,52,53,50,44,56,51,54,42,66,59,69,61,50,88,47,74,65,54,41,51,53,44,47,54,58,49,46,74,49,42,78,63,47,64,20,38,60,73,78,15,34,41,52,53,51,56,44,42,62,38,21,30,15,30,91,78,72,46,44,21,44,46,76,49,64,67,36,45,77,38,31,59,96,94,41,75,50,68,48,64,77,75,70,48,60,52,55,35,42,37,42,46,56,80,74,37,79,63,33,68,58,68,53,35,48,45,26,9,53,36,44,43,51,43,26,28,42,19,13,42,75,65,41,72,36,67,41,92,87,29,64,55,36,47,37,53,76,70,61,51,54,80,38,83,44,46,59,64,41,58,70,60,60,43,69,46,43,71,36,32,68,37,73,52,63,87,78,30,59,48,71,85,48,50,66,66,31,71,56,69,64,54,81,81,78,83,77,71,90,74,77,89,78,88,74,85,84,90,80,90,90,82,89,85,85,89,80,82,88,88,89,81,90,80,89,86,82,90,84,84,90,85,86,89,84,87,87,87,88,88,83,90,79,86,83,80,87,78,86,80,83,79,80,78,84,84,57,68,71,44,60,54,88,68,74,84,74,77,75,78,87,86,82,92,84,86,88,88,90,78,89,81,62,75,82,79,68,62,76,85,57,67,59,51,53,44,34,76,42,59,67,66,62,45,49,50,58,49,50,52,55,35,47,78,69,73,30,48,79,46,76,77,53,98,49,33,36,37,40,40,39,63,45,103,81,73,46,70,27,30,32,38,38,36,58,41,84,51,95,94,34,24,37,41,45,57,41,82,74,43,62,64,67,46,59,50,48,44,51,48,50,52,51,52,61,78,41,48,93,47,40,56,82,71,75,85,77,83,81,91,128

InterPro domains:
  IPR000719 Protein kinase domain [PF00069] (11-122)
  IPR000719 Protein kinase domain [PF00069] (446-596)
  IPR000719 Protein kinase domain [PS50011] (9-596)
  IPR000719 Protein kinase domain [SM00220] (9-596)
  IPR002492 Transposase, Tc1-like [PF01498] (206-275)
  IPR008271 Serine/threonine-protein kinase, active site [PS00108] (457-469)
  IPR009057 Homedomain-like superfamily [SSF46689] (134-246)
  IPR011009 Protein kinase-like domain superfamily [SSF56112] (6-119)
  IPR011009 Protein kinase-like domain superfamily [SSF56112] (328-485)
  IPR011009 Protein kinase-like domain superfamily [SSF56112] (448-597)
  IPR017441 Protein kinase, ATP binding site [PS00107] (15-38)
  IPR036388 Winged helix-like DNA-binding domain superfamily [G3DSA:1.10.10.10] (134-189)
  IPR036397 Ribonuclease H superfamily [G3DSA:3.30.420.10] (246-463)
  IPR038717 Tc1-like transposase, DDE domain [PF13358] (284-435)
  IPR057667 Sleeping Beauty transposase, HTH domain [PF25787] (136-187)

Mean predicted aligned error: 21.12 Å

Organism: NCBI:txid175788